Protein AF-A0AAV1HWH0-F1 (afdb_monomer)

Solvent-accessible surface area (backbone atoms only — not comparable to full-atom values): 44989 Å² total; per-residue (Å²): 133,88,81,86,91,81,87,86,86,89,86,90,88,80,91,81,90,79,86,90,89,85,91,83,89,86,89,86,81,90,87,86,86,82,88,84,90,86,82,89,83,92,82,85,85,87,84,88,84,84,89,80,90,79,82,91,80,88,83,65,87,72,60,67,61,49,59,59,50,52,56,52,54,51,49,58,50,51,58,52,66,75,65,70,82,79,80,84,90,78,92,84,84,89,82,92,75,93,77,80,92,73,91,78,80,86,82,80,88,70,95,53,75,58,61,64,61,60,60,74,71,65,74,94,82,82,85,83,75,88,71,93,65,81,47,29,31,19,16,46,40,47,79,33,22,71,34,47,55,48,34,42,70,74,37,72,84,36,49,77,40,70,18,88,38,66,66,51,20,53,47,32,35,74,70,69,73,17,66,27,28,27,44,66,44,35,28,43,82,72,38,70,37,50,68,50,59,56,47,53,69,75,41,86,50,14,34,49,32,45,44,76,44,78,61,54,37,21,40,26,28,47,71,92,55,56,81,86,55,44,40,30,39,30,14,20,60,69,58,48,63,43,20,39,71,53,52,69,73,46,80,80,53,45,79,41,56,43,95,34,28,19,48,30,39,46,50,40,54,74,70,64,41,66,44,39,27,20,41,22,36,63,57,21,28,67,76,50,63,35,36,74,77,46,71,64,48,38,72,59,87,83,29,39,32,40,26,38,29,35,24,72,63,67,48,77,61,84,65,92,80,82,67,61,29,30,30,34,35,37,32,33,69,58,55,57,86,102,46,66,58,53,55,25,48,67,46,58,52,53,42,42,34,42,81,60,71,38,28,73,80,42,48,40,57,40,56,55,83,72,93,62,101,51,91,70,50,50,37,39,38,36,35,31,56,42,36,80,66,38,65,60,54,49,52,21,52,57,53,32,54,77,63,23,84,40,69,44,80,39,26,32,20,54,56,70,74,81,72,78,74,89,74,61,71,76,64,62,71,70,67,78,82,74,83,84,88,80,86,86,81,86,84,88,89,88,90,80,90,83,79,96,68,98,68,91,72,78,82,76,71,80,74,79,77,88,62,88,76,78,84,70,58,56,33,32,24,16,46,33,51,83,32,18,71,35,46,58,52,38,43,70,73,39,73,74,44,42,79,39,66,15,89,41,69,66,51,35,55,47,36,42,76,68,69,73,22,64,31,29,26,40,72,41,32,28,58,77,69,38,69,39,60,70,52,60,54,47,51,70,76,39,89,50,15,36,50,34,48,46,76,46,78,61,58,39,22,39,28,25,43,77,90,50,53,79,88,53,31,38,32,43,26,13,14,62,64,60,49,62,51,21,36,74,52,55,68,70,39,75,81,48,44,81,43,56,44,94,36,29,21,55,22,36,45,51,40,48,77,69,66,38,66,40,32,29,10,39,26,36,68,58,20,19,66,74,50,65,31,36,75,76,41,70,63,46,46,65,96,60,86,37,40,36,35,29,38,29,34,24,71,62,66,54,81,64,65,94,63,76,98,62,59,30,30,28,34,35,37,34,29,53,61,101,53,77,41,31,66,53,58,47,49,42,40,36,34,83,65,58,31,26,71,81,42,46,40,60,37,50,59,91,75,78,84,75,80,66,97,58,95,68,95,73,77,72,94,67,52,52,39,37,41,35,34,29,53,35,43,76,73,36,69,67,43,46,53,26,51,55,52,33,52,73,58,29,81,41,71,46,79,38,26,43,22,54,48,67,75,76,93,82,80,132

pLDDT: mean 71.49, std 27.11, range [20.66, 98.0]

Nearest PDB structures (foldseek):
  6vh5-assembly1_C  TM=9.305E-01  e=8.935E-30  Brucella abortus 2308
  2qmx-assembly1_A  TM=9.030E-01  e=4.016E-30  Chlorobaculum tepidum TLS
  7am0-assembly2_C  TM=9.188E-01  e=2.508E-26  Komagataeibacter europaeus
  7am0-assembly1_A  TM=8.737E-01  e=5.483E-25  Komagataeibacter europaeus
  2qmw-assembly1_A-2  TM=8.424E-01  e=2.961E-16  Staphylococcus aureus subsp. aureus Mu50

Secondary structure (DSSP, 8-state):
---------------------------------------------------------PPPTTSHHHHHHHHHHHHHHHHHHHT---PPP------------------PPP--THHHHHHTT--TTS---------EEEEES-TTSHHHHHHHHH-TTSEEEEESSHHHHHHHHHTTS-SEEEEEEEETTTEE-HHHHHHHHHS--EEEEEEEEE---EEEESTT--GGG--EEEE-HHHHHHTHHHHHHSTTPEEEE-S-HHHHHHHHHHHT-TTEEEEE-HHHHHHHTPEEEEE--SS-S--EEEEEEEESS-----S--S--EEEEEEEE--B-SSS-BPTTHHHHHHHHHHTTT--EEEEEEEE--SS-SSTT-EEEEEEEES-TT-HHHHHHHHHHHHH-SEEEEEEEEE-------TTSHHHHTTSSSS----PPP------------------------------PPPEEEEEBSTTSHHHHHHHHHSTT-EEEEESSHHHHHHHHHTTS-SEEEEEEEETTTEE-HHHHHHHHHS--EEEEEEEEE---EEEESTT--GGG--EEEEEHHHHHHTHHHHHHSTTPEEEEES-HHHHHHHHHHHT-TTEEEEE-HHHHHHHT-EEEES--S-SS--EEEEEEEESSPP-----TTPPEEEEEEEE--SSTTHHHHHHHHHHTTTPPEEEEEEEE-SS-----SS------S--EEEEEEEE--TTSHHHHHHHHHHHHH-SEEEEEEEEEPP--TT--

Foldseek 3Di:
DDDDDDDDDDDDDDDDDDDDDDDDDDDDDDDDDDDDDDDDDDDDDDDDDDDDDDDDDDDDPPVLVVVVVVLVVLVVVLVVVVPPPDDDDDDDDDDDDDDDDDDDDDDDDDPPPVVVVVVVPDDPPPDDDPDPDAAEEEEEDDQQAQRVVQRCVVPVRHDYRYDPDPVVNLVCQVVVVHQKYKYFQAKQQQGGFVVVVVVLVVHLKAFAAKDKDFDKKFKWAAPPQAPLLAQEEEAAPVLCVQLVVVVVVRPNYHYAHDHHQLVLLQVRLVVVPSRYIGIGHPSSCVSSVIGTNGIRSGPARLIMTMMTMIGNDADDPQDPPVFWKKWKKKFFADADPPGARFFCLVLQLCVLQQVLLKFWDFWFWAADFPDDPDGRRTMIMTIITDFPNDPSVVRSQVSSVVGTPDMDTRHMYGYPQDDDDPPCPVVVVVPPPDDDDDDDDDDDDDDDDDDDDDDDDDPPPPPPPPDDDPPDAAEEEEEDDQQAPRQVVRCVVRPRHDYDYDPDPVRNLVCQVVVVGFKYKYWAAKNVRGGPVVNVVSLVVGLKAFADKDKDWFKKFKWAAPPQALQLAQEEEAAPVLCVQLVVVQVVHPNHDYGHDHHQLVQLQVRLVVVDSNYIGIGHVSSCVVSVIDRNGIRSGPDTTMMIMMTMIGNDAPPDDPPPDFWKKWKKKFFAPPGGCLVSQLSVLRRVLSKHWSGKGWRFDSDDPDPDPDPDSRGDSGGTMIMIMIGDAPVDPSVVSSVVSSVVRTPDMDTRHMYGDYDPPPDD

Mean predicted aligned error: 16.49 Å

Organism: NCBI:txid1274662

Sequence (764 aa):
MQLAPAWPLCTPFHLRAVGPDVCCGLSLGAECHTLRSMSLRKRKAPQNFTVLSATRVETSPQEQTALSAEALASRDRLDRALHTSDGPQTGMSMGSSLVSSTESRGQQVVLTTSLIAQAVNKSTDEIIAPSTVQSRVAYQGVPGAYSEGAARKACPEAEPLPCDQFEVAFQALAQWLADTAVLPIENSLGGSIHTVFDLLIKYRLHIVGEVTVDVRHCLMALPGVAREDVRRVQSHPQALSQCDAYLRNMKGVVREAVSDTAGAAQAIAQQGCRSTAAIASERAAELYGMNILERNIQDAQDNVTRFIVLSRDPLIALSDDGRAYKTSVVFSLPSRPGEGPGPGQLFKALSVFALRDIDMTKIESRPVREGSSRHFDYFFYLDLVGGMGDHNIQNALRQLQEIAPFLRVLGCYPMDLDAGDGQDSALAERQLSSNGASNPPESTTAEDALLLSGAAFPRRTGSQRKSSESSSAPVVAFQGIYGAYSEAVALEAVPGCQPLPCEHFETAFQVLSQWLAEQAVLPIESSTHGSIHAVYDLLIRYRLHIVGERVSEIHNCLLALPGTRQEDVRRVISDAVALSHCDAFVRSLPGVVRQAVDDTAQAAKIVAENGWRDAAAIGSERAAELYGLEVIARDIQGGQPNMCRFITLAREPLVTARLGASVFKT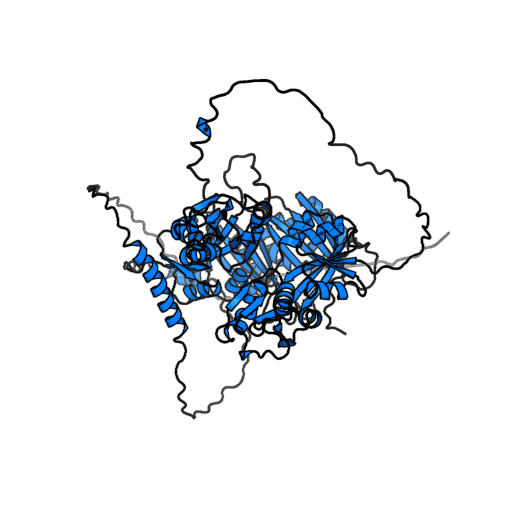SVVFSVPDSAGQLFKALSVFAIRDLDMTKIESRPMRSHPIQLADGAVGGRRFQYLLYVDFMGNLADDVSQNALRHLQEVTEFMRVLGCYPAHKESGTA

Structure (mmCIF, N/CA/C/O backbone):
data_AF-A0AAV1HWH0-F1
#
_entry.id   AF-A0AAV1HWH0-F1
#
loop_
_atom_site.group_PDB
_atom_site.id
_atom_site.type_symbol
_atom_site.label_atom_id
_atom_site.label_alt_id
_atom_site.label_comp_id
_atom_site.label_asym_id
_atom_site.label_entity_id
_atom_site.label_seq_id
_atom_site.pdbx_PDB_ins_code
_atom_site.Cartn_x
_atom_site.Cartn_y
_atom_site.Cartn_z
_atom_site.occupancy
_atom_site.B_iso_or_equiv
_atom_site.auth_seq_id
_atom_site.auth_comp_id
_atom_site.auth_asym_id
_atom_site.auth_atom_id
_atom_site.pdbx_PDB_model_num
ATOM 1 N N . MET A 1 1 ? 50.033 44.355 -29.689 1.00 31.88 1 MET A N 1
ATOM 2 C CA . MET A 1 1 ? 51.355 44.067 -29.087 1.00 31.88 1 MET A CA 1
ATOM 3 C C . MET A 1 1 ? 51.269 42.651 -28.536 1.00 31.88 1 MET A C 1
ATOM 5 O O . MET A 1 1 ? 50.428 42.434 -27.682 1.00 31.88 1 MET A O 1
ATOM 9 N N . GLN A 1 2 ? 51.745 41.657 -29.301 1.00 29.58 2 GLN A N 1
ATOM 10 C CA . GLN A 1 2 ? 53.045 40.968 -29.107 1.00 29.58 2 GLN A CA 1
ATOM 11 C C . GLN A 1 2 ? 53.033 40.124 -27.811 1.00 29.58 2 GLN A C 1
ATOM 13 O O . GLN A 1 2 ? 52.770 40.685 -26.762 1.00 29.58 2 GLN A O 1
ATOM 18 N N . LEU A 1 3 ? 53.285 38.811 -27.766 1.00 27.30 3 LEU A N 1
ATOM 19 C CA . LEU A 1 3 ? 54.025 37.884 -28.635 1.00 27.30 3 LEU A CA 1
ATOM 20 C C . LEU A 1 3 ? 53.686 36.426 -28.234 1.00 27.30 3 LEU A C 1
ATOM 22 O O . LEU A 1 3 ? 53.466 36.154 -27.057 1.00 27.30 3 LEU A O 1
ATOM 26 N N . ALA A 1 4 ? 53.718 35.499 -29.198 1.00 31.38 4 ALA A N 1
ATOM 27 C CA . ALA A 1 4 ? 53.982 34.069 -28.961 1.00 31.38 4 ALA A CA 1
ATOM 28 C C . ALA A 1 4 ? 55.497 33.832 -28.746 1.00 31.38 4 ALA A C 1
ATOM 30 O O . ALA A 1 4 ? 56.283 34.740 -29.034 1.00 31.38 4 ALA A O 1
ATOM 31 N N . PRO A 1 5 ? 55.935 32.659 -28.242 1.00 47.34 5 PRO A N 1
ATOM 32 C CA . PRO A 1 5 ? 56.351 31.518 -29.103 1.00 47.34 5 PRO A CA 1
ATOM 33 C C . PRO A 1 5 ? 56.081 30.148 -28.409 1.00 47.34 5 PRO A C 1
ATOM 35 O O . PRO A 1 5 ? 55.526 30.133 -27.321 1.00 47.34 5 PRO A O 1
ATOM 38 N N . ALA A 1 6 ? 56.479 28.943 -28.833 1.00 27.20 6 ALA A N 1
ATOM 39 C CA . ALA A 1 6 ? 56.696 28.219 -30.093 1.00 27.20 6 ALA A CA 1
ATOM 40 C C . ALA A 1 6 ? 56.736 26.701 -29.730 1.00 27.20 6 ALA A C 1
ATOM 42 O O . ALA A 1 6 ? 56.980 26.353 -28.575 1.00 27.20 6 ALA A O 1
ATOM 43 N N . TRP A 1 7 ? 56.491 25.813 -30.704 1.00 27.16 7 TRP A N 1
ATOM 44 C CA . TRP A 1 7 ? 56.638 24.336 -30.636 1.00 27.16 7 TRP A CA 1
ATOM 45 C C . TRP A 1 7 ? 58.113 23.850 -30.599 1.00 27.16 7 TRP A C 1
ATOM 47 O O . TRP A 1 7 ? 59.013 24.677 -30.755 1.00 27.16 7 TRP A O 1
ATOM 57 N N . PRO A 1 8 ? 58.383 22.532 -30.406 1.00 39.41 8 PRO A N 1
ATOM 58 C CA . PRO A 1 8 ? 58.489 21.540 -31.517 1.00 39.41 8 PRO A CA 1
ATOM 59 C C . PRO A 1 8 ? 57.739 20.207 -31.210 1.00 39.41 8 PRO A C 1
ATOM 61 O O . PRO A 1 8 ? 57.592 19.858 -30.046 1.00 39.41 8 PRO A O 1
ATOM 64 N N . LEU A 1 9 ? 57.042 19.493 -32.114 1.00 25.88 9 LEU A N 1
ATOM 65 C CA . LEU A 1 9 ? 57.341 18.778 -33.385 1.00 25.88 9 LEU A CA 1
ATOM 66 C C . LEU A 1 9 ? 58.060 17.403 -33.283 1.00 25.88 9 LEU A C 1
ATOM 68 O O . LEU A 1 9 ? 59.200 17.336 -32.839 1.00 25.88 9 LEU A O 1
ATOM 72 N N . CYS A 1 10 ? 57.390 16.390 -33.884 1.00 24.17 10 CYS A N 1
ATOM 73 C CA . CYS A 1 10 ? 57.870 15.131 -34.518 1.00 24.17 10 CYS A CA 1
ATOM 74 C C . CYS A 1 10 ? 58.195 13.905 -33.618 1.00 24.17 10 CYS A C 1
ATOM 76 O O . CYS A 1 10 ? 58.878 14.061 -32.621 1.00 24.17 10 CYS A O 1
ATOM 78 N N . THR A 1 11 ? 57.840 12.629 -33.891 1.00 27.17 11 THR A N 1
ATOM 79 C CA . THR A 1 11 ? 57.125 11.884 -34.975 1.00 27.17 11 THR A CA 1
ATOM 80 C C . THR A 1 11 ? 56.951 10.379 -34.545 1.00 27.17 11 THR A C 1
ATOM 82 O O . THR A 1 11 ? 57.459 10.028 -33.483 1.00 27.17 11 THR A O 1
ATOM 85 N N . PRO A 1 12 ? 56.254 9.495 -35.315 1.00 43.06 12 PRO A N 1
ATOM 86 C CA . PRO A 1 12 ? 55.487 8.314 -34.850 1.00 43.06 12 PRO A CA 1
ATOM 87 C C . PRO A 1 12 ? 56.060 6.924 -35.272 1.00 43.06 12 PRO A C 1
ATOM 89 O O . PRO A 1 12 ? 57.217 6.852 -35.667 1.00 43.06 12 PRO A O 1
ATOM 92 N N . PHE A 1 13 ? 55.198 5.877 -35.262 1.00 24.22 13 PHE A N 1
ATOM 93 C CA . PHE A 1 13 ? 55.312 4.455 -35.711 1.00 24.22 13 PHE A CA 1
ATOM 94 C C . PHE A 1 13 ? 55.477 3.418 -34.567 1.00 24.22 13 PHE A C 1
ATOM 96 O O . PHE A 1 13 ? 56.188 3.679 -33.613 1.00 24.22 13 PHE A O 1
ATOM 103 N N . HIS A 1 14 ? 54.844 2.230 -34.537 1.00 25.88 14 HIS A N 1
ATOM 104 C CA . HIS A 1 14 ? 54.439 1.314 -35.613 1.00 25.88 14 HIS A CA 1
ATOM 105 C C . HIS A 1 14 ? 53.289 0.363 -35.189 1.00 25.88 14 HIS A C 1
ATOM 107 O O . HIS A 1 14 ? 53.324 -0.227 -34.113 1.00 25.88 14 HIS A O 1
ATOM 113 N N . LEU A 1 15 ? 52.341 0.121 -36.104 1.00 28.00 15 LEU A N 1
ATOM 114 C CA . LEU A 1 15 ? 51.527 -1.101 -36.188 1.00 28.00 15 LEU A CA 1
ATOM 115 C C . LEU A 1 15 ? 52.414 -2.309 -36.540 1.00 28.00 15 LEU A C 1
ATOM 117 O O . LEU A 1 15 ? 53.232 -2.205 -37.459 1.00 28.00 15 LEU A O 1
ATOM 121 N N . ARG A 1 16 ? 52.169 -3.471 -35.918 1.00 23.81 16 ARG A N 1
ATOM 122 C CA . ARG A 1 16 ? 52.479 -4.787 -36.504 1.00 23.81 16 ARG A CA 1
ATOM 123 C C . ARG A 1 16 ? 51.511 -5.862 -36.003 1.00 23.81 16 ARG A C 1
ATOM 125 O O . ARG A 1 16 ? 51.553 -6.259 -34.846 1.00 23.81 16 ARG A O 1
ATOM 132 N N . ALA A 1 17 ? 50.672 -6.331 -36.920 1.00 26.83 17 ALA A N 1
ATOM 133 C CA . ALA A 1 17 ? 50.031 -7.635 -36.863 1.00 26.83 17 ALA A CA 1
ATOM 134 C C . ALA A 1 17 ? 51.025 -8.704 -37.346 1.00 26.83 17 ALA A C 1
ATOM 136 O O . ALA A 1 17 ? 51.699 -8.495 -38.355 1.00 26.83 17 ALA A O 1
ATOM 137 N N . VAL A 1 18 ? 51.080 -9.842 -36.653 1.00 28.34 18 VAL A N 1
ATOM 138 C CA . VAL A 1 18 ? 51.606 -11.123 -37.150 1.00 28.34 18 VAL A CA 1
ATOM 139 C C . VAL A 1 18 ? 50.712 -12.216 -36.556 1.00 28.34 18 VAL A C 1
ATOM 141 O O . VAL A 1 18 ? 50.475 -12.218 -35.351 1.00 28.34 18 VAL A O 1
ATOM 144 N N . GLY A 1 19 ? 50.154 -13.066 -37.421 1.00 25.84 19 GLY A N 1
ATOM 145 C CA . GLY A 1 19 ? 49.324 -14.218 -37.057 1.00 25.84 19 GLY A CA 1
ATOM 146 C C . GLY A 1 19 ? 50.149 -15.471 -36.709 1.00 25.84 19 GLY A C 1
ATOM 147 O O . GLY A 1 19 ? 51.246 -15.341 -36.174 1.00 25.84 19 GLY A O 1
ATOM 148 N N . PRO A 1 20 ? 49.628 -16.672 -37.003 1.00 45.09 20 PRO A N 1
ATOM 149 C CA . PRO A 1 20 ? 49.112 -17.612 -36.007 1.00 45.09 20 PRO A CA 1
ATOM 150 C C . PRO A 1 20 ? 50.008 -18.848 -35.839 1.00 45.09 20 PRO A C 1
ATOM 152 O O . PRO A 1 20 ? 50.784 -19.146 -36.733 1.00 45.09 20 PRO A O 1
ATOM 155 N N . ASP A 1 21 ? 49.862 -19.569 -34.724 1.00 25.23 21 ASP A N 1
ATOM 156 C CA . ASP A 1 21 ? 49.972 -21.036 -34.638 1.00 25.23 21 ASP A CA 1
ATOM 157 C C . ASP A 1 21 ? 49.776 -21.496 -33.184 1.00 25.23 21 ASP A C 1
ATOM 159 O O . ASP A 1 21 ? 50.351 -20.926 -32.260 1.00 25.23 21 ASP A O 1
ATOM 163 N N . VAL A 1 22 ? 48.919 -22.503 -32.988 1.00 26.66 22 VAL A N 1
ATOM 164 C CA . VAL A 1 22 ? 49.195 -23.783 -32.303 1.00 26.66 22 VAL A CA 1
ATOM 165 C C . VAL A 1 22 ? 47.876 -24.565 -32.229 1.00 26.66 22 VAL A C 1
ATOM 167 O O . VAL A 1 22 ? 46.939 -24.223 -31.508 1.00 26.66 22 VAL A O 1
ATOM 170 N N . CYS A 1 23 ? 47.834 -25.640 -33.016 1.00 23.56 23 CYS A N 1
ATOM 171 C CA . CYS A 1 23 ? 46.890 -26.747 -32.925 1.00 23.56 23 CYS A CA 1
ATOM 172 C C . CYS A 1 23 ? 47.266 -27.703 -31.782 1.00 23.56 23 CYS A C 1
ATOM 174 O O . CYS A 1 23 ? 48.437 -28.037 -31.635 1.00 23.56 23 CYS A O 1
ATOM 176 N N . CYS A 1 24 ? 46.255 -28.216 -31.079 1.00 26.28 24 CYS A N 1
ATOM 177 C CA . CYS A 1 24 ? 46.080 -29.585 -30.554 1.00 26.28 24 CYS A CA 1
ATOM 178 C C . CYS A 1 24 ? 44.626 -29.610 -30.032 1.00 26.28 24 CYS A C 1
ATOM 180 O O . CYS A 1 24 ? 44.284 -28.796 -29.188 1.00 26.28 24 CYS A O 1
ATOM 182 N N . GLY A 1 25 ? 43.658 -30.387 -30.514 1.00 23.92 25 GLY A N 1
ATOM 183 C CA . GLY A 1 25 ? 43.705 -31.713 -31.113 1.00 23.92 25 GLY A CA 1
ATOM 184 C C . GLY A 1 25 ? 43.063 -32.690 -30.129 1.00 23.92 25 GLY A C 1
ATOM 185 O O . GLY A 1 25 ? 43.769 -33.203 -29.276 1.00 23.92 25 GLY A O 1
ATOM 186 N N . LEU A 1 26 ? 41.747 -32.919 -30.235 1.00 24.52 26 LEU A N 1
ATOM 187 C CA . LEU A 1 26 ? 41.071 -34.142 -29.780 1.00 24.52 26 LEU A CA 1
ATOM 188 C C . LEU A 1 26 ? 39.712 -34.265 -30.490 1.00 24.52 26 LEU A C 1
ATOM 190 O O . LEU A 1 26 ? 38.755 -33.548 -30.216 1.00 24.52 26 LEU A O 1
ATOM 194 N N . SER A 1 27 ? 39.697 -35.167 -31.465 1.00 23.28 27 SER A N 1
ATOM 195 C CA . SER A 1 27 ? 38.557 -35.680 -32.219 1.00 23.28 27 SER A CA 1
ATOM 196 C C . SER A 1 27 ? 37.985 -36.930 -31.552 1.00 23.28 27 SER A C 1
ATOM 198 O O . SER A 1 27 ? 38.773 -37.719 -31.040 1.00 23.28 27 SER A O 1
ATOM 200 N N . LEU A 1 28 ? 36.670 -37.139 -31.666 1.00 26.16 28 LEU A N 1
ATOM 201 C CA . LEU A 1 28 ? 35.914 -38.409 -31.763 1.00 26.16 28 LEU A CA 1
ATOM 202 C C . LEU A 1 28 ? 34.434 -38.017 -31.584 1.00 26.16 28 LEU A C 1
ATOM 204 O O . LEU A 1 28 ? 34.115 -37.315 -30.637 1.00 26.16 28 LEU A O 1
ATOM 208 N N . GLY A 1 29 ? 33.454 -38.361 -32.407 1.00 23.59 29 GLY A N 1
ATOM 209 C CA . GLY A 1 29 ? 33.340 -39.173 -33.608 1.00 23.59 29 GLY A CA 1
ATOM 210 C C . GLY A 1 29 ? 31.848 -39.132 -33.971 1.00 23.59 29 GLY A C 1
ATOM 211 O O . GLY A 1 29 ? 30.995 -39.142 -33.087 1.00 23.59 29 GLY A O 1
ATOM 212 N N . ALA A 1 30 ? 31.541 -38.978 -35.254 1.00 24.41 30 ALA A N 1
ATOM 213 C CA . ALA A 1 30 ? 30.180 -38.936 -35.770 1.00 24.41 30 ALA A CA 1
ATOM 214 C C . ALA A 1 30 ? 29.579 -40.346 -35.847 1.00 24.41 30 ALA A C 1
ATOM 216 O O . ALA A 1 30 ? 30.260 -41.258 -36.306 1.00 24.41 30 ALA A O 1
ATOM 217 N N . GLU A 1 31 ? 28.288 -40.487 -35.545 1.00 23.42 31 GLU A N 1
ATOM 218 C CA . GLU A 1 31 ? 27.459 -41.530 -36.151 1.00 23.42 31 GLU A CA 1
ATOM 219 C C . GLU A 1 31 ? 26.171 -40.921 -36.704 1.00 23.42 31 GLU A C 1
ATOM 221 O O . GLU A 1 31 ? 25.414 -40.219 -36.037 1.00 23.42 31 GLU A O 1
ATOM 226 N N . CYS A 1 32 ? 25.988 -41.175 -37.994 1.00 21.05 32 CYS A N 1
ATOM 227 C CA . CYS A 1 32 ? 24.886 -40.771 -38.836 1.00 21.05 32 CYS A CA 1
ATOM 228 C C . CYS A 1 32 ? 24.104 -42.052 -39.138 1.00 21.05 32 CYS A C 1
ATOM 230 O O . CYS A 1 32 ? 24.679 -42.981 -39.703 1.00 21.05 32 CYS A O 1
ATOM 232 N N . HIS A 1 33 ? 22.814 -42.115 -38.801 1.00 23.98 33 HIS A N 1
ATOM 233 C CA . HIS A 1 33 ? 21.933 -43.163 -39.314 1.00 23.98 33 HIS A CA 1
ATOM 234 C C . HIS A 1 33 ? 20.680 -42.570 -39.952 1.00 23.98 33 HIS A C 1
ATOM 236 O O . HIS A 1 33 ? 19.969 -41.735 -39.399 1.00 23.98 33 HIS A O 1
ATOM 242 N N . THR A 1 34 ? 20.473 -43.013 -41.184 1.00 23.41 34 THR A N 1
ATOM 243 C CA . THR A 1 34 ? 19.483 -42.593 -42.164 1.00 23.41 34 THR A CA 1
ATOM 244 C C . THR A 1 34 ? 18.211 -43.444 -42.053 1.00 23.41 34 THR A C 1
ATOM 246 O O . THR A 1 34 ? 18.294 -44.661 -41.946 1.00 23.41 34 THR A O 1
ATOM 249 N N . LEU A 1 35 ? 17.060 -42.773 -42.199 1.00 24.64 35 LEU A N 1
ATOM 250 C CA . LEU A 1 35 ? 15.791 -43.201 -42.823 1.00 24.64 35 LEU A CA 1
ATOM 251 C C . LEU A 1 35 ? 15.085 -44.494 -42.361 1.00 24.64 35 LEU A C 1
ATOM 253 O O . LEU A 1 35 ? 15.552 -45.600 -42.614 1.00 24.64 35 LEU A O 1
ATOM 257 N N . ARG A 1 36 ? 13.795 -44.353 -42.005 1.00 23.03 36 ARG A N 1
ATOM 258 C CA . ARG A 1 36 ? 12.718 -45.069 -42.723 1.00 23.03 36 ARG A CA 1
ATOM 259 C C . ARG A 1 36 ? 11.333 -44.450 -42.525 1.00 23.03 36 ARG A C 1
ATOM 261 O O . ARG A 1 36 ? 10.868 -44.219 -41.417 1.00 23.03 36 ARG A O 1
ATOM 268 N N . SER A 1 37 ? 10.687 -44.229 -43.661 1.00 24.59 37 SER A N 1
ATOM 269 C CA . SER A 1 37 ? 9.282 -43.905 -43.855 1.00 24.59 37 SER A CA 1
ATOM 270 C C . SER A 1 37 ? 8.373 -45.082 -43.489 1.00 24.59 37 SER A C 1
ATOM 272 O O . SER A 1 37 ? 8.636 -46.216 -43.885 1.00 24.59 37 SER A O 1
ATOM 274 N N . MET A 1 38 ? 7.242 -44.806 -42.833 1.00 23.22 38 MET A N 1
ATOM 275 C CA . MET A 1 38 ? 6.042 -45.638 -42.941 1.00 23.22 38 MET A CA 1
ATOM 276 C C . MET A 1 38 ? 4.781 -44.773 -42.915 1.00 23.22 38 MET A C 1
ATOM 278 O O . MET A 1 38 ? 4.629 -43.853 -42.120 1.00 23.22 38 MET A O 1
ATOM 282 N N . SER A 1 39 ? 3.906 -45.084 -43.863 1.00 22.03 39 SER A N 1
ATOM 283 C CA . SER A 1 39 ? 2.655 -44.418 -44.193 1.00 22.03 39 SER A CA 1
ATOM 284 C C . SER A 1 39 ? 1.464 -45.270 -43.734 1.00 22.03 39 SER A C 1
ATOM 286 O O . SER A 1 39 ? 1.564 -46.495 -43.701 1.00 22.03 39 SER A O 1
ATOM 288 N N . LEU A 1 40 ? 0.330 -44.589 -43.511 1.00 24.11 40 LEU A N 1
ATOM 289 C CA . LEU A 1 40 ? -1.063 -45.069 -43.449 1.00 24.11 40 LEU A CA 1
ATOM 290 C C . LEU A 1 40 ? -1.537 -45.823 -42.189 1.00 24.11 40 LEU A C 1
ATOM 292 O O . LEU A 1 40 ? -1.225 -46.992 -41.993 1.00 24.11 40 LEU A O 1
ATOM 296 N N . ARG A 1 41 ? -2.554 -45.255 -41.513 1.00 23.62 41 ARG A N 1
ATOM 297 C CA . ARG A 1 41 ? -3.972 -45.653 -41.710 1.00 23.62 41 ARG A CA 1
ATOM 298 C C . ARG A 1 41 ? -4.963 -44.787 -40.912 1.00 23.62 41 ARG A C 1
ATOM 300 O O . ARG A 1 41 ? -4.950 -44.760 -39.691 1.00 23.62 41 ARG A O 1
ATOM 307 N N . LYS A 1 42 ? -5.905 -44.175 -41.641 1.00 28.09 42 LYS A N 1
ATOM 308 C CA . LYS A 1 42 ? -7.200 -43.670 -41.147 1.00 28.09 42 LYS A CA 1
ATOM 309 C C . LYS A 1 42 ? -8.091 -44.834 -40.682 1.00 28.09 42 LYS A C 1
ATOM 311 O O . LYS A 1 42 ? -8.313 -45.745 -41.480 1.00 28.09 42 LYS A O 1
ATOM 316 N N . ARG A 1 43 ? -8.704 -44.743 -39.495 1.00 24.06 43 ARG A N 1
ATOM 317 C CA . ARG A 1 43 ? -9.994 -45.381 -39.125 1.00 24.06 43 ARG A CA 1
ATOM 318 C C . ARG A 1 43 ? -10.686 -44.484 -38.083 1.00 24.06 43 ARG A C 1
ATOM 320 O O . ARG A 1 43 ? -10.095 -44.207 -37.056 1.00 24.06 43 ARG A O 1
ATOM 327 N N . LYS A 1 44 ? -11.738 -43.751 -38.468 1.00 23.09 44 LYS A N 1
ATOM 328 C CA . LYS A 1 44 ? -13.181 -44.078 -38.356 1.00 23.09 44 LYS A CA 1
ATOM 329 C C . LYS A 1 44 ? -13.689 -44.144 -36.904 1.00 23.09 44 LYS A C 1
ATOM 331 O O . LYS A 1 44 ? -13.445 -45.118 -36.207 1.00 23.09 44 LYS A O 1
ATOM 336 N N . ALA A 1 45 ? -14.448 -43.110 -36.537 1.00 27.08 45 ALA A N 1
ATOM 337 C CA . ALA A 1 45 ? -15.345 -43.048 -35.386 1.00 27.08 45 ALA A CA 1
ATOM 338 C C . ALA A 1 45 ? -16.505 -44.059 -35.485 1.00 27.08 45 ALA A C 1
ATOM 340 O O . ALA A 1 45 ? -16.839 -44.503 -36.592 1.00 27.08 45 ALA A O 1
ATOM 341 N N . PRO A 1 46 ? -17.204 -44.292 -34.363 1.00 24.89 46 PRO A N 1
ATOM 342 C CA . PRO A 1 46 ? -18.652 -44.425 -34.381 1.00 24.89 46 PRO A CA 1
ATOM 343 C C . PRO A 1 46 ? -19.348 -43.407 -33.460 1.00 24.89 46 PRO A C 1
ATOM 345 O O . PRO A 1 46 ? -18.866 -43.057 -32.386 1.00 24.89 46 PRO A O 1
ATOM 348 N N . GLN A 1 47 ? -20.499 -42.946 -33.947 1.00 25.19 47 GLN A N 1
ATOM 349 C CA . GLN A 1 47 ? -21.506 -42.131 -33.273 1.00 25.19 47 GLN A CA 1
ATOM 350 C C . GLN A 1 47 ? -22.513 -42.998 -32.487 1.00 25.19 47 GLN A C 1
ATOM 352 O O . GLN A 1 47 ? -22.681 -44.179 -32.796 1.00 25.19 47 GLN A O 1
ATOM 357 N N . ASN A 1 48 ? -23.275 -42.305 -31.624 1.00 23.16 48 ASN A N 1
ATOM 358 C CA . ASN A 1 48 ? -24.543 -42.650 -30.946 1.00 23.16 48 ASN A CA 1
ATOM 359 C C . ASN A 1 48 ? -24.379 -43.436 -29.622 1.00 23.16 48 ASN A C 1
ATOM 361 O O . ASN A 1 48 ? -23.673 -44.432 -29.583 1.00 23.16 48 ASN A O 1
ATOM 365 N N . PHE A 1 49 ? -24.993 -43.047 -28.493 1.00 23.02 49 PHE A N 1
ATOM 366 C CA . PHE A 1 49 ? -26.436 -42.822 -28.338 1.00 23.02 49 PHE A CA 1
ATOM 367 C C . PHE A 1 49 ? -26.837 -42.071 -27.034 1.00 23.02 49 PHE A C 1
ATOM 369 O O . PHE A 1 49 ? -26.276 -42.312 -25.972 1.00 23.02 49 PHE A O 1
ATOM 376 N N . THR A 1 50 ? -27.912 -41.280 -27.171 1.00 21.89 50 THR A N 1
ATOM 377 C CA . THR A 1 50 ? -29.010 -40.904 -26.236 1.00 21.89 50 THR A CA 1
ATOM 378 C C . THR A 1 50 ? -28.800 -40.099 -24.949 1.00 21.89 50 THR A C 1
ATOM 380 O O . THR A 1 50 ? -28.267 -40.560 -23.947 1.00 21.89 50 THR A O 1
ATOM 383 N N . VAL A 1 51 ? -29.469 -38.943 -24.971 1.00 23.72 51 VAL A N 1
ATOM 384 C CA . VAL A 1 51 ? -29.985 -38.143 -23.856 1.00 23.72 51 VAL A CA 1
ATOM 385 C C . VAL A 1 51 ? -31.084 -38.909 -23.106 1.00 23.72 51 VAL A C 1
ATOM 387 O O . VAL A 1 51 ? -32.020 -39.406 -23.731 1.00 23.72 51 VAL A O 1
ATOM 390 N N . LEU A 1 52 ? -31.015 -38.922 -21.772 1.00 22.41 52 LEU A N 1
ATOM 391 C CA . LEU A 1 52 ? -32.154 -39.176 -20.887 1.00 22.41 52 LEU A CA 1
ATOM 392 C C . LEU A 1 52 ? -32.299 -38.005 -19.910 1.00 22.41 52 LEU A C 1
ATOM 394 O O . LEU A 1 52 ? -31.396 -37.687 -19.143 1.00 22.41 52 LEU A O 1
ATOM 398 N N . SER A 1 53 ? -33.459 -37.363 -19.982 1.00 23.84 53 SER A N 1
ATOM 399 C CA . SER A 1 53 ? -33.963 -36.353 -19.057 1.00 23.84 53 SER A CA 1
ATOM 400 C C . SER A 1 53 ? -34.309 -36.960 -17.694 1.00 23.84 53 SER A C 1
ATOM 402 O O . SER A 1 53 ? -35.015 -37.969 -17.659 1.00 23.84 53 SER A O 1
ATOM 404 N N . ALA A 1 54 ? -33.956 -36.292 -16.594 1.00 22.62 54 ALA A N 1
ATOM 405 C CA . ALA A 1 54 ? -34.608 -36.492 -15.299 1.00 22.62 54 ALA A CA 1
ATOM 406 C C . ALA A 1 54 ? -34.593 -35.201 -14.455 1.00 22.62 54 ALA A C 1
ATOM 408 O O . ALA A 1 54 ? -33.569 -34.789 -13.928 1.00 22.62 54 ALA A O 1
ATOM 409 N N . THR A 1 55 ? -35.766 -34.565 -14.411 1.00 22.00 55 THR A N 1
ATOM 410 C CA . THR A 1 55 ? -36.448 -33.968 -13.245 1.00 22.00 55 THR A CA 1
ATOM 411 C C . THR A 1 55 ? -35.659 -33.180 -12.190 1.00 22.00 55 THR A C 1
ATOM 413 O O . THR A 1 55 ? -34.894 -33.710 -11.394 1.00 22.00 55 THR A O 1
ATOM 416 N N . ARG A 1 56 ? -36.043 -31.901 -12.120 1.00 23.02 56 ARG A N 1
ATOM 417 C CA . ARG A 1 56 ? -35.903 -30.920 -11.034 1.00 23.02 56 ARG A CA 1
ATOM 418 C C . ARG A 1 56 ? -36.257 -31.519 -9.656 1.00 23.02 56 ARG A C 1
ATOM 420 O O . ARG A 1 56 ? -37.360 -32.037 -9.494 1.00 23.02 56 ARG A O 1
ATOM 427 N N . VAL A 1 57 ? -35.361 -31.386 -8.678 1.00 22.86 57 VAL A N 1
ATOM 428 C CA . VAL A 1 57 ? -35.636 -31.600 -7.245 1.00 22.86 57 VAL A CA 1
ATOM 429 C C . VAL A 1 57 ? -35.471 -30.252 -6.547 1.00 22.86 57 VAL A C 1
ATOM 431 O O . VAL A 1 57 ? -34.417 -29.630 -6.640 1.00 22.86 57 VAL A O 1
ATOM 434 N N . GLU A 1 58 ? -36.542 -29.777 -5.915 1.00 24.03 58 GLU A N 1
ATOM 435 C CA . GLU A 1 58 ? -36.531 -28.630 -5.004 1.00 24.03 58 GLU A CA 1
ATOM 436 C C . GLU A 1 58 ? -35.914 -29.075 -3.671 1.00 24.03 58 GLU A C 1
ATOM 438 O O . GLU A 1 58 ? -36.392 -30.031 -3.057 1.00 24.03 58 GLU A O 1
ATOM 443 N N . THR A 1 59 ? -34.843 -28.414 -3.232 1.00 26.02 59 THR A N 1
ATOM 444 C CA . THR A 1 59 ? -34.181 -28.686 -1.949 1.00 26.02 59 THR A CA 1
ATOM 445 C C . THR A 1 59 ? -34.739 -27.796 -0.835 1.00 26.02 59 THR A C 1
ATOM 447 O O . THR A 1 59 ? -35.124 -26.645 -1.049 1.00 26.02 59 THR A O 1
ATOM 450 N N . SER A 1 60 ? -34.856 -28.374 0.363 1.00 24.16 60 SER A N 1
ATOM 451 C CA . SER A 1 60 ? -35.554 -27.810 1.524 1.00 24.16 60 SER A CA 1
ATOM 452 C C . SER A 1 60 ? -34.614 -27.018 2.461 1.00 24.16 60 SER A C 1
ATOM 454 O O . SER A 1 60 ? -33.394 -27.177 2.390 1.00 24.16 60 SER A O 1
ATOM 456 N N . PRO A 1 61 ? -35.141 -26.200 3.400 1.00 26.67 61 PRO A N 1
ATOM 457 C CA . PRO A 1 61 ? -34.353 -25.289 4.250 1.00 26.67 61 PRO A CA 1
ATOM 458 C C . PRO A 1 61 ? -33.382 -25.953 5.248 1.00 26.67 61 PRO A C 1
ATOM 460 O O . PRO A 1 61 ? -32.692 -25.254 5.987 1.00 26.67 61 PRO A O 1
ATOM 463 N N . GLN A 1 62 ? -33.326 -27.287 5.315 1.00 25.42 62 GLN A N 1
ATOM 464 C CA . GLN A 1 62 ? -32.463 -28.020 6.250 1.00 25.42 62 GLN A CA 1
ATOM 465 C C . GLN A 1 62 ? -31.044 -28.281 5.711 1.00 25.42 62 GLN A C 1
ATOM 467 O O . GLN A 1 62 ? -30.149 -28.571 6.498 1.00 25.42 62 GLN A O 1
ATOM 472 N N . GLU A 1 63 ? -30.785 -28.097 4.411 1.00 29.88 63 GLU A N 1
ATOM 473 C CA . GLU A 1 63 ? -29.430 -28.246 3.840 1.00 29.88 63 GLU A CA 1
ATOM 474 C C . GLU A 1 63 ? -28.542 -26.998 4.041 1.00 29.88 63 GLU A C 1
ATOM 476 O O . GLU A 1 63 ? -27.316 -27.093 4.038 1.00 29.88 63 GLU A O 1
ATOM 481 N N . GLN A 1 64 ? -29.127 -25.827 4.327 1.00 31.62 64 GLN A N 1
ATOM 482 C CA . GLN A 1 64 ? -28.374 -24.583 4.580 1.00 31.62 64 GLN A CA 1
ATOM 483 C C . GLN A 1 64 ? -27.693 -24.547 5.961 1.00 31.62 64 GLN A C 1
ATOM 485 O O . GLN A 1 64 ? -26.680 -23.870 6.147 1.00 31.62 64 GLN A O 1
ATOM 490 N N . THR A 1 65 ? -28.206 -25.310 6.930 1.00 29.39 65 THR A N 1
ATOM 491 C CA . THR A 1 65 ? -27.595 -25.461 8.263 1.00 29.39 65 THR A CA 1
ATOM 492 C C . THR A 1 65 ? -26.460 -26.494 8.284 1.00 29.39 65 THR A C 1
ATOM 494 O O . THR A 1 65 ? -25.621 -26.456 9.181 1.00 29.39 65 THR A O 1
ATOM 497 N N . ALA A 1 66 ? -26.371 -27.373 7.278 1.00 27.95 66 ALA A N 1
ATOM 498 C CA . ALA A 1 66 ? -25.290 -28.354 7.152 1.00 27.95 66 ALA A CA 1
ATOM 499 C C . ALA A 1 66 ? -23.984 -27.725 6.622 1.00 27.95 66 ALA A C 1
ATOM 501 O O . ALA A 1 66 ? -22.911 -27.982 7.167 1.00 27.95 66 ALA A O 1
ATOM 502 N N . LEU A 1 67 ? -24.081 -26.802 5.656 1.00 33.03 67 LEU A N 1
ATOM 503 C CA . LEU A 1 67 ? -22.931 -26.076 5.087 1.00 33.03 67 LEU A CA 1
ATOM 504 C C . LEU A 1 67 ? -22.203 -25.187 6.114 1.00 33.03 67 LEU A C 1
ATOM 506 O O . LEU A 1 67 ? -20.992 -24.986 6.039 1.00 33.03 67 LEU A O 1
ATOM 510 N N . SER A 1 68 ? -22.924 -24.676 7.113 1.00 33.72 68 SER A N 1
ATOM 511 C CA . SER A 1 68 ? -22.347 -23.882 8.206 1.00 33.72 68 SER A CA 1
ATOM 512 C C . SER A 1 68 ? -21.641 -24.753 9.257 1.00 33.72 68 SER A C 1
ATOM 514 O O . SER A 1 68 ? -20.647 -24.318 9.839 1.00 33.72 68 SER A O 1
ATOM 516 N N . ALA A 1 69 ? -22.081 -25.999 9.456 1.00 31.64 69 ALA A N 1
ATOM 517 C CA . ALA A 1 69 ? -21.426 -26.956 10.349 1.00 31.64 69 ALA A CA 1
ATOM 518 C C . ALA A 1 69 ? -20.139 -27.554 9.741 1.00 31.64 69 ALA A C 1
ATOM 520 O O . ALA A 1 69 ? -19.156 -27.755 10.457 1.00 31.64 69 ALA A O 1
ATOM 521 N N . GLU A 1 70 ? -20.099 -27.779 8.423 1.00 34.91 70 GLU A N 1
ATOM 522 C CA . GLU A 1 70 ? -18.905 -28.277 7.717 1.00 34.91 70 GLU A CA 1
ATOM 523 C C . GLU A 1 70 ? -17.774 -27.238 7.635 1.00 34.91 70 GLU A C 1
ATOM 525 O O . GLU A 1 70 ? -16.596 -27.591 7.763 1.00 34.91 70 GLU A O 1
ATOM 530 N N . ALA A 1 71 ? -18.113 -25.949 7.528 1.00 34.09 71 ALA A N 1
ATOM 531 C CA . ALA A 1 71 ? -17.143 -24.855 7.606 1.00 34.09 71 ALA A CA 1
ATOM 532 C C . ALA A 1 71 ? -16.478 -24.763 8.997 1.00 34.09 71 ALA A C 1
ATOM 534 O O . ALA A 1 71 ? -15.263 -24.583 9.099 1.00 34.09 71 ALA A O 1
ATOM 535 N N . LEU A 1 72 ? -17.249 -24.961 10.074 1.00 35.16 72 LEU A N 1
ATOM 536 C CA . LEU A 1 72 ? -16.730 -25.038 11.447 1.00 35.16 72 LEU A CA 1
ATOM 537 C C . LEU A 1 72 ? -15.855 -26.283 11.668 1.00 35.16 72 LEU A C 1
ATOM 539 O O . LEU A 1 72 ? -14.776 -26.182 12.251 1.00 35.16 72 LEU A O 1
ATOM 543 N N . ALA A 1 73 ? -16.263 -27.441 11.142 1.00 32.81 73 ALA A N 1
ATOM 544 C CA . ALA A 1 73 ? -15.486 -28.678 11.240 1.00 32.81 73 ALA A CA 1
ATOM 545 C C . ALA A 1 73 ? -14.161 -28.619 10.457 1.00 32.81 73 ALA A C 1
ATOM 547 O O . ALA A 1 73 ? -13.172 -29.237 10.858 1.00 32.81 73 ALA A O 1
ATOM 548 N N . SER A 1 74 ? -14.123 -27.870 9.352 1.00 36.84 74 SER A N 1
ATOM 549 C CA . SER A 1 74 ? -12.903 -27.627 8.574 1.00 36.84 74 SER A CA 1
ATOM 550 C C . SER A 1 74 ? -11.925 -26.706 9.311 1.00 36.84 74 SER A C 1
ATOM 552 O O . SER A 1 74 ? -10.719 -26.957 9.275 1.00 36.84 74 SER A O 1
ATOM 554 N N . ARG A 1 75 ? -12.437 -25.719 10.061 1.00 40.72 75 ARG A N 1
ATOM 555 C CA . ARG A 1 75 ? -11.640 -24.848 10.942 1.00 40.72 75 ARG A CA 1
ATOM 556 C C . ARG A 1 75 ? -10.977 -25.631 12.082 1.00 40.72 75 ARG A C 1
ATOM 558 O O . ARG A 1 75 ? -9.768 -25.547 12.256 1.00 40.72 75 ARG A O 1
ATOM 565 N N . ASP A 1 76 ? -11.729 -26.505 12.750 1.00 38.19 76 ASP A N 1
ATOM 566 C CA . ASP A 1 76 ? -11.211 -27.369 13.827 1.00 38.19 76 ASP A CA 1
ATOM 567 C C . ASP A 1 76 ? -10.165 -28.397 13.356 1.00 38.19 76 ASP A C 1
ATOM 569 O O . ASP A 1 76 ? -9.380 -28.908 14.163 1.00 38.19 76 ASP A O 1
ATOM 573 N N . ARG A 1 77 ? -10.176 -28.767 12.067 1.00 40.41 77 ARG A N 1
ATOM 574 C CA . ARG A 1 77 ? -9.145 -29.626 11.457 1.00 40.41 77 ARG A CA 1
ATOM 575 C C . ARG A 1 77 ? -7.867 -28.843 11.155 1.00 40.41 77 ARG A C 1
ATOM 577 O O . ARG A 1 77 ? -6.787 -29.398 11.339 1.00 40.41 77 ARG A O 1
ATOM 584 N N . LEU A 1 78 ? -7.990 -27.581 10.738 1.00 40.72 78 LEU A N 1
ATOM 585 C CA . LEU A 1 78 ? -6.861 -26.680 10.495 1.00 40.72 78 LEU A CA 1
ATOM 586 C C . LEU A 1 78 ? -6.123 -26.356 11.803 1.00 40.72 78 LEU A C 1
ATOM 588 O O . LEU A 1 78 ? -4.914 -26.556 11.887 1.00 40.72 78 LEU A O 1
ATOM 592 N N . ASP A 1 79 ? -6.862 -25.981 12.850 1.00 38.34 79 ASP A N 1
ATOM 593 C CA . ASP A 1 79 ? -6.295 -25.669 14.170 1.00 38.34 79 ASP A CA 1
ATOM 594 C C . ASP A 1 79 ? -5.599 -26.889 14.796 1.00 38.34 79 ASP A C 1
ATOM 596 O O . ASP A 1 79 ? -4.531 -26.777 15.398 1.00 38.34 79 ASP A O 1
ATOM 600 N N . ARG A 1 80 ? -6.145 -28.098 14.587 1.00 38.34 80 ARG A N 1
ATOM 601 C CA . ARG A 1 80 ? -5.499 -29.345 15.026 1.00 38.34 80 ARG A CA 1
ATOM 602 C C . ARG A 1 80 ? -4.219 -29.667 14.262 1.00 38.34 80 ARG A C 1
ATOM 604 O O . ARG A 1 80 ? -3.279 -30.148 14.884 1.00 38.34 80 ARG A O 1
ATOM 611 N N . ALA A 1 81 ? -4.162 -29.410 12.956 1.00 38.50 81 ALA A N 1
ATOM 612 C CA . ALA A 1 81 ? -2.959 -29.650 12.156 1.00 38.50 81 ALA A CA 1
ATOM 613 C C . ALA A 1 81 ? -1.826 -28.665 12.502 1.00 38.50 81 ALA A C 1
ATOM 615 O O . ALA A 1 81 ? -0.656 -29.046 12.506 1.00 38.50 81 ALA A O 1
ATOM 616 N N . LEU A 1 82 ? -2.173 -27.422 12.856 1.00 36.38 82 LEU A N 1
ATOM 617 C CA . LEU A 1 82 ? -1.221 -26.377 13.248 1.00 36.38 82 LEU A CA 1
ATOM 618 C C . LEU A 1 82 ? -0.694 -26.531 14.689 1.00 36.38 82 LEU A C 1
ATOM 620 O O . LEU A 1 82 ? 0.321 -25.930 15.029 1.00 36.38 82 LEU A O 1
ATOM 624 N N . HIS A 1 83 ? -1.346 -27.330 15.542 1.00 35.28 83 HIS A N 1
ATOM 625 C CA . HIS A 1 83 ? -0.945 -27.555 16.942 1.00 35.28 83 HIS A CA 1
ATOM 626 C C . HIS A 1 83 ? -0.245 -28.900 17.205 1.00 35.28 83 HIS A C 1
ATOM 628 O O . HIS A 1 83 ? 0.142 -29.181 18.336 1.00 35.28 83 HIS A O 1
ATOM 634 N N . THR A 1 84 ? -0.022 -29.732 16.183 1.00 31.03 84 THR A N 1
ATOM 635 C CA . THR A 1 84 ? 0.679 -31.026 16.315 1.00 31.03 84 THR A CA 1
ATOM 636 C C . THR A 1 84 ? 2.181 -30.964 16.007 1.00 31.03 84 THR A C 1
ATOM 638 O O . THR A 1 84 ? 2.743 -31.922 15.481 1.00 31.03 84 THR A O 1
ATOM 641 N N . SER A 1 85 ? 2.857 -29.862 16.344 1.00 29.70 85 SER A N 1
ATOM 642 C CA . SER A 1 85 ? 4.322 -29.754 16.270 1.00 29.70 85 SER A CA 1
ATOM 643 C C . SER A 1 85 ? 4.955 -29.543 17.648 1.00 29.70 85 SER A C 1
ATOM 645 O O . SER A 1 85 ? 5.669 -28.573 17.854 1.00 29.70 85 SER A O 1
ATOM 647 N N . ASP A 1 86 ? 4.709 -30.461 18.579 1.00 29.61 86 ASP A N 1
ATOM 648 C CA . ASP A 1 86 ? 5.542 -30.629 19.774 1.00 29.61 86 ASP A CA 1
ATOM 649 C C . ASP A 1 86 ? 5.823 -32.126 19.962 1.00 29.61 86 ASP A C 1
ATOM 651 O O . ASP A 1 86 ? 4.977 -32.904 20.405 1.00 29.61 86 ASP A O 1
ATOM 655 N N . GLY A 1 87 ? 7.019 -32.549 19.545 1.00 27.19 87 GLY A N 1
ATOM 656 C CA . GLY A 1 87 ? 7.562 -33.882 19.812 1.00 27.19 87 GLY A CA 1
ATOM 657 C C . GLY A 1 87 ? 8.402 -33.877 21.100 1.00 27.19 87 GLY A C 1
ATOM 658 O O . GLY A 1 87 ? 9.093 -32.892 21.363 1.00 27.19 87 GLY A O 1
ATOM 659 N N . PRO A 1 88 ? 8.371 -34.945 21.919 1.00 28.73 88 PRO A N 1
ATOM 660 C CA . PRO A 1 88 ? 8.876 -34.907 23.286 1.00 28.73 88 PRO A CA 1
ATOM 661 C C . PRO A 1 88 ? 10.403 -35.020 23.370 1.00 28.73 88 PRO A C 1
ATOM 663 O O . PRO A 1 88 ? 11.047 -35.780 22.646 1.00 28.73 88 PRO A O 1
ATOM 666 N N . GLN A 1 89 ? 10.965 -34.298 24.340 1.00 27.94 89 GLN A N 1
ATOM 667 C CA . GLN A 1 89 ? 12.343 -34.431 24.794 1.00 27.94 89 GLN A CA 1
ATOM 668 C C . GLN A 1 89 ? 12.561 -35.782 25.493 1.00 27.94 89 GLN A C 1
ATOM 670 O O . GLN A 1 89 ? 11.966 -36.050 26.535 1.00 27.94 89 GLN A O 1
ATOM 675 N N . THR A 1 90 ? 13.500 -36.585 24.995 1.00 27.77 90 THR A N 1
ATOM 676 C CA . THR A 1 90 ? 14.188 -37.608 25.797 1.00 27.77 90 THR A CA 1
ATOM 677 C C . THR A 1 90 ? 15.671 -37.591 25.459 1.00 27.77 90 THR A C 1
ATOM 679 O O . THR A 1 90 ? 16.058 -37.828 24.316 1.00 27.77 90 THR A O 1
ATOM 682 N N . GLY A 1 91 ? 16.494 -37.278 26.459 1.00 22.56 91 GLY A N 1
ATOM 683 C CA . GLY A 1 91 ? 17.945 -37.262 26.348 1.00 22.56 91 GLY A CA 1
ATOM 684 C C . GLY A 1 91 ? 18.565 -38.654 26.450 1.00 22.56 91 GLY A C 1
ATOM 685 O O . GLY A 1 91 ? 18.143 -39.474 27.259 1.00 22.56 91 GLY A O 1
ATOM 686 N N . MET A 1 92 ? 19.626 -38.871 25.677 1.00 22.75 92 MET A N 1
ATOM 687 C CA . MET A 1 92 ? 20.697 -39.821 25.971 1.00 22.75 92 MET A CA 1
ATOM 688 C C . MET A 1 92 ? 21.998 -39.298 25.351 1.00 22.75 92 MET A C 1
ATOM 690 O O . MET A 1 92 ? 22.000 -38.737 24.257 1.00 22.75 92 MET A O 1
ATOM 694 N N . SER A 1 93 ? 23.083 -39.402 26.114 1.00 20.66 93 SER A N 1
ATOM 695 C CA . SER A 1 93 ? 24.373 -38.762 25.869 1.00 20.66 93 SER A CA 1
ATOM 696 C C . SER A 1 93 ? 25.379 -39.663 25.139 1.00 20.66 93 SER A C 1
ATOM 698 O O . SER A 1 93 ? 25.240 -40.883 25.117 1.00 20.66 93 SER A O 1
ATOM 700 N N . MET A 1 94 ? 26.454 -39.001 24.685 1.00 23.16 94 MET A N 1
ATOM 701 C CA . MET A 1 94 ? 27.807 -39.493 24.362 1.00 23.16 94 MET A CA 1
ATOM 702 C C . MET A 1 94 ? 28.079 -39.976 22.931 1.00 23.16 94 MET A C 1
ATOM 704 O O . MET A 1 94 ? 27.560 -40.983 22.467 1.00 23.16 94 MET A O 1
ATOM 708 N N . GLY A 1 95 ? 29.019 -39.278 22.282 1.00 22.28 95 GLY A N 1
ATOM 709 C CA . GLY A 1 95 ? 29.620 -39.679 21.011 1.00 22.28 95 GLY A CA 1
ATOM 710 C C . GLY A 1 95 ? 30.398 -38.557 20.326 1.00 22.28 95 GLY A C 1
ATOM 711 O O . GLY A 1 95 ? 30.040 -38.130 19.238 1.00 22.28 95 GLY A O 1
ATOM 712 N N . SER A 1 96 ? 31.446 -38.052 20.977 1.00 22.59 96 SER A N 1
ATOM 713 C CA . SER A 1 96 ? 32.420 -37.112 20.412 1.00 22.59 96 SER A CA 1
ATOM 714 C C . SER A 1 96 ? 33.020 -37.613 19.094 1.00 22.59 96 SER A C 1
ATOM 716 O O . SER A 1 96 ? 33.620 -38.687 19.073 1.00 22.59 96 SER A O 1
ATOM 718 N N . SER A 1 97 ? 32.965 -36.810 18.031 1.00 22.38 97 SER A N 1
ATOM 719 C CA . SER A 1 97 ? 33.940 -36.842 16.933 1.00 22.38 97 SER A CA 1
ATOM 720 C C . SER A 1 97 ? 33.975 -35.490 16.226 1.00 22.38 97 SER A C 1
ATOM 722 O O . SER A 1 97 ? 32.966 -34.987 15.743 1.00 22.38 97 SER A O 1
ATOM 724 N N . LEU A 1 98 ? 35.169 -34.904 16.239 1.00 23.19 98 LEU A N 1
ATOM 725 C CA . LEU A 1 98 ? 35.568 -33.659 15.598 1.00 23.19 98 LEU A CA 1
ATOM 726 C C . LEU A 1 98 ? 35.196 -33.633 14.109 1.00 23.19 98 LEU A C 1
ATOM 728 O O . LEU A 1 98 ? 35.654 -34.493 13.362 1.00 23.19 98 LEU A O 1
ATOM 732 N N . VAL A 1 99 ? 34.494 -32.589 13.662 1.00 24.17 99 VAL A N 1
ATOM 733 C CA . VAL A 1 99 ? 34.619 -32.096 12.284 1.00 24.17 99 VAL A CA 1
ATOM 734 C C . VAL A 1 99 ? 34.756 -30.580 12.331 1.00 24.17 99 VAL A C 1
ATOM 736 O O . VAL A 1 99 ? 33.915 -29.856 12.855 1.00 24.17 99 VAL A O 1
ATOM 739 N N . SER A 1 100 ? 35.901 -30.145 11.826 1.00 21.75 100 SER A N 1
ATOM 740 C CA . SER A 1 100 ? 36.367 -28.777 11.697 1.00 21.75 100 SER A CA 1
ATOM 741 C C . SER A 1 100 ? 35.429 -27.893 10.881 1.00 21.75 100 SER A C 1
ATOM 743 O O . SER A 1 100 ? 34.956 -28.271 9.810 1.00 21.75 100 SER A O 1
ATOM 745 N N . SER A 1 101 ? 35.295 -26.664 11.366 1.00 23.41 101 SER A N 1
ATOM 746 C CA . SER A 1 101 ? 34.901 -25.457 10.648 1.00 23.41 101 SER A CA 1
ATOM 747 C C . SER A 1 101 ? 35.391 -25.411 9.196 1.00 23.41 101 SER A C 1
ATOM 749 O O . SER A 1 101 ? 36.591 -25.304 8.944 1.00 23.41 101 SER A O 1
ATOM 751 N N . THR A 1 102 ? 34.450 -25.392 8.255 1.00 22.75 102 THR A N 1
ATOM 752 C CA . THR A 1 102 ? 34.596 -24.683 6.979 1.00 22.75 102 THR A CA 1
ATOM 753 C C . THR A 1 102 ? 33.276 -23.982 6.678 1.00 22.75 102 THR A C 1
ATOM 755 O O . THR A 1 102 ? 32.247 -24.609 6.439 1.00 22.75 102 THR A O 1
ATOM 758 N N . GLU A 1 103 ? 33.308 -22.654 6.754 1.00 26.94 103 GLU A N 1
ATOM 759 C CA . GLU A 1 103 ? 32.278 -21.779 6.209 1.00 26.94 103 GLU A CA 1
ATOM 760 C C . GLU A 1 103 ? 32.153 -22.052 4.705 1.00 26.94 103 GLU A C 1
ATOM 762 O O . GLU A 1 103 ? 33.091 -21.820 3.942 1.00 26.94 103 GLU A O 1
ATOM 767 N N . SER A 1 104 ? 30.994 -22.543 4.265 1.00 23.25 104 SER A N 1
ATOM 768 C CA . SER A 1 104 ? 30.645 -22.601 2.846 1.00 23.25 104 SER A CA 1
ATOM 769 C C . SER A 1 104 ? 29.672 -21.471 2.523 1.00 23.25 104 SER A C 1
ATOM 771 O O . SER A 1 104 ? 28.462 -21.545 2.727 1.00 23.25 104 SER A O 1
ATOM 773 N N . ARG A 1 105 ? 30.243 -20.385 1.997 1.00 25.59 105 ARG A N 1
ATOM 774 C CA . ARG A 1 105 ? 29.538 -19.441 1.130 1.00 25.59 105 ARG A CA 1
ATOM 775 C C . ARG A 1 105 ? 28.985 -20.192 -0.087 1.00 25.59 105 ARG A C 1
ATOM 777 O O . ARG A 1 105 ? 29.737 -20.873 -0.771 1.00 25.59 105 ARG A O 1
ATOM 784 N N . GLY A 1 106 ? 27.715 -19.936 -0.400 1.00 31.25 106 GLY A N 1
ATOM 785 C CA . GLY A 1 106 ? 27.208 -19.880 -1.772 1.00 31.25 106 GLY A CA 1
ATOM 786 C C . GLY A 1 106 ? 26.948 -21.206 -2.484 1.00 31.25 106 GLY A C 1
ATOM 787 O O . GLY A 1 106 ? 27.813 -21.706 -3.188 1.00 31.25 106 GLY A O 1
ATOM 788 N N . GLN A 1 107 ? 25.699 -21.674 -2.423 1.00 26.61 107 GLN A N 1
ATOM 789 C CA . GLN A 1 107 ? 24.980 -22.251 -3.570 1.00 26.61 107 GLN A CA 1
ATOM 790 C C . GLN A 1 107 ? 23.511 -22.473 -3.181 1.00 26.61 107 GLN A C 1
ATOM 792 O O . GLN A 1 107 ? 23.117 -23.536 -2.707 1.00 26.61 107 GLN A O 1
ATOM 797 N N . GLN A 1 108 ? 22.675 -21.447 -3.361 1.00 30.02 108 GLN A N 1
ATOM 798 C CA . GLN A 1 108 ? 21.234 -21.667 -3.474 1.00 30.02 108 GLN A CA 1
ATOM 799 C C . GLN A 1 108 ? 20.946 -22.110 -4.906 1.00 30.02 108 GLN A C 1
ATOM 801 O O . GLN A 1 108 ? 21.329 -21.446 -5.867 1.00 30.02 108 GLN A O 1
ATOM 806 N N . VAL A 1 109 ? 20.329 -23.284 -5.020 1.00 30.31 109 VAL A N 1
ATOM 807 C CA . VAL A 1 109 ? 20.030 -23.962 -6.279 1.00 30.31 109 VAL A CA 1
ATOM 808 C C . VAL A 1 109 ? 19.162 -23.071 -7.163 1.00 30.31 109 VAL A C 1
ATOM 810 O O . VAL A 1 109 ? 18.038 -22.706 -6.825 1.00 30.31 109 VAL A O 1
ATOM 813 N N . VAL A 1 110 ? 19.764 -22.729 -8.293 1.00 33.47 110 VAL A N 1
ATOM 814 C CA . VAL A 1 110 ? 19.265 -21.929 -9.401 1.00 33.47 110 VAL A CA 1
ATOM 815 C C . VAL A 1 110 ? 18.276 -22.765 -10.218 1.00 33.47 110 VAL A C 1
ATOM 817 O O . VAL A 1 110 ? 18.527 -23.943 -10.471 1.00 33.47 110 VAL A O 1
ATOM 820 N N . LEU A 1 111 ? 17.187 -22.156 -10.696 1.00 34.41 111 LEU A N 1
ATOM 821 C CA . LEU A 1 111 ? 16.397 -22.694 -11.810 1.00 34.41 111 LEU A CA 1
ATOM 822 C C . LEU A 1 111 ? 17.211 -22.542 -13.109 1.00 34.41 111 LEU A C 1
ATOM 824 O O . LEU A 1 111 ? 16.932 -21.686 -13.940 1.00 34.41 111 LEU A O 1
ATOM 828 N N . THR A 1 112 ? 18.278 -23.323 -13.262 1.00 36.28 112 THR A N 1
ATOM 829 C CA . THR A 1 112 ? 18.946 -23.524 -14.552 1.00 36.28 112 THR A CA 1
ATOM 830 C C . THR A 1 112 ? 18.295 -24.692 -15.282 1.00 36.28 112 THR A C 1
ATOM 832 O O . THR A 1 112 ? 17.593 -25.506 -14.686 1.00 36.28 112 THR A O 1
ATOM 835 N N . THR A 1 113 ? 18.557 -24.753 -16.586 1.00 39.41 113 THR A N 1
ATOM 836 C CA . THR A 1 113 ? 18.289 -25.740 -17.656 1.00 39.41 113 THR A CA 1
ATOM 837 C C . THR A 1 113 ? 18.014 -27.216 -17.276 1.00 39.41 113 THR A C 1
ATOM 839 O O . THR A 1 113 ? 17.507 -27.975 -18.097 1.00 39.41 113 THR A O 1
ATOM 842 N N . SER A 1 114 ? 18.298 -27.629 -16.041 1.00 37.94 114 SER A N 1
ATOM 843 C CA . SER A 1 114 ? 17.963 -28.910 -15.412 1.00 37.94 114 SER A CA 1
ATOM 844 C C . SER A 1 114 ? 16.472 -29.270 -15.473 1.00 37.94 114 SER A C 1
ATOM 846 O O . SER A 1 114 ? 16.153 -30.416 -15.768 1.00 37.94 114 SER A O 1
ATOM 848 N N . LEU A 1 115 ? 15.544 -28.322 -15.280 1.00 39.06 115 LEU A N 1
ATOM 849 C CA . LEU A 1 115 ? 14.103 -28.632 -15.356 1.00 39.06 115 LEU A CA 1
ATOM 850 C C . LEU A 1 115 ? 13.645 -28.992 -16.773 1.00 39.06 115 LEU A C 1
ATOM 852 O O . LEU A 1 115 ? 12.790 -29.857 -16.930 1.00 39.06 115 LEU A O 1
ATOM 856 N N . ILE A 1 116 ? 14.264 -28.407 -17.805 1.00 41.53 116 ILE A N 1
ATOM 857 C CA . ILE A 1 116 ? 14.016 -28.800 -19.199 1.00 41.53 116 ILE A CA 1
ATOM 858 C C . ILE A 1 116 ? 14.537 -30.227 -19.427 1.00 41.53 116 ILE A C 1
ATOM 860 O O . ILE A 1 116 ? 13.859 -31.032 -20.052 1.00 41.53 116 ILE A O 1
ATOM 864 N N . ALA A 1 117 ? 15.689 -30.589 -18.851 1.00 33.72 117 ALA A N 1
ATOM 865 C CA . ALA A 1 117 ? 16.233 -31.946 -18.952 1.00 33.72 117 ALA A CA 1
ATOM 866 C C . ALA A 1 117 ? 15.448 -32.989 -18.126 1.00 33.72 117 ALA A C 1
ATOM 868 O O . ALA A 1 117 ? 15.307 -34.132 -18.557 1.00 33.72 117 ALA A O 1
ATOM 869 N N . GLN A 1 118 ? 14.901 -32.612 -16.965 1.00 33.97 118 GLN A N 1
ATOM 870 C CA . GLN A 1 118 ? 14.077 -33.490 -16.123 1.00 33.97 118 GLN A CA 1
ATOM 871 C C . GLN A 1 118 ? 12.647 -33.660 -16.665 1.00 33.97 118 GLN A C 1
ATOM 873 O O . GLN A 1 118 ? 12.039 -34.707 -16.445 1.00 33.97 118 GLN A O 1
ATOM 878 N N . ALA A 1 119 ? 12.131 -32.685 -17.420 1.00 36.12 119 ALA A N 1
ATOM 879 C CA . ALA A 1 119 ? 10.826 -32.762 -18.080 1.00 36.12 119 ALA A CA 1
ATOM 880 C C . ALA A 1 119 ? 10.815 -33.667 -19.328 1.00 36.12 119 ALA A C 1
ATOM 882 O O . ALA A 1 119 ? 9.764 -34.184 -19.693 1.00 36.12 119 ALA A O 1
ATOM 883 N N . VAL A 1 120 ? 11.968 -33.924 -19.957 1.00 33.53 120 VAL A N 1
ATOM 884 C CA . VAL A 1 120 ? 12.058 -34.761 -21.174 1.00 33.53 120 VAL A CA 1
ATOM 885 C C . VAL A 1 120 ? 11.948 -36.270 -20.879 1.00 33.53 120 VAL A C 1
ATOM 887 O O . VAL A 1 120 ? 11.701 -37.051 -21.792 1.00 33.53 120 VAL A O 1
ATOM 890 N N . ASN A 1 121 ? 12.042 -36.697 -19.611 1.00 31.44 121 ASN A N 1
ATOM 891 C CA . ASN A 1 121 ? 12.052 -38.120 -19.230 1.00 31.44 121 ASN A CA 1
ATOM 892 C C . ASN A 1 121 ? 10.804 -38.630 -18.485 1.00 31.44 121 ASN A C 1
ATOM 894 O O . ASN A 1 121 ? 10.814 -39.767 -18.013 1.00 31.44 121 ASN A O 1
ATOM 898 N N . LYS A 1 122 ? 9.714 -37.859 -18.388 1.00 29.09 122 LYS A N 1
ATOM 899 C CA . LYS A 1 122 ? 8.423 -38.411 -17.937 1.00 29.09 122 LYS A CA 1
ATOM 900 C C . LYS A 1 122 ? 7.567 -38.769 -19.148 1.00 29.09 122 LYS A C 1
ATOM 902 O O . LYS A 1 122 ? 6.912 -37.916 -19.736 1.00 29.09 122 LYS A O 1
ATOM 907 N N . SER A 1 123 ? 7.605 -40.046 -19.519 1.00 29.05 123 SER A N 1
ATOM 908 C CA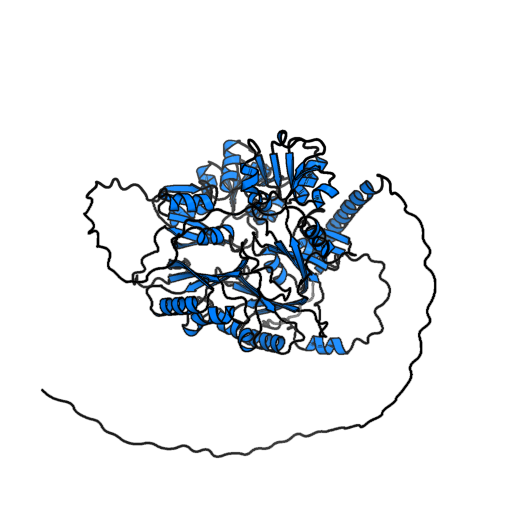 . SER A 1 123 ? 6.687 -40.655 -20.480 1.00 29.05 123 SER A CA 1
ATOM 909 C C . SER A 1 123 ? 5.232 -40.430 -20.062 1.00 29.05 123 SER A C 1
ATOM 911 O O . SER A 1 123 ? 4.864 -40.621 -18.905 1.00 29.05 123 SER A O 1
ATOM 913 N N . THR A 1 124 ? 4.417 -40.048 -21.034 1.00 32.47 124 THR A N 1
ATOM 914 C CA . THR A 1 124 ? 3.058 -39.505 -20.929 1.00 32.47 124 THR A CA 1
ATOM 915 C C . THR A 1 124 ? 1.951 -40.499 -20.536 1.00 32.47 124 THR A C 1
ATOM 917 O O . THR A 1 124 ? 0.791 -40.200 -20.784 1.00 32.47 124 THR A O 1
ATOM 920 N N . ASP A 1 125 ? 2.256 -41.641 -19.907 1.00 29.16 125 ASP A N 1
ATOM 921 C CA . ASP A 1 125 ? 1.283 -42.744 -19.749 1.00 29.16 125 ASP A CA 1
ATOM 922 C C . ASP A 1 125 ? 0.986 -43.214 -18.305 1.00 29.16 125 ASP A C 1
ATOM 924 O O . ASP A 1 125 ? 0.287 -44.207 -18.125 1.00 29.16 125 ASP A O 1
ATOM 928 N N . GLU A 1 126 ? 1.404 -42.502 -17.249 1.00 32.47 126 GLU A N 1
ATOM 929 C CA . GLU A 1 126 ? 1.066 -42.896 -15.860 1.00 32.47 126 GLU A CA 1
ATOM 930 C C . GLU A 1 126 ? 0.612 -41.738 -14.952 1.00 32.47 126 GLU A C 1
ATOM 932 O O . GLU A 1 126 ? 1.142 -41.566 -13.863 1.00 32.47 126 GLU A O 1
ATOM 937 N N . ILE A 1 127 ? -0.388 -40.936 -15.341 1.00 37.34 127 ILE A N 1
ATOM 938 C CA . ILE A 1 127 ? -1.149 -40.117 -14.368 1.00 37.34 127 ILE A CA 1
ATOM 939 C C . ILE A 1 127 ? -2.609 -39.952 -14.818 1.00 37.34 127 ILE A C 1
ATOM 941 O O . ILE A 1 127 ? -3.012 -38.860 -15.189 1.00 37.34 127 ILE A O 1
ATOM 945 N N . ILE A 1 128 ? -3.428 -41.009 -14.776 1.00 34.03 128 ILE A N 1
ATOM 946 C CA . ILE A 1 128 ? -4.882 -40.856 -14.564 1.00 34.03 128 ILE A CA 1
ATOM 947 C C . ILE A 1 128 ? -5.376 -42.032 -13.712 1.00 34.03 128 ILE A C 1
ATOM 949 O O . ILE A 1 128 ? -5.918 -43.015 -14.212 1.00 34.03 128 ILE A O 1
ATOM 953 N N . ALA A 1 129 ? -5.198 -41.922 -12.398 1.00 28.17 129 ALA A N 1
ATOM 954 C CA . ALA A 1 129 ? -6.170 -42.475 -11.464 1.00 28.17 129 ALA A CA 1
ATOM 955 C C . ALA A 1 129 ? -7.082 -41.304 -11.055 1.00 28.17 129 ALA A C 1
ATOM 957 O O . ALA A 1 129 ? -6.552 -40.254 -10.690 1.00 28.17 129 ALA A O 1
ATOM 958 N N . PRO A 1 130 ? -8.418 -41.419 -11.140 1.00 33.22 130 PRO A N 1
ATOM 959 C CA . PRO A 1 130 ? -9.307 -40.350 -10.707 1.00 33.22 130 PRO A CA 1
ATOM 960 C C . PRO A 1 130 ? -9.193 -40.211 -9.185 1.00 33.22 130 PRO A C 1
ATOM 962 O O . PRO A 1 130 ? -9.721 -41.030 -8.434 1.00 33.22 130 PRO A O 1
ATOM 965 N N . SER A 1 131 ? -8.466 -39.200 -8.714 1.00 36.28 131 SER A N 1
ATOM 966 C CA . SER A 1 131 ? -8.455 -38.846 -7.299 1.00 36.28 131 SER A CA 1
ATOM 967 C C . SER A 1 131 ? -9.807 -38.236 -6.947 1.00 36.28 131 SER A C 1
ATOM 969 O O . SER A 1 131 ? -10.156 -37.157 -7.413 1.00 36.28 131 SER A O 1
ATOM 971 N N . THR A 1 132 ? -10.563 -38.922 -6.098 1.00 41.56 132 THR A N 1
ATOM 972 C CA . THR A 1 132 ? -11.852 -38.503 -5.524 1.00 41.56 132 THR A CA 1
ATOM 973 C C . THR A 1 132 ? -11.714 -37.373 -4.489 1.00 41.56 132 THR A C 1
ATOM 975 O O . THR A 1 132 ? -12.509 -37.292 -3.556 1.00 41.56 132 THR A O 1
ATOM 978 N N . VAL A 1 133 ? -10.678 -36.538 -4.593 1.00 54.84 133 VAL A N 1
ATOM 979 C CA . VAL A 1 133 ? -10.411 -35.430 -3.670 1.00 54.84 133 VAL A CA 1
ATOM 980 C C . VAL A 1 133 ? -10.869 -34.153 -4.357 1.00 54.84 133 VAL A C 1
ATOM 982 O O . VAL A 1 133 ? -10.341 -33.784 -5.402 1.00 54.84 133 VAL A O 1
ATOM 985 N N . GLN A 1 134 ? -11.896 -33.521 -3.796 1.00 71.75 134 GLN A N 1
ATOM 986 C CA . GLN A 1 134 ? -12.399 -32.237 -4.266 1.00 71.75 134 GLN A CA 1
ATOM 987 C C . GLN A 1 134 ? -11.273 -31.202 -4.137 1.00 71.75 134 GLN A C 1
ATOM 989 O O . GLN A 1 134 ? -10.714 -31.041 -3.051 1.00 71.75 134 GLN A O 1
ATOM 994 N N . SER A 1 135 ? -10.894 -30.568 -5.250 1.00 88.31 135 SER A N 1
ATOM 995 C CA . SER A 1 135 ? -9.771 -29.627 -5.267 1.00 88.31 135 SER A CA 1
ATOM 996 C C . SER A 1 135 ? -10.075 -28.420 -4.382 1.00 88.31 135 SER A C 1
ATOM 998 O O . SER A 1 135 ? -11.222 -27.978 -4.330 1.00 88.31 135 SER A O 1
ATOM 1000 N N . ARG A 1 136 ? -9.074 -27.893 -3.671 1.00 95.69 136 ARG A N 1
ATOM 1001 C CA . ARG A 1 136 ? -9.250 -26.805 -2.693 1.00 95.69 136 ARG A CA 1
ATOM 1002 C C . ARG A 1 136 ? -8.493 -25.551 -3.094 1.00 95.69 136 ARG A C 1
ATOM 1004 O O . ARG A 1 136 ? -7.317 -25.624 -3.456 1.00 95.69 136 ARG A O 1
ATOM 1011 N N . VAL A 1 137 ? -9.144 -24.396 -2.956 1.00 96.75 137 VAL A N 1
ATOM 1012 C CA . VAL A 1 137 ? -8.558 -23.082 -3.250 1.00 96.75 137 VAL A CA 1
ATOM 1013 C C . VAL A 1 137 ? -8.553 -22.197 -2.004 1.00 96.75 137 VAL A C 1
ATOM 1015 O O . VAL A 1 137 ? -9.600 -21.773 -1.523 1.00 96.75 137 VAL A O 1
ATOM 1018 N N . ALA A 1 138 ? -7.371 -21.922 -1.456 1.00 97.25 138 ALA A N 1
ATOM 1019 C CA . ALA A 1 138 ? -7.221 -21.049 -0.295 1.00 97.25 138 ALA A CA 1
ATOM 1020 C C . ALA A 1 138 ? -7.379 -19.573 -0.678 1.00 97.25 138 ALA A C 1
ATOM 1022 O O . ALA A 1 138 ? -6.896 -19.134 -1.720 1.00 97.25 138 ALA A O 1
ATOM 1023 N N . TYR A 1 139 ? -8.009 -18.782 0.182 1.00 96.25 139 TYR A N 1
ATOM 1024 C CA . TYR A 1 139 ? -8.110 -17.334 0.012 1.00 96.25 139 TYR A CA 1
ATOM 1025 C C . TYR A 1 139 ? -8.108 -16.642 1.374 1.00 96.25 139 TYR A C 1
ATOM 1027 O O . TYR A 1 139 ? -8.521 -17.225 2.373 1.00 96.25 139 TYR A O 1
ATOM 1035 N N . GLN A 1 140 ? -7.655 -15.389 1.430 1.00 92.75 140 GLN A N 1
ATOM 1036 C CA . GLN A 1 140 ? -7.730 -14.606 2.665 1.00 92.75 140 GLN A CA 1
ATOM 1037 C C . GLN A 1 140 ? -9.108 -13.942 2.798 1.00 92.75 140 GLN A C 1
ATOM 1039 O O . GLN A 1 140 ? -9.560 -13.263 1.872 1.00 92.75 140 GLN A O 1
ATOM 1044 N N . GLY A 1 141 ? -9.748 -14.132 3.951 1.00 89.81 141 GLY A N 1
ATOM 1045 C CA . GLY A 1 141 ? -11.038 -13.559 4.325 1.00 89.81 141 GLY A CA 1
ATOM 1046 C C . GLY A 1 141 ? -12.073 -14.611 4.729 1.00 89.81 141 GLY A C 1
ATOM 1047 O O . GLY A 1 141 ? -11.786 -15.804 4.839 1.00 89.81 141 GLY A O 1
ATOM 1048 N N . VAL A 1 142 ? -13.306 -14.153 4.939 1.00 91.50 142 VAL A N 1
ATOM 1049 C CA . VAL A 1 142 ? -14.470 -15.010 5.240 1.00 91.50 142 VAL A CA 1
ATOM 1050 C C . VAL A 1 142 ? -15.351 -15.234 3.996 1.00 91.50 142 VAL A C 1
ATOM 1052 O O . VAL A 1 142 ? -15.173 -14.548 2.986 1.00 91.50 142 VAL A O 1
ATOM 1055 N N . PRO A 1 143 ? -16.293 -16.200 3.999 1.00 94.62 143 PRO A N 1
ATOM 1056 C CA . PRO A 1 143 ? -17.270 -16.340 2.915 1.00 94.62 143 PRO A CA 1
ATOM 1057 C C . PRO A 1 143 ? -18.024 -15.027 2.644 1.00 94.62 143 PRO A C 1
ATOM 1059 O O . PRO A 1 143 ? -18.399 -14.310 3.561 1.00 94.62 143 PRO A O 1
ATOM 1062 N N . GLY A 1 144 ? -18.219 -14.675 1.380 1.00 92.88 144 GLY A N 1
ATOM 1063 C CA . GLY A 1 144 ? -18.738 -13.383 0.934 1.00 92.88 144 GLY A CA 1
ATOM 1064 C C . GLY A 1 144 ? -17.664 -12.328 0.653 1.00 92.88 144 GLY A C 1
ATOM 1065 O O . GLY A 1 144 ? -17.982 -11.292 0.069 1.00 92.88 144 GLY A O 1
ATOM 1066 N N . ALA A 1 145 ? -16.399 -12.553 1.018 1.00 93.12 145 ALA A N 1
ATOM 1067 C CA . ALA A 1 145 ? -15.318 -11.622 0.699 1.00 93.12 145 ALA A CA 1
ATOM 1068 C C . ALA A 1 145 ? -15.032 -11.566 -0.814 1.00 93.12 145 ALA A C 1
ATOM 1070 O O . ALA A 1 145 ? -15.227 -12.541 -1.542 1.00 93.12 145 ALA A O 1
ATOM 1071 N N . TYR A 1 146 ? -14.480 -10.444 -1.292 1.00 93.88 146 TYR A N 1
ATOM 1072 C CA . TYR A 1 146 ? -14.050 -10.308 -2.693 1.00 93.88 146 TYR A CA 1
ATOM 1073 C C . TYR A 1 146 ? -13.016 -11.372 -3.098 1.00 93.88 146 TYR A C 1
ATOM 1075 O O . TYR A 1 146 ? -13.048 -11.858 -4.226 1.00 93.88 146 TYR A O 1
ATOM 1083 N N . SER A 1 147 ? -12.155 -11.790 -2.164 1.00 93.56 147 SER A N 1
ATOM 1084 C CA . SER A 1 147 ? -11.203 -12.888 -2.359 1.00 93.56 147 SER A CA 1
ATOM 1085 C C . SER A 1 147 ? -11.881 -14.240 -2.611 1.00 93.56 147 SER A C 1
ATOM 1087 O O . SER A 1 147 ? -11.371 -15.020 -3.409 1.00 93.56 147 SER A O 1
ATOM 1089 N N . GLU A 1 148 ? -13.042 -14.520 -2.000 1.00 94.75 148 GLU A N 1
ATOM 1090 C CA . GLU A 1 148 ? -13.817 -15.734 -2.310 1.00 94.75 148 GLU A CA 1
ATOM 1091 C C . GLU A 1 148 ? -14.363 -15.658 -3.742 1.00 94.75 148 GLU A C 1
ATOM 1093 O O . GLU A 1 148 ? -14.283 -16.627 -4.495 1.00 94.75 148 GLU A O 1
ATOM 1098 N N . GLY A 1 149 ? -14.882 -14.491 -4.139 1.00 92.75 149 GLY A N 1
ATOM 1099 C CA . GLY A 1 149 ? -15.338 -14.246 -5.508 1.00 92.75 149 GLY A CA 1
ATOM 1100 C C . GLY A 1 149 ? -14.224 -14.468 -6.534 1.00 92.75 149 GLY A C 1
ATOM 1101 O O . GLY A 1 149 ? -14.432 -15.157 -7.531 1.00 92.75 149 GLY A O 1
ATOM 1102 N N . ALA A 1 150 ? -13.019 -13.963 -6.250 1.00 94.88 150 ALA A N 1
ATOM 1103 C CA . ALA A 1 150 ? -11.832 -14.199 -7.067 1.00 94.88 150 ALA A CA 1
ATOM 1104 C C . ALA A 1 150 ? -11.454 -15.688 -7.121 1.00 94.88 150 ALA A C 1
ATOM 1106 O O . ALA A 1 150 ? -11.195 -16.213 -8.202 1.00 94.88 150 ALA A O 1
ATOM 1107 N N . ALA A 1 151 ? -11.468 -16.381 -5.978 1.00 94.88 151 ALA A N 1
ATOM 1108 C CA . ALA A 1 151 ? -11.161 -17.806 -5.895 1.00 94.88 151 ALA A CA 1
ATOM 1109 C C . ALA A 1 151 ? -12.136 -18.661 -6.716 1.00 94.88 151 ALA A C 1
ATOM 1111 O O . ALA A 1 151 ? -11.706 -19.528 -7.472 1.00 94.88 151 ALA A O 1
ATOM 1112 N N . ARG A 1 152 ? -13.439 -18.367 -6.635 1.00 93.38 152 ARG A N 1
ATOM 1113 C CA . ARG A 1 152 ? -14.476 -19.038 -7.433 1.00 93.38 152 ARG A CA 1
ATOM 1114 C C . ARG A 1 152 ? -14.366 -18.724 -8.920 1.00 93.38 152 ARG A C 1
ATOM 1116 O O . ARG A 1 152 ? -14.611 -19.605 -9.734 1.00 93.38 152 ARG A O 1
ATOM 1123 N N . LYS A 1 153 ? -14.000 -17.490 -9.283 1.00 92.94 153 LYS A N 1
ATOM 1124 C CA . LYS A 1 153 ? -13.779 -17.115 -10.686 1.00 92.94 153 LYS A CA 1
ATOM 1125 C C . LYS A 1 153 ? -12.563 -17.842 -11.270 1.00 92.94 153 LYS A C 1
ATOM 1127 O O . LYS A 1 153 ? -12.646 -18.355 -12.379 1.00 92.94 153 LYS A O 1
ATOM 1132 N N . ALA A 1 154 ? -11.459 -17.913 -10.525 1.00 90.88 154 ALA A N 1
ATOM 1133 C CA . ALA A 1 154 ? -10.232 -18.576 -10.966 1.00 90.88 154 ALA A CA 1
ATOM 1134 C C . ALA A 1 154 ? -10.352 -20.109 -10.993 1.00 90.88 154 ALA A C 1
ATOM 1136 O O . ALA A 1 154 ? -9.841 -20.751 -11.910 1.00 90.88 154 ALA A O 1
ATOM 1137 N N . CYS A 1 155 ? -11.034 -20.692 -10.004 1.00 92.06 155 CYS A N 1
ATOM 1138 C CA . CYS A 1 155 ? -11.177 -22.136 -9.831 1.00 92.06 155 CYS A CA 1
ATOM 1139 C C . CYS A 1 155 ? -12.656 -22.516 -9.578 1.00 92.06 155 CYS A C 1
ATOM 1141 O O . CYS A 1 155 ? -13.009 -22.820 -8.437 1.00 92.06 155 CYS A O 1
ATOM 1143 N N . PRO A 1 156 ? -13.532 -22.532 -10.608 1.00 90.75 156 PRO A N 1
ATOM 1144 C CA . PRO A 1 156 ? -14.980 -22.739 -10.432 1.00 90.75 156 PRO A CA 1
ATOM 1145 C C . PRO A 1 156 ? -15.372 -24.069 -9.779 1.00 90.75 156 PRO A C 1
ATOM 1147 O O . PRO A 1 156 ? -16.341 -24.129 -9.025 1.00 90.75 156 PRO A O 1
ATOM 1150 N N . GLU A 1 157 ? -14.599 -25.122 -10.044 1.00 89.75 157 GLU A N 1
ATOM 1151 C CA . GLU A 1 157 ? -14.848 -26.484 -9.550 1.00 89.75 157 GLU A CA 1
ATOM 1152 C C . GLU A 1 157 ? -14.203 -26.762 -8.178 1.00 89.75 157 GLU A C 1
ATOM 1154 O O . GLU A 1 157 ? -14.385 -27.842 -7.612 1.00 89.75 157 GLU A O 1
ATOM 1159 N N . ALA A 1 158 ? -13.419 -25.818 -7.641 1.00 92.06 158 ALA A N 1
ATOM 1160 C CA . ALA A 1 158 ? -12.706 -25.996 -6.381 1.00 92.06 158 ALA A CA 1
ATOM 1161 C C . ALA A 1 158 ? -13.539 -25.535 -5.174 1.00 92.06 158 ALA A C 1
ATOM 1163 O O . ALA A 1 158 ? -14.262 -24.539 -5.217 1.00 92.06 158 ALA A O 1
ATOM 1164 N N . GLU A 1 159 ? -13.392 -26.244 -4.058 1.00 94.69 159 GLU A N 1
ATOM 1165 C CA . GLU A 1 159 ? -13.935 -25.848 -2.763 1.00 94.69 159 GLU A CA 1
ATOM 1166 C C . GLU A 1 159 ? -13.102 -24.678 -2.195 1.00 94.69 159 GLU A C 1
ATOM 1168 O O . GLU A 1 159 ? -11.890 -24.829 -1.991 1.00 94.69 159 GLU A O 1
ATOM 1173 N N . PRO A 1 160 ? -13.706 -23.504 -1.936 1.00 94.69 160 PRO A N 1
ATOM 1174 C CA . PRO A 1 160 ? -12.977 -22.371 -1.389 1.00 94.69 160 PRO A CA 1
ATOM 1175 C C . PRO A 1 160 ? -12.691 -22.575 0.103 1.00 94.69 160 PRO A C 1
ATOM 1177 O O . PRO A 1 160 ? -13.593 -22.817 0.903 1.00 94.69 160 PRO A O 1
ATOM 1180 N N . LEU A 1 161 ? -11.421 -22.442 0.480 1.00 95.88 161 LEU A N 1
ATOM 1181 C CA . LEU A 1 161 ? -10.921 -22.573 1.845 1.00 95.88 161 LEU A CA 1
ATOM 1182 C C . LEU A 1 161 ? -10.624 -21.175 2.423 1.00 95.88 161 LEU A C 1
ATOM 1184 O O . LEU A 1 161 ? -9.618 -20.570 2.039 1.00 95.88 161 LEU A O 1
ATOM 1188 N N . PRO A 1 162 ? -11.459 -20.649 3.339 1.00 94.94 162 PRO A N 1
ATOM 1189 C CA . PRO A 1 162 ? -11.202 -19.364 3.981 1.00 94.94 162 PRO A CA 1
ATOM 1190 C C . PRO A 1 162 ? -9.985 -19.441 4.908 1.00 94.94 162 PRO A C 1
ATOM 1192 O O . PRO A 1 162 ? -9.834 -20.383 5.687 1.00 94.94 162 PRO A O 1
ATOM 1195 N N . CYS A 1 163 ? -9.138 -18.419 4.854 1.00 92.44 163 CYS A N 1
ATOM 1196 C CA . CYS A 1 163 ? -8.000 -18.214 5.744 1.00 92.44 163 CYS A CA 1
ATOM 1197 C C . CYS A 1 163 ? -8.100 -16.825 6.380 1.00 92.44 163 CYS A C 1
ATOM 1199 O O . CYS A 1 163 ? -8.407 -15.841 5.712 1.00 92.44 163 CYS A O 1
ATOM 1201 N N . ASP A 1 164 ? -7.819 -16.721 7.670 1.00 81.62 164 ASP A N 1
ATOM 1202 C CA . ASP A 1 164 ? -7.887 -15.462 8.416 1.00 81.62 164 ASP A CA 1
ATOM 1203 C C . ASP A 1 164 ? -6.823 -14.447 7.957 1.00 81.62 164 ASP A C 1
ATOM 1205 O O . ASP A 1 164 ? -7.115 -13.259 7.801 1.00 81.62 164 ASP A O 1
ATOM 1209 N N . GLN A 1 165 ? -5.606 -14.915 7.677 1.00 85.75 165 GLN A N 1
ATOM 1210 C CA . GLN A 1 165 ? -4.472 -14.093 7.259 1.00 85.75 165 GLN A CA 1
ATOM 1211 C C . GLN A 1 165 ? -3.885 -14.547 5.918 1.00 85.75 165 GLN A C 1
ATOM 1213 O O . GLN A 1 165 ? -3.973 -15.715 5.535 1.00 85.75 165 GLN A O 1
ATOM 1218 N N . PHE A 1 166 ? -3.214 -13.623 5.218 1.00 91.31 166 PHE A N 1
ATOM 1219 C CA . PHE A 1 166 ? -2.520 -13.937 3.964 1.00 91.31 166 PHE A CA 1
ATOM 1220 C C . PHE A 1 166 ? -1.495 -15.056 4.161 1.00 91.31 166 PHE A C 1
ATOM 1222 O O . PHE A 1 166 ? -1.445 -15.991 3.369 1.00 91.31 166 PHE A O 1
ATOM 1229 N N . GLU A 1 167 ? -0.712 -14.998 5.242 1.00 91.00 167 GLU A N 1
ATOM 1230 C CA . GLU A 1 167 ? 0.302 -16.012 5.527 1.00 91.00 167 GLU A CA 1
ATOM 1231 C C . GLU A 1 167 ? -0.307 -17.406 5.730 1.00 91.00 167 GLU A C 1
ATOM 1233 O O . GLU A 1 167 ? 0.259 -18.386 5.253 1.00 91.00 167 GLU A O 1
ATOM 1238 N N . VAL A 1 168 ? -1.491 -17.505 6.341 1.00 92.25 168 VAL A N 1
ATOM 1239 C CA . VAL A 1 168 ? -2.190 -18.786 6.521 1.00 92.25 168 VAL A CA 1
ATOM 1240 C C . VAL A 1 168 ? -2.600 -19.387 5.174 1.00 92.25 168 VAL A C 1
ATOM 1242 O O . VAL A 1 168 ? -2.437 -20.588 4.980 1.00 92.25 168 VAL A O 1
ATOM 1245 N N . ALA A 1 169 ? -3.014 -18.577 4.195 1.00 95.62 169 ALA A N 1
ATOM 1246 C CA . ALA A 1 169 ? -3.281 -19.067 2.838 1.00 95.62 169 ALA A CA 1
ATOM 1247 C C . ALA A 1 169 ? -2.007 -19.584 2.135 1.00 95.62 169 ALA A C 1
ATOM 1249 O O . ALA A 1 169 ? -2.035 -20.628 1.478 1.00 95.62 169 ALA A O 1
ATOM 1250 N N . PHE A 1 170 ? -0.867 -18.902 2.316 1.00 96.19 170 PHE A N 1
ATOM 1251 C CA . PHE A 1 170 ? 0.438 -19.378 1.833 1.00 96.19 170 PHE A CA 1
ATOM 1252 C C . PHE A 1 170 ? 0.848 -20.699 2.503 1.00 96.19 170 PHE A C 1
ATOM 1254 O O . PHE A 1 170 ? 1.308 -21.620 1.824 1.00 96.19 170 PHE A O 1
ATOM 1261 N N . GLN A 1 171 ? 0.667 -20.812 3.821 1.00 94.94 171 GLN A N 1
ATOM 1262 C CA . GLN A 1 171 ? 0.955 -22.028 4.583 1.00 94.94 171 GLN A CA 1
ATOM 1263 C C . GLN A 1 171 ? 0.048 -23.184 4.161 1.00 94.94 171 GLN A C 1
ATOM 1265 O O . GLN A 1 171 ? 0.552 -24.280 3.935 1.00 94.94 171 GLN A O 1
ATOM 1270 N N . ALA A 1 172 ? -1.252 -22.941 3.978 1.00 95.19 172 ALA A N 1
ATOM 1271 C CA . ALA A 1 172 ? -2.205 -23.951 3.529 1.00 95.19 172 ALA A CA 1
ATOM 1272 C C . ALA A 1 172 ? -1.794 -24.557 2.179 1.00 95.19 172 ALA A C 1
ATOM 1274 O O . ALA A 1 172 ? -1.802 -25.779 2.014 1.00 95.19 172 ALA A O 1
ATOM 1275 N N . LEU A 1 173 ? -1.357 -23.719 1.235 1.00 95.44 173 LEU A N 1
ATOM 1276 C CA . LEU A 1 173 ? -0.835 -24.182 -0.048 1.00 95.44 173 LEU A CA 1
ATOM 1277 C C . LEU A 1 173 ? 0.509 -24.919 0.105 1.00 95.44 173 LEU A C 1
ATOM 1279 O O . LEU A 1 173 ? 0.700 -25.988 -0.477 1.00 95.44 173 LEU A O 1
ATOM 1283 N N . ALA A 1 174 ? 1.434 -24.403 0.916 1.00 92.88 174 ALA A N 1
ATOM 1284 C CA . ALA A 1 174 ? 2.732 -25.039 1.153 1.00 92.88 174 ALA A CA 1
ATOM 1285 C C . ALA A 1 174 ? 2.623 -26.406 1.865 1.00 92.88 174 ALA A C 1
ATOM 1287 O O . ALA A 1 174 ? 3.436 -27.295 1.616 1.00 92.88 174 ALA A O 1
ATOM 1288 N N . GLN A 1 175 ? 1.617 -26.583 2.725 1.00 94.19 175 GLN A N 1
ATOM 1289 C CA . GLN A 1 175 ? 1.391 -27.775 3.551 1.00 94.19 175 GLN A CA 1
ATOM 1290 C C . GLN A 1 175 ? 0.378 -28.765 2.955 1.00 94.19 175 GLN A C 1
ATOM 1292 O O . GLN A 1 175 ? -0.039 -29.689 3.645 1.00 94.19 175 GLN A O 1
ATOM 1297 N N . TRP A 1 176 ? -0.008 -28.612 1.684 1.00 93.81 176 TRP A N 1
ATOM 1298 C CA . TRP A 1 176 ? -0.948 -29.525 1.009 1.00 93.81 176 TRP A CA 1
ATOM 1299 C C . TRP A 1 176 ? -2.373 -29.533 1.584 1.00 93.81 176 TRP A C 1
ATOM 1301 O O . TRP A 1 176 ? -3.132 -30.469 1.350 1.00 93.81 176 TRP A O 1
ATOM 1311 N N . LEU A 1 177 ? -2.763 -28.467 2.289 1.00 93.06 177 LEU A N 1
ATOM 1312 C CA . LEU A 1 177 ? -4.134 -28.252 2.771 1.00 93.06 177 LEU A CA 1
ATOM 1313 C C . LEU A 1 177 ? -5.030 -27.621 1.691 1.00 93.06 177 LEU A C 1
ATOM 1315 O O . LEU A 1 177 ? -6.250 -27.787 1.725 1.00 93.06 177 LEU A O 1
ATOM 1319 N N . ALA A 1 178 ? -4.417 -26.926 0.730 1.00 95.00 178 ALA A N 1
ATOM 1320 C CA . ALA A 1 178 ? -5.034 -26.437 -0.499 1.00 95.00 178 ALA A CA 1
ATOM 1321 C C . ALA A 1 178 ? -4.168 -26.785 -1.724 1.00 95.00 178 ALA A C 1
ATOM 1323 O O . ALA A 1 178 ? -2.952 -26.970 -1.602 1.00 95.00 178 ALA A O 1
ATOM 1324 N N . ASP A 1 179 ? -4.782 -26.867 -2.904 1.00 94.31 179 ASP A N 1
ATOM 1325 C CA . ASP A 1 179 ? -4.087 -27.117 -4.178 1.00 94.31 179 ASP A CA 1
ATOM 1326 C C . ASP A 1 179 ? -3.628 -25.825 -4.842 1.00 94.31 179 ASP A C 1
ATOM 1328 O O . ASP A 1 179 ? -2.574 -25.780 -5.472 1.00 94.31 179 ASP A O 1
ATOM 1332 N N . THR A 1 180 ? -4.422 -24.770 -4.671 1.00 96.25 180 THR A N 1
ATOM 1333 C CA . THR A 1 180 ? -4.134 -23.422 -5.159 1.00 96.25 180 THR A CA 1
ATOM 1334 C C . THR A 1 180 ? -4.464 -22.392 -4.088 1.00 96.25 180 THR A C 1
ATOM 1336 O O . THR A 1 180 ? -5.184 -22.681 -3.130 1.00 96.25 180 THR A O 1
ATOM 1339 N N . ALA A 1 181 ? -3.938 -21.179 -4.236 1.00 97.38 181 ALA A N 1
ATOM 1340 C CA . ALA A 1 181 ? -4.343 -20.040 -3.420 1.00 97.38 181 ALA A CA 1
ATOM 1341 C C . ALA A 1 181 ? -4.595 -18.816 -4.300 1.00 97.38 181 ALA A C 1
ATOM 1343 O O . ALA A 1 181 ? -3.835 -18.571 -5.233 1.00 97.38 181 ALA A O 1
ATOM 1344 N N . VAL A 1 182 ? -5.637 -18.044 -4.004 1.00 97.50 182 VAL A N 1
ATOM 1345 C CA . VAL A 1 182 ? -5.981 -16.818 -4.734 1.00 97.50 182 VAL A CA 1
ATOM 1346 C C . VAL A 1 182 ? -5.881 -15.630 -3.795 1.00 97.50 182 VAL A C 1
ATOM 1348 O O . VAL A 1 182 ? -6.569 -15.564 -2.775 1.00 97.50 182 VAL A O 1
ATOM 1351 N N . LEU A 1 183 ? -4.982 -14.701 -4.122 1.00 96.50 183 LEU A N 1
ATOM 1352 C CA . LEU A 1 183 ? -4.603 -13.602 -3.235 1.00 96.50 183 LEU A CA 1
ATOM 1353 C C . LEU A 1 183 ? -4.542 -12.277 -3.997 1.00 96.50 183 LEU A C 1
ATOM 1355 O O . LEU A 1 183 ? -4.031 -12.247 -5.117 1.00 96.50 183 LEU A O 1
ATOM 1359 N N . PRO A 1 184 ? -5.048 -11.177 -3.420 1.00 93.94 184 PRO A N 1
ATOM 1360 C CA . PRO A 1 184 ? -5.015 -9.878 -4.075 1.00 93.94 184 PRO A CA 1
ATOM 1361 C C . PRO A 1 184 ? -3.581 -9.333 -4.060 1.00 93.94 184 PRO A C 1
ATOM 1363 O O . PRO A 1 184 ? -2.911 -9.380 -3.031 1.00 93.94 184 PRO A O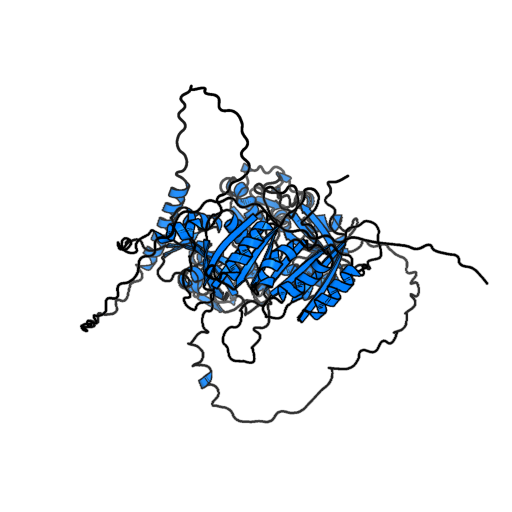 1
ATOM 1366 N N . ILE A 1 185 ? -3.102 -8.807 -5.189 1.00 92.25 185 ILE A N 1
ATOM 1367 C CA . ILE A 1 185 ? -1.753 -8.220 -5.294 1.00 92.25 185 ILE A CA 1
ATOM 1368 C C . ILE A 1 185 ? -1.787 -6.705 -5.523 1.00 92.25 185 ILE A C 1
ATOM 1370 O O . ILE A 1 185 ? -0.865 -5.995 -5.125 1.00 92.25 185 ILE A O 1
ATOM 1374 N N . GLU A 1 186 ? -2.849 -6.194 -6.145 1.00 88.88 186 GLU A N 1
ATOM 1375 C CA . GLU A 1 186 ? -2.988 -4.782 -6.503 1.00 88.88 186 GLU A CA 1
ATOM 1376 C C . GLU A 1 186 ? -4.470 -4.392 -6.578 1.00 88.88 186 GLU A C 1
ATOM 1378 O O . GLU A 1 186 ? -5.293 -5.155 -7.079 1.00 88.88 186 GLU A O 1
ATOM 1383 N N . ASN A 1 187 ? -4.817 -3.198 -6.102 1.00 87.06 187 ASN A N 1
ATOM 1384 C CA . ASN A 1 187 ? -6.135 -2.582 -6.256 1.00 87.06 187 ASN A CA 1
ATOM 1385 C C . ASN A 1 187 ? -6.000 -1.219 -6.958 1.00 87.06 187 ASN A C 1
ATOM 1387 O O . ASN A 1 187 ? -5.062 -0.476 -6.685 1.00 87.06 187 ASN A O 1
ATOM 1391 N N . SER A 1 188 ? -6.934 -0.851 -7.836 1.00 80.81 188 SER A N 1
ATOM 1392 C CA . SER A 1 188 ? -6.858 0.404 -8.602 1.00 80.81 188 SER A CA 1
ATOM 1393 C C . SER A 1 188 ? -6.915 1.659 -7.721 1.00 80.81 188 SER A C 1
ATOM 1395 O O . SER A 1 188 ? -6.306 2.675 -8.051 1.00 80.81 188 SER A O 1
ATOM 1397 N N . LEU A 1 189 ? -7.598 1.601 -6.572 1.00 74.94 189 LEU A N 1
ATOM 1398 C CA . LEU A 1 189 ? -7.691 2.722 -5.632 1.00 74.94 189 LEU A CA 1
ATOM 1399 C C . LEU A 1 189 ? -6.648 2.636 -4.516 1.00 74.94 189 LEU A C 1
ATOM 1401 O O . LEU A 1 189 ? -6.072 3.654 -4.131 1.00 74.94 189 LEU A O 1
ATOM 1405 N N . GLY A 1 190 ? -6.433 1.428 -3.996 1.00 70.75 190 GLY A N 1
ATOM 1406 C CA . GLY A 1 190 ? -5.570 1.113 -2.860 1.00 70.75 190 GLY A CA 1
ATOM 1407 C C . GLY A 1 190 ? -4.134 0.748 -3.225 1.00 70.75 190 GLY A C 1
ATOM 1408 O O . GLY A 1 190 ? -3.334 0.586 -2.314 1.00 70.75 190 GLY A O 1
ATOM 1409 N N . GLY A 1 191 ? -3.799 0.650 -4.514 1.00 81.44 191 GLY A N 1
ATOM 1410 C CA . GLY A 1 191 ? -2.490 0.276 -5.063 1.00 81.44 191 GLY A CA 1
ATOM 1411 C C . GLY A 1 191 ? -2.010 -1.130 -4.681 1.00 81.44 191 GLY A C 1
ATOM 1412 O O . GLY A 1 191 ? -2.810 -2.032 -4.435 1.00 81.44 191 GLY A O 1
ATOM 1413 N N . SER A 1 192 ? -0.689 -1.319 -4.683 1.00 85.38 192 SER A N 1
ATOM 1414 C CA . SER A 1 192 ? 0.004 -2.573 -4.357 1.00 85.38 192 SER A CA 1
ATOM 1415 C C . SER A 1 192 ? -0.269 -3.069 -2.927 1.00 85.38 192 SER A C 1
ATOM 1417 O O . SER A 1 192 ? -0.224 -2.299 -1.970 1.00 85.38 192 SER A O 1
ATOM 1419 N N . ILE A 1 193 ? -0.486 -4.380 -2.763 1.00 87.06 193 ILE A N 1
ATOM 1420 C CA . ILE A 1 193 ? -0.668 -5.036 -1.457 1.00 87.06 193 ILE A CA 1
ATOM 1421 C C . ILE A 1 193 ? 0.662 -5.662 -1.023 1.00 87.06 193 ILE A C 1
ATOM 1423 O O . ILE A 1 193 ? 0.957 -6.829 -1.287 1.00 87.06 193 ILE A O 1
ATOM 1427 N N . HIS A 1 194 ? 1.489 -4.860 -0.352 1.00 85.81 194 HIS A N 1
ATOM 1428 C CA . HIS A 1 194 ? 2.886 -5.185 -0.035 1.00 85.81 194 HIS A CA 1
ATOM 1429 C C . HIS A 1 194 ? 3.090 -6.472 0.773 1.00 85.81 194 HIS A C 1
ATOM 1431 O O . HIS A 1 194 ? 4.064 -7.184 0.542 1.00 85.81 194 HIS A O 1
ATOM 1437 N N . THR A 1 195 ? 2.156 -6.833 1.654 1.00 84.81 195 THR A N 1
ATOM 1438 C CA . THR A 1 195 ? 2.248 -8.082 2.426 1.00 84.81 195 THR A CA 1
ATOM 1439 C C . THR A 1 195 ? 2.317 -9.319 1.526 1.00 84.81 195 THR A C 1
ATOM 1441 O O . THR A 1 195 ? 3.048 -10.256 1.834 1.00 84.81 195 THR A O 1
ATOM 1444 N N . VAL A 1 196 ? 1.611 -9.327 0.389 1.00 91.19 196 VAL A N 1
ATOM 1445 C CA . VAL A 1 196 ? 1.647 -10.456 -0.555 1.00 91.19 196 VAL A CA 1
ATOM 1446 C C . VAL A 1 196 ? 2.989 -10.520 -1.286 1.00 91.19 196 VAL A C 1
ATOM 1448 O O . VAL A 1 196 ? 3.527 -11.612 -1.454 1.00 91.19 196 VAL A O 1
ATOM 1451 N N . PHE A 1 197 ? 3.583 -9.374 -1.638 1.00 90.25 197 PHE A N 1
ATOM 1452 C CA . PHE A 1 197 ? 4.943 -9.315 -2.188 1.00 90.25 197 PHE A CA 1
ATOM 1453 C C . PHE A 1 197 ? 5.975 -9.905 -1.218 1.00 90.25 197 PHE A C 1
ATOM 1455 O O . PHE A 1 197 ? 6.770 -10.761 -1.601 1.00 90.25 197 PHE A O 1
ATOM 1462 N N . ASP A 1 198 ? 5.910 -9.522 0.058 1.00 87.81 198 ASP A N 1
ATOM 1463 C CA . ASP A 1 198 ? 6.832 -10.023 1.081 1.00 87.81 198 ASP A CA 1
ATOM 1464 C C . ASP A 1 198 ? 6.684 -11.554 1.268 1.00 87.81 198 ASP A C 1
ATOM 1466 O O . ASP A 1 198 ? 7.676 -12.289 1.347 1.00 87.81 198 ASP A O 1
ATOM 1470 N N . LEU A 1 199 ? 5.448 -12.069 1.257 1.00 91.19 199 LEU A N 1
ATOM 1471 C CA . LEU A 1 199 ? 5.169 -13.507 1.356 1.00 91.19 199 LEU A CA 1
ATOM 1472 C C . LEU A 1 199 ? 5.614 -14.292 0.112 1.00 91.19 199 LEU A C 1
ATOM 1474 O O . LEU A 1 199 ? 6.093 -15.420 0.247 1.00 91.19 199 LEU A O 1
ATOM 1478 N N . LEU A 1 200 ? 5.537 -13.700 -1.083 1.00 92.62 200 LEU A N 1
ATOM 1479 C CA . LEU A 1 200 ? 6.057 -14.307 -2.312 1.00 92.62 200 LEU A CA 1
ATOM 1480 C C . LEU A 1 200 ? 7.561 -14.579 -2.226 1.00 92.62 200 LEU A C 1
ATOM 1482 O O . LEU A 1 200 ? 8.018 -15.578 -2.776 1.00 92.62 200 LEU A O 1
ATOM 1486 N N . ILE A 1 201 ? 8.332 -13.749 -1.516 1.00 89.62 201 ILE A N 1
ATOM 1487 C CA . ILE A 1 201 ? 9.761 -13.995 -1.264 1.00 89.62 201 ILE A CA 1
ATOM 1488 C C . ILE A 1 201 ? 9.957 -15.099 -0.235 1.00 89.62 201 ILE A C 1
ATOM 1490 O O . ILE A 1 201 ? 10.746 -16.015 -0.477 1.00 89.62 201 ILE A O 1
ATOM 1494 N N . LYS A 1 202 ? 9.219 -15.029 0.878 1.00 89.56 202 LYS A N 1
ATOM 1495 C CA . LYS A 1 202 ? 9.324 -15.968 2.002 1.00 89.56 202 LYS A CA 1
ATOM 1496 C C . LYS A 1 202 ? 9.000 -17.408 1.594 1.00 89.56 202 LYS A C 1
ATOM 1498 O O . LYS A 1 202 ? 9.705 -18.335 1.987 1.00 89.56 202 LYS A O 1
ATOM 1503 N N . TYR A 1 203 ? 7.958 -17.603 0.789 1.00 90.06 203 TYR A N 1
ATOM 1504 C CA . TYR A 1 203 ? 7.496 -18.923 0.366 1.00 90.06 203 TYR A CA 1
ATOM 1505 C C . TYR A 1 203 ? 7.954 -19.254 -1.054 1.00 90.06 203 TYR A C 1
ATOM 1507 O O . TYR A 1 203 ? 7.883 -18.428 -1.962 1.00 90.06 203 TYR A O 1
ATOM 1515 N N . ARG A 1 204 ? 8.374 -20.503 -1.280 1.00 87.56 204 ARG A N 1
ATOM 1516 C CA . ARG A 1 204 ? 8.733 -21.029 -2.609 1.00 87.56 204 ARG A CA 1
ATOM 1517 C C . ARG A 1 204 ? 7.493 -21.479 -3.390 1.00 87.56 204 ARG A C 1
ATOM 1519 O O . ARG A 1 204 ? 7.365 -22.647 -3.725 1.00 87.56 204 ARG A O 1
ATOM 1526 N N . LEU A 1 205 ? 6.572 -20.549 -3.618 1.00 94.00 205 LEU A N 1
ATOM 1527 C CA . LEU A 1 205 ? 5.378 -20.752 -4.440 1.00 94.00 205 LEU A CA 1
ATOM 1528 C C . LEU A 1 205 ? 5.506 -19.986 -5.758 1.00 94.00 205 LEU A C 1
ATOM 1530 O O . LEU A 1 205 ? 6.343 -19.082 -5.884 1.00 94.00 205 LEU A O 1
ATOM 1534 N N . HIS A 1 206 ? 4.674 -20.367 -6.725 1.00 94.88 206 HIS A N 1
ATOM 1535 C CA . HIS A 1 206 ? 4.702 -19.844 -8.083 1.00 94.88 206 HIS A CA 1
ATOM 1536 C C . HIS A 1 206 ? 3.364 -19.240 -8.486 1.00 94.88 206 HIS A C 1
ATOM 1538 O O . HIS A 1 206 ? 2.313 -19.818 -8.214 1.00 94.88 206 HIS A O 1
ATOM 1544 N N . ILE A 1 207 ? 3.415 -18.102 -9.177 1.00 95.81 207 ILE A N 1
ATOM 1545 C CA . ILE A 1 207 ? 2.244 -17.508 -9.819 1.00 95.81 207 ILE A CA 1
ATOM 1546 C C . ILE A 1 207 ? 1.941 -18.305 -11.091 1.00 95.81 207 ILE A C 1
ATOM 1548 O O . ILE A 1 207 ? 2.796 -18.439 -11.970 1.00 95.81 207 ILE A O 1
ATOM 1552 N N . VAL A 1 208 ? 0.729 -18.847 -11.168 1.00 93.88 208 VAL A N 1
ATOM 1553 C CA . VAL A 1 208 ? 0.252 -19.697 -12.272 1.00 93.88 208 VAL A CA 1
ATOM 1554 C C . VAL A 1 208 ? -0.942 -19.103 -13.017 1.00 93.88 208 VAL A C 1
ATOM 1556 O O . VAL A 1 208 ? -1.360 -19.646 -14.036 1.00 93.88 208 VAL A O 1
ATOM 1559 N N . GLY A 1 209 ? -1.462 -17.972 -12.546 1.00 92.12 209 GLY A N 1
ATOM 1560 C CA . GLY A 1 209 ? -2.559 -17.241 -13.169 1.00 92.12 209 GLY A CA 1
ATOM 1561 C C . GLY A 1 209 ? -2.779 -15.892 -12.499 1.00 92.12 209 GLY A C 1
ATOM 1562 O O . GLY A 1 209 ? -2.232 -15.615 -11.430 1.00 92.12 209 GLY A O 1
ATOM 1563 N N . GLU A 1 210 ? -3.622 -15.076 -13.111 1.00 92.56 210 GLU A N 1
ATOM 1564 C CA . GLU A 1 210 ? -4.174 -13.866 -12.512 1.00 92.56 210 GLU A CA 1
ATOM 1565 C C . GLU A 1 210 ? -5.681 -13.813 -12.767 1.00 92.56 210 GLU A C 1
ATOM 1567 O O . GLU A 1 210 ? -6.183 -14.451 -13.690 1.00 92.56 210 GLU A O 1
ATOM 1572 N N . VAL A 1 211 ? -6.408 -13.092 -11.918 1.00 92.38 211 VAL A N 1
ATOM 1573 C CA . VAL A 1 211 ? -7.837 -12.847 -12.098 1.00 92.38 211 VAL A CA 1
ATOM 1574 C C . VAL A 1 211 ? -8.197 -11.459 -11.600 1.00 92.38 211 VAL A C 1
ATOM 1576 O O . VAL A 1 211 ? -7.717 -10.999 -10.564 1.00 92.38 211 VAL A O 1
ATOM 1579 N N . THR A 1 212 ? -9.067 -10.786 -12.332 1.00 90.88 212 THR A N 1
ATOM 1580 C CA . THR A 1 212 ? -9.509 -9.433 -12.023 1.00 90.88 212 THR A CA 1
ATOM 1581 C C . THR A 1 212 ? -10.957 -9.434 -11.543 1.00 90.88 212 THR A C 1
ATOM 1583 O O . THR A 1 212 ? -11.817 -10.075 -12.161 1.00 90.88 212 THR A O 1
ATOM 1586 N N . VAL A 1 213 ? -11.230 -8.706 -10.454 1.00 90.69 213 VAL A N 1
ATOM 1587 C CA . VAL A 1 213 ? -12.561 -8.575 -9.838 1.00 90.69 213 VAL A CA 1
ATOM 1588 C C . VAL A 1 213 ? -12.905 -7.105 -9.606 1.00 90.69 213 VAL A C 1
ATOM 1590 O O . VAL A 1 213 ? -12.125 -6.366 -8.999 1.00 90.69 213 VAL A O 1
ATOM 1593 N N . ASP A 1 214 ? -14.101 -6.712 -10.039 1.00 90.12 214 ASP A N 1
ATOM 1594 C CA . ASP A 1 214 ? -14.675 -5.397 -9.758 1.00 90.12 214 ASP A CA 1
ATOM 1595 C C . ASP A 1 214 ? -15.172 -5.330 -8.309 1.00 90.12 214 ASP A C 1
ATOM 1597 O O . ASP A 1 214 ? -15.918 -6.191 -7.834 1.00 90.12 214 ASP A O 1
ATOM 1601 N N . VAL A 1 215 ? -14.776 -4.280 -7.598 1.00 90.38 215 VAL A N 1
ATOM 1602 C CA . VAL A 1 215 ? -15.139 -4.047 -6.200 1.00 90.38 215 VAL A CA 1
ATOM 1603 C C . VAL A 1 215 ? -16.312 -3.074 -6.152 1.00 90.38 215 VAL A C 1
ATOM 1605 O O . VAL A 1 215 ? -16.143 -1.863 -6.296 1.00 90.38 215 VAL A O 1
ATOM 1608 N N . ARG A 1 216 ? -17.515 -3.611 -5.931 1.00 92.69 216 ARG A N 1
ATOM 1609 C CA . ARG A 1 216 ? -18.766 -2.845 -5.830 1.00 92.69 216 ARG A CA 1
ATOM 1610 C C . ARG A 1 216 ? -19.354 -2.961 -4.430 1.00 92.69 216 ARG A C 1
ATOM 1612 O O . ARG A 1 216 ? -19.844 -4.020 -4.036 1.00 92.69 216 ARG A O 1
ATOM 1619 N N . HIS A 1 217 ? -19.328 -1.857 -3.690 1.00 95.06 217 HIS A N 1
ATOM 1620 C CA . HIS A 1 217 ? -19.784 -1.813 -2.306 1.00 95.06 217 HIS A CA 1
ATOM 1621 C C . HIS A 1 217 ? -21.298 -1.620 -2.228 1.00 95.06 217 HIS A C 1
ATOM 1623 O O . HIS A 1 217 ? -21.875 -0.752 -2.886 1.00 95.06 217 HIS A O 1
ATOM 1629 N N . CYS A 1 218 ? -21.943 -2.426 -1.389 1.00 96.88 218 CYS A N 1
ATOM 1630 C CA . CYS A 1 218 ? -23.365 -2.329 -1.082 1.00 96.88 218 CYS A CA 1
ATOM 1631 C C . CYS A 1 218 ? -23.556 -1.952 0.388 1.00 96.88 218 CYS A C 1
ATOM 1633 O O . CYS A 1 218 ? -22.923 -2.541 1.266 1.00 96.88 218 CYS A O 1
ATOM 1635 N N . LEU A 1 219 ? -24.467 -1.014 0.661 1.00 97.50 219 LEU A N 1
ATOM 1636 C CA . LEU A 1 219 ? -24.989 -0.791 2.006 1.00 97.50 219 LEU A CA 1
ATOM 1637 C C . LEU A 1 219 ? -26.080 -1.828 2.272 1.00 97.50 219 LEU A C 1
ATOM 1639 O O . LEU A 1 219 ? -27.062 -1.889 1.532 1.00 97.50 219 LEU A O 1
ATOM 1643 N N . MET A 1 220 ? -25.946 -2.616 3.334 1.00 97.69 220 MET A N 1
ATOM 1644 C CA . MET A 1 220 ? -26.905 -3.670 3.669 1.00 97.69 220 MET A CA 1
ATOM 1645 C C . MET A 1 220 ? -27.244 -3.696 5.155 1.00 97.69 220 MET A C 1
ATOM 1647 O O . MET A 1 220 ? -26.422 -3.356 5.998 1.00 97.69 220 MET A O 1
ATOM 1651 N N . ALA A 1 221 ? -28.456 -4.119 5.482 1.00 97.50 221 ALA A N 1
ATOM 1652 C CA . ALA A 1 221 ? -28.932 -4.272 6.852 1.00 97.50 221 ALA A CA 1
ATOM 1653 C C . ALA A 1 221 ? -29.800 -5.530 6.965 1.00 97.50 221 ALA A C 1
ATOM 1655 O O . ALA A 1 221 ? -30.059 -6.218 5.977 1.00 97.50 221 ALA A O 1
ATOM 1656 N N . LEU A 1 222 ? -30.264 -5.843 8.172 1.00 97.19 222 LEU A N 1
ATOM 1657 C CA . LEU A 1 222 ? -31.196 -6.950 8.363 1.00 97.19 222 LEU A CA 1
ATOM 1658 C C . LEU A 1 222 ? -32.506 -6.727 7.582 1.00 97.19 222 LEU A C 1
ATOM 1660 O O . LEU A 1 222 ? -32.946 -5.582 7.428 1.00 97.19 222 LEU A O 1
ATOM 1664 N N . PRO A 1 223 ? -33.182 -7.801 7.139 1.00 95.94 223 PRO A N 1
ATOM 1665 C CA . PRO A 1 223 ? -34.487 -7.694 6.500 1.00 95.94 223 PRO A CA 1
ATOM 1666 C C . PRO A 1 223 ? -35.489 -6.857 7.313 1.00 95.94 223 PRO A C 1
ATOM 1668 O O . PRO A 1 223 ? -35.667 -7.033 8.526 1.00 95.94 223 PRO A O 1
ATOM 1671 N N . GLY A 1 224 ? -36.149 -5.921 6.627 1.00 92.94 224 GLY A N 1
ATOM 1672 C CA . GLY A 1 224 ? -37.130 -5.009 7.220 1.00 92.94 224 GLY A CA 1
ATOM 1673 C C . GLY A 1 224 ? -36.544 -3.851 8.038 1.00 92.94 224 GLY A C 1
ATOM 1674 O O . GLY A 1 224 ? -37.305 -3.176 8.725 1.00 92.94 224 GLY A O 1
ATOM 1675 N N . VAL A 1 225 ? -35.227 -3.625 8.017 1.00 94.81 225 VAL A N 1
ATOM 1676 C CA . VAL A 1 225 ? -34.615 -2.380 8.513 1.00 94.81 225 VAL A CA 1
ATOM 1677 C C . VAL A 1 225 ? -34.673 -1.334 7.403 1.00 94.81 225 VAL A C 1
ATOM 1679 O O . VAL A 1 225 ? -34.225 -1.599 6.286 1.00 94.81 225 VAL A O 1
ATOM 1682 N N . ALA A 1 226 ? -35.235 -0.162 7.696 1.00 91.94 226 ALA A N 1
ATOM 1683 C CA . ALA A 1 226 ? -35.242 0.961 6.768 1.00 91.94 226 ALA A CA 1
ATOM 1684 C C . ALA A 1 226 ? -33.924 1.746 6.863 1.00 91.94 226 ALA A C 1
ATOM 1686 O O . ALA A 1 226 ? -33.223 1.704 7.878 1.00 91.94 226 ALA A O 1
ATOM 1687 N N . ARG A 1 227 ? -33.567 2.490 5.811 1.00 90.50 227 ARG A N 1
ATOM 1688 C CA . ARG A 1 227 ? -32.316 3.267 5.780 1.00 90.50 227 ARG A CA 1
ATOM 1689 C C . ARG A 1 227 ? -32.262 4.305 6.904 1.00 90.50 227 ARG A C 1
ATOM 1691 O O . ARG A 1 227 ? -31.194 4.577 7.444 1.00 90.50 227 ARG A O 1
ATOM 1698 N N . GLU A 1 228 ? -33.409 4.864 7.266 1.00 90.31 228 GLU A N 1
ATOM 1699 C CA . GLU A 1 228 ? -33.571 5.906 8.280 1.00 90.31 228 GLU A CA 1
ATOM 1700 C C . GLU A 1 228 ? -33.328 5.392 9.707 1.00 90.31 228 GLU A C 1
ATOM 1702 O O . GLU A 1 228 ? -33.041 6.185 10.609 1.00 90.31 228 GLU A O 1
ATOM 1707 N N . ASP A 1 229 ? -33.405 4.075 9.916 1.00 90.94 229 ASP A N 1
ATOM 1708 C CA . ASP A 1 229 ? -33.186 3.422 11.211 1.00 90.94 229 ASP A CA 1
ATOM 1709 C C . ASP A 1 229 ? -31.705 3.124 11.481 1.00 90.94 229 ASP A C 1
ATOM 1711 O O . ASP A 1 229 ? -31.318 2.814 12.612 1.00 90.94 229 ASP A O 1
ATOM 1715 N N . VAL A 1 230 ? -30.853 3.257 10.461 1.00 93.81 230 VAL A N 1
ATOM 1716 C CA . VAL A 1 230 ? -29.413 3.033 10.585 1.00 93.81 230 VAL A CA 1
ATOM 1717 C C . VAL A 1 230 ? -28.802 4.127 11.462 1.00 93.81 230 VAL A C 1
ATOM 1719 O O . VAL A 1 230 ? -28.955 5.328 11.226 1.00 93.81 230 VAL A O 1
ATOM 1722 N N . ARG A 1 231 ? -28.099 3.705 12.513 1.00 91.88 231 ARG A N 1
ATOM 1723 C CA . ARG A 1 231 ? -27.331 4.575 13.422 1.00 91.88 231 ARG A CA 1
ATOM 1724 C C . ARG A 1 231 ? -25.842 4.281 13.365 1.00 91.88 231 ARG A C 1
ATOM 1726 O O . ARG A 1 231 ? -25.038 5.109 13.786 1.00 91.88 231 ARG A O 1
ATOM 1733 N N . ARG A 1 232 ? -25.468 3.110 12.852 1.00 92.00 232 ARG A N 1
ATOM 1734 C CA . ARG A 1 232 ? -24.082 2.678 12.751 1.00 92.00 232 ARG A CA 1
ATOM 1735 C C . ARG A 1 232 ? -23.818 1.948 11.442 1.00 92.00 232 ARG A C 1
ATOM 1737 O O . ARG A 1 232 ? -24.670 1.190 10.992 1.00 92.00 232 ARG A O 1
ATOM 1744 N N . VAL A 1 233 ? -22.643 2.158 10.862 1.00 94.56 233 VAL A N 1
ATOM 1745 C CA . VAL A 1 233 ? -22.163 1.434 9.684 1.00 94.56 233 VAL A CA 1
ATOM 1746 C C . VAL A 1 233 ? -20.842 0.747 10.009 1.00 94.56 233 VAL A C 1
ATOM 1748 O O . VAL A 1 233 ? -19.899 1.414 10.430 1.00 94.56 233 VAL A O 1
ATOM 1751 N N . GLN A 1 234 ? -20.782 -0.568 9.802 1.00 92.19 234 GLN A N 1
ATOM 1752 C CA . GLN A 1 234 ? -19.597 -1.398 10.016 1.00 92.19 234 GLN A CA 1
ATOM 1753 C C . GLN A 1 234 ? -18.988 -1.859 8.690 1.00 92.19 234 GLN A C 1
ATOM 1755 O O . GLN A 1 234 ? -19.706 -2.325 7.804 1.00 92.19 234 GLN A O 1
ATOM 1760 N N . SER A 1 235 ? -17.666 -1.753 8.548 1.00 91.50 235 SER A N 1
ATOM 1761 C CA . SER A 1 235 ? -16.923 -2.364 7.437 1.00 91.50 235 SER A CA 1
ATOM 1762 C C . SER A 1 235 ? -15.410 -2.316 7.669 1.00 91.50 235 SER A C 1
ATOM 1764 O O . SER A 1 235 ? -14.942 -1.783 8.673 1.00 91.50 235 SER A O 1
ATOM 1766 N N . HIS A 1 236 ? -14.636 -2.836 6.719 1.00 84.81 236 HIS A N 1
ATOM 1767 C CA . HIS A 1 236 ? -13.189 -2.654 6.683 1.00 84.81 236 HIS A CA 1
ATOM 1768 C C . HIS A 1 236 ? -12.821 -1.162 6.536 1.00 84.81 236 HIS A C 1
ATOM 1770 O O . HIS A 1 236 ? -13.482 -0.474 5.749 1.00 84.81 236 HIS A O 1
ATOM 1776 N N . PRO A 1 237 ? -11.758 -0.648 7.197 1.00 73.19 237 PRO A N 1
ATOM 1777 C CA . PRO A 1 237 ? -11.335 0.753 7.085 1.00 73.19 237 PRO A CA 1
ATOM 1778 C C . PRO A 1 237 ? -11.238 1.265 5.645 1.00 73.19 237 PRO A C 1
ATOM 1780 O O . PRO A 1 237 ? -11.713 2.353 5.329 1.00 73.19 237 PRO A O 1
ATOM 1783 N N . GLN A 1 238 ? -10.682 0.450 4.744 1.00 76.25 238 GLN A N 1
ATOM 1784 C CA . GLN A 1 238 ? -10.557 0.805 3.329 1.00 76.25 238 GLN A CA 1
ATOM 1785 C C . GLN A 1 238 ? -11.913 0.897 2.614 1.00 76.25 238 GLN A C 1
ATOM 1787 O O . GLN A 1 238 ? -12.083 1.727 1.731 1.00 76.25 238 GLN A O 1
ATOM 1792 N N . ALA A 1 239 ? -12.889 0.064 2.977 1.00 85.12 239 ALA A N 1
ATOM 1793 C CA . ALA A 1 239 ? -14.225 0.134 2.388 1.00 85.12 239 ALA A CA 1
ATOM 1794 C C . ALA A 1 239 ? -15.000 1.352 2.916 1.00 85.12 239 ALA A C 1
ATOM 1796 O O . ALA A 1 239 ? -15.685 2.019 2.144 1.00 85.12 239 ALA A O 1
ATOM 1797 N N . LEU A 1 240 ? -14.838 1.685 4.204 1.00 84.25 240 LEU A N 1
ATOM 1798 C CA . LEU A 1 240 ? -15.391 2.908 4.793 1.00 84.25 240 LEU A CA 1
ATOM 1799 C C . LEU A 1 240 ? -14.824 4.162 4.119 1.00 84.25 240 LEU A C 1
ATOM 1801 O O . LEU A 1 240 ? -15.590 5.060 3.782 1.00 84.25 240 LEU A O 1
ATOM 1805 N N . SER A 1 241 ? -13.506 4.215 3.891 1.00 77.19 241 SER A N 1
ATOM 1806 C CA . SER A 1 241 ? -12.865 5.360 3.232 1.00 77.19 241 SER A CA 1
ATOM 1807 C C . SER A 1 241 ? -13.232 5.476 1.753 1.00 77.19 241 SER A C 1
ATOM 1809 O O . SER A 1 241 ? -13.359 6.583 1.247 1.00 77.19 241 SER A O 1
ATOM 1811 N N . GLN A 1 242 ? -13.461 4.351 1.070 1.00 82.06 242 GLN A N 1
ATOM 1812 C CA . GLN A 1 242 ? -13.939 4.323 -0.316 1.00 82.06 242 GLN A CA 1
ATOM 1813 C C . GLN A 1 242 ? -15.407 4.733 -0.472 1.00 82.06 242 GLN A C 1
ATOM 1815 O O . GLN A 1 242 ? -15.833 4.937 -1.602 1.00 82.06 242 GLN A O 1
ATOM 1820 N N . CYS A 1 243 ? -16.178 4.822 0.614 1.00 87.81 243 CYS A N 1
ATOM 1821 C CA . CYS A 1 243 ? -17.582 5.248 0.604 1.00 87.81 243 CYS A CA 1
ATOM 1822 C C . CYS A 1 243 ? -17.786 6.517 1.449 1.00 87.81 243 CYS A C 1
ATOM 1824 O O . CYS A 1 243 ? -18.877 6.766 1.970 1.00 87.81 243 CYS A O 1
ATOM 1826 N N . ASP A 1 244 ? -16.722 7.287 1.676 1.00 82.50 244 ASP A N 1
ATOM 1827 C CA . ASP A 1 244 ? -16.712 8.388 2.631 1.00 82.50 244 ASP A CA 1
ATOM 1828 C C . ASP A 1 244 ? -17.668 9.509 2.209 1.00 82.50 244 ASP A C 1
ATOM 1830 O O . ASP A 1 244 ? -18.421 10.018 3.049 1.00 82.50 244 ASP A O 1
ATOM 1834 N N . ALA A 1 245 ? -17.717 9.853 0.916 1.00 82.69 245 ALA A N 1
ATOM 1835 C CA . ALA A 1 245 ? -18.632 10.880 0.419 1.00 82.69 245 ALA A CA 1
ATOM 1836 C C . ALA A 1 245 ? -20.098 10.474 0.628 1.00 82.69 245 ALA A C 1
ATOM 1838 O O . ALA A 1 245 ? -20.908 11.279 1.099 1.00 82.69 245 ALA A O 1
ATOM 1839 N N . TYR A 1 246 ? -20.430 9.210 0.358 1.00 89.25 246 TYR A N 1
ATOM 1840 C CA . TYR A 1 246 ? -21.761 8.668 0.622 1.00 89.25 246 TYR A CA 1
ATOM 1841 C C . TYR A 1 246 ? -22.100 8.682 2.122 1.00 89.25 246 TYR A C 1
ATOM 1843 O O . TYR A 1 246 ? -23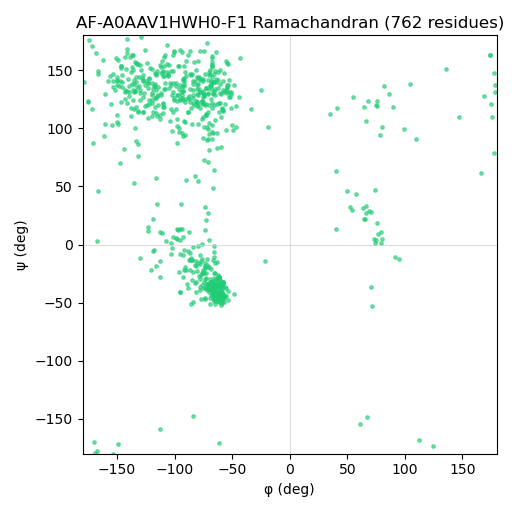.170 9.151 2.524 1.00 89.25 246 TYR A O 1
ATOM 1851 N N . LEU A 1 247 ? -21.172 8.238 2.975 1.00 87.56 247 LEU A N 1
ATOM 1852 C CA . LEU A 1 247 ? -21.372 8.179 4.423 1.00 87.56 247 LEU A CA 1
ATOM 1853 C C . LEU A 1 247 ? -21.504 9.564 5.066 1.00 87.56 247 LEU A C 1
ATOM 1855 O O . LEU A 1 247 ? -22.260 9.708 6.023 1.00 87.56 247 LEU A O 1
ATOM 1859 N N . ARG A 1 248 ? -20.817 10.596 4.557 1.00 82.94 248 ARG A N 1
ATOM 1860 C CA . ARG A 1 248 ? -20.984 11.987 5.030 1.00 82.94 248 ARG A CA 1
ATOM 1861 C C . ARG A 1 248 ? -22.405 12.511 4.826 1.00 82.94 248 ARG A C 1
ATOM 1863 O O . ARG A 1 248 ? -22.877 13.320 5.622 1.00 82.94 248 ARG A O 1
ATOM 1870 N N . ASN A 1 249 ? -23.101 12.034 3.795 1.00 87.19 249 ASN A N 1
ATOM 1871 C CA . ASN A 1 249 ? -24.482 12.426 3.520 1.00 87.19 249 ASN A CA 1
ATOM 1872 C C . ASN A 1 249 ? -25.496 11.731 4.451 1.00 87.19 249 ASN A C 1
ATOM 1874 O O . ASN A 1 249 ? -26.641 12.179 4.557 1.00 87.19 249 ASN A O 1
ATOM 1878 N N . MET A 1 250 ? -25.093 10.675 5.168 1.00 87.00 250 MET A N 1
ATOM 1879 C CA . MET A 1 250 ? -25.926 10.014 6.173 1.00 87.00 250 MET A CA 1
ATOM 1880 C C . MET A 1 250 ? -25.811 10.723 7.530 1.00 87.00 250 MET A C 1
ATOM 1882 O O . MET A 1 250 ? -24.840 10.566 8.269 1.00 87.00 250 MET A O 1
ATOM 1886 N N . LYS A 1 251 ? -26.829 11.509 7.890 1.00 80.62 251 LYS A N 1
ATOM 1887 C CA . LYS A 1 251 ? -26.842 12.260 9.155 1.00 80.62 251 LYS A CA 1
ATOM 1888 C C . LYS A 1 251 ? -26.920 11.327 10.368 1.00 80.62 251 LYS A C 1
ATOM 1890 O O . LYS A 1 251 ? -27.830 10.509 10.461 1.00 80.62 251 LYS A O 1
ATOM 1895 N N . GLY A 1 252 ? -26.022 11.523 11.336 1.00 78.94 252 GLY A N 1
ATOM 1896 C CA . GLY A 1 252 ? -26.077 10.854 12.644 1.00 78.94 252 GLY A CA 1
ATOM 1897 C C . GLY A 1 252 ? -25.633 9.388 12.649 1.00 78.94 252 GLY A C 1
ATOM 1898 O O . GLY A 1 252 ? -25.965 8.667 13.589 1.00 78.94 252 GLY A O 1
ATOM 1899 N N . VAL A 1 253 ? -24.906 8.943 11.620 1.00 86.88 253 VAL A N 1
ATOM 1900 C CA . VAL A 1 253 ? -24.366 7.582 11.533 1.00 86.88 253 VAL A CA 1
ATOM 1901 C C . VAL A 1 253 ? -22.938 7.530 12.067 1.00 86.88 253 VAL A C 1
ATOM 1903 O O . VAL A 1 253 ? -22.073 8.288 11.634 1.00 86.88 253 VAL A O 1
ATOM 1906 N N . VAL A 1 254 ? -22.683 6.594 12.980 1.00 83.88 254 VAL A N 1
ATOM 1907 C CA . VAL A 1 254 ? -21.339 6.277 13.480 1.00 83.88 254 VAL A CA 1
ATOM 1908 C C . VAL A 1 254 ? -20.681 5.247 12.565 1.00 83.88 254 VAL A C 1
ATOM 1910 O O . VAL A 1 254 ? -21.301 4.246 12.210 1.00 83.88 254 VAL A O 1
ATOM 1913 N N . ARG A 1 255 ? -19.422 5.469 12.193 1.00 83.44 255 ARG A N 1
ATOM 1914 C CA . ARG A 1 255 ? -18.620 4.521 11.410 1.00 83.44 255 ARG A CA 1
ATOM 1915 C C . ARG A 1 255 ? -17.832 3.643 12.371 1.00 83.44 255 ARG A C 1
ATOM 1917 O O . ARG A 1 255 ? -17.230 4.156 13.306 1.00 83.44 255 ARG A O 1
ATOM 1924 N N . GLU A 1 256 ? -17.860 2.338 12.161 1.00 80.94 256 GLU A N 1
ATOM 1925 C CA . GLU A 1 256 ? -17.144 1.379 12.995 1.00 80.94 256 GLU A CA 1
ATOM 1926 C C . GLU A 1 256 ? -16.283 0.477 12.112 1.00 80.94 256 GLU A C 1
ATOM 1928 O O . GLU A 1 256 ? -16.778 -0.294 11.289 1.00 80.94 256 GLU A O 1
ATOM 1933 N N . ALA A 1 257 ? -14.970 0.614 12.269 1.00 74.00 257 ALA A N 1
ATOM 1934 C CA . ALA A 1 257 ? -14.000 -0.194 11.560 1.00 74.00 257 ALA A CA 1
ATOM 1935 C C . ALA A 1 257 ? -13.944 -1.610 12.146 1.00 74.00 257 ALA A C 1
ATOM 1937 O O . ALA A 1 257 ? -13.739 -1.798 13.345 1.00 74.00 257 ALA A O 1
ATOM 1938 N N . VAL A 1 258 ? -14.074 -2.607 11.278 1.00 79.25 258 VAL A N 1
ATOM 1939 C CA . VAL A 1 258 ? -13.878 -4.025 11.596 1.00 79.25 258 VAL A CA 1
ATOM 1940 C C . VAL A 1 258 ? -12.860 -4.641 10.638 1.00 79.25 258 VAL A C 1
ATOM 1942 O O . VAL A 1 258 ? -12.484 -4.035 9.640 1.00 79.25 258 VAL A O 1
ATOM 1945 N N . SER A 1 259 ? -12.374 -5.844 10.932 1.00 69.56 259 SER A N 1
ATOM 1946 C CA . SER A 1 259 ? -11.266 -6.453 10.184 1.00 69.56 259 SER A CA 1
ATOM 1947 C C . SER A 1 259 ? -11.631 -6.970 8.788 1.00 69.56 259 SER A C 1
ATOM 1949 O O . SER A 1 259 ? -10.735 -7.182 7.982 1.00 69.56 259 SER A O 1
ATOM 1951 N N . ASP A 1 260 ? -12.912 -7.195 8.487 1.00 80.75 260 ASP A N 1
ATOM 1952 C CA . ASP A 1 260 ? -13.353 -7.783 7.216 1.00 80.75 260 ASP A CA 1
ATOM 1953 C C . ASP A 1 260 ? -14.731 -7.233 6.805 1.00 80.75 260 ASP A C 1
ATOM 1955 O O . ASP A 1 260 ? -15.640 -7.122 7.629 1.00 80.75 260 ASP A O 1
ATOM 1959 N N . THR A 1 261 ? -14.892 -6.890 5.523 1.00 90.06 261 THR A N 1
ATOM 1960 C CA . THR A 1 261 ? -16.164 -6.391 4.963 1.00 90.06 261 THR A CA 1
ATOM 1961 C C . THR A 1 261 ? -17.300 -7.419 5.036 1.00 90.06 261 THR A C 1
ATOM 1963 O O . THR A 1 261 ? -18.395 -7.098 5.490 1.00 90.06 261 THR A O 1
ATOM 1966 N N . ALA A 1 262 ? -17.052 -8.669 4.643 1.00 92.75 262 ALA A N 1
ATOM 1967 C CA . ALA A 1 262 ? -18.026 -9.750 4.721 1.00 92.75 262 ALA A CA 1
ATOM 1968 C C . ALA A 1 262 ? -18.207 -10.221 6.171 1.00 92.75 262 ALA A C 1
ATOM 1970 O O . ALA A 1 262 ? -19.325 -10.528 6.583 1.00 92.75 262 ALA A O 1
ATOM 1971 N N . GLY A 1 263 ? -17.141 -10.161 6.976 1.00 90.56 263 GLY A N 1
ATOM 1972 C CA . GLY A 1 263 ? -17.207 -10.383 8.422 1.00 90.56 263 GLY A CA 1
ATOM 1973 C C . GLY A 1 263 ? -18.146 -9.400 9.132 1.00 90.56 263 GLY A C 1
ATOM 1974 O O . GLY A 1 263 ? -18.870 -9.800 10.043 1.00 90.56 263 GLY A O 1
ATOM 1975 N N . ALA A 1 264 ? -18.212 -8.142 8.677 1.00 92.25 264 ALA A N 1
ATOM 1976 C CA . ALA A 1 264 ? -19.176 -7.157 9.175 1.00 92.25 264 ALA A CA 1
ATOM 1977 C C . ALA A 1 264 ? -20.627 -7.613 8.940 1.00 92.25 264 ALA A C 1
ATOM 1979 O O . ALA A 1 264 ? -21.442 -7.625 9.863 1.00 92.25 264 ALA A O 1
ATOM 1980 N N . ALA A 1 265 ? -20.941 -8.039 7.711 1.00 95.81 265 ALA A N 1
ATOM 1981 C CA . ALA A 1 265 ? -22.268 -8.541 7.357 1.00 95.81 265 ALA A CA 1
ATOM 1982 C C . ALA A 1 265 ? -22.628 -9.803 8.159 1.00 95.81 265 ALA A C 1
ATOM 1984 O O . ALA A 1 265 ? -23.728 -9.889 8.707 1.00 95.81 265 ALA A O 1
ATOM 1985 N N . GLN A 1 266 ? -21.679 -10.734 8.303 1.00 94.69 266 GLN A N 1
ATOM 1986 C CA . GLN A 1 266 ? -21.831 -11.937 9.120 1.00 94.69 266 GLN A CA 1
ATOM 1987 C C . GLN A 1 266 ? -22.169 -11.603 10.577 1.00 94.69 266 GLN A C 1
ATOM 1989 O O . GLN A 1 266 ? -23.110 -12.166 11.140 1.00 94.69 266 GLN A O 1
ATOM 1994 N N . ALA A 1 267 ? -21.407 -10.695 11.192 1.00 91.88 267 ALA A N 1
ATOM 1995 C CA . ALA A 1 267 ? -21.578 -10.327 12.591 1.00 91.88 267 ALA A CA 1
ATOM 1996 C C . ALA A 1 267 ? -22.950 -9.687 12.840 1.00 91.88 267 ALA A C 1
ATOM 1998 O O . ALA A 1 267 ? -23.647 -10.076 13.777 1.00 91.88 267 ALA A O 1
ATOM 1999 N N . ILE A 1 268 ? -23.377 -8.765 11.971 1.00 94.69 268 ILE A N 1
ATOM 2000 C CA . ILE A 1 268 ? -24.690 -8.112 12.071 1.00 94.69 268 ILE A CA 1
ATOM 2001 C C . ILE A 1 268 ? -25.823 -9.133 11.919 1.00 94.69 268 ILE A C 1
ATOM 2003 O O . ILE A 1 268 ? -26.782 -9.095 12.697 1.00 94.69 268 ILE A O 1
ATOM 2007 N N . ALA A 1 269 ? -25.697 -10.062 10.966 1.00 94.44 269 ALA A N 1
ATOM 2008 C CA . ALA A 1 269 ? -26.666 -11.133 10.757 1.00 94.44 269 ALA A CA 1
ATOM 2009 C C . ALA A 1 269 ? -26.797 -12.040 11.993 1.00 94.44 269 ALA A C 1
ATOM 2011 O O . ALA A 1 269 ? -27.907 -12.323 12.440 1.00 94.44 269 ALA A O 1
ATOM 2012 N N . GLN A 1 270 ? -25.672 -12.450 12.586 1.00 93.06 270 GLN A N 1
ATOM 2013 C CA . GLN A 1 270 ? -25.643 -13.339 13.753 1.00 93.06 270 GLN A CA 1
ATOM 2014 C C . GLN A 1 270 ? -26.135 -12.666 15.039 1.00 93.06 270 GLN A C 1
ATOM 2016 O O . GLN A 1 270 ? -26.811 -13.298 15.847 1.00 93.06 270 GLN A O 1
ATOM 2021 N N . GLN A 1 271 ? -25.794 -11.393 15.245 1.00 92.31 271 GLN A N 1
ATOM 2022 C CA . GLN A 1 271 ? -26.137 -10.654 16.464 1.00 92.31 271 GLN A CA 1
ATOM 2023 C C . GLN A 1 271 ? -27.540 -10.036 16.418 1.00 92.31 271 GLN A C 1
ATOM 2025 O O . GLN A 1 271 ? -28.049 -9.588 17.445 1.00 92.31 271 GLN A O 1
ATOM 2030 N N . GLY A 1 272 ? -28.180 -9.986 15.246 1.00 91.56 272 GLY A N 1
ATOM 2031 C CA . GLY A 1 272 ? -29.507 -9.390 15.100 1.00 91.56 272 GLY A CA 1
ATOM 2032 C C . GLY A 1 272 ? -29.515 -7.865 15.285 1.00 91.56 272 GLY A C 1
ATOM 2033 O O . GLY A 1 272 ? -30.521 -7.298 15.718 1.00 91.56 272 GLY A O 1
ATOM 2034 N N . CYS A 1 273 ? -28.410 -7.178 14.972 1.00 89.62 273 CYS A N 1
ATOM 2035 C CA . CYS A 1 273 ? -28.267 -5.733 15.168 1.00 89.62 273 CYS A CA 1
ATOM 2036 C C . CYS A 1 273 ? -29.133 -4.922 14.188 1.00 89.62 273 CYS A C 1
ATOM 2038 O O . CYS A 1 273 ? -28.716 -4.613 13.076 1.00 89.62 273 CYS A O 1
ATOM 2040 N N . ARG A 1 274 ? -30.338 -4.519 14.609 1.00 92.19 274 ARG A N 1
ATOM 2041 C CA . ARG A 1 274 ? -31.283 -3.775 13.749 1.00 92.19 274 ARG A CA 1
ATOM 2042 C C . ARG A 1 274 ? -30.911 -2.311 13.485 1.00 92.19 274 ARG A C 1
ATOM 2044 O O . ARG A 1 274 ? -31.419 -1.738 12.532 1.00 92.19 274 ARG A O 1
ATOM 2051 N N . SER A 1 275 ? -30.060 -1.702 14.310 1.00 92.69 275 SER A N 1
ATOM 2052 C CA . SER A 1 275 ? -29.606 -0.307 14.154 1.00 92.69 275 SER A CA 1
ATOM 2053 C C . SER A 1 275 ? -28.271 -0.172 13.408 1.00 92.69 275 SER A C 1
ATOM 2055 O O . SER A 1 275 ? -27.750 0.941 13.272 1.00 92.69 275 SER A O 1
ATOM 2057 N N . THR A 1 276 ? -27.720 -1.289 12.926 1.00 94.56 276 THR A N 1
ATOM 2058 C CA . THR A 1 276 ? -26.403 -1.360 12.290 1.00 94.56 276 THR A CA 1
ATOM 2059 C C . THR A 1 276 ? -26.539 -1.845 10.850 1.00 94.56 276 THR A C 1
ATOM 2061 O O . THR A 1 276 ? -27.220 -2.833 10.582 1.00 94.56 276 THR A O 1
ATOM 2064 N N . ALA A 1 277 ? -25.866 -1.164 9.928 1.00 96.75 277 ALA A N 1
ATOM 2065 C CA . ALA A 1 277 ? -25.691 -1.596 8.547 1.00 96.75 277 ALA A CA 1
ATOM 2066 C C . ALA A 1 277 ? -24.238 -2.027 8.293 1.00 96.75 277 ALA A C 1
ATOM 2068 O O . ALA A 1 277 ? -23.316 -1.551 8.955 1.00 96.75 277 ALA A O 1
ATOM 2069 N N . ALA A 1 278 ? -24.032 -2.913 7.324 1.00 97.31 278 ALA A N 1
ATOM 2070 C CA . ALA A 1 278 ? -22.722 -3.301 6.819 1.00 97.31 278 ALA A CA 1
ATOM 2071 C C . ALA A 1 278 ? -22.451 -2.614 5.475 1.00 97.31 278 ALA A C 1
ATOM 2073 O O . ALA A 1 278 ? -23.381 -2.416 4.688 1.00 97.31 278 ALA A O 1
ATOM 2074 N N . ILE A 1 279 ? -21.183 -2.323 5.181 1.00 97.25 279 ILE A N 1
ATOM 2075 C CA . ILE A 1 279 ? -20.722 -2.158 3.795 1.00 97.25 279 ILE A CA 1
ATOM 2076 C C . ILE A 1 279 ? -19.977 -3.428 3.401 1.00 97.25 279 ILE A C 1
ATOM 2078 O O . ILE A 1 279 ? -18.953 -3.745 4.008 1.00 97.25 279 ILE A O 1
ATOM 2082 N N . ALA A 1 280 ? -20.481 -4.154 2.408 1.00 96.12 280 ALA A N 1
ATOM 2083 C CA . ALA A 1 280 ? -19.867 -5.391 1.930 1.00 96.12 280 ALA A CA 1
ATOM 2084 C C . ALA A 1 280 ? -20.217 -5.663 0.459 1.00 96.12 280 ALA A C 1
ATOM 2086 O O . ALA A 1 280 ? -20.928 -4.880 -0.178 1.00 96.12 280 ALA A O 1
ATOM 2087 N N . SER A 1 281 ? -19.708 -6.773 -0.077 1.00 95.62 281 SER A N 1
ATOM 2088 C CA . SER A 1 281 ? -20.045 -7.246 -1.421 1.00 95.62 281 SER A CA 1
ATOM 2089 C C . SER A 1 281 ? -21.510 -7.694 -1.499 1.00 95.62 281 SER A C 1
ATOM 2091 O O . SER A 1 281 ? -22.093 -8.148 -0.512 1.00 95.62 281 SER A O 1
ATOM 2093 N N . GLU A 1 282 ? -22.103 -7.654 -2.689 1.00 95.19 282 GLU A N 1
ATOM 2094 C CA . GLU A 1 282 ? -23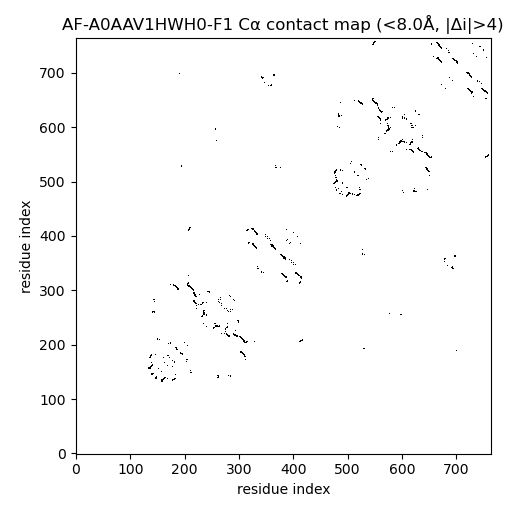.434 -8.234 -2.922 1.00 95.19 282 GLU A CA 1
ATOM 2095 C C . GLU A 1 282 ? -23.511 -9.714 -2.518 1.00 95.19 282 GLU A C 1
ATOM 2097 O O . GLU A 1 282 ? -24.486 -10.148 -1.906 1.00 95.19 282 GLU A O 1
ATOM 2102 N N . ARG A 1 283 ? -22.438 -10.471 -2.767 1.00 93.94 283 ARG A N 1
ATOM 2103 C CA . ARG A 1 283 ? -22.338 -11.881 -2.389 1.00 93.94 283 ARG A CA 1
ATOM 2104 C C . ARG A 1 283 ? -22.497 -12.099 -0.883 1.00 93.94 283 ARG A C 1
ATOM 2106 O O . ARG A 1 283 ? -23.132 -13.069 -0.472 1.00 93.94 283 ARG A O 1
ATOM 2113 N N . ALA A 1 284 ? -21.943 -11.213 -0.056 1.00 96.00 284 ALA A N 1
ATOM 2114 C CA . ALA A 1 284 ? -22.118 -11.289 1.392 1.00 96.00 284 ALA A CA 1
ATOM 2115 C C . ALA A 1 284 ? -23.592 -11.098 1.789 1.00 96.00 284 ALA A C 1
ATOM 2117 O O . ALA A 1 284 ? -24.070 -11.769 2.702 1.00 96.00 284 ALA A O 1
ATOM 2118 N N . ALA A 1 285 ? -24.336 -10.242 1.081 1.00 96.12 285 ALA A N 1
ATOM 2119 C CA . ALA A 1 285 ? -25.753 -10.050 1.362 1.00 96.12 285 ALA A CA 1
ATOM 2120 C C . ALA A 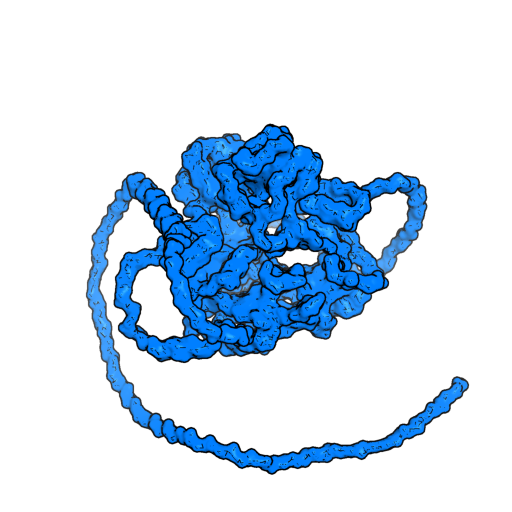1 285 ? -26.576 -11.313 1.078 1.00 96.12 285 ALA A C 1
ATOM 2122 O O . ALA A 1 285 ? -27.374 -11.718 1.921 1.00 96.12 285 ALA A O 1
ATOM 2123 N N . GLU A 1 286 ? -26.333 -11.969 -0.061 1.00 95.38 286 GLU A N 1
ATOM 2124 C CA . GLU A 1 286 ? -26.968 -13.248 -0.404 1.00 95.38 286 GLU A CA 1
ATOM 2125 C C . GLU A 1 286 ? -26.664 -14.328 0.637 1.00 95.38 286 GLU A C 1
ATOM 2127 O O . GLU A 1 286 ? -27.563 -15.022 1.110 1.00 95.38 286 GLU A O 1
ATOM 2132 N N . LEU A 1 287 ? -25.387 -14.460 1.005 1.00 95.56 287 LEU A N 1
ATOM 2133 C CA . LEU A 1 287 ? -24.901 -15.537 1.860 1.00 95.56 287 LEU A CA 1
ATOM 2134 C C . LEU A 1 287 ? -25.389 -15.402 3.309 1.00 95.56 287 LEU A C 1
ATOM 2136 O O . LEU A 1 287 ? -25.672 -16.409 3.956 1.00 95.56 287 LEU A O 1
ATOM 2140 N N . TYR A 1 288 ? -25.516 -14.171 3.807 1.00 96.62 288 TYR A N 1
ATOM 2141 C CA . TYR A 1 288 ? -25.949 -13.888 5.178 1.00 96.62 288 TYR A CA 1
ATOM 2142 C C . TYR A 1 288 ? -27.421 -13.461 5.289 1.00 96.62 288 TYR A C 1
ATOM 2144 O O . TYR A 1 288 ? -27.864 -13.087 6.375 1.00 96.62 288 TYR A O 1
ATOM 2152 N N . GLY A 1 289 ? -28.193 -13.515 4.196 1.00 95.94 289 GLY A N 1
ATOM 2153 C CA . GLY A 1 289 ? -29.615 -13.153 4.188 1.00 95.94 289 GLY A CA 1
ATOM 2154 C C . GLY A 1 289 ? -29.880 -11.679 4.518 1.00 95.94 289 GLY A C 1
ATOM 2155 O O . GLY A 1 289 ? -30.902 -11.350 5.124 1.00 95.94 289 GLY A O 1
ATOM 2156 N N . MET A 1 290 ? -28.952 -10.791 4.159 1.00 97.06 290 MET A N 1
ATOM 2157 C CA . MET A 1 290 ? -29.059 -9.352 4.404 1.00 97.06 290 MET A CA 1
ATOM 2158 C C . MET A 1 290 ? -29.855 -8.672 3.286 1.00 97.06 290 MET A C 1
ATOM 2160 O O . MET A 1 290 ? -29.767 -9.045 2.118 1.00 97.06 290 MET A O 1
ATOM 2164 N N . ASN A 1 291 ? -30.603 -7.626 3.629 1.00 97.56 291 ASN A N 1
ATOM 2165 C CA . ASN A 1 291 ? -31.280 -6.777 2.658 1.00 97.56 291 ASN A CA 1
ATOM 2166 C C . ASN A 1 291 ? -30.347 -5.652 2.196 1.00 97.56 291 ASN A C 1
ATOM 2168 O O . ASN A 1 291 ? -29.844 -4.880 3.017 1.00 97.56 291 ASN A O 1
ATOM 2172 N N . ILE A 1 292 ? -30.149 -5.531 0.885 1.00 98.00 292 ILE A N 1
ATOM 2173 C CA . ILE A 1 292 ? -29.368 -4.440 0.299 1.00 98.00 292 ILE A CA 1
ATOM 2174 C C . ILE A 1 292 ? -30.234 -3.179 0.281 1.00 98.00 292 ILE A C 1
ATOM 2176 O O . ILE A 1 292 ? -31.274 -3.133 -0.371 1.00 98.00 292 ILE A O 1
ATOM 2180 N N . LEU A 1 293 ? -29.793 -2.159 1.012 1.00 96.44 293 LEU A N 1
ATOM 2181 C CA . LEU A 1 293 ? -30.442 -0.852 1.075 1.00 96.44 293 LEU A CA 1
ATOM 2182 C C . LEU A 1 293 ? -30.052 0.013 -0.124 1.00 96.44 293 LEU A C 1
ATOM 2184 O O . LEU A 1 293 ? -30.894 0.711 -0.679 1.00 96.44 293 LEU A O 1
ATOM 2188 N N . GLU A 1 294 ? -28.778 -0.035 -0.518 1.00 96.25 294 GLU A N 1
ATOM 2189 C CA . GLU A 1 294 ? -28.260 0.711 -1.663 1.00 96.25 294 GLU A CA 1
ATOM 2190 C C . GLU A 1 294 ? -27.036 0.014 -2.266 1.00 96.25 294 GLU A C 1
ATOM 2192 O O . GLU A 1 294 ? -26.254 -0.625 -1.558 1.00 96.25 294 GLU A O 1
ATOM 2197 N N . ARG A 1 295 ? -26.878 0.130 -3.586 1.00 96.38 295 ARG A N 1
ATOM 2198 C CA . ARG A 1 295 ? -25.812 -0.501 -4.374 1.00 96.38 295 ARG A CA 1
ATOM 2199 C C . ARG A 1 295 ? -24.861 0.555 -4.908 1.00 96.38 295 ARG A C 1
ATOM 2201 O O . ARG A 1 295 ? -25.293 1.664 -5.196 1.00 96.38 295 ARG A O 1
ATOM 2208 N N . ASN A 1 296 ? -23.612 0.163 -5.138 1.00 92.75 296 ASN A N 1
ATOM 2209 C CA . ASN A 1 296 ? -22.589 0.999 -5.765 1.00 92.75 296 ASN A CA 1
ATOM 2210 C C . ASN A 1 296 ? -22.338 2.317 -5.012 1.00 92.75 296 ASN A C 1
ATOM 2212 O O . ASN A 1 296 ? -22.232 3.377 -5.626 1.00 92.75 296 ASN A O 1
ATOM 2216 N N . ILE A 1 297 ? -22.263 2.243 -3.679 1.00 93.81 297 ILE A N 1
ATOM 2217 C CA . ILE A 1 297 ? -22.098 3.420 -2.806 1.00 93.81 297 ILE A CA 1
ATOM 2218 C C . ILE A 1 297 ? -20.652 3.935 -2.729 1.00 93.81 297 ILE A C 1
ATOM 2220 O O . ILE A 1 297 ? -20.384 4.896 -2.010 1.00 93.81 297 ILE A O 1
ATOM 2224 N N . GLN A 1 298 ? -19.719 3.278 -3.420 1.00 89.25 298 GLN A N 1
ATOM 2225 C CA . GLN A 1 298 ? -18.330 3.712 -3.508 1.00 89.25 298 GLN A CA 1
ATOM 2226 C C . GLN A 1 298 ? -18.189 5.047 -4.251 1.00 89.25 298 GLN A C 1
ATOM 2228 O O . GLN A 1 298 ? -18.889 5.319 -5.226 1.00 89.25 298 GLN A O 1
ATOM 2233 N N . ASP A 1 299 ? -17.215 5.845 -3.827 1.00 84.12 299 ASP A N 1
ATOM 2234 C CA . ASP A 1 299 ? -16.946 7.180 -4.353 1.00 84.12 299 ASP A CA 1
ATOM 2235 C C . ASP A 1 299 ? -16.394 7.135 -5.794 1.00 84.12 299 ASP A C 1
ATOM 2237 O O . ASP A 1 299 ? -16.639 8.045 -6.585 1.00 84.12 299 ASP A O 1
ATOM 2241 N N . ALA A 1 300 ? -15.672 6.067 -6.160 1.00 78.25 300 ALA A N 1
ATOM 2242 C CA . ALA A 1 300 ? -15.125 5.846 -7.500 1.00 78.25 300 ALA A CA 1
ATOM 2243 C C . ALA A 1 300 ? -15.679 4.555 -8.119 1.00 78.25 300 ALA A C 1
ATOM 2245 O O . ALA A 1 300 ? -15.631 3.497 -7.493 1.00 78.25 300 ALA A O 1
ATOM 2246 N N . GLN A 1 301 ? -16.172 4.639 -9.358 1.00 75.69 301 GLN A N 1
ATOM 2247 C CA . GLN A 1 301 ? -16.813 3.509 -10.044 1.00 75.69 301 GLN A CA 1
ATOM 2248 C C . GLN A 1 301 ? -15.806 2.501 -10.622 1.00 75.69 301 GLN A C 1
ATOM 2250 O O . GLN A 1 301 ? -16.098 1.309 -10.669 1.00 75.69 301 GLN A O 1
ATOM 2255 N N . ASP A 1 302 ? -14.594 2.951 -10.956 1.00 77.12 302 ASP A N 1
ATOM 2256 C CA . ASP A 1 302 ? -13.535 2.125 -11.552 1.00 77.12 302 ASP A CA 1
ATOM 2257 C C . ASP A 1 302 ? -12.639 1.482 -10.469 1.00 77.12 302 ASP A C 1
ATOM 2259 O O . ASP A 1 302 ? -11.417 1.667 -10.419 1.00 77.12 302 ASP A O 1
ATOM 2263 N N . ASN A 1 303 ? -13.256 0.751 -9.535 1.00 84.88 303 ASN A N 1
ATOM 2264 C CA . ASN A 1 303 ? -12.553 0.052 -8.457 1.00 84.88 303 ASN A CA 1
ATOM 2265 C C . ASN A 1 303 ? -12.339 -1.420 -8.812 1.00 84.88 303 ASN A C 1
ATOM 2267 O O . ASN A 1 303 ? -13.271 -2.221 -8.792 1.00 84.88 303 ASN A O 1
ATOM 2271 N N . VAL A 1 304 ? -11.098 -1.781 -9.108 1.00 87.19 304 VAL A N 1
ATOM 2272 C CA . VAL A 1 304 ? -10.739 -3.094 -9.633 1.00 87.19 304 VAL A CA 1
ATOM 2273 C C . VAL A 1 304 ? -9.592 -3.665 -8.818 1.00 87.19 304 VAL A C 1
ATOM 2275 O O . VAL A 1 304 ? -8.599 -2.984 -8.567 1.00 87.19 304 VAL A O 1
ATOM 2278 N N . THR A 1 305 ? -9.706 -4.929 -8.419 1.00 90.00 305 THR A N 1
ATOM 2279 C CA . THR A 1 305 ? -8.628 -5.655 -7.738 1.00 90.00 305 THR A CA 1
ATOM 2280 C C . THR A 1 305 ? -8.091 -6.759 -8.632 1.00 90.00 305 THR A C 1
ATOM 2282 O O . THR A 1 305 ? -8.848 -7.593 -9.130 1.00 90.00 305 THR A O 1
ATOM 2285 N N . ARG A 1 306 ? -6.769 -6.773 -8.804 1.00 92.25 306 ARG A N 1
ATOM 2286 C CA . ARG A 1 306 ? -6.017 -7.843 -9.451 1.00 92.25 306 ARG A CA 1
ATOM 2287 C C . ARG A 1 306 ? -5.584 -8.857 -8.400 1.00 92.25 306 ARG A C 1
ATOM 2289 O O . ARG A 1 306 ? -4.909 -8.515 -7.425 1.00 92.25 306 ARG A O 1
ATOM 2296 N N . PHE A 1 307 ? -5.943 -10.108 -8.626 1.00 95.12 307 PHE A N 1
ATOM 2297 C CA . PHE A 1 307 ? -5.553 -11.256 -7.825 1.00 95.12 307 PHE A CA 1
ATOM 2298 C C . PHE A 1 307 ? -4.579 -12.131 -8.604 1.00 95.12 307 PHE A C 1
ATOM 2300 O O . PHE A 1 307 ? -4.647 -12.219 -9.827 1.00 95.12 307 PHE A O 1
ATOM 2307 N N . ILE A 1 308 ? -3.690 -12.797 -7.879 1.00 96.19 308 ILE A N 1
ATOM 2308 C CA . ILE A 1 308 ? -2.798 -13.830 -8.399 1.00 96.19 308 ILE A CA 1
ATOM 2309 C C . ILE A 1 308 ? -3.284 -15.203 -7.949 1.00 96.19 308 ILE A C 1
ATOM 2311 O O . ILE A 1 308 ? -3.780 -15.359 -6.832 1.00 96.19 308 ILE A O 1
ATOM 2315 N N . VAL A 1 309 ? -3.105 -16.197 -8.814 1.00 96.44 309 VAL A N 1
ATOM 2316 C CA . VAL A 1 309 ? -3.313 -17.612 -8.509 1.00 96.44 309 VAL A CA 1
ATOM 2317 C C . VAL A 1 309 ? -1.951 -18.235 -8.242 1.00 96.44 309 VAL A C 1
ATOM 2319 O O . VAL A 1 309 ? -1.048 -18.154 -9.076 1.00 96.44 309 VAL A O 1
ATOM 2322 N N . LEU A 1 310 ? -1.798 -18.851 -7.077 1.00 96.81 310 LEU A N 1
ATOM 2323 C CA . LEU A 1 310 ? -0.577 -19.504 -6.634 1.00 96.81 310 LEU A CA 1
ATOM 2324 C C . LEU A 1 310 ? -0.702 -21.021 -6.687 1.00 96.81 310 LEU A C 1
ATOM 2326 O O . LEU A 1 310 ? -1.751 -21.580 -6.373 1.00 96.81 310 LEU A O 1
ATOM 2330 N N . SER A 1 311 ? 0.414 -21.668 -7.007 1.00 95.06 311 SER A N 1
ATOM 2331 C CA . SER A 1 311 ? 0.609 -23.114 -6.922 1.00 95.06 311 SER A CA 1
ATOM 2332 C C . SER A 1 311 ? 1.982 -23.438 -6.327 1.00 95.06 311 SER A C 1
ATOM 2334 O O . SER A 1 311 ? 2.882 -22.592 -6.277 1.00 95.06 311 SER A O 1
ATOM 2336 N N . ARG A 1 312 ? 2.143 -24.683 -5.872 1.00 93.88 312 ARG A N 1
ATOM 2337 C CA . ARG A 1 312 ? 3.440 -25.247 -5.467 1.00 93.88 312 ARG A CA 1
ATOM 2338 C C . ARG A 1 312 ? 4.360 -25.477 -6.658 1.00 93.88 312 ARG A C 1
ATOM 2340 O O . ARG A 1 312 ? 5.562 -25.277 -6.532 1.00 93.88 312 ARG A O 1
ATOM 2347 N N . ASP A 1 313 ? 3.790 -25.876 -7.790 1.00 90.06 313 ASP A N 1
ATOM 2348 C CA . ASP A 1 313 ? 4.535 -26.171 -9.008 1.00 90.06 313 ASP A CA 1
ATOM 2349 C C . ASP A 1 313 ? 4.399 -25.014 -10.006 1.00 90.06 313 ASP A C 1
ATOM 2351 O O . ASP A 1 313 ? 3.300 -24.471 -10.176 1.00 90.06 313 ASP A O 1
ATOM 2355 N N . PRO A 1 314 ? 5.491 -24.610 -10.678 1.00 86.94 314 PRO A N 1
ATOM 2356 C CA . PRO A 1 314 ? 5.429 -23.567 -11.687 1.00 86.94 314 PRO A CA 1
ATOM 2357 C C . PRO A 1 314 ? 4.636 -24.039 -12.904 1.00 86.94 314 PRO A C 1
ATOM 2359 O O . PRO A 1 314 ? 4.757 -25.184 -13.346 1.00 86.94 314 PRO A O 1
ATOM 2362 N N . LEU A 1 315 ? 3.888 -23.120 -13.514 1.00 82.69 315 LEU A N 1
ATOM 2363 C CA . LEU A 1 315 ? 3.303 -23.362 -14.824 1.00 82.69 315 LEU A CA 1
ATOM 2364 C C . LEU A 1 315 ? 4.421 -23.319 -15.873 1.00 82.69 315 LEU A C 1
ATOM 2366 O O . LEU A 1 315 ? 5.005 -22.268 -16.141 1.00 82.69 315 LEU A O 1
ATOM 2370 N N . ILE A 1 316 ? 4.736 -24.469 -16.468 1.00 67.50 316 ILE A N 1
ATOM 2371 C CA . ILE A 1 316 ? 5.702 -24.545 -17.565 1.00 67.50 316 ILE A CA 1
ATOM 2372 C C . ILE A 1 316 ? 4.926 -24.438 -18.880 1.00 67.50 316 ILE A C 1
ATOM 2374 O O . ILE A 1 316 ? 4.432 -25.430 -19.411 1.00 67.50 316 ILE A O 1
ATOM 2378 N N . ALA A 1 317 ? 4.798 -23.219 -19.402 1.00 59.88 317 ALA A N 1
ATOM 2379 C CA . ALA A 1 317 ? 4.244 -22.983 -20.731 1.00 59.88 317 ALA A CA 1
ATOM 2380 C C . ALA A 1 317 ? 5.261 -23.438 -21.795 1.00 59.88 317 ALA A C 1
ATOM 2382 O O . ALA A 1 317 ? 6.157 -22.689 -22.177 1.00 59.88 317 ALA A O 1
ATOM 2383 N N . LEU A 1 318 ? 5.173 -24.706 -22.209 1.00 53.88 318 LEU A N 1
ATOM 2384 C CA . LEU A 1 318 ? 6.083 -25.325 -23.186 1.00 53.88 318 LEU A CA 1
ATOM 2385 C C . LEU A 1 318 ? 5.649 -25.114 -24.647 1.00 53.88 318 LEU A C 1
ATOM 2387 O O . LEU A 1 318 ? 6.393 -25.473 -25.557 1.00 53.88 318 LEU A O 1
ATOM 2391 N N . SER A 1 319 ? 4.467 -24.542 -24.890 1.00 51.97 319 SER A N 1
ATOM 2392 C CA . SER A 1 319 ? 3.895 -24.376 -26.228 1.00 51.97 319 SER A CA 1
ATOM 2393 C C . SER A 1 319 ? 3.086 -23.090 -26.350 1.00 51.97 319 SER A C 1
ATOM 2395 O O . SER A 1 319 ? 2.416 -22.696 -25.399 1.00 51.97 319 SER A O 1
ATOM 2397 N N . ASP A 1 320 ? 3.123 -22.491 -27.540 1.00 59.09 320 ASP A N 1
ATOM 2398 C CA . ASP A 1 320 ? 2.283 -21.364 -27.945 1.00 59.09 320 ASP A CA 1
ATOM 2399 C C . ASP A 1 320 ? 0.818 -21.824 -28.022 1.00 59.09 320 ASP A C 1
ATOM 2401 O O . ASP A 1 320 ? 0.390 -22.454 -28.990 1.00 59.09 320 ASP A O 1
ATOM 2405 N N . ASP A 1 321 ? 0.064 -21.597 -26.949 1.00 69.06 321 ASP A N 1
ATOM 2406 C CA . ASP A 1 321 ? -1.375 -21.863 -26.888 1.00 69.06 321 ASP A CA 1
ATOM 2407 C C . ASP A 1 321 ? -2.206 -20.669 -27.398 1.00 69.06 321 ASP A C 1
ATOM 2409 O O . ASP A 1 321 ? -3.430 -20.649 -27.248 1.00 69.06 321 ASP A O 1
ATOM 2413 N N . GLY A 1 322 ? -1.542 -19.679 -28.012 1.00 70.75 322 GLY A N 1
ATOM 2414 C CA . GLY A 1 322 ? -2.144 -18.460 -28.538 1.00 70.75 322 GLY A CA 1
ATOM 2415 C C . GLY A 1 322 ? -2.559 -17.448 -27.469 1.00 70.75 322 GLY A C 1
ATOM 2416 O O . GLY A 1 322 ? -3.100 -16.398 -27.820 1.00 70.75 322 GLY A O 1
ATOM 2417 N N . ARG A 1 323 ? -2.330 -17.723 -26.176 1.00 79.94 323 ARG A N 1
ATOM 2418 C CA . ARG A 1 323 ? -2.595 -16.763 -25.098 1.00 79.94 323 ARG A CA 1
ATOM 2419 C C . ARG A 1 323 ? -1.398 -15.851 -24.895 1.00 79.94 323 ARG A C 1
ATOM 2421 O O . ARG A 1 323 ? -0.243 -16.246 -25.027 1.00 79.94 323 ARG A O 1
ATOM 2428 N N . ALA A 1 324 ? -1.677 -14.611 -24.519 1.00 83.44 324 ALA A N 1
ATOM 2429 C CA . ALA A 1 324 ? -0.628 -13.690 -24.129 1.00 83.44 324 ALA A CA 1
ATOM 2430 C C . ALA A 1 324 ? -0.173 -14.012 -22.696 1.00 83.44 324 ALA A C 1
ATOM 2432 O O . ALA A 1 324 ? -0.995 -14.158 -21.792 1.00 83.44 324 ALA A O 1
ATOM 2433 N N . TYR A 1 325 ? 1.137 -14.124 -22.495 1.00 88.12 325 TYR A N 1
ATOM 2434 C CA . TYR A 1 325 ? 1.736 -14.481 -21.210 1.00 88.12 325 TYR A CA 1
ATOM 2435 C C . TYR A 1 325 ? 2.360 -13.280 -20.513 1.00 88.12 325 TYR A C 1
ATOM 2437 O O . TYR A 1 325 ? 2.814 -12.328 -21.152 1.00 88.12 325 TYR A O 1
ATOM 2445 N N . LYS A 1 326 ? 2.436 -13.379 -19.189 1.00 89.94 326 LYS A N 1
ATOM 2446 C CA . LYS A 1 326 ? 3.163 -12.471 -18.312 1.00 89.94 326 LYS A CA 1
ATOM 2447 C C . LYS A 1 326 ? 4.173 -13.258 -17.490 1.00 89.94 326 LYS A C 1
ATOM 2449 O O . LYS A 1 326 ? 3.869 -14.344 -16.994 1.00 89.94 326 LYS A O 1
ATOM 2454 N N . THR A 1 327 ? 5.366 -12.698 -17.332 1.00 93.12 327 THR A N 1
ATOM 2455 C CA . THR A 1 327 ? 6.415 -13.237 -16.466 1.00 93.12 327 THR A CA 1
ATOM 2456 C C . THR A 1 327 ? 6.694 -12.245 -15.346 1.00 93.12 327 THR A C 1
ATOM 2458 O O . THR A 1 327 ? 7.207 -11.155 -15.594 1.00 93.12 327 THR A O 1
ATOM 2461 N N . SER A 1 328 ? 6.375 -12.625 -14.109 1.00 94.94 328 SER A N 1
ATOM 2462 C CA . SER A 1 328 ? 6.660 -11.804 -12.929 1.00 94.94 328 SER A CA 1
ATOM 2463 C C . SER A 1 328 ? 8.007 -12.185 -12.332 1.00 94.94 328 SER A C 1
ATOM 2465 O O . SER A 1 328 ? 8.285 -13.366 -12.098 1.00 94.94 328 SER A O 1
ATOM 2467 N N . VAL A 1 329 ? 8.841 -11.192 -12.042 1.00 94.88 329 VAL A N 1
ATOM 2468 C CA . VAL A 1 329 ? 10.172 -11.385 -11.459 1.00 94.88 329 VAL A CA 1
ATOM 2469 C C . VAL A 1 329 ? 10.422 -10.425 -10.311 1.00 94.88 329 VAL A C 1
ATOM 2471 O O . VAL A 1 329 ? 9.825 -9.356 -10.223 1.00 94.88 329 VAL A O 1
ATOM 2474 N N . VAL A 1 330 ? 11.344 -10.810 -9.441 1.00 94.31 330 VAL A N 1
ATOM 2475 C CA . VAL A 1 330 ? 11.867 -9.961 -8.379 1.00 94.31 330 VAL A CA 1
ATOM 2476 C C . VAL A 1 330 ? 13.381 -10.032 -8.359 1.00 94.31 330 VAL A C 1
ATOM 2478 O O . VAL A 1 330 ? 13.957 -11.116 -8.469 1.00 94.31 330 VAL A O 1
ATOM 2481 N N . PHE A 1 331 ? 14.032 -8.884 -8.223 1.00 91.56 331 PHE A N 1
ATOM 2482 C CA . PHE A 1 331 ? 15.485 -8.809 -8.130 1.00 91.56 331 PHE A CA 1
ATOM 2483 C C . PHE A 1 331 ? 15.946 -7.730 -7.152 1.00 91.56 331 PHE A C 1
ATOM 2485 O O . PHE A 1 331 ? 15.188 -6.828 -6.797 1.00 91.56 331 PHE A O 1
ATOM 2492 N N . SER A 1 332 ? 17.199 -7.825 -6.714 1.00 88.25 332 SER A N 1
ATOM 2493 C CA . SER A 1 332 ? 17.884 -6.753 -5.988 1.00 88.25 332 SER A CA 1
ATOM 2494 C C . SER A 1 332 ? 18.988 -6.145 -6.846 1.00 88.25 332 SER A C 1
ATOM 2496 O O . SER A 1 332 ? 19.482 -6.765 -7.791 1.00 88.25 332 SER A O 1
ATOM 2498 N N . LEU A 1 333 ? 19.381 -4.918 -6.522 1.00 84.12 333 LEU A N 1
ATOM 2499 C CA . LEU A 1 333 ? 20.523 -4.268 -7.154 1.00 84.12 333 LEU A CA 1
ATOM 2500 C C . LEU A 1 333 ? 21.781 -4.418 -6.290 1.00 84.12 333 LEU A C 1
ATOM 2502 O O . LEU A 1 333 ? 21.676 -4.550 -5.070 1.00 84.12 333 LEU A O 1
ATOM 2506 N N . PRO A 1 334 ? 22.983 -4.384 -6.894 1.00 70.94 334 PRO A N 1
ATOM 2507 C CA . PRO A 1 334 ? 24.217 -4.329 -6.128 1.00 70.94 334 PRO A CA 1
ATOM 2508 C C . PRO A 1 334 ? 24.303 -3.005 -5.370 1.00 70.94 334 PRO A C 1
ATOM 2510 O O . PRO A 1 334 ? 24.372 -1.944 -5.995 1.00 70.94 334 PRO A O 1
ATOM 2513 N N . SER A 1 335 ? 24.386 -3.089 -4.047 1.00 61.06 335 SER A N 1
ATOM 2514 C CA . SER A 1 335 ? 24.737 -1.975 -3.166 1.00 61.06 335 SER A CA 1
ATOM 2515 C C . SER A 1 335 ? 26.146 -2.208 -2.608 1.00 61.06 335 SER A C 1
ATOM 2517 O O . SER A 1 335 ? 26.498 -3.334 -2.246 1.00 61.06 335 SER A O 1
ATOM 2519 N N . ARG A 1 336 ? 26.982 -1.165 -2.518 1.00 53.28 336 ARG A N 1
ATOM 2520 C CA . ARG A 1 336 ? 28.197 -1.233 -1.674 1.00 53.28 336 ARG A CA 1
ATOM 2521 C C . ARG A 1 336 ? 27.780 -1.130 -0.203 1.00 53.28 336 ARG A C 1
ATOM 2523 O O . ARG A 1 336 ? 26.642 -0.759 0.031 1.00 53.28 336 ARG A O 1
ATOM 2530 N N . PRO A 1 337 ? 28.620 -1.430 0.799 1.00 40.56 337 PRO A N 1
ATOM 2531 C CA . PRO A 1 337 ? 28.417 -0.972 2.185 1.00 40.56 337 PRO A CA 1
ATOM 2532 C C . PRO A 1 337 ? 28.641 0.558 2.292 1.00 40.56 337 PRO A C 1
ATOM 2534 O O . PRO A 1 337 ? 29.420 1.102 1.520 1.00 40.56 337 PRO A O 1
ATOM 2537 N N . GLY A 1 338 ? 27.955 1.291 3.182 1.00 47.09 338 GLY A N 1
ATOM 2538 C CA . GLY A 1 338 ? 27.944 2.779 3.219 1.00 47.09 338 GLY A CA 1
ATOM 2539 C C . GLY A 1 338 ? 27.206 3.559 2.090 1.00 47.09 338 GLY A C 1
ATOM 2540 O O . GLY A 1 338 ? 26.489 4.495 2.398 1.00 47.09 338 GLY A O 1
ATOM 2541 N N . GLU A 1 339 ? 27.227 3.113 0.824 1.00 50.66 339 GLU A N 1
ATOM 2542 C CA . GLU A 1 339 ? 26.515 3.715 -0.341 1.00 50.66 339 GLU A CA 1
ATOM 2543 C C . GLU A 1 339 ? 25.325 2.892 -0.918 1.00 50.66 339 GLU A C 1
ATOM 2545 O O . GLU A 1 339 ? 25.407 1.665 -0.974 1.00 50.66 339 GLU A O 1
ATOM 2550 N N . GLY A 1 340 ? 24.253 3.544 -1.401 1.00 55.00 340 GLY A N 1
ATOM 2551 C CA . GLY A 1 340 ? 23.119 2.902 -2.105 1.00 55.00 340 GLY A CA 1
ATOM 2552 C C . GLY A 1 340 ? 23.501 2.187 -3.420 1.00 55.00 340 GLY A C 1
ATOM 2553 O O . GLY A 1 340 ? 24.694 2.017 -3.706 1.00 55.00 340 GLY A O 1
ATOM 2554 N N . PRO A 1 341 ? 22.530 1.736 -4.244 1.00 56.44 341 PRO A N 1
ATOM 2555 C CA . PRO A 1 341 ? 22.853 1.277 -5.590 1.00 56.44 341 PRO A CA 1
ATOM 2556 C C . PRO A 1 341 ? 23.622 2.392 -6.308 1.00 56.44 341 PRO A C 1
ATOM 2558 O O . PRO A 1 341 ? 23.240 3.553 -6.264 1.00 56.44 341 PRO A O 1
ATOM 2561 N N . GLY A 1 342 ? 24.764 2.063 -6.916 1.00 60.56 342 GLY A N 1
ATOM 2562 C CA . GLY A 1 342 ? 25.516 3.060 -7.678 1.00 60.56 342 GLY A CA 1
ATOM 2563 C C . GLY A 1 342 ? 24.639 3.707 -8.767 1.00 60.56 342 GLY A C 1
ATOM 2564 O O . GLY A 1 342 ? 23.667 3.091 -9.221 1.00 60.56 342 GLY A O 1
ATOM 2565 N N . PRO A 1 343 ? 24.988 4.909 -9.247 1.00 64.50 343 PRO A N 1
ATOM 2566 C CA . PRO A 1 343 ? 24.204 5.586 -10.272 1.00 64.50 343 PRO A CA 1
ATOM 2567 C C . PRO A 1 343 ? 23.996 4.699 -11.509 1.00 64.50 343 PRO A C 1
ATOM 2569 O O . PRO A 1 343 ? 24.891 3.971 -11.956 1.00 64.50 343 PRO A O 1
ATOM 2572 N N . GLY A 1 344 ? 22.770 4.718 -12.037 1.00 70.81 344 GLY A N 1
ATOM 2573 C CA . GLY A 1 344 ? 22.382 3.979 -13.241 1.00 70.81 344 GLY A CA 1
ATOM 2574 C C . GLY A 1 344 ? 22.243 2.455 -13.087 1.00 70.81 344 GLY A C 1
ATOM 2575 O O . GLY A 1 344 ? 21.989 1.783 -14.087 1.00 70.81 344 GLY A O 1
ATOM 2576 N N . GLN A 1 345 ? 22.374 1.874 -11.886 1.00 79.94 345 GLN A N 1
ATOM 2577 C CA . GLN A 1 345 ? 22.279 0.414 -11.701 1.00 79.94 345 GLN A CA 1
ATOM 2578 C C . GLN A 1 345 ? 20.891 -0.140 -12.043 1.00 79.94 345 GLN A C 1
ATOM 2580 O O . GLN A 1 345 ? 20.799 -1.158 -12.732 1.00 79.94 345 GLN A O 1
ATOM 2585 N N . LEU A 1 346 ? 19.817 0.554 -11.645 1.00 82.94 346 LEU A N 1
ATOM 2586 C CA . LEU A 1 346 ? 18.458 0.164 -12.024 1.00 82.94 346 LEU A CA 1
ATOM 2587 C C . LEU A 1 346 ? 18.290 0.187 -13.545 1.00 82.94 346 LEU A C 1
ATOM 2589 O O . LEU A 1 346 ? 17.800 -0.768 -14.131 1.00 82.94 346 LEU A O 1
ATOM 2593 N N . PHE A 1 347 ? 18.774 1.233 -14.211 1.00 82.06 347 PHE A N 1
ATOM 2594 C CA . PHE A 1 347 ? 18.716 1.310 -15.667 1.00 82.06 347 PHE A CA 1
ATOM 2595 C C . PHE A 1 347 ? 19.472 0.172 -16.354 1.00 82.06 347 PHE A C 1
ATOM 2597 O O . PHE A 1 347 ? 18.944 -0.417 -17.294 1.00 82.06 347 PHE A O 1
ATOM 2604 N N . LYS A 1 348 ? 20.675 -0.182 -15.882 1.00 83.25 348 LYS A N 1
ATOM 2605 C CA . LYS A 1 348 ? 21.419 -1.332 -16.421 1.00 83.25 348 LYS A CA 1
ATOM 2606 C C . LYS A 1 348 ? 20.609 -2.618 -16.288 1.00 83.25 348 LYS A C 1
ATOM 2608 O O . LYS A 1 348 ? 20.504 -3.356 -17.265 1.00 83.25 348 LYS A O 1
ATOM 2613 N N . ALA A 1 349 ? 19.994 -2.847 -15.128 1.00 88.50 349 ALA A N 1
ATOM 2614 C CA . ALA A 1 349 ? 19.118 -3.993 -14.912 1.00 88.50 349 ALA A CA 1
ATOM 2615 C C . ALA A 1 349 ? 17.913 -3.983 -15.868 1.00 88.50 349 ALA A C 1
ATOM 2617 O O . ALA A 1 349 ? 17.631 -4.997 -16.492 1.00 88.50 349 ALA A O 1
ATOM 2618 N N . LEU A 1 350 ? 17.250 -2.838 -16.062 1.00 88.75 350 LEU A N 1
ATOM 2619 C CA . LEU A 1 350 ? 16.091 -2.723 -16.958 1.00 88.75 350 LEU A CA 1
ATOM 2620 C C . LEU A 1 350 ? 16.460 -2.774 -18.451 1.00 88.75 350 LEU A C 1
ATOM 2622 O O . LEU A 1 350 ? 15.642 -3.173 -19.280 1.00 88.75 350 LEU A O 1
ATOM 2626 N N . SER A 1 351 ? 17.697 -2.418 -18.811 1.00 86.81 351 SER A N 1
ATOM 2627 C CA . SER A 1 351 ? 18.167 -2.410 -20.204 1.00 86.81 351 SER A CA 1
ATOM 2628 C C . SER A 1 351 ? 18.137 -3.783 -20.864 1.00 86.81 351 SER A C 1
ATOM 2630 O O . SER A 1 351 ? 17.931 -3.875 -22.072 1.00 86.81 351 SER A O 1
ATOM 2632 N N . VAL A 1 352 ? 18.264 -4.857 -20.080 1.00 90.44 352 VAL A N 1
ATOM 2633 C CA . VAL A 1 352 ? 18.234 -6.233 -20.592 1.00 90.44 352 VAL A CA 1
ATOM 2634 C C . VAL A 1 352 ? 16.899 -6.577 -21.260 1.00 90.44 352 VAL A C 1
ATOM 2636 O O . VAL A 1 352 ? 16.883 -7.384 -22.190 1.00 90.44 352 VAL A O 1
ATOM 2639 N N . PHE A 1 353 ? 15.808 -5.945 -20.820 1.00 90.06 353 PHE A N 1
ATOM 2640 C CA . PHE A 1 353 ? 14.469 -6.122 -21.374 1.00 90.06 353 PHE A CA 1
ATOM 2641 C C . PHE A 1 353 ? 14.262 -5.227 -22.591 1.00 90.06 353 PHE A C 1
ATOM 2643 O O . PHE A 1 353 ? 13.889 -5.698 -23.662 1.00 90.06 353 PHE A O 1
ATOM 2650 N N . ALA A 1 354 ? 14.597 -3.947 -22.453 1.00 83.25 354 ALA A N 1
ATOM 2651 C CA . ALA A 1 354 ? 14.366 -2.967 -23.503 1.00 83.25 354 ALA A CA 1
ATOM 2652 C C . ALA A 1 354 ? 15.195 -3.211 -24.768 1.00 83.25 354 ALA A C 1
ATOM 2654 O O . ALA A 1 354 ? 14.690 -3.038 -25.868 1.00 83.25 354 ALA A O 1
ATOM 2655 N N . LEU A 1 355 ? 16.443 -3.675 -24.632 1.00 85.50 355 LEU A N 1
ATOM 2656 C CA . LEU A 1 355 ? 17.290 -4.047 -25.775 1.00 85.50 355 LEU A CA 1
ATOM 2657 C C . LEU A 1 355 ? 16.757 -5.262 -26.559 1.00 85.50 355 LEU A C 1
ATOM 2659 O O . LEU A 1 355 ? 17.334 -5.626 -27.581 1.00 85.50 355 LEU A O 1
ATOM 2663 N N . ARG A 1 356 ? 15.702 -5.914 -26.060 1.00 88.75 356 ARG A N 1
ATOM 2664 C CA . ARG A 1 356 ? 15.039 -7.079 -26.658 1.00 88.75 356 ARG A CA 1
ATOM 2665 C C . ARG A 1 356 ? 13.549 -6.833 -26.910 1.00 88.75 356 ARG A C 1
ATOM 2667 O O . ARG A 1 356 ? 12.817 -7.799 -27.093 1.00 88.75 356 ARG A O 1
ATOM 2674 N N . ASP A 1 357 ? 13.114 -5.571 -26.873 1.00 83.44 357 ASP A N 1
ATOM 2675 C CA . ASP A 1 357 ? 11.720 -5.151 -27.067 1.00 83.44 357 ASP A CA 1
ATOM 2676 C C . ASP A 1 357 ? 10.718 -5.862 -26.133 1.00 83.44 357 ASP A C 1
ATOM 2678 O O . ASP A 1 357 ? 9.551 -6.054 -26.471 1.00 83.44 357 ASP A O 1
ATOM 2682 N N . ILE A 1 358 ? 11.168 -6.246 -24.932 1.00 86.94 358 ILE A N 1
ATOM 2683 C CA . ILE A 1 358 ? 10.310 -6.840 -23.904 1.00 86.94 358 ILE A CA 1
ATOM 2684 C C . ILE A 1 358 ? 9.616 -5.715 -23.147 1.00 86.94 358 ILE A C 1
ATOM 2686 O O . ILE A 1 358 ? 10.269 -4.876 -22.517 1.00 86.94 358 ILE A O 1
ATOM 2690 N N . ASP A 1 359 ? 8.288 -5.720 -23.194 1.00 82.19 359 ASP A N 1
ATOM 2691 C CA . ASP A 1 359 ? 7.486 -4.703 -22.533 1.00 82.19 359 ASP A CA 1
ATOM 2692 C C . ASP A 1 359 ? 7.307 -4.990 -21.036 1.00 82.19 359 ASP A C 1
ATOM 2694 O O . ASP A 1 359 ? 7.289 -6.143 -20.595 1.00 82.19 359 ASP A O 1
ATOM 2698 N N . MET A 1 360 ? 7.163 -3.929 -20.245 1.00 85.38 360 MET A N 1
ATOM 2699 C CA . MET A 1 360 ? 6.994 -4.002 -18.792 1.00 85.38 360 MET A CA 1
ATOM 2700 C C . MET A 1 360 ? 5.663 -3.366 -18.410 1.00 85.38 360 MET A C 1
ATOM 2702 O O . MET A 1 360 ? 5.417 -2.206 -18.722 1.00 85.38 360 MET A O 1
ATOM 2706 N N . THR A 1 361 ? 4.819 -4.115 -17.706 1.00 79.75 361 THR A N 1
ATOM 2707 C CA . THR A 1 361 ? 3.482 -3.651 -17.293 1.00 79.75 361 THR A CA 1
ATOM 2708 C C . THR A 1 361 ? 3.451 -3.092 -15.880 1.00 79.75 361 THR A C 1
ATOM 2710 O O . THR A 1 361 ? 2.583 -2.286 -15.575 1.00 79.75 361 THR A O 1
ATOM 2713 N N . LYS A 1 362 ? 4.394 -3.479 -15.014 1.00 85.31 362 LYS A N 1
ATOM 2714 C CA . LYS A 1 362 ? 4.489 -2.973 -13.641 1.00 85.31 362 LYS A CA 1
ATOM 2715 C C . LYS A 1 362 ? 5.936 -2.972 -13.173 1.00 85.31 362 LYS A C 1
ATOM 2717 O O . LYS A 1 362 ? 6.673 -3.913 -13.465 1.00 85.31 362 LYS A O 1
ATOM 2722 N N . ILE A 1 363 ? 6.310 -1.941 -12.417 1.00 89.06 363 ILE A N 1
ATOM 2723 C CA . ILE A 1 363 ? 7.523 -1.911 -11.596 1.00 89.06 363 ILE A CA 1
ATOM 2724 C C . ILE A 1 363 ? 7.205 -1.359 -10.202 1.00 89.06 363 ILE A C 1
ATOM 2726 O O . ILE A 1 363 ? 6.544 -0.329 -10.067 1.00 89.06 363 ILE A O 1
ATOM 2730 N N . GLU A 1 364 ? 7.670 -2.049 -9.166 1.00 88.06 364 GLU A N 1
ATOM 2731 C CA . GLU A 1 364 ? 7.446 -1.679 -7.767 1.00 88.06 364 GLU A CA 1
ATOM 2732 C C . GLU A 1 364 ? 8.743 -1.833 -6.970 1.00 88.06 364 GLU A C 1
ATOM 2734 O O . GLU A 1 364 ? 9.329 -2.919 -6.946 1.00 88.06 364 GLU A O 1
ATOM 2739 N N . SER A 1 365 ? 9.190 -0.764 -6.307 1.00 86.56 365 SER A N 1
ATOM 2740 C CA . SER A 1 365 ? 10.295 -0.823 -5.348 1.00 86.56 365 SER A CA 1
ATOM 2741 C C . SER A 1 365 ? 9.767 -1.082 -3.936 1.00 86.56 365 SER A C 1
ATOM 2743 O O . SER A 1 365 ? 9.002 -0.278 -3.403 1.00 86.56 365 SER A O 1
ATOM 2745 N N . ARG A 1 366 ? 10.228 -2.156 -3.294 1.00 84.00 366 ARG A N 1
ATOM 2746 C CA . ARG A 1 366 ? 9.835 -2.550 -1.938 1.00 84.00 366 ARG A CA 1
ATOM 2747 C C . ARG A 1 366 ? 11.051 -2.580 -1.002 1.00 84.00 366 ARG A C 1
ATOM 2749 O O . ARG A 1 366 ? 11.971 -3.350 -1.276 1.00 84.00 366 ARG A O 1
ATOM 2756 N N . PRO A 1 367 ? 11.061 -1.807 0.101 1.00 76.25 367 PRO A N 1
ATOM 2757 C CA . PRO A 1 367 ? 12.133 -1.863 1.092 1.00 76.25 367 PRO A CA 1
ATOM 2758 C C . PRO A 1 367 ? 12.337 -3.277 1.657 1.00 76.25 367 PRO A C 1
ATOM 2760 O O . PRO A 1 367 ? 11.378 -3.937 2.062 1.00 76.25 367 PRO A O 1
ATOM 2763 N N . VAL A 1 368 ? 13.586 -3.729 1.697 1.00 71.94 368 VAL A N 1
ATOM 2764 C CA . VAL A 1 368 ? 14.024 -4.998 2.279 1.00 71.94 368 VAL A CA 1
ATOM 2765 C C . VAL A 1 368 ? 13.906 -4.904 3.799 1.00 71.94 368 VAL A C 1
ATOM 2767 O O . VAL A 1 368 ? 14.382 -3.950 4.409 1.00 71.94 368 VAL A O 1
ATOM 2770 N N . ARG A 1 369 ? 13.251 -5.898 4.410 1.00 64.25 369 ARG A N 1
ATOM 2771 C CA . ARG A 1 369 ? 13.023 -5.954 5.863 1.00 64.25 369 ARG A CA 1
ATOM 2772 C C . ARG A 1 369 ? 14.104 -6.708 6.645 1.00 64.25 369 ARG A C 1
ATOM 2774 O O . ARG A 1 369 ? 14.206 -6.503 7.844 1.00 64.25 369 ARG A O 1
ATOM 2781 N N . GLU A 1 370 ? 14.868 -7.597 6.007 1.00 53.81 370 GLU A N 1
ATOM 2782 C CA . GLU A 1 370 ? 15.830 -8.479 6.685 1.00 53.81 370 GLU A CA 1
ATOM 2783 C C . GLU A 1 370 ? 17.251 -8.317 6.132 1.00 53.81 370 GLU A C 1
ATOM 2785 O O . GLU A 1 370 ? 17.468 -8.338 4.922 1.00 53.81 370 GLU A O 1
ATOM 2790 N N . GLY A 1 371 ? 18.236 -8.230 7.031 1.00 47.38 371 GLY A N 1
ATOM 2791 C CA . GLY A 1 371 ? 19.653 -8.399 6.693 1.00 47.38 371 GLY A CA 1
ATOM 2792 C C . GLY A 1 371 ? 20.356 -7.201 6.046 1.00 47.38 371 GLY A C 1
ATOM 2793 O O . GLY A 1 371 ? 21.548 -7.314 5.760 1.00 47.38 371 GLY A O 1
ATOM 2794 N N . SER A 1 372 ? 19.690 -6.058 5.845 1.00 44.44 372 SER A N 1
ATOM 2795 C CA . SER A 1 372 ? 20.371 -4.822 5.450 1.00 44.44 372 SER A CA 1
ATOM 2796 C C . SER A 1 372 ? 20.856 -4.063 6.684 1.00 44.44 372 SER A C 1
ATOM 2798 O O . SER A 1 372 ? 20.088 -3.728 7.580 1.00 44.44 372 SER A O 1
ATOM 2800 N N . SER A 1 373 ? 22.142 -3.707 6.715 1.00 42.09 373 SER A N 1
ATOM 2801 C CA . SER A 1 373 ? 22.680 -2.722 7.667 1.00 42.09 373 SER A CA 1
ATOM 2802 C C . SER A 1 373 ? 22.263 -1.281 7.317 1.00 42.09 373 SER A C 1
ATOM 2804 O O . SER A 1 373 ? 22.860 -0.332 7.818 1.00 42.09 373 SER A O 1
ATOM 2806 N N . ARG A 1 374 ? 21.303 -1.121 6.396 1.00 51.84 374 ARG A N 1
ATOM 2807 C CA . ARG A 1 374 ? 20.760 0.137 5.888 1.00 51.84 374 ARG A CA 1
ATOM 2808 C C . ARG A 1 374 ? 19.253 0.164 5.978 1.00 51.84 374 ARG A C 1
ATOM 2810 O O . ARG A 1 374 ? 18.592 -0.837 5.695 1.00 51.84 374 ARG A O 1
ATOM 2817 N N . HIS A 1 375 ? 18.732 1.355 6.225 1.00 52.06 375 HIS A N 1
ATOM 2818 C CA . HIS A 1 375 ? 17.330 1.663 6.032 1.00 52.06 375 HIS A CA 1
ATOM 2819 C C . HIS A 1 375 ? 17.105 1.823 4.514 1.00 52.06 375 HIS A C 1
ATOM 2821 O O . HIS A 1 375 ? 17.771 2.636 3.879 1.00 52.06 375 HIS A O 1
ATOM 2827 N N . PHE A 1 376 ? 16.183 1.055 3.920 1.00 59.59 376 PHE A N 1
ATOM 2828 C CA . PHE A 1 376 ? 15.777 1.156 2.502 1.00 59.59 376 PHE A CA 1
ATOM 2829 C C . PHE A 1 376 ? 16.758 0.630 1.424 1.00 59.59 376 PHE A C 1
ATOM 2831 O O . PHE A 1 376 ? 16.935 1.264 0.385 1.00 59.59 376 PHE A O 1
ATOM 2838 N N . ASP A 1 377 ? 17.334 -0.566 1.586 1.00 69.75 377 ASP A N 1
ATOM 2839 C CA . ASP A 1 377 ? 17.674 -1.371 0.394 1.00 69.75 377 ASP A CA 1
ATOM 2840 C C . ASP A 1 377 ? 16.362 -1.867 -0.247 1.00 69.75 377 ASP A C 1
ATOM 2842 O O . ASP A 1 377 ? 15.406 -2.123 0.479 1.00 69.75 377 ASP A O 1
ATOM 2846 N N . TYR A 1 378 ? 16.268 -1.993 -1.577 1.00 79.44 378 TYR A N 1
ATOM 2847 C CA . TYR A 1 378 ? 15.002 -2.322 -2.257 1.00 79.44 378 TYR A CA 1
ATOM 2848 C C . TYR A 1 378 ? 15.064 -3.632 -3.049 1.00 79.44 378 TYR A C 1
ATOM 2850 O O . TYR A 1 378 ? 16.019 -3.895 -3.786 1.00 79.44 378 TYR A O 1
ATOM 2858 N N . PHE A 1 379 ? 13.988 -4.413 -2.963 1.00 87.62 379 PHE A N 1
ATOM 2859 C CA . PHE A 1 379 ? 13.608 -5.357 -4.007 1.00 87.62 379 PHE A CA 1
ATOM 2860 C C . PHE A 1 379 ? 12.798 -4.639 -5.083 1.00 87.62 379 PHE A C 1
ATOM 2862 O O . PHE A 1 379 ? 11.945 -3.808 -4.776 1.00 87.62 379 PHE A O 1
ATOM 2869 N N . PHE A 1 380 ? 13.039 -4.995 -6.340 1.00 90.56 380 PHE A N 1
ATOM 2870 C CA . PHE A 1 380 ? 12.272 -4.518 -7.483 1.00 90.56 380 PHE A CA 1
ATOM 2871 C C . PHE A 1 380 ? 11.425 -5.661 -8.026 1.00 90.56 380 PHE A C 1
ATOM 2873 O O . PHE A 1 380 ? 11.971 -6.677 -8.457 1.00 90.56 380 PHE A O 1
ATOM 2880 N N . TYR A 1 381 ? 10.105 -5.490 -8.002 1.00 92.81 381 TYR A N 1
ATOM 2881 C CA . TYR A 1 381 ? 9.145 -6.418 -8.595 1.00 92.81 381 TYR A CA 1
ATOM 2882 C C . TYR A 1 381 ? 8.722 -5.915 -9.962 1.00 92.81 381 TYR A C 1
ATOM 2884 O O . TYR A 1 381 ? 8.332 -4.754 -10.095 1.00 92.81 381 TYR A O 1
ATOM 2892 N N . LEU A 1 382 ? 8.804 -6.782 -10.966 1.00 92.44 382 LEU A N 1
ATOM 2893 C CA . LEU A 1 382 ? 8.476 -6.464 -12.348 1.00 92.44 382 LEU A CA 1
ATOM 2894 C C . LEU A 1 382 ? 7.489 -7.472 -12.919 1.00 92.44 382 LEU A C 1
ATOM 2896 O O . LEU A 1 382 ? 7.657 -8.675 -12.725 1.00 92.44 382 LEU A O 1
ATOM 2900 N N . ASP A 1 383 ? 6.551 -6.970 -13.716 1.00 91.12 383 ASP A N 1
ATOM 2901 C CA . ASP A 1 383 ? 5.701 -7.779 -14.587 1.00 91.12 383 ASP A CA 1
ATOM 2902 C C . ASP A 1 383 ? 6.093 -7.540 -16.050 1.00 91.12 383 ASP A C 1
ATOM 2904 O O . ASP A 1 383 ? 5.905 -6.443 -16.582 1.00 91.12 383 ASP A O 1
ATOM 2908 N N . LEU A 1 384 ? 6.629 -8.569 -16.703 1.00 90.44 384 LEU A N 1
ATOM 2909 C CA . LEU A 1 384 ? 7.081 -8.539 -18.095 1.00 90.44 384 LEU A CA 1
ATOM 2910 C C . LEU A 1 384 ? 6.017 -9.142 -19.010 1.00 90.44 384 LEU A C 1
ATOM 2912 O O . LEU A 1 384 ? 5.451 -10.185 -18.681 1.00 90.44 384 LEU A O 1
ATOM 2916 N N . VAL A 1 385 ? 5.784 -8.542 -20.175 1.00 88.50 385 VAL A N 1
ATOM 2917 C CA . VAL A 1 385 ? 4.962 -9.157 -21.226 1.00 88.50 385 VAL A CA 1
ATOM 2918 C C . VAL A 1 385 ? 5.817 -10.170 -21.973 1.00 88.50 385 VAL A C 1
ATOM 2920 O O . VAL A 1 385 ? 6.841 -9.820 -22.554 1.00 88.50 385 VAL A O 1
ATOM 2923 N N . GLY A 1 386 ? 5.395 -11.429 -21.953 1.00 87.06 386 GLY A N 1
ATOM 2924 C CA . GLY A 1 386 ? 6.112 -12.540 -22.564 1.00 87.06 386 GLY A CA 1
ATOM 2925 C C . GLY A 1 386 ? 6.156 -13.764 -21.658 1.00 87.06 386 GLY A C 1
ATOM 2926 O O . GLY A 1 386 ? 6.114 -13.668 -20.429 1.00 87.06 386 GLY A O 1
ATOM 2927 N N . GLY A 1 387 ? 6.224 -14.935 -22.287 1.00 88.12 387 GLY A N 1
ATOM 2928 C CA . GLY A 1 387 ? 6.309 -16.220 -21.602 1.00 88.12 387 GLY A CA 1
ATOM 2929 C C . GLY A 1 387 ? 7.728 -16.782 -21.575 1.00 88.12 387 GLY A C 1
ATOM 2930 O O . GLY A 1 387 ? 8.580 -16.419 -22.382 1.00 88.12 387 GLY A O 1
ATOM 2931 N N . MET A 1 388 ? 7.967 -17.753 -20.695 1.00 86.19 388 MET A N 1
ATOM 2932 C CA . MET A 1 388 ? 9.250 -18.460 -20.594 1.00 86.19 388 MET A CA 1
ATOM 2933 C C . MET A 1 388 ? 9.592 -19.311 -21.825 1.00 86.19 388 MET A C 1
ATOM 2935 O O . MET A 1 388 ? 10.726 -19.768 -21.926 1.00 86.19 388 MET A O 1
ATOM 2939 N N . GLY A 1 389 ? 8.654 -19.521 -22.754 1.00 83.38 389 GLY A N 1
ATOM 2940 C CA . GLY A 1 389 ? 8.930 -20.115 -24.066 1.00 83.38 389 GLY A CA 1
ATOM 2941 C C . GLY A 1 389 ? 9.660 -19.172 -25.033 1.00 83.38 389 GLY A C 1
ATOM 2942 O O . GLY A 1 389 ? 10.286 -19.643 -25.979 1.00 83.38 389 GLY A O 1
ATOM 2943 N N . ASP A 1 390 ? 9.632 -17.858 -24.791 1.00 86.62 390 ASP A N 1
ATOM 2944 C CA . ASP A 1 390 ? 10.310 -16.871 -25.631 1.00 86.62 390 ASP A CA 1
ATOM 2945 C C . ASP A 1 390 ? 11.810 -16.796 -25.294 1.00 86.62 390 ASP A C 1
ATOM 2947 O O . ASP A 1 390 ? 12.221 -16.497 -24.166 1.00 86.62 390 ASP A O 1
ATOM 2951 N N . HIS A 1 391 ? 12.652 -17.028 -26.303 1.00 88.56 391 HIS A N 1
ATOM 2952 C CA . HIS A 1 391 ? 14.102 -16.917 -26.180 1.00 88.56 391 HIS A CA 1
ATOM 2953 C C . HIS A 1 391 ? 14.553 -15.511 -25.758 1.00 88.56 391 HIS A C 1
ATOM 2955 O O . HIS A 1 391 ? 15.561 -15.387 -25.058 1.00 88.56 391 HIS A O 1
ATOM 2961 N N . ASN A 1 392 ? 13.832 -14.453 -26.140 1.00 90.12 392 ASN A N 1
ATOM 2962 C CA . ASN A 1 392 ? 14.155 -13.088 -25.731 1.00 90.12 392 ASN A CA 1
ATOM 2963 C C . ASN A 1 392 ? 14.019 -12.923 -24.218 1.00 90.12 392 ASN A C 1
ATOM 2965 O O . ASN A 1 392 ? 14.963 -12.449 -23.581 1.00 90.12 392 ASN A O 1
ATOM 2969 N N . ILE A 1 393 ? 12.909 -13.392 -23.637 1.00 90.50 393 ILE A N 1
ATOM 2970 C CA . ILE A 1 393 ? 12.673 -13.387 -22.185 1.00 90.50 393 ILE A CA 1
ATOM 2971 C C . ILE A 1 393 ? 13.766 -14.188 -21.473 1.00 90.50 393 ILE A C 1
ATOM 2973 O O . ILE A 1 393 ? 14.420 -13.677 -20.563 1.00 90.50 393 ILE A O 1
ATOM 2977 N N . GLN A 1 394 ? 14.041 -15.415 -21.924 1.00 91.31 394 GLN A N 1
ATOM 2978 C CA . GLN A 1 394 ? 15.078 -16.261 -21.322 1.00 91.31 394 GLN A CA 1
ATOM 2979 C C . GLN A 1 394 ? 16.466 -15.599 -21.342 1.00 91.31 394 GLN A C 1
ATOM 2981 O O . GLN A 1 394 ? 17.201 -15.640 -20.354 1.00 91.31 394 GLN A O 1
ATOM 2986 N N . ASN A 1 395 ? 16.837 -14.984 -22.467 1.00 93.44 395 ASN A N 1
ATOM 2987 C CA . ASN A 1 395 ? 18.119 -14.302 -22.619 1.00 93.44 395 ASN A CA 1
ATOM 2988 C C . ASN A 1 395 ? 18.197 -13.027 -21.767 1.00 93.44 395 ASN A C 1
ATOM 2990 O O . ASN A 1 395 ? 19.252 -12.756 -21.192 1.00 93.44 395 ASN A O 1
ATOM 2994 N N . ALA A 1 396 ? 17.100 -12.271 -21.656 1.00 93.75 396 ALA A N 1
ATOM 2995 C CA . ALA A 1 396 ? 17.018 -11.093 -20.798 1.00 93.75 396 ALA A CA 1
ATOM 2996 C C . ALA A 1 396 ? 17.216 -11.464 -19.324 1.00 93.75 396 ALA A C 1
ATOM 2998 O O . ALA A 1 396 ? 18.032 -10.850 -18.641 1.00 93.75 396 ALA A O 1
ATOM 2999 N N . LEU A 1 397 ? 16.539 -12.516 -18.853 1.00 93.69 397 LEU A N 1
ATOM 3000 C CA . LEU A 1 397 ? 16.664 -12.996 -17.475 1.00 93.69 397 LEU A CA 1
ATOM 3001 C C . LEU A 1 397 ? 18.064 -13.533 -17.170 1.00 93.69 397 LEU A C 1
ATOM 3003 O O . LEU A 1 397 ? 18.597 -13.258 -16.096 1.00 93.69 397 LEU A O 1
ATOM 3007 N N . ARG A 1 398 ? 18.695 -14.240 -18.118 1.00 93.69 398 ARG A N 1
ATOM 3008 C CA . ARG A 1 398 ? 20.085 -14.699 -17.966 1.00 93.69 398 ARG A CA 1
ATOM 3009 C C . ARG A 1 398 ? 21.049 -13.523 -17.816 1.00 93.69 398 ARG A C 1
ATOM 3011 O O . ARG A 1 398 ? 21.907 -13.556 -16.946 1.00 93.69 398 ARG A O 1
ATOM 3018 N N . GLN A 1 399 ? 20.881 -12.475 -18.621 1.00 93.75 399 GLN A N 1
ATOM 3019 C CA . GLN A 1 399 ? 21.708 -11.274 -18.510 1.00 93.75 399 GLN A CA 1
ATOM 3020 C C . GLN A 1 399 ? 21.418 -10.498 -17.216 1.00 93.75 399 GLN A C 1
ATOM 3022 O O . GLN A 1 399 ? 22.342 -10.000 -16.581 1.00 93.75 399 GLN A O 1
ATOM 3027 N N . LEU A 1 400 ? 20.156 -10.420 -16.785 1.00 93.06 400 LEU A N 1
ATOM 3028 C CA . LEU A 1 400 ? 19.805 -9.800 -15.507 1.00 93.06 400 LEU A CA 1
ATOM 3029 C C . LEU A 1 400 ? 20.483 -10.514 -14.335 1.00 93.06 400 LEU A C 1
ATOM 3031 O O . LEU A 1 400 ? 20.958 -9.854 -13.418 1.00 93.06 400 LEU A O 1
ATOM 3035 N N . GLN A 1 401 ? 20.575 -11.844 -14.386 1.00 91.00 401 GLN A N 1
ATOM 3036 C CA . GLN A 1 401 ? 21.241 -12.653 -13.366 1.00 91.00 401 GLN A CA 1
ATOM 3037 C C . GLN A 1 401 ? 22.737 -12.327 -13.216 1.00 91.00 401 GLN A C 1
ATOM 3039 O O . GLN A 1 401 ? 23.291 -12.491 -12.134 1.00 91.00 401 GLN A O 1
ATOM 3044 N N . GLU A 1 402 ? 23.396 -11.852 -14.275 1.00 89.25 402 GLU A N 1
ATOM 3045 C CA . GLU A 1 402 ? 24.796 -11.410 -14.214 1.00 89.25 402 GLU A CA 1
ATOM 3046 C C . GLU A 1 402 ? 24.948 -10.041 -13.527 1.00 89.25 402 GLU A C 1
ATOM 3048 O O . GLU A 1 402 ? 26.013 -9.726 -12.998 1.00 89.25 402 GLU A O 1
ATOM 3053 N N . ILE A 1 403 ? 23.888 -9.225 -13.530 1.00 87.12 403 ILE A N 1
ATOM 3054 C CA . ILE A 1 403 ? 23.877 -7.856 -12.993 1.00 87.12 403 ILE A CA 1
ATOM 3055 C C . ILE A 1 403 ? 23.348 -7.829 -11.551 1.00 87.12 403 ILE A C 1
ATOM 3057 O O . ILE A 1 403 ? 23.855 -7.077 -10.717 1.00 87.12 403 ILE A O 1
ATOM 3061 N N . ALA A 1 404 ? 22.309 -8.613 -11.268 1.00 87.81 404 ALA A N 1
ATOM 3062 C CA . ALA A 1 404 ? 21.563 -8.596 -10.019 1.00 87.81 404 ALA A CA 1
ATOM 3063 C C . ALA A 1 404 ? 22.106 -9.644 -9.026 1.00 87.81 404 ALA A C 1
ATOM 3065 O O . ALA A 1 404 ? 22.131 -10.831 -9.356 1.00 87.81 404 ALA A O 1
ATOM 3066 N N . PRO A 1 405 ? 22.476 -9.264 -7.784 1.00 86.38 405 PRO A N 1
ATOM 3067 C CA . PRO A 1 405 ? 22.927 -10.216 -6.762 1.00 86.38 405 PRO A CA 1
ATOM 3068 C C . PRO A 1 405 ? 21.857 -11.242 -6.373 1.00 86.38 405 PRO A C 1
ATOM 3070 O O . PRO A 1 405 ? 22.174 -12.341 -5.921 1.00 86.38 405 PRO A O 1
ATOM 3073 N N . PHE A 1 406 ? 20.588 -10.872 -6.534 1.00 89.06 406 PHE A N 1
ATOM 3074 C CA . PHE A 1 406 ? 19.438 -11.733 -6.327 1.00 89.06 406 PHE A CA 1
ATOM 3075 C C . PHE A 1 406 ? 18.468 -11.555 -7.490 1.00 89.06 406 PHE A C 1
ATOM 3077 O O . PHE A 1 406 ? 18.124 -10.428 -7.837 1.00 89.06 406 PHE A O 1
ATOM 3084 N N . LEU A 1 407 ? 18.002 -12.667 -8.055 1.00 92.62 407 LEU A N 1
ATOM 3085 C CA . LEU A 1 407 ? 16.939 -12.721 -9.053 1.00 92.62 407 LEU A CA 1
ATOM 3086 C C . LEU A 1 407 ? 16.093 -13.967 -8.793 1.00 92.62 407 LEU A C 1
ATOM 3088 O O . LEU A 1 407 ? 16.622 -15.073 -8.676 1.00 92.62 407 LEU A O 1
ATOM 3092 N N . ARG A 1 408 ? 14.773 -13.798 -8.763 1.00 92.56 408 ARG A N 1
ATOM 3093 C CA . ARG A 1 408 ? 13.808 -14.892 -8.710 1.00 92.56 408 ARG A CA 1
ATOM 3094 C C . ARG A 1 408 ? 12.675 -14.644 -9.697 1.00 92.56 408 ARG A C 1
ATOM 3096 O O . ARG A 1 408 ? 12.057 -13.584 -9.699 1.00 92.56 408 ARG A O 1
ATOM 3103 N N . VAL A 1 409 ? 12.367 -15.663 -10.493 1.00 94.12 409 VAL A N 1
ATOM 3104 C CA . VAL A 1 409 ? 11.133 -15.706 -11.284 1.00 94.12 409 VAL A CA 1
ATOM 3105 C C . VAL A 1 409 ? 10.003 -16.161 -10.367 1.00 94.12 409 VAL A C 1
ATOM 3107 O O . VAL A 1 409 ? 10.069 -17.242 -9.779 1.00 94.12 409 VAL A O 1
ATOM 3110 N N . LEU A 1 410 ? 8.991 -15.313 -10.206 1.00 94.62 410 LEU A N 1
ATOM 3111 C CA . LEU A 1 410 ? 7.824 -15.579 -9.366 1.00 94.62 410 LEU A CA 1
ATOM 3112 C C . LEU A 1 410 ? 6.799 -16.442 -10.099 1.00 94.62 410 LEU A C 1
ATOM 3114 O O . LEU A 1 410 ? 6.137 -17.261 -9.474 1.00 94.62 410 LEU A O 1
ATOM 3118 N N . GLY A 1 411 ? 6.696 -16.310 -11.419 1.00 92.75 411 GLY A N 1
ATOM 3119 C CA . GLY A 1 411 ? 5.819 -17.140 -12.234 1.00 92.75 411 GLY A CA 1
ATOM 3120 C C . GLY A 1 411 ? 5.776 -16.693 -13.687 1.00 92.75 411 GLY A C 1
ATOM 3121 O O . GLY A 1 411 ? 6.168 -15.573 -14.008 1.00 92.75 411 GLY A O 1
ATOM 3122 N N . CYS A 1 412 ? 5.293 -17.584 -14.548 1.00 92.56 412 CYS A N 1
ATOM 3123 C CA . CYS A 1 412 ? 4.997 -17.327 -15.953 1.00 92.56 412 CYS A CA 1
ATOM 3124 C C . CYS A 1 412 ? 3.597 -17.868 -16.231 1.00 92.56 412 CYS A C 1
ATOM 3126 O O . CYS A 1 412 ? 3.378 -19.075 -16.142 1.00 92.56 412 CYS A O 1
ATOM 3128 N N . TYR A 1 413 ? 2.653 -16.987 -16.532 1.00 91.88 413 TYR A N 1
ATOM 3129 C CA . TYR A 1 413 ? 1.232 -17.319 -16.516 1.00 91.88 413 TYR A CA 1
ATOM 3130 C C . TYR A 1 413 ? 0.456 -16.559 -17.597 1.00 91.88 413 TYR A C 1
ATOM 3132 O O . TYR A 1 413 ? 0.913 -15.501 -18.042 1.00 91.88 413 TYR A O 1
ATOM 3140 N N . PRO A 1 414 ? -0.681 -17.103 -18.071 1.00 88.56 414 PRO A N 1
ATOM 3141 C CA . PRO A 1 414 ? -1.525 -16.404 -19.031 1.00 88.56 414 PRO A CA 1
ATOM 3142 C C . PRO A 1 414 ? -2.083 -15.126 -18.399 1.00 88.56 414 PRO A C 1
ATOM 3144 O O . PRO A 1 414 ? -2.455 -15.119 -17.225 1.00 88.56 414 PRO A O 1
ATOM 3147 N N . MET A 1 415 ? -2.133 -14.052 -19.183 1.00 85.69 415 MET A N 1
ATOM 3148 C CA . MET A 1 415 ? -2.766 -12.804 -18.768 1.00 85.69 415 MET A CA 1
ATOM 3149 C C . MET A 1 415 ? -4.284 -12.964 -18.727 1.00 85.69 415 MET A C 1
ATOM 3151 O O . MET A 1 415 ? -4.866 -13.608 -19.604 1.00 85.69 415 MET A O 1
ATOM 3155 N N . ASP A 1 416 ? -4.918 -12.345 -17.733 1.00 78.06 416 ASP A N 1
ATOM 3156 C CA . ASP A 1 416 ? -6.376 -12.229 -17.673 1.00 78.06 416 ASP A CA 1
ATOM 3157 C C . ASP A 1 416 ? -6.817 -11.165 -18.685 1.00 78.06 416 ASP A C 1
ATOM 3159 O O . ASP A 1 416 ? -6.813 -9.964 -18.411 1.00 78.06 416 ASP A O 1
ATOM 3163 N N . LEU A 1 417 ? -7.109 -11.622 -19.904 1.00 61.22 417 LEU A N 1
ATOM 3164 C CA . LEU A 1 417 ? -7.602 -10.793 -21.004 1.00 61.22 417 LEU A CA 1
ATOM 3165 C C . LEU A 1 417 ? -9.135 -10.810 -21.101 1.00 61.22 417 LEU A C 1
ATOM 3167 O O . LEU A 1 417 ? -9.655 -10.411 -22.143 1.00 61.22 417 LEU A O 1
ATOM 3171 N N . ASP A 1 418 ? -9.853 -11.303 -20.082 1.00 50.59 418 ASP A N 1
ATOM 3172 C CA . ASP A 1 418 ? -11.250 -11.710 -20.237 1.00 50.59 418 ASP A CA 1
ATOM 3173 C C . ASP A 1 418 ? -12.141 -10.645 -20.904 1.00 50.59 418 ASP A C 1
ATOM 3175 O O . ASP A 1 418 ? -12.350 -9.528 -20.418 1.00 50.59 418 ASP A O 1
ATOM 3179 N N . ALA A 1 419 ? -12.633 -11.100 -22.062 1.00 34.78 419 ALA A N 1
ATOM 3180 C CA . ALA A 1 419 ? -13.701 -10.642 -22.928 1.00 34.78 419 ALA A CA 1
ATOM 3181 C C . ALA A 1 419 ? -14.786 -9.821 -22.223 1.00 34.78 419 ALA A C 1
ATOM 3183 O O . ALA A 1 419 ? -15.342 -10.234 -21.208 1.00 34.78 419 ALA A O 1
ATOM 3184 N N . GLY A 1 420 ? -15.134 -8.685 -22.835 1.00 30.94 420 GLY A N 1
ATOM 3185 C CA . GLY A 1 420 ? -16.285 -7.886 -22.436 1.00 30.94 420 GLY A CA 1
ATOM 3186 C C . GLY A 1 420 ? -17.535 -8.747 -22.272 1.00 30.94 420 GLY A C 1
ATOM 3187 O O . GLY A 1 420 ? -17.805 -9.624 -23.095 1.00 30.94 420 GLY A O 1
ATOM 3188 N N . ASP A 1 421 ? -18.273 -8.477 -21.199 1.00 29.84 421 ASP A N 1
ATOM 3189 C CA . ASP A 1 421 ? -19.548 -9.103 -20.876 1.00 29.84 421 ASP A CA 1
ATOM 3190 C C . ASP A 1 421 ? -20.469 -9.130 -22.103 1.00 29.84 421 ASP A C 1
ATOM 3192 O O . ASP A 1 421 ? -21.125 -8.153 -22.470 1.00 29.84 421 ASP A O 1
ATOM 3196 N N . GLY A 1 422 ? -20.540 -10.295 -22.743 1.00 29.05 422 GLY A N 1
ATOM 3197 C CA . GLY A 1 422 ? -21.419 -10.588 -23.869 1.00 29.05 422 GLY A CA 1
ATOM 3198 C C . GLY A 1 422 ? -22.888 -10.749 -23.473 1.00 29.05 422 GLY A C 1
ATOM 3199 O O . GLY A 1 422 ? -23.581 -11.557 -24.087 1.00 29.05 422 GLY A O 1
ATOM 3200 N N . GLN A 1 423 ? -23.375 -10.037 -22.451 1.00 28.48 423 GLN A N 1
ATOM 3201 C CA . GLN A 1 423 ? -24.781 -10.116 -22.029 1.00 28.48 423 GLN A CA 1
ATOM 3202 C C . GLN A 1 423 ? -25.503 -8.771 -21.848 1.00 28.48 423 GLN A C 1
ATOM 3204 O O . GLN A 1 423 ? -26.731 -8.781 -21.859 1.00 28.48 423 GLN A O 1
ATOM 3209 N N . ASP A 1 424 ? -24.815 -7.621 -21.849 1.00 32.47 424 ASP A N 1
ATOM 3210 C CA . ASP A 1 424 ? -25.482 -6.310 -21.697 1.00 32.47 424 ASP A CA 1
ATOM 3211 C C . ASP A 1 424 ? -25.645 -5.501 -23.000 1.00 32.47 424 ASP A C 1
ATOM 3213 O O . ASP A 1 424 ? -26.392 -4.518 -23.041 1.00 32.47 424 ASP A O 1
ATOM 3217 N N . SER A 1 425 ? -25.054 -5.935 -24.121 1.00 28.14 425 SER A N 1
ATOM 3218 C CA . SER A 1 425 ? -25.190 -5.234 -25.413 1.00 28.14 425 SER A CA 1
ATOM 3219 C C . SER A 1 425 ? -26.586 -5.349 -26.046 1.00 28.14 425 SER A C 1
ATOM 3221 O O . SER A 1 425 ? -26.970 -4.504 -26.852 1.00 28.14 425 SER A O 1
ATOM 3223 N N . ALA A 1 426 ? -27.399 -6.331 -25.641 1.00 27.95 426 ALA A N 1
ATOM 3224 C CA . ALA A 1 426 ? -28.744 -6.536 -26.188 1.00 27.95 426 ALA A CA 1
ATOM 3225 C C . ALA A 1 426 ? -29.823 -5.620 -25.568 1.00 27.95 426 ALA A C 1
ATOM 3227 O O . ALA A 1 426 ? -30.925 -5.503 -26.114 1.00 27.95 426 ALA A O 1
ATOM 3228 N N . LEU A 1 427 ? -29.531 -4.966 -24.437 1.00 30.28 427 LEU A N 1
ATOM 3229 C CA . LEU A 1 427 ? -30.467 -4.068 -23.747 1.00 30.28 427 LEU A CA 1
ATOM 3230 C C . LEU A 1 427 ? -30.302 -2.601 -24.178 1.00 30.28 427 LEU A C 1
ATOM 3232 O O . LEU A 1 427 ? -31.291 -1.866 -24.206 1.00 30.28 427 LEU A O 1
ATOM 3236 N N . ALA A 1 428 ? -29.102 -2.197 -24.606 1.00 27.73 428 ALA A N 1
ATOM 3237 C CA . ALA A 1 428 ? -28.824 -0.838 -25.080 1.00 27.73 428 ALA A CA 1
ATOM 3238 C C . ALA A 1 428 ? -29.408 -0.547 -26.481 1.00 27.73 428 ALA A C 1
ATOM 3240 O O . ALA A 1 428 ? -29.834 0.575 -26.757 1.00 27.73 428 ALA A O 1
ATOM 3241 N N . GLU A 1 429 ? -29.530 -1.554 -27.352 1.00 28.09 429 GLU A N 1
ATOM 3242 C CA . GLU A 1 429 ? -30.040 -1.367 -28.723 1.00 28.09 429 GLU A CA 1
ATOM 3243 C C . GLU A 1 429 ? -31.572 -1.233 -28.819 1.00 28.09 429 GLU A C 1
ATOM 3245 O O . GLU A 1 429 ? -32.102 -0.856 -29.865 1.00 28.09 429 GLU A O 1
ATOM 3250 N N . ARG A 1 430 ? -32.318 -1.467 -27.729 1.00 27.28 430 ARG A N 1
ATOM 3251 C CA . ARG A 1 430 ? -33.788 -1.324 -27.722 1.00 27.28 430 ARG A CA 1
ATOM 3252 C C . ARG A 1 430 ? -34.302 0.047 -27.282 1.00 27.28 430 ARG A C 1
ATOM 3254 O O . ARG A 1 430 ? -35.488 0.307 -27.462 1.00 27.28 430 ARG A O 1
ATOM 3261 N N . GLN A 1 431 ? -33.451 0.938 -26.771 1.00 29.28 431 GLN A N 1
ATOM 3262 C CA . GLN A 1 431 ? -33.872 2.272 -26.307 1.00 29.28 431 GLN A CA 1
ATOM 3263 C C . GLN A 1 431 ? -33.552 3.425 -27.277 1.00 29.28 431 GLN A C 1
ATOM 3265 O O . GLN A 1 431 ? -33.994 4.547 -27.054 1.00 29.28 431 GLN A O 1
ATOM 3270 N N . LEU A 1 432 ? -32.879 3.159 -28.402 1.00 30.06 432 LEU A N 1
ATOM 3271 C CA . LEU A 1 432 ? -32.526 4.172 -29.413 1.00 30.06 432 LEU A CA 1
ATOM 3272 C C . LEU A 1 432 ? -33.530 4.308 -30.574 1.00 30.06 432 LEU A C 1
ATOM 3274 O O . LEU A 1 432 ? -33.250 4.981 -31.561 1.00 30.06 432 LEU A O 1
ATOM 3278 N N . SER A 1 433 ? -34.729 3.727 -30.455 1.00 28.22 433 SER A N 1
ATOM 3279 C CA . SER A 1 433 ? -35.788 3.822 -31.475 1.00 28.22 433 SER A CA 1
ATOM 3280 C C . SER A 1 433 ? -37.049 4.557 -31.006 1.00 28.22 433 SER A C 1
ATOM 3282 O O . SER A 1 433 ? -38.152 4.244 -31.438 1.00 28.22 433 SER A O 1
ATOM 3284 N N . SER A 1 434 ? -36.914 5.581 -30.160 1.00 30.94 434 SER A N 1
ATOM 3285 C CA . SER A 1 434 ? -37.973 6.589 -29.998 1.00 30.94 434 SER A CA 1
ATOM 3286 C C . SER A 1 434 ? -37.438 7.873 -29.366 1.00 30.94 434 SER A C 1
ATOM 3288 O O . SER A 1 434 ? -37.382 7.982 -28.145 1.00 30.94 434 SER A O 1
ATOM 3290 N N . ASN A 1 435 ? -37.036 8.844 -30.186 1.00 29.30 435 ASN A N 1
ATOM 3291 C CA . ASN A 1 435 ? -37.524 10.227 -30.104 1.00 29.30 435 ASN A CA 1
ATOM 3292 C C . ASN A 1 435 ? -36.776 11.115 -31.100 1.00 29.30 435 ASN A C 1
ATOM 3294 O O . ASN A 1 435 ? -35.553 11.228 -31.084 1.00 29.30 435 ASN A O 1
ATOM 3298 N N . GLY A 1 436 ? -37.552 11.726 -31.994 1.00 26.00 436 GLY A N 1
ATOM 3299 C CA . GLY A 1 436 ? -37.076 12.660 -32.999 1.00 26.00 436 GLY A CA 1
ATOM 3300 C C . GLY A 1 436 ? -36.848 14.069 -32.448 1.00 26.00 436 GLY A C 1
ATOM 3301 O O . GLY A 1 436 ? -37.600 14.556 -31.613 1.00 26.00 436 GLY A O 1
ATOM 3302 N N . ALA A 1 437 ? -35.798 14.682 -32.991 1.00 26.58 437 ALA A N 1
ATOM 3303 C CA . ALA A 1 437 ? -35.631 16.082 -33.382 1.00 26.58 437 ALA A CA 1
ATOM 3304 C C . ALA A 1 437 ? -36.298 17.205 -32.554 1.00 26.58 437 ALA A C 1
ATOM 3306 O O . ALA A 1 437 ? -37.483 17.493 -32.706 1.00 26.58 437 ALA A O 1
ATOM 3307 N N . SER A 1 438 ? -35.455 18.004 -31.890 1.00 25.31 438 SER A N 1
ATOM 3308 C CA . SER A 1 438 ? -35.600 19.469 -31.838 1.00 25.31 438 SER A CA 1
ATOM 3309 C C . SER A 1 438 ? -34.236 20.148 -31.619 1.00 25.31 438 SER A C 1
ATOM 3311 O O . SER A 1 438 ? -33.446 19.686 -30.801 1.00 25.31 438 SER A O 1
ATOM 3313 N N . ASN A 1 439 ? -33.979 21.214 -32.385 1.00 26.81 439 ASN A N 1
ATOM 3314 C CA . ASN A 1 439 ? -32.715 21.957 -32.549 1.00 26.81 439 ASN A CA 1
ATOM 3315 C C . ASN A 1 439 ? -32.052 22.500 -31.257 1.00 26.81 439 ASN A C 1
ATOM 3317 O O . ASN A 1 439 ? -32.762 22.805 -30.298 1.00 26.81 439 ASN A O 1
ATOM 3321 N N . PRO A 1 440 ? -30.720 22.740 -31.267 1.00 27.23 440 PRO A N 1
ATOM 3322 C CA . PRO A 1 440 ? -29.997 23.436 -30.198 1.00 27.23 440 PRO A CA 1
ATOM 3323 C C . PRO A 1 440 ? -29.942 24.963 -30.423 1.00 27.23 440 PRO A C 1
ATOM 3325 O O . PRO A 1 440 ? -30.013 25.405 -31.573 1.00 27.23 440 PRO A O 1
ATOM 3328 N N . PRO A 1 441 ? -29.739 25.783 -29.373 1.00 26.73 441 PRO A N 1
ATOM 3329 C CA . PRO A 1 441 ? -29.250 27.143 -29.534 1.00 26.73 441 PRO A CA 1
ATOM 3330 C C . PRO A 1 441 ? -27.723 27.233 -29.333 1.00 26.73 441 PRO A C 1
ATOM 3332 O O . PRO A 1 441 ? -27.156 26.688 -28.387 1.00 26.73 441 PRO A O 1
ATOM 3335 N N . GLU A 1 442 ? -27.095 27.952 -30.265 1.00 25.33 442 GLU A N 1
ATOM 3336 C CA . GLU A 1 442 ? -25.822 28.693 -30.187 1.00 25.33 442 GLU A CA 1
ATOM 3337 C C . GLU A 1 442 ? -25.701 29.487 -28.862 1.00 25.33 442 GLU A C 1
ATOM 3339 O O . GLU A 1 442 ? -26.711 29.825 -28.254 1.00 25.33 442 GLU A O 1
ATOM 3344 N N . SER A 1 443 ? -24.570 29.948 -28.329 1.00 26.31 443 SER A N 1
ATOM 3345 C CA . SER A 1 443 ? -23.126 29.864 -28.571 1.00 26.31 443 SER A CA 1
ATOM 3346 C C . SER A 1 443 ? -22.492 30.688 -27.438 1.00 26.31 443 SER A C 1
ATOM 3348 O O . SER A 1 443 ? -22.973 31.790 -27.189 1.00 26.31 443 SER A O 1
ATOM 3350 N N . THR A 1 444 ? -21.383 30.258 -26.839 1.00 23.77 444 THR A N 1
ATOM 3351 C CA . THR A 1 444 ? -20.358 31.188 -26.325 1.00 23.77 444 THR A CA 1
ATOM 3352 C C . THR A 1 444 ? -19.018 30.472 -26.307 1.00 23.77 444 THR A C 1
ATOM 3354 O O . THR A 1 444 ? -18.747 29.624 -25.462 1.00 23.77 444 THR A O 1
ATOM 3357 N N . THR A 1 445 ? -18.211 30.809 -27.302 1.00 27.72 445 THR A N 1
ATOM 3358 C CA . THR A 1 445 ? -16.797 30.483 -27.452 1.00 27.72 445 THR A CA 1
ATOM 3359 C C . THR A 1 445 ? -15.944 31.468 -26.662 1.00 27.72 445 THR A C 1
ATOM 3361 O O . THR A 1 445 ? -16.222 32.665 -26.731 1.00 27.72 445 THR A O 1
ATOM 3364 N N . ALA A 1 446 ? -14.884 30.966 -26.027 1.00 23.34 446 ALA A N 1
ATOM 3365 C CA . ALA A 1 446 ? -13.513 31.498 -26.031 1.00 23.34 446 ALA A CA 1
ATOM 3366 C C . ALA A 1 446 ? -12.840 31.218 -24.683 1.00 23.34 446 ALA A C 1
ATOM 3368 O O . ALA A 1 446 ? -13.210 31.819 -23.684 1.00 23.34 446 ALA A O 1
ATOM 3369 N N . GLU A 1 447 ? -11.863 30.312 -24.678 1.00 25.20 447 GLU A N 1
ATOM 3370 C CA . GLU A 1 447 ? -10.509 30.555 -24.160 1.00 25.20 447 GLU A CA 1
ATOM 3371 C C . GLU A 1 447 ? -9.709 29.254 -24.267 1.00 25.20 447 GLU A C 1
ATOM 3373 O O . GLU A 1 447 ? -9.525 28.518 -23.308 1.00 25.20 447 GLU A O 1
ATOM 3378 N N . ASP A 1 448 ? -9.243 28.979 -25.483 1.00 27.05 448 ASP A N 1
ATOM 3379 C CA . ASP A 1 448 ? -8.042 28.187 -25.706 1.00 27.05 448 ASP A CA 1
ATOM 3380 C C . ASP A 1 448 ? -7.261 28.835 -26.855 1.00 27.05 448 ASP A C 1
ATOM 3382 O O . ASP A 1 448 ? -7.835 29.224 -27.873 1.00 27.05 448 ASP A O 1
ATOM 3386 N N . ALA A 1 449 ? -5.945 28.928 -26.649 1.00 25.81 449 ALA A N 1
ATOM 3387 C CA . ALA A 1 449 ? -4.893 29.432 -27.536 1.00 25.81 449 ALA A CA 1
ATOM 3388 C C . ALA A 1 449 ? -4.693 30.961 -27.640 1.00 25.81 449 ALA A C 1
ATOM 3390 O O . ALA A 1 449 ? -5.338 31.632 -28.437 1.00 25.81 449 ALA A O 1
ATOM 3391 N N . LEU A 1 450 ? -3.666 31.480 -26.942 1.00 23.34 450 LEU A N 1
ATOM 3392 C CA . LEU A 1 450 ? -2.558 32.266 -27.533 1.00 23.34 450 LEU A CA 1
ATOM 3393 C C . LEU A 1 450 ? -1.465 32.619 -26.487 1.00 23.34 450 LEU A C 1
ATOM 3395 O O . LEU A 1 450 ? -1.727 33.326 -25.521 1.00 23.34 450 LEU A O 1
ATOM 3399 N N . LEU A 1 451 ? -0.226 32.203 -26.813 1.00 23.58 451 LEU A N 1
ATOM 3400 C CA . LEU A 1 451 ? 1.087 32.851 -26.557 1.00 23.58 451 LEU A CA 1
ATOM 3401 C C . LEU A 1 451 ? 1.647 32.796 -25.119 1.00 23.58 451 LEU A C 1
ATOM 3403 O O . LEU A 1 451 ? 1.065 33.325 -24.187 1.00 23.58 451 LEU A O 1
ATOM 3407 N N . LEU A 1 452 ? 2.827 32.225 -24.827 1.00 34.28 452 LEU A N 1
ATOM 3408 C CA . LEU A 1 452 ? 4.113 32.257 -25.548 1.00 34.28 452 LEU A CA 1
ATOM 3409 C C . LEU A 1 452 ? 4.453 33.632 -26.143 1.00 34.28 452 LEU A C 1
ATOM 3411 O O . LEU A 1 452 ? 4.628 33.794 -27.344 1.00 34.28 452 LEU A O 1
ATOM 3415 N N . SER A 1 453 ? 4.625 34.622 -25.270 1.00 23.55 453 SER A N 1
ATOM 3416 C CA . SER A 1 453 ? 5.591 35.696 -25.502 1.00 23.55 453 SER A CA 1
ATOM 3417 C C . SER A 1 453 ? 6.178 36.140 -24.169 1.00 23.55 453 SER A C 1
ATOM 3419 O O . SER A 1 453 ? 5.443 36.535 -23.264 1.00 23.55 453 SER A O 1
ATOM 3421 N N . GLY A 1 454 ? 7.503 36.077 -24.045 1.00 35.88 454 GLY A N 1
ATOM 3422 C CA . GLY A 1 454 ? 8.210 36.715 -22.948 1.00 35.88 454 GLY A CA 1
ATOM 3423 C C . GLY A 1 454 ? 7.927 38.215 -22.948 1.00 35.88 454 GLY A C 1
ATOM 3424 O O . GLY A 1 454 ? 8.290 38.923 -23.883 1.00 35.88 454 GLY A O 1
ATOM 3425 N N . ALA A 1 455 ? 7.301 38.693 -21.880 1.00 23.27 455 ALA A N 1
ATOM 3426 C CA . ALA A 1 455 ? 7.274 40.095 -21.512 1.00 23.27 455 ALA A CA 1
ATOM 3427 C C . ALA A 1 455 ? 7.397 40.171 -19.990 1.00 23.27 455 ALA A C 1
ATOM 3429 O O . ALA A 1 455 ? 6.619 39.572 -19.248 1.00 23.27 455 ALA A O 1
ATOM 3430 N N . ALA A 1 456 ? 8.433 40.870 -19.535 1.00 33.66 456 ALA A N 1
ATOM 3431 C CA . ALA A 1 456 ? 8.674 41.151 -18.134 1.00 33.66 456 ALA A CA 1
ATOM 3432 C C . ALA A 1 456 ? 7.468 41.891 -17.534 1.00 33.66 456 ALA A C 1
ATOM 3434 O O . ALA A 1 456 ? 7.189 43.029 -17.909 1.00 33.66 456 ALA A O 1
ATOM 3435 N N . PHE A 1 457 ? 6.772 41.263 -16.585 1.00 24.98 457 PHE A N 1
ATOM 3436 C CA . PHE A 1 457 ? 5.815 41.955 -15.723 1.00 24.98 457 PHE A CA 1
ATOM 3437 C C . PHE A 1 457 ? 6.545 42.569 -14.520 1.00 24.98 457 PHE A C 1
ATOM 3439 O O . PHE A 1 457 ? 7.576 42.050 -14.080 1.00 24.98 457 PHE A O 1
ATOM 3446 N N . PRO A 1 458 ? 6.085 43.732 -14.031 1.00 22.47 458 PRO A N 1
ATOM 3447 C CA . PRO A 1 458 ? 6.922 44.655 -13.293 1.00 22.47 458 PRO A CA 1
ATOM 3448 C C . PRO A 1 458 ? 7.310 44.057 -11.947 1.00 22.47 458 PRO A C 1
ATOM 3450 O O . PRO A 1 458 ? 6.463 43.579 -11.190 1.00 22.47 458 PRO A O 1
ATOM 3453 N N . ARG A 1 459 ? 8.604 44.162 -11.623 1.00 27.94 459 ARG A N 1
ATOM 3454 C CA . ARG A 1 459 ? 9.086 44.084 -10.245 1.00 27.94 459 ARG A CA 1
ATOM 3455 C C . ARG A 1 459 ? 8.240 45.047 -9.414 1.00 27.94 459 ARG A C 1
ATOM 3457 O O . ARG A 1 459 ? 8.483 46.253 -9.430 1.00 27.94 459 ARG A O 1
ATOM 3464 N N . ARG A 1 460 ? 7.277 44.522 -8.654 1.00 24.91 460 ARG A N 1
ATOM 3465 C CA . ARG A 1 460 ? 6.864 45.172 -7.414 1.00 24.91 460 ARG A CA 1
ATOM 3466 C C . ARG A 1 460 ? 8.096 45.129 -6.530 1.00 24.91 460 ARG A C 1
ATOM 3468 O O . ARG A 1 460 ? 8.411 44.111 -5.923 1.00 24.91 460 ARG A O 1
ATOM 3475 N N . THR A 1 461 ? 8.845 46.224 -6.552 1.00 27.72 461 THR A N 1
ATOM 3476 C CA . THR A 1 461 ? 9.807 46.538 -5.511 1.00 27.72 461 THR A CA 1
ATOM 3477 C C . THR A 1 461 ? 9.089 46.320 -4.191 1.00 27.72 461 THR A C 1
ATOM 3479 O O . THR A 1 461 ? 8.032 46.903 -3.942 1.00 27.72 461 THR A O 1
ATOM 3482 N N . GLY A 1 462 ? 9.617 45.395 -3.390 1.00 29.78 462 GLY A N 1
ATOM 3483 C CA . GLY A 1 462 ? 9.184 45.209 -2.021 1.00 29.78 462 GLY A CA 1
ATOM 3484 C C . GLY A 1 462 ? 9.319 46.547 -1.314 1.00 29.78 462 GLY A C 1
ATOM 3485 O O . GLY A 1 462 ? 10.409 46.943 -0.909 1.00 29.78 462 GLY A O 1
ATOM 3486 N N . SER A 1 463 ? 8.207 47.269 -1.205 1.00 28.58 463 SER A N 1
ATOM 3487 C CA . SER A 1 463 ? 8.041 48.256 -0.159 1.00 28.58 463 SER A CA 1
ATOM 3488 C C . SER A 1 463 ? 8.164 47.460 1.128 1.00 28.58 463 SER A C 1
ATOM 3490 O O . SER A 1 463 ? 7.323 46.608 1.418 1.00 28.58 463 SER A O 1
ATOM 3492 N N . GLN A 1 464 ? 9.275 47.675 1.832 1.00 35.00 464 GLN A N 1
ATOM 3493 C CA . GLN A 1 464 ? 9.461 47.229 3.200 1.00 35.00 464 GLN A CA 1
ATOM 3494 C C . GLN A 1 464 ? 8.235 47.666 4.002 1.00 35.00 464 GLN A C 1
ATOM 3496 O O . GLN A 1 464 ? 8.145 48.808 4.457 1.00 35.00 464 GLN A O 1
ATOM 3501 N N . ARG A 1 465 ? 7.289 46.747 4.206 1.00 29.47 465 ARG A N 1
ATOM 3502 C CA . ARG A 1 465 ? 6.395 46.822 5.350 1.00 29.47 465 ARG A CA 1
ATOM 3503 C C . ARG A 1 465 ? 7.270 46.582 6.572 1.00 29.47 465 ARG A C 1
ATOM 3505 O O . ARG A 1 465 ? 7.475 45.455 6.999 1.00 29.47 465 ARG A O 1
ATOM 3512 N N . LYS A 1 466 ? 7.794 47.674 7.129 1.00 35.19 466 LYS A N 1
ATOM 3513 C CA . LYS A 1 466 ? 8.042 47.767 8.566 1.00 35.19 466 LYS A CA 1
ATOM 3514 C C . LYS A 1 466 ? 6.679 47.672 9.250 1.00 35.19 466 LYS A C 1
ATOM 3516 O O . LYS A 1 466 ? 6.047 48.684 9.527 1.00 35.19 466 LYS A O 1
ATOM 3521 N N . SER A 1 467 ? 6.204 46.453 9.450 1.00 34.75 467 SER A N 1
ATOM 3522 C CA . SER A 1 467 ? 5.135 46.143 10.389 1.00 34.75 467 SER A CA 1
ATOM 3523 C C . SER A 1 467 ? 5.767 45.315 11.491 1.00 34.75 467 SER A C 1
ATOM 3525 O O . SER A 1 467 ? 6.235 44.215 11.235 1.00 34.75 467 SER A O 1
ATOM 3527 N N . SER A 1 468 ? 5.834 45.914 12.675 1.00 37.94 468 SER A N 1
ATOM 3528 C CA . SER A 1 468 ? 6.051 45.288 13.979 1.00 37.94 468 SER A CA 1
ATOM 3529 C C . SER A 1 468 ? 5.762 43.780 14.000 1.00 37.94 468 SER A C 1
ATOM 3531 O O . SER A 1 468 ? 4.602 43.374 14.073 1.00 37.94 468 SER A O 1
ATOM 3533 N N . GLU A 1 469 ? 6.810 42.961 13.938 1.00 41.12 469 GLU A N 1
ATOM 3534 C CA . GLU A 1 469 ? 6.719 41.512 14.103 1.00 41.12 469 GLU A CA 1
ATOM 3535 C C . GLU A 1 469 ? 6.506 41.190 15.585 1.00 41.12 469 GLU A C 1
ATOM 3537 O O . GLU A 1 469 ? 7.441 41.168 16.384 1.00 41.12 469 GLU A O 1
ATOM 3542 N N . SER A 1 470 ? 5.264 40.894 15.963 1.00 42.16 470 SER A N 1
ATOM 3543 C CA . SER A 1 470 ? 5.064 39.833 16.943 1.00 42.16 470 SER A CA 1
ATOM 3544 C C . SER A 1 470 ? 5.393 38.527 16.219 1.00 42.16 470 SER A C 1
ATOM 3546 O O . SER A 1 470 ? 4.591 38.056 15.418 1.00 42.16 470 SER A O 1
ATOM 3548 N N . SER A 1 471 ? 6.599 38.002 16.430 1.00 51.09 471 SER A N 1
ATOM 3549 C CA . SER A 1 471 ? 7.063 36.706 15.921 1.00 51.09 471 SER A CA 1
ATOM 3550 C C . SER A 1 471 ? 6.160 35.579 16.451 1.00 51.09 471 SER A C 1
ATOM 3552 O O . SER A 1 471 ? 6.460 34.973 17.480 1.00 51.09 471 SER A O 1
ATOM 3554 N N . SER A 1 472 ? 5.026 35.321 15.798 1.00 74.38 472 SER A N 1
ATOM 3555 C CA . SER A 1 472 ? 4.226 34.122 16.048 1.00 74.38 472 SER A CA 1
ATOM 3556 C C . SER A 1 472 ? 4.971 32.913 15.491 1.00 74.38 472 SER A C 1
ATOM 3558 O O . SER A 1 472 ? 5.496 32.977 14.381 1.00 74.38 472 SER A O 1
ATOM 3560 N N . ALA A 1 473 ? 5.034 31.834 16.270 1.00 86.19 473 ALA A N 1
ATOM 3561 C CA . ALA A 1 473 ? 5.629 30.572 15.844 1.00 86.19 473 ALA A CA 1
ATOM 3562 C C . ALA A 1 473 ? 5.025 30.091 14.508 1.00 86.19 473 ALA A C 1
ATOM 3564 O O . ALA A 1 473 ? 3.813 30.237 14.325 1.00 86.19 473 ALA A O 1
ATOM 3565 N N . PRO A 1 474 ? 5.833 29.511 13.599 1.00 93.12 474 PRO A N 1
ATOM 3566 C CA . PRO A 1 474 ? 5.343 29.027 12.315 1.00 93.12 474 PRO A CA 1
ATOM 3567 C C . PRO A 1 474 ? 4.320 27.909 12.524 1.00 93.12 474 PRO A C 1
ATOM 3569 O O . PRO A 1 474 ? 4.554 27.008 13.332 1.00 93.12 474 PRO A O 1
ATOM 3572 N N . VAL A 1 475 ? 3.192 27.940 11.814 1.00 96.94 475 VAL A N 1
ATOM 3573 C CA . VAL A 1 475 ? 2.159 26.897 11.953 1.00 96.94 475 VAL A CA 1
ATOM 3574 C C . VAL A 1 475 ? 2.469 25.721 11.030 1.00 96.94 475 VAL A C 1
ATOM 3576 O O . VAL A 1 475 ? 2.550 25.886 9.808 1.00 96.94 475 VAL A O 1
ATOM 3579 N N . VAL A 1 476 ? 2.600 24.521 11.600 1.00 97.12 476 VAL A N 1
ATOM 3580 C CA . VAL A 1 476 ? 2.902 23.289 10.855 1.00 97.12 476 VAL A CA 1
ATOM 3581 C C . VAL A 1 476 ? 1.775 22.285 11.031 1.00 97.12 476 VAL A C 1
ATOM 3583 O O . VAL A 1 476 ? 1.537 21.785 12.127 1.00 97.12 476 VAL A O 1
ATOM 3586 N N . ALA A 1 477 ? 1.078 21.980 9.942 1.00 97.25 477 ALA A N 1
ATOM 3587 C CA . ALA A 1 477 ? 0.047 20.958 9.930 1.00 97.25 477 ALA A CA 1
ATOM 3588 C C . ALA A 1 477 ? 0.657 19.551 9.975 1.00 97.25 477 ALA A C 1
ATOM 3590 O O . ALA A 1 477 ? 1.713 19.298 9.397 1.00 97.25 477 ALA A O 1
ATOM 3591 N N . PHE A 1 478 ? -0.013 18.610 10.623 1.00 95.50 478 PHE A N 1
ATOM 3592 C CA . PHE A 1 478 ? 0.381 17.204 10.603 1.00 95.50 478 PHE A CA 1
ATOM 3593 C C . PHE A 1 478 ? -0.860 16.317 10.563 1.00 95.50 478 PHE A C 1
ATOM 3595 O O . PHE A 1 478 ? -1.920 16.709 11.050 1.00 95.50 478 PHE A O 1
ATOM 3602 N N . GLN A 1 479 ? -0.748 15.129 9.965 1.00 90.81 479 GLN A N 1
ATOM 3603 C CA . GLN A 1 479 ? -1.861 14.179 9.978 1.00 90.81 479 GLN A CA 1
ATOM 3604 C C . GLN A 1 479 ? -1.947 13.467 11.333 1.00 90.81 479 GLN A C 1
ATOM 3606 O O . GLN A 1 479 ? -0.941 12.957 11.828 1.00 90.81 479 GLN A O 1
ATOM 3611 N N . GLY A 1 480 ? -3.156 13.427 11.893 1.00 89.69 480 GLY A N 1
ATOM 3612 C CA . GLY A 1 480 ? -3.478 12.834 13.188 1.00 89.69 480 GLY A CA 1
ATOM 3613 C C . GLY A 1 480 ? -3.897 13.880 14.220 1.00 89.69 480 GLY A C 1
ATOM 3614 O O . GLY A 1 480 ? -4.154 15.045 13.896 1.00 89.69 480 GLY A O 1
ATOM 3615 N N . ILE A 1 481 ? -3.960 13.452 15.479 1.00 91.75 481 ILE A N 1
ATOM 3616 C CA . ILE A 1 481 ? -4.200 14.321 16.638 1.00 91.75 481 ILE A CA 1
ATOM 3617 C C . ILE A 1 481 ? -2.918 14.508 17.461 1.00 91.75 481 ILE A C 1
ATOM 3619 O O . ILE A 1 481 ? -1.919 13.829 17.233 1.00 91.75 481 ILE A O 1
ATOM 3623 N N . TYR A 1 482 ? -2.936 15.407 18.447 1.00 94.50 482 TYR A N 1
ATOM 3624 C CA . TYR A 1 482 ? -1.810 15.548 19.376 1.00 94.50 482 TYR A CA 1
ATOM 3625 C C . TYR A 1 482 ? -1.453 14.203 20.040 1.00 94.50 482 TYR A C 1
ATOM 3627 O O . TYR A 1 482 ? -2.329 13.455 20.450 1.00 94.50 482 TYR A O 1
ATOM 3635 N N . GLY A 1 483 ? -0.167 13.882 20.126 1.00 92.44 483 GLY A N 1
ATOM 3636 C CA . GLY A 1 483 ? 0.366 12.578 20.508 1.00 92.44 483 GLY A CA 1
ATOM 3637 C C . GLY A 1 483 ? 0.685 11.667 19.316 1.00 92.44 483 GLY A C 1
ATOM 3638 O O . GLY A 1 483 ? 1.368 10.660 19.501 1.00 92.44 483 GLY A O 1
ATOM 3639 N N . ALA A 1 484 ? 0.241 11.984 18.096 1.00 92.56 484 ALA A N 1
ATOM 3640 C CA . ALA A 1 484 ? 0.557 11.180 16.915 1.00 92.56 484 ALA A CA 1
ATOM 3641 C C . ALA A 1 484 ? 2.053 11.244 16.560 1.00 92.56 484 ALA A C 1
ATOM 3643 O O . ALA A 1 484 ? 2.721 12.255 16.784 1.00 92.56 484 ALA A O 1
ATOM 3644 N N . TYR A 1 485 ? 2.577 10.193 15.921 1.00 92.25 485 TYR A N 1
ATOM 3645 C CA . TYR A 1 485 ? 3.970 10.162 15.448 1.00 92.25 485 TYR A CA 1
ATOM 3646 C C . TYR A 1 485 ? 4.298 11.334 14.507 1.00 92.25 485 TYR A C 1
ATOM 3648 O O . TYR A 1 485 ? 5.374 11.921 14.597 1.00 92.25 485 TYR A O 1
ATOM 3656 N N . SER A 1 486 ? 3.347 11.736 13.658 1.00 92.69 486 SER A N 1
ATOM 3657 C CA . SER A 1 486 ? 3.493 12.890 12.763 1.00 92.69 486 SER A CA 1
ATOM 3658 C C . SER A 1 486 ? 3.697 14.217 13.513 1.00 92.69 486 SER A C 1
ATOM 3660 O O . SER A 1 486 ? 4.362 15.101 12.977 1.00 92.69 486 SER A O 1
ATOM 3662 N N . GLU A 1 487 ? 3.171 14.377 14.739 1.00 94.06 487 GLU A N 1
ATOM 3663 C CA . GLU A 1 487 ? 3.410 15.579 15.559 1.00 94.06 487 GLU A CA 1
ATOM 3664 C C . GLU A 1 487 ? 4.879 15.662 15.978 1.00 94.06 487 GLU A C 1
ATOM 3666 O O . GLU A 1 487 ? 5.505 16.712 15.838 1.00 94.06 487 GLU A O 1
ATOM 3671 N N . ALA A 1 488 ? 5.443 14.552 16.467 1.00 91.56 488 ALA A N 1
ATOM 3672 C CA . ALA A 1 488 ? 6.844 14.497 16.880 1.00 91.56 488 ALA A CA 1
ATOM 3673 C C . ALA A 1 488 ? 7.767 14.862 15.708 1.00 91.56 488 ALA A C 1
ATOM 3675 O O . ALA A 1 488 ? 8.617 15.744 15.830 1.00 91.56 488 ALA A O 1
ATOM 3676 N N . VAL A 1 489 ? 7.507 14.287 14.531 1.00 93.19 489 VAL A N 1
ATOM 3677 C CA . VAL A 1 489 ? 8.273 14.598 13.318 1.00 93.19 489 VAL A CA 1
ATOM 3678 C C . VAL A 1 489 ? 8.068 16.048 12.870 1.00 93.19 489 VAL A C 1
ATOM 3680 O O . VAL A 1 489 ? 9.017 16.667 12.390 1.00 93.19 489 VAL A O 1
ATOM 3683 N N . ALA A 1 490 ? 6.877 16.631 13.044 1.00 93.69 490 ALA A N 1
ATOM 3684 C CA . ALA A 1 490 ? 6.635 18.047 12.753 1.00 93.69 490 ALA A CA 1
ATOM 3685 C C . ALA A 1 490 ? 7.469 18.977 13.648 1.00 93.69 490 ALA A C 1
ATOM 3687 O O . ALA A 1 490 ? 8.105 19.907 13.146 1.00 93.69 490 ALA A O 1
ATOM 3688 N N . LEU A 1 491 ? 7.527 18.686 14.949 1.00 92.62 491 LEU A N 1
ATOM 3689 C CA . LEU A 1 491 ? 8.327 19.434 15.922 1.00 92.62 491 LEU A CA 1
ATOM 3690 C C . LEU A 1 491 ? 9.836 19.308 15.653 1.00 92.62 491 LEU A C 1
ATOM 3692 O O . LEU A 1 491 ? 10.575 20.277 15.818 1.00 92.62 491 LEU A O 1
ATOM 3696 N N . GLU A 1 492 ? 10.297 18.145 15.194 1.00 90.88 492 GLU A N 1
ATOM 3697 C CA . GLU A 1 492 ? 11.689 17.925 14.782 1.00 90.88 492 GLU A CA 1
ATOM 3698 C C . GLU A 1 492 ? 12.023 18.569 13.426 1.00 90.88 492 GLU A C 1
ATOM 3700 O O . GLU A 1 492 ? 13.137 19.050 13.195 1.00 90.88 492 GLU A O 1
ATOM 3705 N N . ALA A 1 493 ? 11.083 18.552 12.477 1.00 87.56 493 ALA A N 1
ATOM 3706 C CA . ALA A 1 493 ? 11.224 19.187 11.167 1.00 87.56 493 ALA A CA 1
ATOM 3707 C C . ALA A 1 493 ? 11.330 20.704 11.284 1.00 87.56 493 ALA A C 1
ATOM 3709 O O . ALA A 1 493 ? 12.198 21.298 10.643 1.00 87.56 493 ALA A O 1
ATOM 3710 N N . VAL A 1 494 ? 10.500 21.308 12.133 1.00 89.19 494 VAL A N 1
ATOM 3711 C CA . VAL A 1 494 ? 10.465 22.753 12.350 1.00 89.19 494 VAL A CA 1
ATOM 3712 C C . VAL A 1 494 ? 10.470 23.035 13.857 1.00 89.19 494 VAL A C 1
ATOM 3714 O O . VAL A 1 494 ? 9.406 23.192 14.465 1.00 89.19 494 VAL A O 1
ATOM 3717 N N . PRO A 1 495 ? 11.657 23.108 14.488 1.00 90.44 495 PRO A N 1
ATOM 3718 C CA . PRO A 1 495 ? 11.764 23.395 15.914 1.00 90.44 495 PRO A CA 1
ATOM 3719 C C . PRO A 1 495 ? 11.087 24.717 16.286 1.00 90.44 495 PRO A C 1
ATOM 3721 O O . PRO A 1 495 ? 11.326 25.749 15.661 1.00 90.44 495 PRO A O 1
ATOM 3724 N N . GLY A 1 496 ? 10.251 24.685 17.325 1.00 90.56 496 GLY A N 1
ATOM 3725 C CA . GLY A 1 496 ? 9.506 25.855 17.796 1.00 90.56 496 GLY A CA 1
ATOM 3726 C C . GLY A 1 496 ? 8.256 26.197 16.981 1.00 90.56 496 GLY A C 1
ATOM 3727 O O . GLY A 1 496 ? 7.694 27.268 17.196 1.00 90.56 496 GLY A O 1
ATOM 3728 N N . CYS A 1 497 ? 7.814 25.326 16.065 1.00 94.31 497 CYS A N 1
ATOM 3729 C CA . CYS A 1 497 ? 6.534 25.497 15.382 1.00 94.31 497 CYS A CA 1
ATOM 3730 C C . CYS A 1 497 ? 5.329 25.335 16.318 1.00 94.31 497 CYS A C 1
ATOM 3732 O O . CYS A 1 497 ? 5.410 24.725 17.385 1.00 94.31 497 CYS A O 1
ATOM 3734 N N . GLN A 1 498 ? 4.188 25.866 15.880 1.00 96.00 498 GLN A N 1
ATOM 3735 C CA . GLN A 1 498 ? 2.882 25.541 16.430 1.00 96.00 498 GLN A CA 1
ATOM 3736 C C . GLN A 1 498 ? 2.278 24.376 15.621 1.00 96.00 498 GLN A C 1
ATOM 3738 O O . GLN A 1 498 ? 1.845 24.590 14.484 1.00 96.00 498 GLN A O 1
ATOM 3743 N N . PRO A 1 499 ? 2.235 23.149 16.172 1.00 95.56 499 PRO A N 1
ATOM 3744 C CA . PRO A 1 499 ? 1.666 22.001 15.476 1.00 95.56 499 PRO A CA 1
ATOM 3745 C C . PRO A 1 499 ? 0.133 22.106 15.371 1.00 95.56 499 PRO A C 1
ATOM 3747 O O . PRO A 1 499 ? -0.560 22.345 16.367 1.00 95.56 499 PRO A O 1
ATOM 3750 N N . LEU A 1 500 ? -0.394 21.904 14.161 1.00 96.56 500 LEU A N 1
ATOM 3751 C CA . LEU A 1 500 ? -1.819 21.939 13.825 1.00 96.56 500 LEU A CA 1
ATOM 3752 C C . LEU A 1 500 ? -2.308 20.530 13.420 1.00 96.56 500 LEU A C 1
ATOM 3754 O O . LEU A 1 500 ? -1.973 20.064 12.328 1.00 96.56 500 LEU A O 1
ATOM 3758 N N . PRO A 1 501 ? -3.104 19.844 14.258 1.00 95.25 501 PRO A N 1
ATOM 3759 C CA . PRO A 1 501 ? -3.605 18.507 13.948 1.00 95.25 501 PRO A CA 1
ATOM 3760 C C . PRO A 1 501 ? -4.615 18.534 12.798 1.00 95.25 501 PRO A C 1
ATOM 3762 O O . PRO A 1 501 ? -5.462 19.426 12.714 1.00 95.25 501 PRO A O 1
ATOM 3765 N N . CYS A 1 502 ? -4.540 17.533 11.926 1.00 92.31 502 CYS A N 1
ATOM 3766 C CA . CYS A 1 502 ? -5.448 17.324 10.804 1.00 92.31 502 CYS A CA 1
ATOM 3767 C C . CYS A 1 502 ? -5.914 15.864 10.792 1.00 92.31 502 CYS A C 1
ATOM 3769 O O . CYS A 1 502 ? -5.119 14.964 10.532 1.00 92.31 502 CYS A O 1
ATOM 3771 N N . GLU A 1 503 ? -7.208 15.621 11.009 1.00 80.69 503 GLU A N 1
ATOM 3772 C CA . GLU A 1 503 ? -7.761 14.256 11.092 1.00 80.69 503 GLU A CA 1
ATOM 3773 C C . GLU A 1 503 ? -7.536 13.433 9.811 1.00 80.69 503 GLU A C 1
ATOM 3775 O O . GLU A 1 503 ? -7.287 12.230 9.863 1.00 80.69 503 GLU A O 1
ATOM 3780 N N . HIS A 1 504 ? -7.572 14.083 8.646 1.00 83.75 504 HIS A N 1
ATOM 3781 C CA . HIS A 1 504 ? -7.388 13.438 7.348 1.00 83.75 504 HIS A CA 1
ATOM 3782 C C . HIS A 1 504 ? -6.211 14.043 6.584 1.00 83.75 504 HIS A C 1
ATOM 3784 O O . HIS A 1 504 ? -5.924 15.237 6.704 1.00 83.75 504 HIS A O 1
ATOM 3790 N N . PHE A 1 505 ? -5.580 13.236 5.720 1.00 88.25 505 PHE A N 1
ATOM 3791 C CA . PHE A 1 505 ? -4.518 13.709 4.827 1.00 88.25 505 PHE A CA 1
ATOM 3792 C C . PHE A 1 505 ? -4.975 14.916 4.000 1.00 88.25 505 PHE A C 1
ATOM 3794 O O . PHE A 1 505 ? -4.279 15.924 3.964 1.00 88.25 505 PHE A O 1
ATOM 3801 N N . GLU A 1 506 ? -6.163 14.858 3.386 1.00 87.25 506 GLU A N 1
ATOM 3802 C CA . GLU A 1 506 ? -6.680 15.947 2.544 1.00 87.25 506 GLU A CA 1
ATOM 3803 C C . GLU A 1 506 ? -6.838 17.262 3.320 1.00 87.25 506 GLU A C 1
ATOM 3805 O O . GLU A 1 506 ? -6.520 18.325 2.787 1.00 87.25 506 GLU A O 1
ATOM 3810 N N . THR A 1 507 ? -7.229 17.203 4.597 1.00 90.38 507 THR A N 1
ATOM 3811 C CA . THR A 1 507 ? -7.328 18.386 5.460 1.00 90.38 507 THR A CA 1
ATOM 3812 C C . THR A 1 507 ? -5.981 19.097 5.579 1.00 90.38 507 THR A C 1
ATOM 3814 O O . THR A 1 507 ? -5.933 20.317 5.442 1.00 90.38 507 THR A O 1
ATOM 3817 N N . ALA A 1 508 ? -4.875 18.357 5.727 1.00 93.50 508 ALA A N 1
ATOM 3818 C CA . ALA A 1 508 ? -3.535 18.945 5.766 1.00 93.50 508 ALA A CA 1
ATOM 3819 C C . ALA A 1 508 ? -3.196 19.696 4.460 1.00 93.50 508 ALA A C 1
ATOM 3821 O O . ALA A 1 508 ? -2.675 20.811 4.490 1.00 93.50 508 ALA A O 1
ATOM 3822 N N . PHE A 1 509 ? -3.561 19.147 3.298 1.00 92.94 509 PHE A N 1
ATOM 3823 C CA . PHE A 1 509 ? -3.386 19.831 2.009 1.00 92.94 509 PHE A CA 1
ATOM 3824 C C . PHE A 1 509 ? -4.269 21.084 1.880 1.00 92.94 509 PHE A C 1
ATOM 3826 O O . PHE A 1 509 ? -3.830 22.110 1.344 1.00 92.94 509 PHE A O 1
ATOM 3833 N N . GLN A 1 510 ? -5.507 21.027 2.379 1.00 91.94 510 GLN A N 1
ATOM 3834 C CA . GLN A 1 510 ? -6.445 22.150 2.362 1.00 91.94 510 GLN A CA 1
ATOM 3835 C C . GLN A 1 510 ? -5.957 23.313 3.229 1.00 91.94 510 GLN A C 1
ATOM 3837 O O . GLN A 1 510 ? -5.914 24.441 2.737 1.00 91.94 510 GLN A O 1
ATOM 3842 N N . VAL A 1 511 ? -5.526 23.058 4.470 1.00 94.56 511 VAL A N 1
ATOM 3843 C CA . VAL A 1 511 ? -5.046 24.121 5.374 1.00 94.56 511 VAL A CA 1
ATOM 3844 C C . VAL A 1 511 ? -3.780 24.800 4.843 1.00 94.56 511 VAL A C 1
ATOM 3846 O O . VAL A 1 511 ? -3.646 26.020 4.965 1.00 94.56 511 VAL A O 1
ATOM 3849 N N . LEU A 1 512 ? -2.895 24.062 4.155 1.00 93.31 512 LEU A N 1
ATOM 3850 C CA . LEU A 1 512 ? -1.767 24.665 3.434 1.00 93.31 512 LEU A CA 1
ATOM 3851 C C . LEU A 1 512 ? -2.245 25.534 2.276 1.00 93.31 512 LEU A C 1
ATOM 3853 O O . LEU A 1 512 ? -1.764 26.649 2.100 1.00 93.31 512 LEU A O 1
ATOM 3857 N N . SER A 1 513 ? -3.198 25.049 1.486 1.00 89.88 513 SER A N 1
ATOM 3858 C CA . SER A 1 513 ? -3.720 25.792 0.333 1.00 89.88 513 SER A CA 1
ATOM 3859 C C . SER A 1 513 ? -4.462 27.071 0.751 1.00 89.88 513 SER A C 1
ATOM 3861 O O . SER A 1 513 ? -4.464 28.054 0.014 1.00 89.88 513 SER A O 1
ATOM 3863 N N . GLN A 1 514 ? -5.049 27.077 1.950 1.00 92.50 514 GLN A N 1
ATOM 3864 C CA . GLN A 1 514 ? -5.833 28.180 2.517 1.00 92.50 514 GLN A CA 1
ATOM 3865 C C . GLN A 1 514 ? -5.027 29.156 3.387 1.00 92.50 514 GLN A C 1
ATOM 3867 O O . GLN A 1 514 ? -5.617 30.058 3.973 1.00 92.50 514 GLN A O 1
ATOM 3872 N N . TRP A 1 515 ? -3.699 29.020 3.466 1.00 92.56 515 TRP A N 1
ATOM 3873 C CA . TRP A 1 515 ? -2.846 29.890 4.296 1.00 92.56 515 TRP A CA 1
ATOM 3874 C C . TRP A 1 515 ? -3.092 29.787 5.808 1.00 92.56 515 TRP A C 1
ATOM 3876 O O . TRP A 1 515 ? -2.716 30.686 6.553 1.00 92.56 515 TRP A O 1
ATOM 3886 N N . LEU A 1 516 ? -3.664 28.669 6.265 1.00 93.75 516 LEU A N 1
ATOM 3887 C CA . LEU A 1 516 ? -3.861 28.369 7.688 1.00 93.75 516 LEU A CA 1
ATOM 3888 C C . LEU A 1 516 ? -2.642 27.683 8.322 1.00 93.75 516 LEU A C 1
ATOM 3890 O O . LEU A 1 516 ? -2.465 27.745 9.533 1.00 93.75 516 LEU A O 1
ATOM 3894 N N . ALA A 1 517 ? -1.803 27.052 7.502 1.00 95.19 517 ALA A N 1
ATOM 3895 C CA . ALA A 1 517 ? -0.493 26.546 7.888 1.00 95.19 517 ALA A CA 1
ATOM 3896 C C . ALA A 1 517 ? 0.564 26.955 6.853 1.00 95.19 517 ALA A C 1
ATOM 3898 O O . ALA A 1 517 ? 0.259 27.213 5.680 1.00 95.19 517 ALA A O 1
ATOM 3899 N N . GLU A 1 518 ? 1.817 27.029 7.285 1.00 94.94 518 GLU A N 1
ATOM 3900 C CA . GLU A 1 518 ? 2.967 27.350 6.436 1.00 94.94 518 GLU A CA 1
ATOM 3901 C C . GLU A 1 518 ? 3.562 26.093 5.806 1.00 94.94 518 GLU A C 1
ATOM 3903 O O . GLU A 1 518 ? 3.951 26.116 4.635 1.00 94.94 518 GLU A O 1
ATOM 3908 N N . GLN A 1 519 ? 3.583 24.994 6.564 1.00 96.19 519 GLN A N 1
ATOM 3909 C CA . GLN A 1 519 ? 4.061 23.688 6.119 1.00 96.19 519 GLN A CA 1
ATOM 3910 C C . GLN A 1 519 ? 3.165 22.560 6.626 1.00 96.19 519 GLN A C 1
ATOM 3912 O O . GLN A 1 519 ? 2.410 22.747 7.578 1.00 96.19 519 GLN A O 1
ATOM 3917 N N . ALA A 1 520 ? 3.254 21.388 5.994 1.00 96.81 520 ALA A N 1
ATOM 3918 C CA . ALA A 1 520 ? 2.647 20.153 6.487 1.00 96.81 520 ALA A CA 1
ATOM 3919 C C . ALA A 1 520 ? 3.671 19.030 6.555 1.00 96.81 520 ALA A C 1
ATOM 3921 O O . ALA A 1 520 ? 4.460 18.879 5.629 1.00 96.81 520 ALA A O 1
ATOM 3922 N N . VAL A 1 521 ? 3.609 18.209 7.597 1.00 95.94 521 VAL A N 1
ATOM 3923 C CA . VAL A 1 521 ? 4.386 16.973 7.710 1.00 95.94 521 VAL A CA 1
ATOM 3924 C C . VAL A 1 521 ? 3.453 15.780 7.597 1.00 95.94 521 VAL A C 1
ATOM 3926 O O . VAL A 1 521 ? 2.516 15.634 8.383 1.00 95.94 521 VAL A O 1
ATOM 3929 N N . LEU A 1 522 ? 3.704 14.937 6.596 1.00 95.00 522 LEU A N 1
ATOM 3930 C CA . LEU A 1 522 ? 2.862 13.791 6.269 1.00 95.00 522 LEU A CA 1
ATOM 3931 C C . LEU A 1 522 ? 3.708 12.526 6.104 1.00 95.00 522 LEU A C 1
ATOM 3933 O O . LEU A 1 522 ? 4.744 12.585 5.436 1.00 95.00 522 LEU A O 1
ATOM 3937 N N . PRO A 1 523 ? 3.280 11.380 6.656 1.00 92.50 523 PRO A N 1
ATOM 3938 C CA . PRO A 1 523 ? 3.902 10.102 6.345 1.00 92.50 523 PRO A CA 1
ATOM 3939 C C . PRO A 1 523 ? 3.602 9.738 4.883 1.00 92.50 523 PRO A C 1
ATOM 3941 O O . PRO A 1 523 ? 2.469 9.890 4.429 1.00 92.50 523 PRO A O 1
ATOM 3944 N N . ILE A 1 524 ? 4.601 9.260 4.139 1.00 90.56 524 ILE A N 1
ATOM 3945 C CA . ILE A 1 524 ? 4.442 8.845 2.733 1.00 90.56 524 ILE A CA 1
ATOM 3946 C C . ILE A 1 524 ? 4.804 7.380 2.484 1.00 90.56 524 ILE A C 1
ATOM 3948 O O . ILE A 1 524 ? 4.344 6.798 1.506 1.00 90.56 524 ILE A O 1
ATOM 3952 N N . GLU A 1 525 ? 5.607 6.762 3.347 1.00 87.81 525 GLU A N 1
ATOM 3953 C CA . GLU A 1 525 ? 6.046 5.376 3.182 1.00 87.81 525 GLU A CA 1
ATOM 3954 C C . GLU A 1 525 ? 6.432 4.769 4.532 1.00 87.81 525 GLU A C 1
ATOM 3956 O O . GLU A 1 525 ? 6.981 5.449 5.393 1.00 87.81 525 GLU A O 1
ATOM 3961 N N . SER A 1 526 ? 6.172 3.478 4.713 1.00 83.38 526 SER A N 1
ATOM 3962 C CA . SER A 1 526 ? 6.559 2.703 5.891 1.00 83.38 526 SER A CA 1
ATOM 3963 C C . SER A 1 526 ? 7.299 1.425 5.480 1.00 83.38 526 SER A C 1
ATOM 3965 O O . SER A 1 526 ? 6.936 0.773 4.503 1.00 83.38 526 SER A O 1
ATOM 3967 N N . SER A 1 527 ? 8.313 0.997 6.239 1.00 78.44 527 SER A N 1
ATOM 3968 C CA . SER A 1 527 ? 8.996 -0.285 5.997 1.00 78.44 527 SER A CA 1
ATOM 3969 C C . SER A 1 527 ? 8.044 -1.477 6.149 1.00 78.44 527 SER A C 1
ATOM 3971 O O . SER A 1 527 ? 8.186 -2.498 5.465 1.00 78.44 527 SER A O 1
ATOM 3973 N N . THR A 1 528 ? 7.010 -1.339 6.978 1.00 71.56 528 THR A N 1
ATOM 3974 C CA . THR A 1 528 ? 5.991 -2.368 7.185 1.00 71.56 528 THR A CA 1
ATOM 3975 C C . THR A 1 528 ? 4.884 -2.274 6.134 1.00 71.56 528 THR A C 1
ATOM 3977 O O . THR A 1 528 ? 4.637 -3.252 5.441 1.00 71.56 528 THR A O 1
ATOM 3980 N N . HIS A 1 529 ? 4.282 -1.112 5.904 1.00 70.69 529 HIS A N 1
ATOM 3981 C CA . HIS A 1 529 ? 3.096 -1.021 5.032 1.00 70.69 529 HIS A CA 1
ATOM 3982 C C . HIS A 1 529 ? 3.413 -0.644 3.579 1.00 70.69 529 HIS A C 1
ATOM 3984 O O . HIS A 1 529 ? 2.547 -0.732 2.711 1.00 70.69 529 HIS A O 1
ATOM 3990 N N . GLY A 1 530 ? 4.665 -0.278 3.301 1.00 77.25 530 GLY A N 1
ATOM 3991 C CA . GLY A 1 530 ? 5.100 0.327 2.046 1.00 77.25 530 GLY A CA 1
ATOM 3992 C C . GLY A 1 530 ? 4.508 1.721 1.863 1.00 77.25 530 GLY A C 1
ATOM 3993 O O . GLY A 1 530 ? 4.317 2.453 2.836 1.00 77.25 530 GLY A O 1
ATOM 3994 N N . SER A 1 531 ? 4.261 2.106 0.618 1.00 82.00 531 SER A N 1
ATOM 3995 C CA . SER A 1 531 ? 3.811 3.449 0.256 1.00 82.00 531 SER A CA 1
ATOM 3996 C C . SER A 1 531 ? 2.404 3.792 0.764 1.00 82.00 531 SER A C 1
ATOM 3998 O O . SER A 1 531 ? 1.474 2.990 0.707 1.00 82.00 531 SER A O 1
ATOM 4000 N N . ILE A 1 532 ? 2.225 5.032 1.225 1.00 84.19 532 ILE A N 1
ATOM 4001 C CA . ILE A 1 532 ? 0.949 5.581 1.698 1.00 84.19 532 ILE A CA 1
ATOM 4002 C C . ILE A 1 532 ? 0.274 6.289 0.535 1.00 84.19 532 ILE A C 1
ATOM 4004 O O . ILE A 1 532 ? 0.535 7.445 0.193 1.00 84.19 532 ILE A O 1
ATOM 4008 N N . HIS A 1 533 ? -0.617 5.545 -0.100 1.00 79.44 533 HIS A N 1
ATOM 4009 C CA . HIS A 1 533 ? -1.065 5.867 -1.438 1.00 79.44 533 HIS A CA 1
ATOM 4010 C C . HIS A 1 533 ? -1.884 7.151 -1.563 1.00 79.44 533 HIS A C 1
ATOM 4012 O O . HIS A 1 533 ? -1.697 7.897 -2.524 1.00 79.44 533 HIS A O 1
ATOM 4018 N N . ALA A 1 534 ? -2.692 7.459 -0.548 1.00 79.06 534 ALA A N 1
ATOM 4019 C CA . ALA A 1 534 ? -3.511 8.665 -0.506 1.00 79.06 534 ALA A CA 1
ATOM 4020 C C . ALA A 1 534 ? -2.686 9.961 -0.606 1.00 79.06 534 ALA A C 1
ATOM 4022 O O . ALA A 1 534 ? -3.138 10.932 -1.210 1.00 79.06 534 ALA A O 1
ATOM 4023 N N . VAL A 1 535 ? -1.468 9.990 -0.054 1.00 87.69 535 VAL A N 1
ATOM 4024 C CA . VAL A 1 535 ? -0.613 11.188 -0.087 1.00 87.69 535 VAL A CA 1
ATOM 4025 C C . VAL A 1 535 ? -0.103 11.458 -1.502 1.00 87.69 535 VAL A C 1
ATOM 4027 O O . VAL A 1 535 ? -0.123 12.603 -1.952 1.00 87.69 535 VAL A O 1
ATOM 4030 N N . TYR A 1 536 ? 0.277 10.414 -2.240 1.00 84.88 536 TYR A N 1
ATOM 4031 C CA . TYR A 1 536 ? 0.702 10.521 -3.639 1.00 84.88 536 TYR A CA 1
ATOM 4032 C C . TYR A 1 536 ? -0.394 11.081 -4.554 1.00 84.88 536 TYR A C 1
ATOM 4034 O O . TYR A 1 536 ? -0.108 11.930 -5.404 1.00 84.88 536 TYR A O 1
ATOM 4042 N N . ASP A 1 537 ? -1.645 10.664 -4.353 1.00 81.12 537 ASP A N 1
ATOM 4043 C CA . ASP A 1 537 ? -2.781 11.165 -5.133 1.00 81.12 537 ASP A CA 1
ATOM 4044 C C . ASP A 1 537 ? -3.049 12.647 -4.835 1.00 81.12 537 ASP A C 1
ATOM 4046 O O . ASP A 1 537 ? -3.271 13.461 -5.738 1.00 81.12 537 ASP A O 1
ATOM 4050 N N . LEU A 1 538 ? -2.977 13.025 -3.554 1.00 85.69 538 LEU A N 1
ATOM 4051 C CA . LEU A 1 538 ? -3.153 14.408 -3.114 1.00 85.69 538 LEU A CA 1
ATOM 4052 C C . LEU A 1 538 ? -2.028 15.319 -3.627 1.00 85.69 538 LEU A C 1
ATOM 4054 O O . LEU A 1 538 ? -2.304 16.455 -4.009 1.00 85.69 538 LEU A O 1
ATOM 4058 N N . LEU A 1 539 ? -0.790 14.825 -3.731 1.00 87.19 539 LEU A N 1
ATOM 4059 C CA . LEU A 1 539 ? 0.325 15.573 -4.325 1.00 87.19 539 LEU A CA 1
ATOM 4060 C C . LEU A 1 539 ? 0.084 15.944 -5.790 1.00 87.19 539 LEU A C 1
ATOM 4062 O O . LEU A 1 539 ? 0.508 17.016 -6.220 1.00 87.19 539 LEU A O 1
ATOM 4066 N N . ILE A 1 540 ? -0.609 15.100 -6.558 1.00 83.69 540 ILE A N 1
ATOM 4067 C CA . ILE A 1 540 ? -0.996 15.432 -7.935 1.00 83.69 540 ILE A CA 1
ATOM 4068 C C . ILE A 1 540 ? -2.126 16.457 -7.935 1.00 83.69 540 ILE A C 1
ATOM 4070 O O . ILE A 1 540 ? -2.052 17.446 -8.667 1.00 83.69 540 ILE A O 1
ATOM 4074 N N . ARG A 1 541 ? -3.154 16.242 -7.106 1.00 83.00 541 ARG A N 1
ATOM 4075 C CA . ARG A 1 541 ? -4.356 17.085 -7.070 1.00 83.00 541 ARG A CA 1
ATOM 4076 C C . ARG A 1 541 ? -4.067 18.508 -6.596 1.00 83.00 541 ARG A C 1
ATOM 4078 O O . ARG A 1 541 ? -4.606 19.466 -7.145 1.00 83.00 541 ARG A O 1
ATOM 4085 N N . TYR A 1 542 ? -3.209 18.652 -5.593 1.00 83.19 542 TYR A N 1
ATOM 4086 C CA . TYR A 1 542 ? -2.824 19.938 -5.029 1.00 83.19 542 TYR A CA 1
ATOM 4087 C C . TYR A 1 542 ? -1.488 20.401 -5.609 1.00 83.19 542 TYR A C 1
ATOM 4089 O O . TYR A 1 542 ? -0.526 19.638 -5.697 1.00 83.19 542 TYR A O 1
ATOM 4097 N N . ARG A 1 543 ? -1.385 21.682 -5.976 1.00 83.25 543 ARG A N 1
ATOM 4098 C CA . ARG A 1 543 ? -0.135 22.299 -6.456 1.00 83.25 543 ARG A CA 1
ATOM 4099 C C . ARG A 1 543 ? 0.805 22.674 -5.299 1.00 83.25 543 ARG A C 1
ATOM 4101 O O . ARG A 1 543 ? 1.188 23.828 -5.168 1.00 83.25 543 ARG A O 1
ATOM 4108 N N . LEU A 1 544 ? 1.124 21.704 -4.443 1.00 91.12 544 LEU A N 1
ATOM 4109 C CA . LEU A 1 544 ? 2.110 21.837 -3.366 1.00 91.12 544 LEU A CA 1
ATOM 4110 C C . LEU A 1 544 ? 3.447 21.201 -3.762 1.00 91.12 544 LEU A C 1
ATOM 4112 O O . LEU A 1 544 ? 3.521 20.436 -4.731 1.00 91.12 544 LEU A O 1
ATOM 4116 N N . HIS A 1 545 ? 4.484 21.525 -2.991 1.00 93.12 545 HIS A N 1
ATOM 4117 C CA . HIS A 1 545 ? 5.850 21.081 -3.222 1.00 93.12 545 HIS A CA 1
ATOM 4118 C C . HIS A 1 545 ? 6.439 20.378 -2.004 1.00 93.12 545 HIS A C 1
ATOM 4120 O O . HIS A 1 545 ? 6.255 20.831 -0.875 1.00 93.12 545 HIS A O 1
ATOM 4126 N N . ILE A 1 546 ? 7.193 19.307 -2.245 1.00 94.75 546 ILE A N 1
ATOM 4127 C CA . ILE A 1 546 ? 8.019 18.667 -1.222 1.00 94.75 546 ILE A CA 1
ATOM 4128 C C . ILE A 1 546 ? 9.260 19.533 -0.994 1.00 94.75 546 ILE A C 1
ATOM 4130 O O . ILE A 1 546 ? 10.007 19.828 -1.930 1.00 94.75 546 ILE A O 1
ATOM 4134 N N . VAL A 1 547 ? 9.463 19.951 0.253 1.00 93.25 547 VAL A N 1
ATOM 4135 C CA . VAL A 1 547 ? 10.564 20.832 0.678 1.00 93.25 547 VAL A CA 1
ATOM 4136 C C . VAL A 1 547 ? 11.499 20.182 1.697 1.00 93.25 547 VAL A C 1
ATOM 4138 O O . VAL A 1 547 ? 12.540 20.750 2.021 1.00 93.25 547 VAL A O 1
ATOM 4141 N N . GLY A 1 548 ? 11.170 18.980 2.167 1.00 91.06 548 GLY A N 1
ATOM 4142 C CA . GLY A 1 548 ? 12.006 18.203 3.073 1.00 91.06 548 GLY A CA 1
ATOM 4143 C C . GLY A 1 548 ? 11.525 16.765 3.209 1.00 91.06 548 GLY A C 1
ATOM 4144 O O . GLY A 1 548 ? 10.393 16.439 2.851 1.00 91.06 548 GLY A O 1
ATOM 4145 N N . GLU A 1 549 ? 12.386 15.914 3.756 1.00 91.25 549 GLU A N 1
ATOM 4146 C CA . GLU A 1 549 ? 12.037 14.561 4.178 1.00 91.25 549 GLU A CA 1
ATOM 4147 C C . GLU A 1 549 ? 12.669 14.230 5.532 1.00 91.25 549 GLU A C 1
ATOM 4149 O O . GLU A 1 549 ? 13.728 14.755 5.889 1.00 91.25 549 GLU A O 1
ATOM 4154 N N . ARG A 1 550 ? 12.030 13.325 6.273 1.00 89.81 550 ARG A N 1
ATOM 4155 C CA . ARG A 1 550 ? 12.577 12.709 7.483 1.00 89.81 550 ARG A CA 1
ATOM 4156 C C . ARG A 1 550 ? 12.262 11.223 7.512 1.00 89.81 550 ARG A C 1
ATOM 4158 O O . ARG A 1 550 ? 11.224 10.807 7.012 1.00 89.81 550 ARG A O 1
ATOM 4165 N N . VAL A 1 551 ? 13.145 10.434 8.109 1.00 88.81 551 VAL A N 1
ATOM 4166 C CA . VAL A 1 551 ? 12.884 9.029 8.426 1.00 88.81 551 VAL A CA 1
ATOM 4167 C C . VAL A 1 551 ? 12.892 8.912 9.941 1.00 88.81 551 VAL A C 1
ATOM 4169 O O . VAL A 1 551 ? 13.826 9.387 10.578 1.00 88.81 551 VAL A O 1
ATOM 4172 N N . SER A 1 552 ? 11.843 8.326 10.506 1.00 87.81 552 SER A N 1
ATOM 4173 C CA . SER A 1 552 ? 11.696 8.146 11.949 1.00 87.81 552 SER A CA 1
ATOM 4174 C C . SER A 1 552 ? 11.321 6.702 12.268 1.00 87.81 552 SER A C 1
ATOM 4176 O O . SER A 1 552 ? 10.585 6.060 11.510 1.00 87.81 552 SER A O 1
ATOM 4178 N N . GLU A 1 553 ? 11.843 6.193 13.380 1.00 87.69 553 GLU A N 1
ATOM 4179 C CA . GLU A 1 553 ? 11.473 4.890 13.917 1.00 87.69 553 GLU A CA 1
ATOM 4180 C C . GLU A 1 553 ? 10.149 4.973 14.675 1.00 87.69 553 GLU A C 1
ATOM 4182 O O . GLU A 1 553 ? 9.954 5.816 15.549 1.00 87.69 553 GLU A O 1
ATOM 4187 N N . ILE A 1 554 ? 9.223 4.081 14.338 1.00 88.12 554 ILE A N 1
ATOM 4188 C CA . ILE A 1 554 ? 7.912 3.996 14.970 1.00 88.12 554 ILE A CA 1
ATOM 4189 C C . ILE A 1 554 ? 7.956 2.937 16.068 1.00 88.12 554 ILE A C 1
ATOM 4191 O O . ILE A 1 554 ? 7.816 1.739 15.806 1.00 88.12 554 ILE A O 1
ATOM 4195 N N . HIS A 1 555 ? 8.097 3.413 17.301 1.00 89.31 555 HIS A N 1
ATOM 4196 C CA . HIS A 1 555 ? 8.021 2.604 18.513 1.00 89.31 555 HIS A CA 1
ATOM 4197 C C . HIS A 1 555 ? 6.572 2.514 18.997 1.00 89.31 555 HIS A C 1
ATOM 4199 O O . HIS A 1 555 ? 5.983 3.524 19.392 1.00 89.31 555 HIS A O 1
ATOM 4205 N N . ASN A 1 556 ? 5.979 1.319 18.955 1.00 92.44 556 ASN A N 1
ATOM 4206 C CA . ASN A 1 556 ? 4.653 1.073 19.514 1.00 92.44 556 ASN A CA 1
ATOM 4207 C C . ASN A 1 556 ? 4.783 0.693 20.989 1.00 92.44 556 ASN A C 1
ATOM 4209 O O . ASN A 1 556 ? 5.492 -0.250 21.350 1.00 92.44 556 ASN A O 1
ATOM 4213 N N . CYS A 1 557 ? 4.060 1.408 21.844 1.00 94.81 557 CYS A N 1
ATOM 4214 C CA . CYS A 1 557 ? 4.025 1.170 23.279 1.00 94.81 557 CYS A CA 1
ATOM 4215 C C . CYS A 1 557 ? 2.621 0.760 23.722 1.00 94.81 557 CYS A C 1
ATOM 4217 O O . CYS A 1 557 ? 1.632 1.253 23.183 1.00 94.81 557 CYS A O 1
ATOM 4219 N N . LEU A 1 558 ? 2.534 -0.104 24.736 1.00 96.81 558 LEU A N 1
ATOM 4220 C CA . LEU A 1 558 ? 1.286 -0.378 25.442 1.00 96.81 558 LEU A CA 1
ATOM 4221 C C . LEU A 1 558 ? 1.105 0.671 26.546 1.00 96.81 558 LEU A C 1
ATOM 4223 O O . LEU A 1 558 ? 1.922 0.758 27.465 1.00 96.81 558 LEU A O 1
ATOM 4227 N N . LEU A 1 559 ? 0.042 1.461 26.441 1.00 97.81 559 LEU A N 1
ATOM 4228 C CA . LEU A 1 559 ? -0.272 2.601 27.296 1.00 97.81 559 LEU A CA 1
ATOM 4229 C C . LEU A 1 559 ? -1.510 2.290 28.136 1.00 97.81 559 LEU A C 1
ATOM 4231 O O . LEU A 1 559 ? -2.533 1.889 27.587 1.00 97.81 559 LEU A O 1
ATOM 4235 N N . ALA A 1 560 ? -1.459 2.499 29.445 1.00 97.38 560 ALA A N 1
ATOM 4236 C CA . ALA A 1 560 ? -2.602 2.266 30.327 1.00 97.38 560 ALA A CA 1
ATOM 4237 C C . ALA A 1 560 ? -2.690 3.335 31.418 1.00 97.38 560 ALA A C 1
ATOM 4239 O O . ALA A 1 560 ? -1.771 4.129 31.606 1.00 97.38 560 ALA A O 1
ATOM 4240 N N . LEU A 1 561 ? -3.806 3.381 32.146 1.00 97.31 561 LEU A N 1
ATOM 4241 C CA . LEU A 1 561 ? -3.932 4.308 33.270 1.00 97.31 561 LEU A CA 1
ATOM 4242 C C . LEU A 1 561 ? -2.898 3.999 34.359 1.00 97.31 561 LEU A C 1
ATOM 4244 O O . LEU A 1 561 ? -2.606 2.820 34.585 1.00 97.31 561 LEU A O 1
ATOM 4248 N N . PRO A 1 562 ? -2.424 5.016 35.099 1.00 96.38 562 PRO A N 1
ATOM 4249 C CA . PRO A 1 562 ? -1.444 4.815 36.154 1.00 96.38 562 PRO A CA 1
ATOM 4250 C C . PRO A 1 562 ? -1.820 3.715 37.155 1.00 96.38 562 PRO A C 1
ATOM 4252 O O . PRO A 1 562 ? -2.936 3.685 37.698 1.00 96.38 562 PRO A O 1
ATOM 4255 N N . GLY A 1 563 ? -0.877 2.800 37.391 1.00 92.69 563 GLY A N 1
ATOM 4256 C CA . GLY A 1 563 ? -1.039 1.647 38.279 1.00 92.69 563 GLY A CA 1
ATOM 4257 C C . GLY A 1 563 ? -1.792 0.449 37.685 1.00 92.69 563 GLY A C 1
ATOM 4258 O O . GLY A 1 563 ? -2.038 -0.515 38.412 1.00 92.69 563 GLY A O 1
ATOM 4259 N N . THR A 1 564 ? -2.163 0.482 36.403 1.00 93.94 564 THR A N 1
ATOM 4260 C CA . THR A 1 564 ? -2.728 -0.679 35.692 1.00 93.94 564 THR A CA 1
ATOM 4261 C C . THR A 1 564 ? -1.621 -1.678 35.380 1.00 93.94 564 THR A C 1
ATOM 4263 O O . THR A 1 564 ? -0.592 -1.304 34.819 1.00 93.94 564 THR A O 1
ATOM 4266 N N . ARG A 1 565 ? -1.810 -2.958 35.714 1.00 91.50 565 ARG A N 1
ATOM 4267 C CA . ARG A 1 565 ? -0.836 -3.999 35.366 1.00 91.50 565 ARG A CA 1
ATOM 4268 C C . ARG A 1 565 ? -1.183 -4.627 34.025 1.00 91.50 565 ARG A C 1
ATOM 4270 O O . ARG A 1 565 ? -2.345 -4.702 33.641 1.00 91.50 565 ARG A O 1
ATOM 4277 N N . GLN A 1 566 ? -0.175 -5.157 33.339 1.00 90.31 566 GLN A N 1
ATOM 4278 C CA . GLN A 1 566 ? -0.362 -5.839 32.055 1.00 90.31 566 GLN A CA 1
ATOM 4279 C C . GLN A 1 566 ? -1.338 -7.032 32.146 1.00 90.31 566 GLN A C 1
ATOM 4281 O O . GLN A 1 566 ? -2.076 -7.294 31.202 1.00 90.31 566 GLN A O 1
ATOM 4286 N N . GLU A 1 567 ? -1.380 -7.719 33.290 1.00 89.75 567 GLU A N 1
ATOM 4287 C CA . GLU A 1 567 ? -2.295 -8.838 33.577 1.00 89.75 567 GLU A CA 1
ATOM 4288 C C . GLU A 1 567 ? -3.775 -8.429 33.711 1.00 89.75 567 GLU A C 1
ATOM 4290 O O . GLU A 1 567 ? -4.664 -9.262 33.518 1.00 89.75 567 GLU A O 1
ATOM 4295 N N . ASP A 1 568 ? -4.043 -7.151 33.996 1.00 91.56 568 ASP A N 1
ATOM 4296 C CA . ASP A 1 568 ? -5.394 -6.611 34.184 1.00 91.56 568 ASP A CA 1
ATOM 4297 C C . ASP A 1 568 ? -6.046 -6.183 32.860 1.00 91.56 568 ASP A C 1
ATOM 4299 O O . ASP A 1 568 ? -7.258 -5.957 32.799 1.00 91.56 568 ASP A O 1
ATOM 4303 N N . VAL A 1 569 ? -5.260 -6.086 31.784 1.00 94.31 569 VAL A N 1
ATOM 4304 C CA . VAL A 1 569 ? -5.729 -5.627 30.476 1.00 94.31 569 VAL A CA 1
ATOM 4305 C C . VAL A 1 569 ? -6.651 -6.676 29.854 1.00 94.31 569 VAL A C 1
ATOM 4307 O O . VAL A 1 569 ? -6.253 -7.805 29.575 1.00 94.31 569 VAL A O 1
ATOM 4310 N N . ARG A 1 570 ? -7.898 -6.281 29.592 1.00 92.25 570 ARG A N 1
ATOM 4311 C CA . ARG A 1 570 ? -8.931 -7.067 28.893 1.00 92.25 570 ARG A CA 1
ATOM 4312 C C . ARG A 1 570 ? -9.302 -6.483 27.540 1.00 92.25 570 ARG A C 1
ATOM 4314 O O . ARG A 1 570 ? -9.931 -7.163 26.733 1.00 92.25 570 ARG A O 1
ATOM 4321 N N . ARG A 1 571 ? -8.907 -5.241 27.267 1.00 92.62 571 ARG A N 1
ATOM 4322 C CA . ARG A 1 571 ? -9.150 -4.567 25.995 1.00 92.62 571 ARG A CA 1
ATOM 4323 C C . ARG A 1 571 ? -7.903 -3.839 25.523 1.00 92.62 571 ARG A C 1
ATOM 4325 O O . ARG A 1 571 ? -7.312 -3.087 26.288 1.00 92.62 571 ARG A O 1
ATOM 4332 N N . VAL A 1 572 ? -7.551 -4.005 24.254 1.00 95.31 572 VAL A N 1
ATOM 4333 C CA . VAL A 1 572 ? -6.499 -3.220 23.602 1.00 95.31 572 VAL A CA 1
ATOM 4334 C C . VAL A 1 572 ? -7.098 -2.414 22.461 1.00 95.31 572 VAL A C 1
ATOM 4336 O O . VAL A 1 572 ? -7.777 -2.964 21.591 1.00 95.31 572 VAL A O 1
ATOM 4339 N N . ILE A 1 573 ? -6.857 -1.107 22.488 1.00 93.38 573 ILE A N 1
ATOM 4340 C CA . ILE A 1 573 ? -7.407 -0.133 21.548 1.00 93.38 573 ILE A CA 1
ATOM 4341 C C . ILE A 1 573 ? -6.266 0.458 20.731 1.00 93.38 573 ILE A C 1
ATOM 4343 O O . ILE A 1 573 ? -5.278 0.919 21.294 1.00 93.38 573 ILE A O 1
ATOM 4347 N N . SER A 1 574 ? -6.373 0.456 19.412 1.00 92.38 574 SER A N 1
ATOM 4348 C CA . SER A 1 574 ? -5.455 1.206 18.552 1.00 92.38 574 SER A CA 1
ATOM 4349 C C . SER A 1 574 ? -5.996 1.274 17.138 1.00 92.38 574 SER A C 1
ATOM 4351 O O . SER A 1 574 ? -7.084 0.768 16.866 1.00 92.38 574 SER A O 1
ATOM 4353 N N . ASP A 1 575 ? -5.243 1.880 16.235 1.00 84.00 575 ASP A N 1
ATOM 4354 C CA . ASP A 1 575 ? -5.552 1.778 14.824 1.00 84.00 575 ASP A CA 1
ATOM 4355 C C . ASP A 1 575 ? -5.333 0.342 14.304 1.00 84.00 575 ASP A C 1
ATOM 4357 O O . ASP A 1 575 ? -4.618 -0.472 14.903 1.00 84.00 575 ASP A O 1
ATOM 4361 N N . ALA A 1 576 ? -5.996 -0.004 13.198 1.00 73.00 576 ALA A N 1
ATOM 4362 C CA . ALA A 1 576 ? -5.949 -1.359 12.650 1.00 73.00 576 ALA A CA 1
ATOM 4363 C C . ALA A 1 576 ? -4.521 -1.792 12.267 1.00 73.00 576 ALA A C 1
ATOM 4365 O O . ALA A 1 576 ? -4.174 -2.968 12.418 1.00 73.00 576 ALA A O 1
ATOM 4366 N N . VAL A 1 577 ? -3.686 -0.849 11.817 1.00 75.31 577 VAL A N 1
ATOM 4367 C CA . VAL A 1 577 ? -2.294 -1.105 11.446 1.00 75.31 577 VAL A CA 1
ATOM 4368 C C . VAL A 1 577 ? -1.459 -1.435 12.682 1.00 75.31 577 VAL A C 1
ATOM 4370 O O . VAL A 1 577 ? -0.809 -2.485 12.701 1.00 75.31 577 VAL A O 1
ATOM 4373 N N . ALA A 1 578 ? -1.500 -0.614 13.736 1.00 83.62 578 ALA A N 1
ATOM 4374 C CA . ALA A 1 578 ? -0.758 -0.898 14.964 1.00 83.62 578 ALA A CA 1
ATOM 4375 C C . ALA A 1 578 ? -1.225 -2.201 15.632 1.00 83.62 578 ALA A C 1
ATOM 4377 O O . ALA A 1 578 ? -0.393 -3.008 16.051 1.00 83.62 578 ALA A O 1
ATOM 4378 N N . LEU A 1 579 ? -2.538 -2.471 15.660 1.00 84.19 579 LEU A N 1
ATOM 4379 C CA . LEU A 1 579 ? -3.076 -3.736 16.178 1.00 84.19 579 LEU A CA 1
ATOM 4380 C C . LEU A 1 579 ? -2.543 -4.951 15.413 1.00 84.19 579 LEU A C 1
ATOM 4382 O O . LEU A 1 579 ? -2.209 -5.961 16.032 1.00 84.19 579 LEU A O 1
ATOM 4386 N N . SER A 1 580 ? -2.463 -4.866 14.083 1.00 77.56 580 SER A N 1
ATOM 4387 C CA . SER A 1 580 ? -1.921 -5.948 13.259 1.00 77.56 580 SER A CA 1
ATOM 4388 C C . SER A 1 580 ? -0.419 -6.125 13.474 1.00 77.56 580 SER A C 1
ATOM 4390 O O . SER A 1 580 ? 0.070 -7.252 13.501 1.00 77.56 580 SER A O 1
ATOM 4392 N N . HIS A 1 581 ? 0.327 -5.032 13.622 1.00 78.50 581 HIS A N 1
ATOM 4393 C CA . HIS A 1 581 ? 1.778 -5.085 13.785 1.00 78.50 581 HIS A CA 1
ATOM 4394 C C . HIS A 1 581 ? 2.204 -5.607 15.168 1.00 78.50 581 HIS A C 1
ATOM 4396 O O . HIS A 1 581 ? 3.247 -6.248 15.310 1.00 78.50 581 HIS A O 1
ATOM 4402 N N . CYS A 1 582 ? 1.368 -5.383 16.179 1.00 86.38 582 CYS A N 1
ATOM 4403 C CA . CYS A 1 582 ? 1.566 -5.863 17.543 1.00 86.38 582 CYS A CA 1
ATOM 4404 C C . CYS A 1 582 ? 0.780 -7.152 17.842 1.00 86.38 582 CYS A C 1
ATOM 4406 O O . CYS A 1 582 ? 0.659 -7.539 19.003 1.00 86.38 582 CYS A O 1
ATOM 4408 N N . ASP A 1 583 ? 0.243 -7.834 16.824 1.00 83.00 583 ASP A N 1
ATOM 4409 C CA . ASP A 1 583 ? -0.675 -8.969 16.982 1.00 83.00 583 ASP A CA 1
ATOM 4410 C C . ASP A 1 583 ? -0.095 -10.092 17.855 1.00 83.00 583 ASP A C 1
ATOM 4412 O O . ASP A 1 583 ? -0.766 -10.571 18.768 1.00 83.00 583 ASP A O 1
ATOM 4416 N N . ALA A 1 584 ? 1.170 -10.465 17.642 1.00 83.50 584 ALA A N 1
ATOM 4417 C CA . ALA A 1 584 ? 1.842 -11.496 18.436 1.00 83.50 584 ALA A CA 1
ATOM 4418 C C . ALA A 1 584 ? 1.877 -11.142 19.934 1.00 83.50 584 ALA A C 1
ATOM 4420 O O . ALA A 1 584 ? 1.576 -11.982 20.784 1.00 83.50 584 ALA A O 1
ATOM 4421 N N . PHE A 1 585 ? 2.176 -9.882 20.256 1.00 89.69 585 PHE A N 1
ATOM 4422 C CA . PHE A 1 585 ? 2.177 -9.394 21.630 1.00 89.69 585 PHE A CA 1
ATOM 4423 C C . PHE A 1 585 ? 0.754 -9.322 22.195 1.00 89.69 585 PHE A C 1
ATOM 4425 O O . PHE A 1 585 ? 0.500 -9.820 23.289 1.00 89.69 585 PHE A O 1
ATOM 4432 N N . VAL A 1 586 ? -0.206 -8.779 21.444 1.00 88.81 586 VAL A N 1
ATOM 4433 C CA . VAL A 1 586 ? -1.606 -8.669 21.886 1.00 88.81 586 VAL A CA 1
ATOM 4434 C C . VAL A 1 586 ? -2.227 -10.048 22.140 1.00 88.81 586 VAL A C 1
ATOM 4436 O O . VAL A 1 586 ? -2.955 -10.208 23.115 1.00 88.81 586 VAL A O 1
ATOM 4439 N N . ARG A 1 587 ? -1.909 -11.068 21.327 1.00 85.25 587 ARG A N 1
ATOM 4440 C CA . ARG A 1 587 ? -2.347 -12.463 21.542 1.00 85.25 587 ARG A CA 1
ATOM 4441 C C . ARG A 1 587 ? -1.745 -13.102 22.794 1.00 85.25 587 ARG A C 1
ATOM 4443 O O . ARG A 1 587 ? -2.344 -14.027 23.333 1.00 85.25 587 ARG A O 1
ATOM 4450 N N . SER A 1 588 ? -0.587 -12.625 23.256 1.00 88.00 588 SER A N 1
ATOM 4451 C CA . SER A 1 588 ? 0.025 -13.105 24.502 1.00 88.00 588 SER A CA 1
ATOM 4452 C C . SER A 1 588 ? -0.732 -12.636 25.752 1.00 88.00 588 SER A C 1
ATOM 4454 O O . SER A 1 588 ? -0.579 -13.227 26.821 1.00 88.00 588 SER A O 1
ATOM 4456 N N . LEU A 1 589 ? -1.579 -11.605 25.627 1.00 88.50 589 LEU A N 1
ATOM 4457 C CA . LEU A 1 589 ? -2.379 -11.086 26.729 1.00 88.50 589 LEU A CA 1
ATOM 4458 C C . LEU A 1 589 ? -3.637 -11.952 26.953 1.00 88.50 589 LEU A C 1
ATOM 4460 O O . LEU A 1 589 ? -4.361 -12.270 26.003 1.00 88.50 589 LEU A O 1
ATOM 4464 N N . PRO A 1 590 ? -3.953 -12.324 28.205 1.00 82.75 590 PRO A N 1
ATOM 4465 C CA . PRO A 1 590 ? -5.008 -13.288 28.497 1.00 82.75 590 PRO A CA 1
ATOM 4466 C C . PRO A 1 590 ? -6.418 -12.714 28.285 1.00 82.75 590 PRO A C 1
ATOM 4468 O O . PRO A 1 590 ? -6.911 -11.899 29.069 1.00 82.75 590 PRO A O 1
ATOM 4471 N N . GLY A 1 591 ? -7.122 -13.226 27.270 1.00 80.62 591 GLY A N 1
ATOM 4472 C CA . GLY A 1 591 ? -8.539 -12.924 27.032 1.00 80.62 591 GLY A CA 1
ATOM 4473 C C . GLY A 1 591 ? -8.805 -11.493 26.557 1.00 80.62 591 GLY A C 1
ATOM 4474 O O . GLY A 1 591 ? -9.873 -10.951 26.833 1.00 80.62 591 GLY A O 1
ATOM 4475 N N . VAL A 1 592 ? -7.833 -10.874 25.882 1.00 88.50 592 VAL A N 1
ATOM 4476 C CA . VAL A 1 592 ? -7.939 -9.496 25.396 1.00 88.50 592 VAL A CA 1
ATOM 4477 C C . VAL A 1 592 ? -8.833 -9.381 24.163 1.00 88.50 592 VAL A C 1
ATOM 4479 O O . VAL A 1 592 ? -8.657 -10.084 23.168 1.00 88.50 592 VAL A O 1
ATOM 4482 N N . VAL A 1 593 ? -9.747 -8.413 24.203 1.00 85.31 593 VAL A N 1
ATOM 4483 C CA . VAL A 1 593 ? -10.545 -7.959 23.061 1.00 85.31 593 VAL A CA 1
ATOM 4484 C C . VAL A 1 593 ? -9.838 -6.798 22.366 1.00 85.31 593 VAL A C 1
ATOM 4486 O O . VAL A 1 593 ? -9.355 -5.871 23.013 1.00 85.31 593 VAL A O 1
ATOM 4489 N N . ARG A 1 594 ? -9.803 -6.818 21.035 1.00 84.44 594 ARG A N 1
ATOM 4490 C CA . ARG A 1 594 ? -9.225 -5.736 20.229 1.00 84.44 594 ARG A CA 1
ATOM 4491 C C . ARG A 1 594 ? -10.311 -4.776 19.795 1.00 84.44 594 ARG A C 1
ATOM 4493 O O . ARG A 1 594 ? -11.370 -5.211 19.350 1.00 84.44 594 ARG A O 1
ATOM 4500 N N . GLN A 1 595 ? -10.023 -3.490 19.876 1.00 82.88 595 GLN A N 1
ATOM 4501 C CA . GLN A 1 595 ? -10.911 -2.445 19.398 1.00 82.88 595 GLN A CA 1
ATOM 4502 C C . GLN A 1 595 ? -10.137 -1.531 18.450 1.00 82.88 595 GLN A C 1
ATOM 4504 O O . GLN A 1 595 ? -9.207 -0.845 18.869 1.00 82.88 595 GLN A O 1
ATOM 4509 N N . ALA A 1 596 ? -10.521 -1.537 17.176 1.00 77.31 596 ALA A N 1
ATOM 4510 C CA . ALA A 1 596 ? -9.926 -0.661 16.178 1.00 77.31 596 ALA A CA 1
ATOM 4511 C C . ALA A 1 596 ? -10.518 0.754 16.278 1.00 77.31 596 ALA A C 1
ATOM 4513 O O . ALA A 1 596 ? -11.726 0.922 16.453 1.00 77.31 596 ALA A O 1
ATOM 4514 N N . VAL A 1 597 ? -9.662 1.760 16.154 1.00 79.31 597 VAL A N 1
ATOM 4515 C CA . VAL A 1 597 ? -10.019 3.174 15.972 1.00 79.31 597 VAL A CA 1
ATOM 4516 C C . VAL A 1 597 ? -9.257 3.735 14.768 1.00 79.31 597 VAL A C 1
ATOM 4518 O O . VAL A 1 597 ? -8.493 3.013 14.135 1.00 79.31 597 VAL A O 1
ATOM 4521 N N . ASP A 1 598 ? -9.462 5.004 14.424 1.00 69.56 598 ASP A N 1
ATOM 4522 C CA . ASP A 1 598 ? -8.833 5.586 13.230 1.00 69.56 598 ASP A CA 1
ATOM 4523 C C . ASP A 1 598 ? -7.366 6.006 13.449 1.00 69.56 598 ASP A C 1
ATOM 4525 O O . ASP A 1 598 ? -6.608 6.111 12.489 1.00 69.56 598 ASP A O 1
ATOM 4529 N N . ASP A 1 599 ? -6.956 6.258 14.698 1.00 82.25 599 ASP A N 1
ATOM 4530 C CA . ASP A 1 599 ? -5.653 6.846 15.030 1.00 82.25 599 ASP A CA 1
ATOM 4531 C C . ASP A 1 599 ? -5.114 6.322 16.379 1.00 82.25 599 ASP A C 1
ATOM 4533 O O . ASP A 1 599 ? -5.862 6.134 17.346 1.00 82.25 599 ASP A O 1
ATOM 4537 N N . THR A 1 600 ? -3.803 6.075 16.456 1.00 89.50 600 THR A N 1
ATOM 4538 C CA . THR A 1 600 ? -3.145 5.512 17.650 1.00 89.50 600 THR A CA 1
ATOM 4539 C C . THR A 1 600 ? -3.140 6.473 18.840 1.00 89.50 600 THR A C 1
ATOM 4541 O O . THR A 1 600 ? -3.338 6.053 19.982 1.00 89.50 600 THR A O 1
ATOM 4544 N N . ALA A 1 601 ? -2.980 7.776 18.606 1.00 92.44 601 ALA A N 1
ATOM 4545 C CA . ALA A 1 601 ? -3.080 8.783 19.655 1.00 92.44 601 ALA A CA 1
ATOM 4546 C C . ALA A 1 601 ? -4.537 8.970 20.097 1.00 92.44 601 ALA A C 1
ATOM 4548 O O . ALA A 1 601 ? -4.801 9.134 21.290 1.00 92.44 601 ALA A O 1
ATOM 4549 N N . GLN A 1 602 ? -5.500 8.839 19.176 1.00 90.81 602 GLN A N 1
ATOM 4550 C CA . GLN A 1 602 ? -6.924 8.810 19.528 1.00 90.81 602 GLN A CA 1
ATOM 4551 C C . GLN A 1 602 ? -7.251 7.623 20.444 1.00 90.81 602 GLN A C 1
ATOM 4553 O O . GLN A 1 602 ? -8.048 7.771 21.370 1.00 90.81 602 GLN A O 1
ATOM 4558 N N . ALA A 1 603 ? -6.611 6.467 20.257 1.00 92.69 603 ALA A N 1
ATOM 4559 C CA . ALA A 1 603 ? -6.763 5.336 21.170 1.00 92.69 603 ALA A CA 1
ATOM 4560 C C . ALA A 1 603 ? -6.286 5.664 22.592 1.00 92.69 603 ALA A C 1
ATOM 4562 O O . ALA A 1 603 ? -7.000 5.389 23.559 1.00 92.69 603 ALA A O 1
ATOM 4563 N N . ALA A 1 604 ? -5.117 6.300 22.720 1.00 95.88 604 ALA A N 1
ATOM 4564 C CA . ALA A 1 604 ? -4.587 6.752 24.007 1.00 95.88 604 ALA A CA 1
ATOM 4565 C C . ALA A 1 604 ? -5.544 7.746 24.685 1.00 95.88 604 ALA A C 1
ATOM 4567 O O . ALA A 1 604 ? -5.908 7.574 25.850 1.00 95.88 604 ALA A O 1
ATOM 4568 N N . LYS A 1 605 ? -6.044 8.724 23.924 1.00 94.75 605 LYS A N 1
ATOM 4569 C CA . LYS A 1 605 ? -7.042 9.686 24.396 1.00 94.75 605 LYS A CA 1
ATOM 4570 C C . LYS A 1 605 ? -8.310 9.002 24.915 1.00 94.75 605 LYS A C 1
ATOM 4572 O O . LYS A 1 605 ? -8.774 9.329 26.003 1.00 94.75 605 LYS A O 1
ATOM 4577 N N . ILE A 1 606 ? -8.845 8.024 24.178 1.00 93.38 606 ILE A N 1
ATOM 4578 C CA . ILE A 1 606 ? -10.048 7.272 24.570 1.00 93.38 606 ILE A CA 1
ATOM 4579 C C . ILE A 1 606 ? -9.838 6.552 25.905 1.00 93.38 606 ILE A C 1
ATOM 4581 O O . ILE A 1 606 ? -10.708 6.634 26.774 1.00 93.38 606 ILE A O 1
ATOM 4585 N N . VAL A 1 607 ? -8.707 5.863 26.088 1.00 95.38 607 VAL A N 1
ATOM 4586 C CA . VAL A 1 607 ? -8.409 5.156 27.347 1.00 95.38 607 VAL A CA 1
ATOM 4587 C C . VAL A 1 607 ? -8.326 6.137 28.518 1.00 95.38 607 VAL A C 1
ATOM 4589 O O . VAL A 1 607 ? -8.920 5.883 29.569 1.00 95.38 607 VAL A O 1
ATOM 4592 N N . ALA A 1 608 ? -7.658 7.276 28.320 1.00 95.38 608 ALA A N 1
ATOM 4593 C CA . ALA A 1 608 ? -7.512 8.308 29.340 1.00 95.38 608 ALA A CA 1
ATOM 4594 C C . ALA A 1 608 ? -8.856 8.950 29.729 1.00 95.38 608 ALA A C 1
ATOM 4596 O O . ALA A 1 608 ? -9.201 8.993 30.909 1.00 95.38 608 ALA A O 1
ATOM 4597 N N . GLU A 1 609 ? -9.644 9.407 28.750 1.00 94.75 609 GLU A N 1
ATOM 4598 C CA . GLU A 1 609 ? -10.906 10.124 28.988 1.00 94.75 609 GLU A CA 1
ATOM 4599 C C . GLU A 1 609 ? -11.987 9.236 29.611 1.00 94.75 609 GLU A C 1
ATOM 4601 O O . GLU A 1 609 ? -12.789 9.709 30.417 1.00 94.75 609 GLU A O 1
ATOM 4606 N N . ASN A 1 610 ? -12.013 7.946 29.266 1.00 93.50 610 ASN A N 1
ATOM 4607 C CA . ASN A 1 610 ? -13.011 7.021 29.798 1.00 93.50 610 ASN A CA 1
ATOM 4608 C C . ASN A 1 610 ? -12.631 6.419 31.159 1.00 93.50 610 ASN A C 1
ATOM 4610 O O . ASN A 1 610 ? -13.484 5.815 31.813 1.00 93.50 610 ASN A O 1
ATOM 4614 N N . GLY A 1 611 ? -11.376 6.550 31.601 1.00 92.44 611 GLY A N 1
ATOM 4615 C CA . GLY A 1 611 ? -10.950 6.023 32.899 1.00 92.44 611 GLY A CA 1
ATOM 4616 C C . GLY A 1 611 ? -10.983 4.488 32.994 1.00 92.44 611 GLY A C 1
ATOM 4617 O O . GLY A 1 611 ? -11.155 3.941 34.086 1.00 92.44 611 GLY A O 1
ATOM 4618 N N . TRP A 1 612 ? -10.836 3.778 31.870 1.00 91.56 612 TRP A N 1
ATOM 4619 C CA . TRP A 1 612 ? -10.880 2.313 31.817 1.00 91.56 612 TRP A CA 1
ATOM 4620 C C . TRP A 1 612 ? -9.596 1.681 32.360 1.00 91.56 612 TRP A C 1
ATOM 4622 O O . TRP A 1 612 ? -8.545 1.742 31.729 1.00 91.56 612 TRP A O 1
ATOM 4632 N N . ARG A 1 613 ? -9.687 1.043 33.531 1.00 92.06 613 ARG A N 1
ATOM 4633 C CA . ARG A 1 613 ? -8.564 0.324 34.166 1.00 92.06 613 ARG A CA 1
ATOM 4634 C C . ARG A 1 613 ? -8.310 -1.064 33.578 1.00 92.06 613 ARG A C 1
ATOM 4636 O O . ARG A 1 613 ? -7.263 -1.641 33.821 1.00 92.06 613 ARG A O 1
ATOM 4643 N N . ASP A 1 614 ? -9.266 -1.601 32.832 1.00 92.31 614 ASP A N 1
ATOM 4644 C CA . ASP A 1 614 ? -9.174 -2.875 32.119 1.00 92.31 614 ASP A CA 1
ATOM 4645 C C . ASP A 1 614 ? -8.812 -2.691 30.634 1.00 92.31 614 ASP A C 1
ATOM 4647 O O . ASP A 1 614 ? -8.783 -3.663 29.874 1.00 92.31 614 ASP A O 1
ATOM 4651 N N . ALA A 1 615 ? -8.538 -1.457 30.201 1.00 94.88 615 ALA A N 1
ATOM 4652 C CA . ALA A 1 615 ? -8.175 -1.142 28.829 1.00 94.88 615 ALA A CA 1
ATOM 4653 C C . ALA A 1 615 ? -6.760 -0.567 28.734 1.00 94.88 615 ALA A C 1
ATOM 4655 O O . ALA A 1 615 ? -6.296 0.165 29.606 1.00 94.88 615 ALA A O 1
ATOM 4656 N N . ALA A 1 616 ? -6.105 -0.866 27.619 1.00 97.00 616 ALA A N 1
ATOM 4657 C CA . ALA A 1 616 ? -4.850 -0.263 27.216 1.00 97.00 616 ALA A CA 1
ATOM 4658 C C . ALA A 1 616 ? -4.946 0.231 25.769 1.00 97.00 616 ALA A C 1
ATOM 4660 O O . ALA A 1 616 ? -5.729 -0.287 24.969 1.00 97.00 616 ALA A O 1
ATOM 4661 N N . ALA A 1 617 ? -4.142 1.229 25.428 1.00 97.19 617 ALA A N 1
ATOM 4662 C CA . ALA A 1 617 ? -3.974 1.719 24.072 1.00 97.19 617 ALA A CA 1
ATOM 4663 C C . ALA A 1 617 ? -2.615 1.291 23.515 1.00 97.19 617 ALA A C 1
ATOM 4665 O O . ALA A 1 617 ? 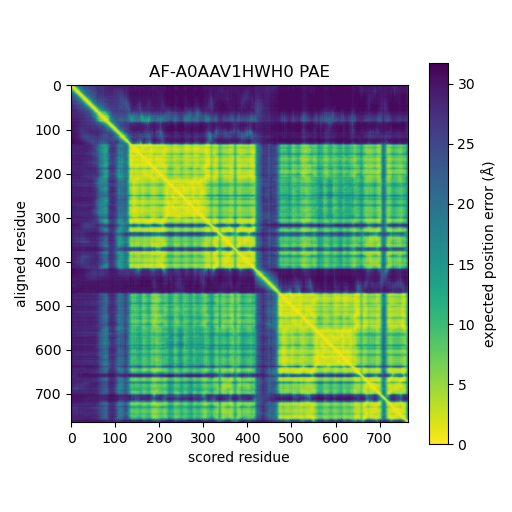-1.648 1.203 24.266 1.00 97.19 617 ALA A O 1
ATOM 4666 N N . ILE A 1 618 ? -2.519 1.062 22.206 1.00 96.12 618 ILE A N 1
ATOM 4667 C CA . ILE A 1 618 ? -1.218 1.049 21.524 1.00 96.12 618 ILE A CA 1
ATOM 4668 C C . ILE A 1 618 ? -0.994 2.433 20.928 1.00 96.12 618 ILE A C 1
ATOM 4670 O O . ILE A 1 618 ? -1.846 2.913 20.177 1.00 96.12 618 ILE A O 1
ATOM 4674 N N . GLY A 1 619 ? 0.127 3.069 21.257 1.00 94.12 619 GLY A N 1
ATOM 4675 C CA . GLY A 1 619 ? 0.462 4.401 20.760 1.00 94.12 619 GLY A CA 1
ATOM 4676 C C . GLY A 1 619 ? 1.893 4.823 21.075 1.00 94.12 619 GLY A C 1
ATOM 4677 O O . GLY A 1 619 ? 2.708 4.016 21.523 1.00 94.12 619 GLY A O 1
ATOM 4678 N N . SER A 1 620 ? 2.189 6.098 20.824 1.00 94.12 620 SER A N 1
ATOM 4679 C CA . SER A 1 620 ? 3.508 6.686 21.061 1.00 94.12 620 SER A CA 1
ATOM 4680 C C . SER A 1 620 ? 3.726 7.031 22.541 1.00 94.12 620 SER A C 1
ATOM 4682 O O . SER A 1 620 ? 2.779 7.287 23.288 1.00 94.12 620 SER A O 1
ATOM 4684 N N . GLU A 1 621 ? 4.985 7.134 22.966 1.00 93.12 621 GLU A N 1
ATOM 4685 C CA . GLU A 1 621 ? 5.317 7.632 24.311 1.00 93.12 621 GLU A CA 1
ATOM 4686 C C . GLU A 1 621 ? 4.845 9.072 24.533 1.00 93.12 621 GLU A C 1
ATOM 4688 O O . GLU A 1 621 ? 4.356 9.413 25.607 1.00 93.12 621 GLU A O 1
ATOM 4693 N N . ARG A 1 622 ? 4.895 9.898 23.482 1.00 91.81 622 ARG A N 1
ATOM 4694 C CA . ARG A 1 622 ? 4.362 11.264 23.492 1.00 91.81 622 ARG A CA 1
ATOM 4695 C C . ARG A 1 622 ? 2.872 11.283 23.839 1.00 91.81 622 ARG A C 1
ATOM 4697 O O . ARG A 1 622 ? 2.438 12.125 24.620 1.00 91.81 622 ARG A O 1
ATOM 4704 N N . ALA A 1 623 ? 2.084 10.363 23.280 1.00 95.12 623 ALA A N 1
ATOM 4705 C CA . ALA A 1 623 ? 0.669 10.239 23.618 1.00 95.12 623 ALA A CA 1
ATOM 4706 C C . ALA A 1 623 ? 0.480 9.842 25.092 1.00 95.12 623 ALA A C 1
ATOM 4708 O O . ALA A 1 623 ? -0.435 10.342 25.744 1.00 95.12 623 ALA A O 1
ATOM 4709 N N . ALA A 1 624 ? 1.363 9.001 25.638 1.00 95.88 624 ALA A N 1
ATOM 4710 C CA . ALA A 1 624 ? 1.331 8.639 27.052 1.00 95.88 624 ALA A CA 1
ATOM 4711 C C . ALA A 1 624 ? 1.536 9.863 27.958 1.00 95.88 624 ALA A C 1
ATOM 4713 O O . ALA A 1 624 ? 0.718 10.122 28.840 1.00 95.88 624 ALA A O 1
ATOM 4714 N N . GLU A 1 625 ? 2.572 10.661 27.683 1.00 94.75 625 GLU A N 1
ATOM 4715 C CA . GLU A 1 625 ? 2.862 11.901 28.413 1.00 94.75 625 GLU A CA 1
ATOM 4716 C C . GLU A 1 625 ? 1.707 12.903 28.323 1.00 94.75 625 GLU A C 1
ATOM 4718 O O . GLU A 1 625 ? 1.288 13.473 29.331 1.00 94.75 625 GLU A O 1
ATOM 4723 N N . LEU A 1 626 ? 1.173 13.103 27.115 1.00 95.50 626 LEU A N 1
ATOM 4724 C CA . LEU A 1 626 ? 0.127 14.085 26.849 1.00 95.50 626 LEU A CA 1
ATOM 4725 C C . LEU A 1 626 ? -1.192 13.743 27.552 1.00 95.50 626 LEU A C 1
ATOM 4727 O O . LEU A 1 626 ? -1.871 14.637 28.057 1.00 95.50 626 LEU A O 1
ATOM 4731 N N . TYR A 1 627 ? -1.559 12.461 27.569 1.00 96.75 627 TYR A N 1
ATOM 4732 C CA . TYR A 1 627 ? -2.833 11.989 28.113 1.00 96.75 627 TYR A CA 1
ATOM 4733 C C . TYR A 1 627 ? -2.728 11.439 29.542 1.00 96.75 627 TYR A C 1
ATOM 4735 O O . TYR A 1 627 ? -3.718 10.941 30.076 1.00 96.75 627 TYR A O 1
ATOM 4743 N N . GLY A 1 628 ? -1.559 11.547 30.184 1.00 96.44 628 GLY A N 1
ATOM 4744 C CA . GLY A 1 628 ? -1.348 11.098 31.563 1.00 96.44 628 GLY A CA 1
ATOM 4745 C C . GLY A 1 628 ? -1.446 9.579 31.742 1.00 96.44 628 GLY A C 1
ATOM 4746 O O . GLY A 1 628 ? -1.919 9.114 32.780 1.00 96.44 628 GLY A O 1
ATOM 4747 N N . LEU A 1 629 ? -1.037 8.813 30.729 1.00 97.50 629 LEU A N 1
ATOM 4748 C CA . LEU A 1 629 ? -0.970 7.351 30.766 1.00 97.50 629 LEU A CA 1
ATOM 4749 C C . LEU A 1 629 ? 0.445 6.875 31.123 1.00 97.50 629 LEU A C 1
ATOM 4751 O O . LEU A 1 629 ? 1.438 7.542 30.840 1.00 97.50 629 LEU A O 1
ATOM 4755 N N . GLU A 1 630 ? 0.541 5.682 31.702 1.00 97.31 630 GLU A N 1
ATOM 4756 C CA . GLU A 1 630 ? 1.800 4.976 31.921 1.00 97.31 630 GLU A CA 1
ATOM 4757 C C . GLU A 1 630 ? 2.115 4.051 30.744 1.00 97.31 630 GLU A C 1
ATOM 4759 O O . GLU A 1 630 ? 1.252 3.331 30.233 1.00 97.31 630 GLU A O 1
ATOM 4764 N N . VAL A 1 631 ? 3.385 4.042 30.340 1.00 97.25 631 VAL A N 1
ATOM 4765 C CA . VAL A 1 631 ? 3.915 3.060 29.393 1.00 97.25 631 VAL A CA 1
ATOM 4766 C C . VAL A 1 631 ? 4.186 1.763 30.152 1.00 97.25 631 VAL A C 1
ATOM 4768 O O . VAL A 1 631 ? 5.180 1.661 30.871 1.00 97.25 631 VAL A O 1
ATOM 4771 N N . ILE A 1 632 ? 3.311 0.773 29.990 1.00 95.94 632 ILE A N 1
ATOM 4772 C CA . ILE A 1 632 ? 3.411 -0.520 30.685 1.00 95.94 632 ILE A CA 1
ATOM 4773 C C . ILE A 1 632 ? 4.206 -1.566 29.891 1.00 95.94 632 ILE A C 1
ATOM 4775 O O . ILE A 1 632 ? 4.712 -2.518 30.478 1.00 95.94 632 ILE A O 1
ATOM 4779 N N . ALA A 1 633 ? 4.372 -1.373 28.578 1.00 94.19 633 ALA A N 1
ATOM 4780 C CA . ALA A 1 633 ? 5.314 -2.124 27.746 1.00 94.19 633 ALA A CA 1
ATOM 4781 C C . ALA A 1 633 ? 5.815 -1.261 26.574 1.00 94.19 633 ALA A C 1
ATOM 4783 O O . ALA A 1 633 ? 5.054 -0.468 26.016 1.00 94.19 633 ALA A O 1
ATOM 4784 N N . ARG A 1 634 ? 7.087 -1.421 26.197 1.00 92.81 634 ARG A N 1
ATOM 4785 C CA . ARG A 1 634 ? 7.743 -0.716 25.079 1.00 92.81 634 ARG A CA 1
ATOM 4786 C C . ARG A 1 634 ? 8.080 -1.697 23.967 1.00 92.81 634 ARG A C 1
ATOM 4788 O O . ARG A 1 634 ? 8.241 -2.882 24.242 1.00 92.81 634 ARG A O 1
ATOM 4795 N N . ASP A 1 635 ? 8.175 -1.183 22.746 1.00 88.19 635 ASP A N 1
ATOM 4796 C CA . ASP A 1 635 ? 8.569 -1.938 21.555 1.00 88.19 635 ASP A CA 1
ATOM 4797 C C . ASP A 1 635 ? 7.795 -3.244 21.375 1.00 88.19 635 ASP A C 1
ATOM 4799 O O . ASP A 1 635 ? 8.348 -4.305 21.100 1.00 88.19 635 ASP A O 1
ATOM 4803 N N . ILE A 1 636 ? 6.473 -3.158 21.538 1.00 90.19 636 ILE A N 1
ATOM 4804 C CA . ILE A 1 636 ? 5.583 -4.323 21.461 1.00 90.19 636 ILE A CA 1
ATOM 4805 C C . ILE A 1 636 ? 5.328 -4.784 20.017 1.00 90.19 636 ILE A C 1
ATOM 4807 O O . ILE A 1 636 ? 4.560 -5.719 19.779 1.00 90.19 636 ILE A O 1
ATOM 4811 N N . GLN A 1 637 ? 5.928 -4.109 19.035 1.00 83.12 637 GLN A N 1
ATOM 4812 C CA . GLN A 1 637 ? 5.935 -4.536 17.643 1.00 83.12 637 GLN A CA 1
ATOM 4813 C C . GLN A 1 637 ? 6.785 -5.795 17.411 1.00 83.12 637 GLN A C 1
ATOM 4815 O O . GLN A 1 637 ? 7.814 -6.010 18.049 1.00 83.12 637 GLN A O 1
ATOM 4820 N N . GLY A 1 638 ? 6.367 -6.642 16.467 1.00 67.56 638 GLY A N 1
ATOM 4821 C CA . GLY A 1 638 ? 7.075 -7.884 16.159 1.00 67.56 638 GLY A CA 1
ATOM 4822 C C . GLY A 1 638 ? 8.402 -7.678 15.417 1.00 67.56 638 GLY A C 1
ATOM 4823 O O . GLY A 1 638 ? 8.402 -7.376 14.229 1.00 67.56 638 GLY A O 1
ATOM 4824 N N . GLY A 1 639 ? 9.523 -7.958 16.091 1.00 65.88 639 GLY A N 1
ATOM 4825 C CA . GLY A 1 639 ? 10.822 -8.346 15.515 1.00 65.88 639 GLY A CA 1
ATOM 4826 C C . GLY A 1 639 ? 11.643 -7.279 14.775 1.00 65.88 639 GLY A C 1
ATOM 4827 O O . GLY A 1 639 ? 12.823 -7.133 15.077 1.00 65.88 639 GLY A O 1
ATOM 4828 N N . GLN A 1 640 ? 11.066 -6.574 13.796 1.00 65.38 640 GLN A N 1
ATOM 4829 C CA . GLN A 1 640 ? 11.788 -5.648 12.910 1.00 65.38 640 GLN A CA 1
ATOM 4830 C C . GLN A 1 640 ? 11.433 -4.180 13.196 1.00 65.38 640 GLN A C 1
ATOM 4832 O O . GLN A 1 640 ? 10.273 -3.877 13.494 1.00 65.38 640 GLN A O 1
ATOM 4837 N N . PRO A 1 641 ? 12.395 -3.248 13.059 1.00 72.06 641 PRO A N 1
ATOM 4838 C CA . PRO A 1 641 ? 12.138 -1.830 13.258 1.00 72.06 641 PRO A CA 1
ATOM 4839 C C . PRO A 1 641 ? 11.193 -1.286 12.173 1.00 72.06 641 PRO A C 1
ATOM 4841 O O . PRO A 1 641 ? 11.373 -1.494 10.966 1.00 72.06 641 PRO A O 1
ATOM 4844 N N . ASN A 1 642 ? 10.154 -0.570 12.604 1.00 81.31 642 ASN A N 1
ATOM 4845 C CA . ASN A 1 642 ? 9.189 0.055 11.706 1.00 81.31 642 ASN A CA 1
ATOM 4846 C C . ASN A 1 642 ? 9.645 1.472 11.368 1.00 81.31 642 ASN A C 1
ATOM 4848 O O . ASN A 1 642 ? 9.366 2.413 12.101 1.00 81.31 642 ASN A O 1
ATOM 4852 N N . MET A 1 643 ? 10.345 1.623 10.252 1.00 85.50 643 MET A N 1
ATOM 4853 C CA . MET A 1 643 ? 10.733 2.929 9.730 1.00 85.50 643 MET A CA 1
ATOM 4854 C C . MET A 1 643 ? 9.552 3.565 9.014 1.00 85.50 643 MET A C 1
ATOM 4856 O O . MET A 1 643 ? 8.927 2.929 8.165 1.00 85.50 643 MET A O 1
ATOM 4860 N N . CYS A 1 644 ? 9.286 4.835 9.287 1.00 88.50 644 CYS A N 1
ATOM 4861 C CA . CYS A 1 644 ? 8.350 5.637 8.515 1.00 88.50 644 CYS A CA 1
ATOM 4862 C C . CYS A 1 644 ? 9.076 6.840 7.913 1.00 88.50 644 CYS A C 1
ATOM 4864 O O . CYS A 1 644 ? 9.779 7.583 8.600 1.00 88.50 644 CYS A O 1
ATOM 4866 N N . ARG A 1 645 ? 8.913 7.018 6.605 1.00 91.06 645 ARG A N 1
ATOM 4867 C CA . ARG A 1 645 ? 9.392 8.171 5.856 1.00 91.06 645 ARG A CA 1
ATOM 4868 C C . ARG A 1 645 ? 8.280 9.208 5.794 1.00 91.06 645 ARG A C 1
ATOM 4870 O O . ARG A 1 645 ? 7.183 8.943 5.303 1.00 91.06 645 ARG A O 1
ATOM 4877 N N . PHE A 1 646 ? 8.604 10.406 6.249 1.00 93.94 646 PHE A N 1
ATOM 4878 C CA . PHE A 1 646 ? 7.759 11.586 6.231 1.00 93.94 646 PHE A CA 1
ATOM 4879 C C . PHE A 1 646 ? 8.291 12.599 5.225 1.00 93.94 646 PHE A C 1
ATOM 4881 O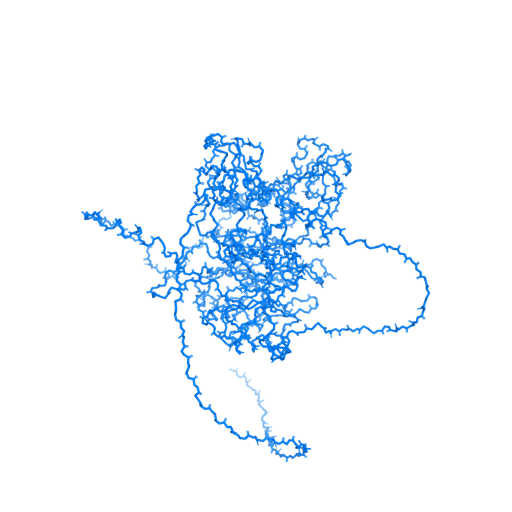 O . PHE A 1 646 ? 9.501 12.726 5.026 1.00 93.94 646 PHE A O 1
ATOM 4888 N N . ILE A 1 647 ? 7.377 13.353 4.629 1.00 94.94 647 ILE A N 1
ATOM 4889 C CA . ILE A 1 647 ? 7.686 14.491 3.771 1.00 94.94 647 ILE A CA 1
ATOM 4890 C C . ILE A 1 647 ? 7.156 15.778 4.385 1.00 94.94 647 ILE A C 1
ATOM 4892 O O . ILE A 1 647 ? 6.090 15.799 5.002 1.00 94.94 647 ILE A O 1
ATOM 4896 N N . THR A 1 648 ? 7.898 16.857 4.170 1.00 95.12 648 THR A N 1
ATOM 4897 C CA . THR A 1 648 ? 7.476 18.214 4.500 1.00 95.12 648 THR A CA 1
ATOM 4898 C C . THR A 1 648 ? 6.993 18.898 3.231 1.00 95.12 648 THR A C 1
ATOM 4900 O O . THR A 1 648 ? 7.715 18.951 2.234 1.00 95.12 648 THR A O 1
ATOM 4903 N N . LEU A 1 649 ? 5.778 19.433 3.266 1.00 96.00 649 LEU A N 1
ATOM 4904 C CA . LEU A 1 649 ? 5.137 20.142 2.167 1.00 96.00 649 LEU A CA 1
ATOM 4905 C C . LEU A 1 649 ? 5.106 21.642 2.411 1.00 96.00 649 LEU A C 1
ATOM 4907 O O . LEU A 1 649 ? 4.914 22.084 3.541 1.00 96.00 649 LEU A O 1
ATOM 4911 N N . ALA A 1 650 ? 5.213 22.410 1.332 1.00 94.31 650 ALA A N 1
ATOM 4912 C CA . ALA A 1 650 ? 4.981 23.848 1.318 1.00 94.31 650 ALA A CA 1
ATOM 4913 C C . ALA A 1 650 ? 4.264 24.279 0.030 1.00 94.31 650 ALA A C 1
ATOM 4915 O O . ALA A 1 650 ? 4.203 23.543 -0.959 1.00 94.31 650 ALA A O 1
ATOM 4916 N N . ARG A 1 651 ? 3.714 25.498 0.043 1.00 92.12 651 ARG A N 1
ATOM 4917 C CA . ARG A 1 651 ? 3.094 26.121 -1.140 1.00 92.12 651 ARG A CA 1
ATOM 4918 C C . ARG A 1 651 ? 4.115 26.516 -2.199 1.00 92.12 651 ARG A C 1
ATOM 4920 O O . ARG A 1 651 ? 3.828 26.425 -3.385 1.00 92.12 651 ARG A O 1
ATOM 4927 N N . GLU A 1 652 ? 5.277 26.987 -1.764 1.00 89.56 652 GLU A N 1
ATOM 4928 C CA . GLU A 1 652 ? 6.349 27.418 -2.653 1.00 89.56 652 GLU A CA 1
ATOM 4929 C C . GLU A 1 652 ? 7.443 26.349 -2.689 1.00 89.56 652 GLU A C 1
ATOM 4931 O O . GLU A 1 652 ? 7.763 25.766 -1.647 1.00 89.56 652 GLU A O 1
ATOM 4936 N N . PRO A 1 653 ? 8.015 26.063 -3.870 1.00 86.50 653 PRO A N 1
ATOM 4937 C CA . PRO A 1 653 ? 9.150 25.165 -3.957 1.00 86.50 653 PRO A CA 1
ATOM 4938 C C . PRO A 1 653 ? 10.346 25.781 -3.233 1.00 86.50 653 PRO A C 1
ATOM 4940 O O . PRO A 1 653 ? 10.537 26.999 -3.220 1.00 86.50 653 PRO A O 1
ATOM 4943 N N . LEU A 1 654 ? 11.195 24.925 -2.671 1.00 83.62 654 LEU A N 1
ATOM 4944 C CA . LEU A 1 654 ? 12.443 25.377 -2.081 1.00 83.62 654 LEU A CA 1
ATOM 4945 C C . LEU A 1 654 ? 13.318 26.001 -3.178 1.00 83.62 654 LEU A C 1
ATOM 4947 O O . LEU A 1 654 ? 13.656 25.345 -4.164 1.00 83.62 654 LEU A O 1
ATOM 4951 N N . VAL A 1 655 ? 13.685 27.275 -3.020 1.00 71.94 655 VAL A N 1
ATOM 4952 C CA . VAL A 1 655 ? 14.630 27.924 -3.934 1.00 71.94 655 VAL A CA 1
ATOM 4953 C C . VAL A 1 655 ? 16.008 27.336 -3.663 1.00 71.94 655 VAL A C 1
ATOM 4955 O O . VAL A 1 655 ? 16.679 27.683 -2.691 1.00 71.94 655 VAL A O 1
ATOM 4958 N N . THR A 1 656 ? 16.429 26.415 -4.524 1.00 64.81 656 THR A N 1
ATOM 4959 C CA . THR A 1 656 ? 17.730 25.760 -4.440 1.00 64.81 656 THR A CA 1
ATOM 4960 C C . THR A 1 656 ? 18.829 26.759 -4.798 1.00 64.81 656 THR A C 1
ATOM 4962 O O . THR A 1 656 ? 19.204 26.915 -5.960 1.00 64.81 656 THR A O 1
ATOM 4965 N N . ALA A 1 657 ? 19.368 27.466 -3.806 1.00 57.44 657 ALA A N 1
ATOM 4966 C CA . ALA A 1 657 ? 20.708 28.026 -3.943 1.00 57.44 657 ALA A CA 1
ATOM 4967 C C . ALA A 1 657 ? 21.722 26.866 -3.980 1.00 57.44 657 ALA A C 1
ATOM 4969 O O . ALA A 1 657 ? 21.406 25.758 -3.541 1.00 57.44 657 ALA A O 1
ATOM 4970 N N . ARG A 1 658 ? 22.953 27.108 -4.458 1.00 53.88 658 ARG A N 1
ATOM 4971 C CA . ARG A 1 658 ? 24.096 26.194 -4.253 1.00 53.88 658 ARG A CA 1
ATOM 4972 C C . ARG A 1 658 ? 24.448 26.149 -2.756 1.00 53.88 658 ARG A C 1
ATOM 4974 O O . ARG A 1 658 ? 25.484 26.648 -2.330 1.00 53.88 658 ARG A O 1
ATOM 4981 N N . LEU A 1 659 ? 23.526 25.651 -1.939 1.00 50.53 659 LEU A N 1
ATOM 4982 C CA . LEU A 1 659 ? 23.696 25.384 -0.523 1.00 50.53 659 LEU A CA 1
ATOM 4983 C C . LEU A 1 659 ? 24.703 24.239 -0.442 1.00 50.53 659 LEU A C 1
ATOM 4985 O O . LEU A 1 659 ? 24.480 23.172 -1.009 1.00 50.53 659 LEU A O 1
ATOM 4989 N N . GLY A 1 660 ? 25.857 24.504 0.171 1.00 54.59 660 GLY A N 1
ATOM 4990 C CA . GLY A 1 660 ? 26.981 23.570 0.194 1.00 54.59 660 GLY A CA 1
ATOM 4991 C C . GLY A 1 660 ? 26.617 22.173 0.714 1.00 54.59 660 GLY A C 1
ATOM 4992 O O . GLY A 1 660 ? 25.665 22.020 1.473 1.00 54.59 660 GLY A O 1
ATOM 4993 N N . ALA A 1 661 ? 27.407 21.178 0.289 1.00 53.12 661 ALA A N 1
ATOM 4994 C CA . ALA A 1 661 ? 27.593 19.808 0.807 1.00 53.12 661 ALA A CA 1
ATOM 4995 C C . ALA A 1 661 ? 26.369 18.996 1.301 1.00 53.12 661 ALA A C 1
ATOM 4997 O O . ALA A 1 661 ? 26.545 17.972 1.962 1.00 53.12 661 ALA A O 1
ATOM 4998 N N . SER A 1 662 ? 25.136 19.411 1.018 1.00 63.09 662 SER A N 1
ATOM 4999 C CA . SER A 1 662 ? 23.938 18.612 1.275 1.00 63.09 662 SER A CA 1
ATOM 5000 C C . SER A 1 662 ? 23.585 17.843 0.015 1.00 63.09 662 SER A C 1
ATOM 5002 O O . SER A 1 662 ? 23.575 18.391 -1.086 1.00 63.09 662 SER A O 1
ATOM 5004 N N . VAL A 1 663 ? 23.346 16.547 0.177 1.00 79.69 663 VAL A N 1
ATOM 5005 C CA . VAL A 1 663 ? 22.860 15.707 -0.909 1.00 79.69 663 VAL A CA 1
ATOM 5006 C C . VAL A 1 663 ? 21.382 16.041 -1.112 1.00 79.69 663 VAL A C 1
ATOM 5008 O O . VAL A 1 663 ? 20.626 16.072 -0.142 1.00 79.69 663 VAL A O 1
ATOM 5011 N N . PHE A 1 664 ? 20.976 16.334 -2.346 1.00 87.12 664 PHE A N 1
ATOM 5012 C CA . PHE A 1 664 ? 19.590 16.657 -2.689 1.00 87.12 664 PHE A CA 1
ATOM 5013 C C . PHE A 1 664 ? 18.887 15.464 -3.324 1.00 87.12 664 PHE A C 1
ATOM 5015 O O . PHE A 1 664 ? 19.501 14.671 -4.040 1.00 87.12 664 PHE A O 1
ATOM 5022 N N . LYS A 1 665 ? 17.582 15.390 -3.089 1.00 89.69 665 LYS A N 1
ATOM 5023 C CA . LYS A 1 665 ? 16.657 14.475 -3.743 1.00 89.69 665 LYS A CA 1
ATOM 5024 C C . LYS A 1 665 ? 15.627 15.293 -4.514 1.00 89.69 665 LYS A C 1
ATOM 5026 O O . LYS A 1 665 ? 15.116 16.293 -4.007 1.00 89.69 665 LYS A O 1
ATOM 5031 N N . THR A 1 666 ? 15.330 14.864 -5.732 1.00 92.50 666 THR A N 1
ATOM 5032 C CA . THR A 1 666 ? 14.260 15.416 -6.558 1.00 92.50 666 THR A CA 1
ATOM 5033 C C . THR A 1 666 ? 13.213 14.338 -6.793 1.00 92.50 666 THR A C 1
ATOM 5035 O O . THR A 1 666 ? 13.532 13.249 -7.270 1.00 92.50 666 THR A O 1
ATOM 5038 N N . SER A 1 667 ? 11.960 14.661 -6.478 1.00 93.94 667 SER A N 1
ATOM 5039 C CA . SER A 1 667 ? 10.808 13.793 -6.727 1.00 93.94 667 SER A CA 1
ATOM 5040 C C . SER A 1 667 ? 10.058 14.268 -7.958 1.00 93.94 667 SER A C 1
ATOM 5042 O O . SER A 1 667 ? 9.720 15.451 -8.082 1.00 93.94 667 SER A O 1
ATOM 5044 N N . VAL A 1 668 ? 9.752 13.344 -8.858 1.00 94.00 668 VAL A N 1
ATOM 5045 C CA . VAL A 1 668 ? 9.007 13.601 -10.090 1.00 94.00 668 VAL A CA 1
ATOM 5046 C C . VAL A 1 668 ? 7.920 12.550 -10.260 1.00 94.00 668 VAL A C 1
ATOM 5048 O O . VAL A 1 668 ? 8.100 11.387 -9.909 1.00 94.00 668 VAL A O 1
ATOM 5051 N N . VAL A 1 669 ? 6.783 12.970 -10.798 1.00 92.31 669 VAL A N 1
ATOM 5052 C CA . VAL A 1 669 ? 5.732 12.073 -11.271 1.00 92.31 669 VAL A CA 1
ATOM 5053 C C . VAL A 1 669 ? 5.551 12.258 -12.768 1.00 92.31 669 VAL A C 1
ATOM 5055 O O . VAL A 1 669 ? 5.571 13.392 -13.250 1.00 92.31 669 VAL A O 1
ATOM 5058 N N . PHE A 1 670 ? 5.387 11.168 -13.508 1.00 90.56 670 PHE A N 1
ATOM 5059 C CA . PHE A 1 670 ? 5.148 11.219 -14.947 1.00 90.56 670 PHE A CA 1
ATOM 5060 C C . PHE A 1 670 ? 4.321 10.032 -15.446 1.00 90.56 670 PHE A C 1
ATOM 5062 O O . PHE A 1 670 ? 4.242 9.006 -14.778 1.00 90.56 670 PHE A O 1
ATOM 5069 N N . SER A 1 671 ? 3.711 10.163 -16.621 1.00 89.00 671 SER A N 1
ATOM 5070 C CA . SER A 1 671 ? 3.132 9.043 -17.371 1.00 89.00 671 SER A CA 1
ATOM 5071 C C . SER A 1 671 ? 3.886 8.850 -18.682 1.00 89.00 671 SER A C 1
ATOM 5073 O O . SER A 1 671 ? 4.422 9.798 -19.264 1.00 89.00 671 SER A O 1
ATOM 5075 N N . VAL A 1 672 ? 3.943 7.607 -19.143 1.00 84.31 672 VAL A N 1
ATOM 5076 C CA . VAL A 1 672 ? 4.540 7.246 -20.431 1.00 84.31 672 VAL A CA 1
ATOM 5077 C C . VAL A 1 672 ? 3.448 6.764 -21.385 1.00 84.31 672 VAL A C 1
ATOM 5079 O O . VAL A 1 672 ? 2.492 6.149 -20.909 1.00 84.31 672 VAL A O 1
ATOM 5082 N N . PRO A 1 673 ? 3.587 6.995 -22.704 1.00 76.69 673 PRO A N 1
ATOM 5083 C CA . PRO A 1 673 ? 2.653 6.443 -23.679 1.00 76.69 673 PRO A CA 1
ATOM 5084 C C . PRO A 1 673 ? 2.583 4.917 -23.579 1.00 76.69 673 PRO A C 1
ATOM 5086 O O . PRO A 1 673 ? 3.606 4.268 -23.337 1.00 76.69 673 PRO A O 1
ATOM 5089 N N . ASP A 1 674 ? 1.411 4.340 -23.851 1.00 68.50 674 ASP A N 1
ATOM 5090 C CA . ASP A 1 674 ? 1.203 2.886 -23.866 1.00 68.50 674 ASP A CA 1
ATOM 5091 C C . ASP A 1 674 ? 1.820 2.258 -25.129 1.00 68.50 674 ASP A C 1
ATOM 5093 O O . ASP A 1 674 ? 1.151 1.919 -26.103 1.00 68.50 674 ASP A O 1
ATOM 5097 N N . SER A 1 675 ? 3.150 2.189 -25.157 1.00 67.50 675 SER A N 1
ATOM 5098 C CA . SER A 1 675 ? 3.912 1.520 -26.209 1.00 67.50 675 SER A CA 1
ATOM 5099 C C . SER A 1 675 ? 5.184 0.892 -25.651 1.00 67.50 675 SER A C 1
ATOM 5101 O O . SER A 1 675 ? 5.760 1.359 -24.663 1.00 67.50 675 SER A O 1
ATOM 5103 N N . ALA A 1 676 ? 5.631 -0.176 -26.311 1.00 66.81 676 ALA A N 1
ATOM 5104 C CA . ALA A 1 676 ? 6.772 -0.959 -25.865 1.00 66.81 676 ALA A CA 1
ATOM 5105 C C . ALA A 1 676 ? 8.027 -0.089 -25.676 1.00 66.81 676 ALA A C 1
ATOM 5107 O O . ALA A 1 676 ? 8.386 0.741 -26.518 1.00 66.81 676 ALA A O 1
ATOM 5108 N N . GLY A 1 677 ? 8.697 -0.279 -24.538 1.00 72.69 677 GLY A N 1
ATOM 5109 C CA . GLY A 1 677 ? 9.978 0.363 -24.237 1.00 72.69 677 GLY A CA 1
ATOM 5110 C C . GLY A 1 677 ? 9.908 1.850 -23.860 1.00 72.69 677 GLY A C 1
ATOM 5111 O O . GLY A 1 677 ? 10.959 2.451 -23.630 1.00 72.69 677 GLY A O 1
ATOM 5112 N N . GLN A 1 678 ? 8.725 2.469 -23.744 1.00 80.62 678 GLN A N 1
ATOM 5113 C CA . GLN A 1 678 ? 8.629 3.881 -23.330 1.00 80.62 678 GLN A CA 1
ATOM 5114 C C . GLN A 1 678 ? 9.088 4.109 -21.895 1.00 80.62 678 GLN A C 1
ATOM 5116 O O . GLN A 1 678 ? 9.829 5.056 -21.634 1.00 80.62 678 GLN A O 1
ATOM 5121 N N . LEU A 1 679 ? 8.736 3.203 -20.979 1.00 82.31 679 LEU A N 1
ATOM 5122 C CA . LEU A 1 679 ? 9.254 3.242 -19.613 1.00 82.31 679 LEU A CA 1
ATOM 5123 C C . LEU A 1 679 ? 10.786 3.228 -19.615 1.00 82.31 679 LEU A C 1
ATOM 5125 O O . LEU A 1 679 ? 11.424 4.030 -18.941 1.00 82.31 679 LEU A O 1
ATOM 5129 N N . PHE A 1 680 ? 11.397 2.376 -20.436 1.00 81.88 680 PHE A N 1
ATOM 5130 C CA . PHE A 1 680 ? 12.848 2.347 -20.559 1.00 81.88 680 PHE A CA 1
ATOM 5131 C C . PHE A 1 680 ? 13.424 3.664 -21.091 1.00 81.88 680 PHE A C 1
ATOM 5133 O O . PHE A 1 680 ? 14.399 4.165 -20.529 1.00 81.88 680 PHE A O 1
ATOM 5140 N N . LYS A 1 681 ? 12.820 4.259 -22.130 1.00 83.44 681 LYS A N 1
ATOM 5141 C CA . LYS A 1 681 ? 13.238 5.572 -22.653 1.00 83.44 681 LYS A CA 1
ATOM 5142 C C . LYS A 1 681 ? 13.162 6.647 -21.572 1.00 83.44 681 LYS A C 1
ATOM 5144 O O . LYS A 1 681 ? 14.141 7.367 -21.380 1.00 83.44 681 LYS A O 1
ATOM 5149 N N . ALA A 1 682 ? 12.064 6.695 -20.821 1.00 88.44 682 ALA A N 1
ATOM 5150 C CA . ALA A 1 682 ? 11.893 7.619 -19.706 1.00 88.44 682 ALA A CA 1
ATOM 5151 C C . ALA A 1 682 ? 12.962 7.415 -18.620 1.00 88.44 682 ALA A C 1
ATOM 5153 O O . ALA A 1 682 ? 13.553 8.381 -18.153 1.00 88.44 682 ALA A O 1
ATOM 5154 N N . LEU A 1 683 ? 13.298 6.173 -18.263 1.00 87.06 683 LEU A N 1
ATOM 5155 C CA . LEU A 1 683 ? 14.323 5.899 -17.248 1.00 87.06 683 LEU A CA 1
ATOM 5156 C C . LEU A 1 683 ? 15.759 6.107 -17.758 1.00 87.06 683 LEU A C 1
ATOM 5158 O O . LEU A 1 683 ? 16.662 6.406 -16.973 1.00 87.06 683 LEU A O 1
ATOM 5162 N N . SER A 1 684 ? 15.983 6.016 -19.073 1.00 85.06 684 SER A N 1
ATOM 5163 C CA . SER A 1 684 ? 17.293 6.252 -19.693 1.00 85.06 684 SER A CA 1
ATOM 5164 C C . SER A 1 684 ? 17.820 7.668 -19.472 1.00 85.06 684 SER A C 1
ATOM 5166 O O . SER A 1 684 ? 19.035 7.874 -19.405 1.00 85.06 684 SER A O 1
ATOM 5168 N N . VAL A 1 685 ? 16.918 8.643 -19.304 1.00 88.88 685 VAL A N 1
ATOM 5169 C CA . VAL A 1 685 ? 17.283 10.056 -19.151 1.00 88.88 685 VAL A CA 1
ATOM 5170 C C . VAL A 1 685 ? 18.134 10.295 -17.905 1.00 88.88 685 VAL A C 1
ATOM 5172 O O . VAL A 1 685 ? 19.042 11.128 -17.955 1.00 88.88 685 VAL A O 1
ATOM 5175 N N . PHE A 1 686 ? 17.872 9.534 -16.837 1.00 88.12 686 PHE A N 1
ATOM 5176 C CA . PHE A 1 686 ? 18.600 9.583 -15.573 1.00 88.12 686 PHE A CA 1
ATOM 5177 C C . PHE A 1 686 ? 19.944 8.872 -15.694 1.00 88.12 686 PHE A C 1
ATOM 5179 O O . PHE A 1 686 ? 20.984 9.424 -15.344 1.00 88.12 686 PHE A O 1
ATOM 5186 N N . ALA A 1 687 ? 19.941 7.673 -16.272 1.00 82.12 687 ALA A N 1
ATOM 5187 C CA . ALA A 1 687 ? 21.123 6.827 -16.318 1.00 82.12 687 ALA A CA 1
ATOM 5188 C C . ALA A 1 687 ? 22.234 7.348 -17.229 1.00 82.12 687 ALA A C 1
ATOM 5190 O O . ALA A 1 687 ? 23.396 7.294 -16.853 1.00 82.12 687 ALA A O 1
ATOM 5191 N N . ILE A 1 688 ? 21.890 7.910 -18.394 1.00 84.88 688 ILE A N 1
ATOM 5192 C CA . ILE A 1 688 ? 22.870 8.530 -19.310 1.00 84.88 688 ILE A CA 1
ATOM 5193 C C . ILE A 1 688 ? 23.569 9.740 -18.653 1.00 84.88 688 ILE A C 1
ATOM 5195 O O . ILE A 1 688 ? 24.589 10.220 -19.142 1.00 84.88 688 ILE A O 1
ATOM 5199 N N . ARG A 1 689 ? 23.016 10.244 -17.545 1.00 86.62 689 ARG A N 1
ATOM 5200 C CA . ARG A 1 689 ? 23.496 11.401 -16.786 1.00 86.62 689 ARG A CA 1
ATOM 5201 C C . ARG A 1 689 ? 24.021 11.033 -15.395 1.00 86.62 689 ARG A C 1
ATOM 5203 O O . ARG A 1 689 ? 24.227 11.935 -14.591 1.00 86.62 689 ARG A O 1
ATOM 5210 N N . ASP A 1 690 ? 24.203 9.740 -15.115 1.00 80.75 690 ASP A N 1
ATOM 5211 C CA . ASP A 1 690 ? 24.639 9.216 -13.815 1.00 80.75 690 ASP A CA 1
ATOM 5212 C C . ASP A 1 690 ? 23.790 9.716 -12.627 1.00 80.75 690 ASP A C 1
ATOM 5214 O O . ASP A 1 690 ? 24.282 9.874 -11.510 1.00 80.75 690 ASP A O 1
ATOM 5218 N N . LEU A 1 691 ? 22.493 9.956 -12.855 1.00 84.12 691 LEU A N 1
ATOM 5219 C CA . LEU A 1 691 ? 21.544 10.275 -11.791 1.00 84.12 691 LEU A CA 1
ATOM 5220 C C . LEU A 1 691 ? 21.038 8.977 -11.164 1.00 84.12 691 LEU A C 1
ATOM 5222 O O . LEU A 1 691 ? 20.483 8.111 -11.847 1.00 84.12 691 LEU A O 1
ATOM 5226 N N . ASP A 1 692 ? 21.245 8.843 -9.857 1.00 79.69 692 ASP A N 1
ATOM 5227 C CA . ASP A 1 692 ? 20.811 7.674 -9.103 1.00 79.69 692 ASP A CA 1
ATOM 5228 C C . ASP A 1 692 ? 19.323 7.765 -8.756 1.00 79.69 692 ASP A C 1
ATOM 5230 O O . ASP A 1 692 ? 18.873 8.777 -8.223 1.00 79.69 692 ASP A O 1
ATOM 5234 N N . MET A 1 693 ? 18.560 6.714 -9.052 1.00 83.50 693 MET A N 1
ATOM 5235 C CA . MET A 1 693 ? 17.137 6.629 -8.722 1.00 83.50 693 MET A CA 1
ATOM 5236 C C . MET A 1 693 ? 16.974 5.801 -7.452 1.00 83.50 693 MET A C 1
ATOM 5238 O O . MET A 1 693 ? 17.255 4.604 -7.450 1.00 83.50 693 MET A O 1
ATOM 5242 N N . THR A 1 694 ? 16.469 6.421 -6.389 1.00 75.75 694 THR A N 1
ATOM 5243 C CA . THR A 1 694 ? 16.311 5.772 -5.081 1.00 75.75 694 THR A CA 1
ATOM 5244 C C . THR A 1 694 ? 14.961 5.091 -4.900 1.00 75.75 694 THR A C 1
ATOM 5246 O O . THR A 1 694 ? 14.834 4.232 -4.036 1.00 75.75 694 THR A O 1
ATOM 5249 N N . LYS A 1 695 ? 13.940 5.489 -5.668 1.00 82.12 695 LYS A N 1
ATOM 5250 C CA . LYS A 1 695 ? 12.586 4.921 -5.594 1.00 82.12 695 LYS A CA 1
ATOM 5251 C C . LYS A 1 695 ? 11.916 4.996 -6.958 1.00 82.12 695 LYS A C 1
ATOM 5253 O O . LYS A 1 695 ? 12.061 6.006 -7.647 1.00 82.12 695 LYS A O 1
ATOM 5258 N N . ILE A 1 696 ? 11.174 3.951 -7.315 1.00 87.44 696 ILE A N 1
ATOM 5259 C CA . ILE A 1 696 ? 10.245 3.964 -8.445 1.00 87.44 696 ILE A CA 1
ATOM 5260 C C . ILE A 1 696 ? 8.985 3.180 -8.091 1.00 87.44 696 ILE A C 1
ATOM 5262 O O . ILE A 1 696 ? 9.054 2.057 -7.596 1.00 87.44 696 ILE A O 1
ATOM 5266 N N . GLU A 1 697 ? 7.832 3.772 -8.362 1.00 86.06 697 GLU A N 1
ATOM 5267 C CA . GLU A 1 697 ? 6.541 3.183 -8.025 1.00 86.06 697 GLU A CA 1
ATOM 5268 C C . GLU A 1 697 ? 5.536 3.410 -9.149 1.00 86.06 697 GLU A C 1
ATOM 5270 O O . GLU A 1 697 ? 5.384 4.533 -9.635 1.00 86.06 697 GLU A O 1
ATOM 5275 N N . SER A 1 698 ? 4.855 2.334 -9.549 1.00 85.88 698 SER A N 1
ATOM 5276 C CA . SER A 1 698 ? 3.799 2.367 -10.563 1.00 85.88 698 SER A CA 1
ATOM 5277 C C . SER A 1 698 ? 2.439 2.486 -9.892 1.00 85.88 698 SER A C 1
ATOM 5279 O O . SER A 1 698 ? 2.068 1.632 -9.088 1.00 85.88 698 SER A O 1
ATOM 5281 N N . ARG A 1 699 ? 1.658 3.504 -10.261 1.00 81.25 699 ARG A N 1
ATOM 5282 C CA . ARG A 1 699 ? 0.324 3.754 -9.713 1.00 81.25 699 ARG A CA 1
ATOM 5283 C C . ARG A 1 699 ? -0.777 3.780 -10.758 1.00 81.25 699 ARG A C 1
ATOM 5285 O O . ARG A 1 699 ? -0.715 4.632 -11.638 1.00 81.25 699 ARG A O 1
ATOM 5292 N N . PRO A 1 700 ? -1.796 2.909 -10.643 1.00 74.38 700 PRO A N 1
ATOM 5293 C CA . PRO A 1 700 ? -2.957 2.950 -11.519 1.00 74.38 700 PRO A CA 1
ATOM 5294 C C . PRO A 1 700 ? -3.606 4.339 -11.580 1.00 74.38 700 PRO A C 1
ATOM 5296 O O . PRO A 1 700 ? -3.881 4.955 -10.549 1.00 74.38 700 PRO A O 1
ATOM 5299 N N . MET A 1 701 ? -3.868 4.830 -12.787 1.00 67.62 701 MET A N 1
ATOM 5300 C CA . MET A 1 701 ? -4.618 6.057 -13.020 1.00 67.62 701 MET A CA 1
ATOM 5301 C C . MET A 1 701 ? -6.100 5.831 -12.721 1.00 67.62 701 MET A C 1
ATOM 5303 O O . MET A 1 701 ? -6.690 4.840 -13.140 1.00 67.62 701 MET A O 1
ATOM 5307 N N . ARG A 1 702 ? -6.708 6.782 -12.001 1.00 60.28 702 ARG A N 1
ATOM 5308 C CA . ARG A 1 702 ? -8.113 6.722 -11.559 1.00 60.28 702 ARG A CA 1
ATOM 5309 C C . ARG A 1 702 ? -9.126 7.207 -12.606 1.00 60.28 702 ARG A C 1
ATOM 5311 O O . ARG A 1 702 ? -10.318 7.192 -12.327 1.00 60.28 702 ARG A O 1
ATOM 5318 N N . SER A 1 703 ? -8.678 7.674 -13.772 1.00 44.88 703 SER A N 1
ATOM 5319 C CA . SER A 1 703 ? -9.554 8.155 -14.843 1.00 44.88 703 SER A CA 1
ATOM 5320 C C . SER A 1 703 ? -8.917 7.973 -16.225 1.00 44.88 703 SER A C 1
ATOM 5322 O O . SER A 1 703 ? -7.777 8.388 -16.430 1.00 44.88 703 SER A O 1
ATOM 5324 N N . HIS A 1 704 ? -9.724 7.423 -17.146 1.00 37.66 704 HIS A N 1
ATOM 5325 C CA . HIS A 1 704 ? -9.504 7.025 -18.553 1.00 37.66 704 HIS A CA 1
ATOM 5326 C C . HIS A 1 704 ? -9.229 5.525 -18.783 1.00 37.66 704 HIS A C 1
ATOM 5328 O O . HIS A 1 704 ? -8.079 5.095 -18.772 1.00 37.66 704 HIS A O 1
ATOM 5334 N N . PRO A 1 705 ? -10.242 4.739 -19.193 1.00 32.25 705 PRO A N 1
ATOM 5335 C CA . PRO A 1 705 ? -10.019 3.821 -20.295 1.00 32.25 705 PRO A CA 1
ATOM 5336 C C . PRO A 1 705 ? -9.881 4.686 -21.556 1.00 32.25 705 PRO A C 1
ATOM 5338 O O . PRO A 1 705 ? -10.863 5.253 -22.035 1.00 32.25 705 PRO A O 1
ATOM 5341 N N . ILE A 1 706 ? -8.666 4.868 -22.079 1.00 32.28 706 ILE A N 1
ATOM 5342 C CA . ILE A 1 706 ? -8.518 5.479 -23.406 1.00 32.28 706 ILE A CA 1
ATOM 5343 C C . ILE A 1 706 ? -9.236 4.555 -24.399 1.00 32.28 706 ILE A C 1
ATOM 5345 O O . ILE A 1 706 ? -8.820 3.416 -24.610 1.00 32.28 706 ILE A O 1
ATOM 5349 N N . GLN A 1 707 ? -10.330 5.033 -25.002 1.00 26.02 707 GLN A N 1
ATOM 5350 C CA . GLN A 1 707 ? -10.866 4.431 -26.220 1.00 26.02 707 GLN A CA 1
ATOM 5351 C C . GLN A 1 707 ? -9.819 4.620 -27.320 1.00 26.02 707 GLN A C 1
ATOM 5353 O O . GLN A 1 707 ? -9.610 5.728 -27.811 1.00 26.02 707 GLN A O 1
ATOM 5358 N N . LEU A 1 708 ? -9.147 3.532 -27.694 1.00 27.08 708 LEU A N 1
ATOM 5359 C CA . LEU A 1 708 ? -8.374 3.471 -28.928 1.00 27.08 708 LEU A CA 1
ATOM 5360 C C . LEU A 1 708 ? -9.350 3.606 -30.102 1.00 27.08 708 LEU A C 1
ATOM 5362 O O . LEU A 1 708 ? -10.346 2.889 -30.177 1.00 27.08 708 LEU A O 1
ATOM 5366 N N . ALA A 1 709 ? -9.062 4.531 -31.017 1.00 27.56 709 ALA A N 1
ATOM 5367 C CA . ALA A 1 709 ? -9.876 4.790 -32.203 1.00 27.56 709 ALA A CA 1
ATOM 5368 C C . ALA A 1 709 ? -9.833 3.662 -33.256 1.00 27.56 709 ALA A C 1
ATOM 5370 O O . ALA A 1 709 ? -10.475 3.792 -34.291 1.00 27.56 709 ALA A O 1
ATOM 5371 N N . ASP A 1 710 ? -9.159 2.542 -32.983 1.00 26.91 710 ASP A N 1
ATOM 5372 C CA . ASP A 1 710 ? -9.118 1.376 -33.861 1.00 26.91 710 ASP A CA 1
ATOM 5373 C C . ASP A 1 710 ? -9.556 0.134 -33.076 1.00 26.91 710 ASP A C 1
ATOM 5375 O O . ASP A 1 710 ? -8.951 -0.227 -32.069 1.00 26.91 710 ASP A O 1
ATOM 5379 N N . GLY A 1 711 ? -10.642 -0.500 -33.530 1.00 28.27 711 GLY A N 1
ATOM 5380 C CA . GLY A 1 711 ? -11.407 -1.557 -32.853 1.00 28.27 711 GLY A CA 1
ATOM 5381 C C . GLY A 1 711 ? -10.709 -2.909 -32.641 1.00 28.27 711 GLY A C 1
ATOM 5382 O O . GLY A 1 711 ? -11.307 -3.950 -32.905 1.00 28.27 711 GLY A O 1
ATOM 5383 N N . ALA A 1 712 ? -9.480 -2.919 -32.128 1.00 25.86 712 ALA A N 1
ATOM 5384 C CA . ALA A 1 712 ? -8.871 -4.085 -31.502 1.00 25.86 712 ALA A CA 1
ATOM 5385 C C . ALA A 1 712 ? -9.180 -4.051 -29.995 1.00 25.86 712 ALA A C 1
ATOM 5387 O O . ALA A 1 712 ? -8.633 -3.249 -29.240 1.00 25.86 712 ALA A O 1
ATOM 5388 N N . VAL A 1 713 ? -10.104 -4.906 -29.557 1.00 32.03 713 VAL A N 1
ATOM 5389 C CA . VAL A 1 713 ? -10.493 -5.051 -28.148 1.00 32.03 713 VAL A CA 1
ATOM 5390 C C . VAL A 1 713 ? -9.318 -5.653 -27.371 1.00 32.03 713 VAL A C 1
ATOM 5392 O O . VAL A 1 713 ? -9.101 -6.859 -27.384 1.00 32.03 713 VAL A O 1
ATOM 5395 N N . GLY A 1 714 ? -8.537 -4.787 -26.729 1.00 32.53 714 GLY A N 1
ATOM 5396 C CA . GLY A 1 714 ? -7.392 -5.149 -25.895 1.00 32.53 714 GLY A CA 1
ATOM 5397 C C . GLY A 1 714 ? -6.916 -3.965 -25.054 1.00 32.53 714 GLY A C 1
ATOM 5398 O O . GLY A 1 714 ? -5.733 -3.650 -25.045 1.00 32.53 714 GLY A O 1
ATOM 5399 N N . GLY A 1 715 ? -7.839 -3.249 -24.404 1.00 39.19 715 GLY A N 1
ATOM 5400 C CA . GLY A 1 715 ? -7.486 -2.140 -23.515 1.00 39.19 715 GLY A CA 1
ATOM 5401 C C . GLY A 1 715 ? -6.868 -2.660 -22.216 1.00 39.19 715 GLY A C 1
ATOM 5402 O O . GLY A 1 715 ? -7.510 -3.417 -21.488 1.00 39.19 715 GLY A O 1
ATOM 5403 N N . ARG A 1 716 ? -5.632 -2.256 -21.900 1.00 50.81 716 ARG A N 1
ATOM 5404 C CA . ARG A 1 716 ? -5.030 -2.504 -20.581 1.00 50.81 716 ARG A CA 1
ATOM 5405 C C . ARG A 1 716 ? -5.891 -1.815 -19.515 1.00 50.81 716 ARG A C 1
ATOM 5407 O O . ARG A 1 716 ? -6.072 -0.604 -19.561 1.00 50.81 716 ARG A O 1
ATOM 5414 N N . ARG A 1 717 ? -6.404 -2.573 -18.536 1.00 50.97 717 ARG A N 1
ATOM 5415 C CA . ARG A 1 717 ? -7.209 -2.030 -17.416 1.00 50.97 717 ARG A CA 1
ATOM 5416 C C . ARG A 1 717 ? -6.425 -1.093 -16.488 1.00 50.97 717 ARG A C 1
ATOM 5418 O O . ARG A 1 717 ? -7.032 -0.356 -15.722 1.00 50.97 717 ARG A O 1
ATOM 5425 N N . PHE A 1 718 ? -5.095 -1.118 -16.555 1.00 52.28 718 PHE A N 1
ATOM 5426 C CA . PHE A 1 718 ? -4.217 -0.311 -15.716 1.00 52.28 718 PHE A CA 1
ATOM 5427 C C . PHE A 1 718 ? -3.296 0.547 -16.593 1.00 52.28 718 PHE A C 1
ATOM 5429 O O . PHE A 1 718 ? -2.374 0.029 -17.219 1.00 52.28 718 PHE A O 1
ATOM 5436 N N . GLN A 1 719 ? -3.540 1.859 -16.624 1.00 68.25 719 GLN A N 1
ATOM 5437 C CA . GLN A 1 719 ? -2.541 2.857 -17.025 1.00 68.25 719 GLN A CA 1
ATOM 5438 C C . GLN A 1 719 ? -1.819 3.351 -15.777 1.00 68.25 719 GLN A C 1
ATOM 5440 O O . GLN A 1 719 ? -2.461 3.513 -14.742 1.00 68.25 719 GLN A O 1
ATOM 5445 N N . TYR A 1 720 ? -0.508 3.584 -15.848 1.00 78.75 720 TYR A N 1
ATOM 5446 C CA . TYR A 1 720 ? 0.299 3.876 -14.664 1.00 78.75 720 TYR A CA 1
ATOM 5447 C C . TYR A 1 720 ? 0.909 5.283 -14.689 1.00 78.75 720 TYR A C 1
ATOM 5449 O O . TYR A 1 720 ? 1.547 5.694 -15.657 1.00 78.75 720 TYR A O 1
ATOM 5457 N N . LEU A 1 721 ? 0.774 5.989 -13.568 1.00 86.06 721 LEU A N 1
ATOM 5458 C CA . LEU A 1 721 ? 1.652 7.086 -13.179 1.00 86.06 721 LEU A CA 1
ATOM 5459 C C . LEU A 1 721 ? 2.882 6.513 -12.485 1.00 86.06 721 LEU A C 1
ATOM 5461 O O . LEU A 1 721 ? 2.781 5.609 -11.659 1.00 86.06 721 LEU A O 1
ATOM 5465 N N . LEU A 1 722 ? 4.042 7.063 -12.804 1.00 89.31 722 LEU A N 1
ATOM 5466 C CA . LEU A 1 722 ? 5.323 6.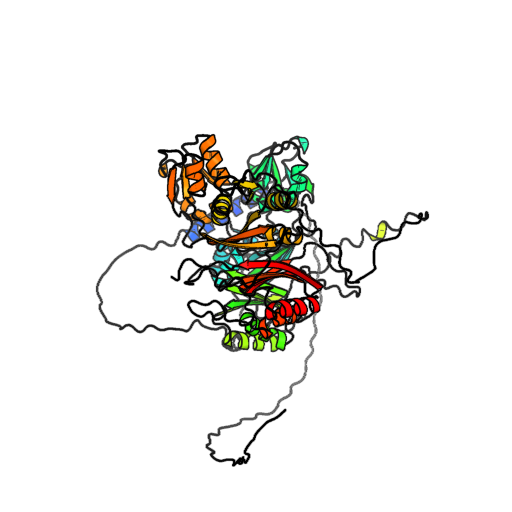643 -12.267 1.00 89.31 722 LEU A CA 1
ATOM 5467 C C . LEU A 1 722 ? 5.843 7.731 -11.348 1.00 89.31 722 LEU A C 1
ATOM 5469 O O . LEU A 1 722 ? 6.081 8.857 -11.784 1.00 89.31 722 LEU A O 1
ATOM 5473 N N . TYR A 1 723 ? 6.021 7.385 -10.080 1.00 90.94 723 TYR A N 1
ATOM 5474 C CA . TYR A 1 723 ? 6.664 8.247 -9.098 1.00 90.94 723 TYR A CA 1
ATOM 5475 C C . TYR A 1 723 ? 8.119 7.833 -8.972 1.00 90.94 723 TYR A C 1
ATOM 5477 O O . TYR A 1 723 ? 8.403 6.673 -8.681 1.00 90.94 723 TYR A O 1
ATOM 5485 N N . VAL A 1 724 ? 9.029 8.777 -9.193 1.00 91.56 724 VAL A N 1
ATOM 5486 C CA . VAL A 1 724 ? 10.471 8.550 -9.120 1.00 91.56 724 VAL A CA 1
ATOM 5487 C C . VAL A 1 724 ? 11.103 9.555 -8.174 1.00 91.56 724 VAL A C 1
ATOM 5489 O O . VAL A 1 724 ? 10.911 10.763 -8.319 1.00 91.56 724 VAL A O 1
ATOM 5492 N N . ASP A 1 725 ? 11.913 9.041 -7.254 1.00 90.25 725 ASP A N 1
ATOM 5493 C CA . ASP A 1 725 ? 12.880 9.840 -6.510 1.00 90.25 725 ASP A CA 1
ATOM 5494 C C . ASP A 1 725 ? 14.265 9.600 -7.100 1.00 90.25 725 ASP A C 1
ATOM 5496 O O . ASP A 1 725 ? 14.694 8.449 -7.220 1.00 90.25 725 ASP A O 1
ATOM 5500 N N . PHE A 1 726 ? 14.980 10.674 -7.423 1.00 88.88 726 PHE A N 1
ATOM 5501 C CA . PHE A 1 726 ? 16.377 10.593 -7.832 1.00 88.88 726 PHE A CA 1
ATOM 5502 C C . PHE A 1 726 ? 17.261 11.559 -7.046 1.00 88.88 726 PHE A C 1
ATOM 5504 O O . PHE A 1 726 ? 16.830 12.631 -6.615 1.00 88.88 726 PHE A O 1
ATOM 5511 N N . MET A 1 727 ? 18.518 11.174 -6.863 1.00 86.69 727 MET A N 1
ATOM 5512 C CA . MET A 1 727 ? 19.544 11.986 -6.225 1.00 86.69 727 MET A CA 1
ATOM 5513 C C . MET A 1 727 ? 20.006 13.054 -7.214 1.00 86.69 727 MET A C 1
ATOM 5515 O O . MET A 1 727 ? 20.669 12.758 -8.207 1.00 86.69 727 MET A O 1
ATOM 5519 N N . GLY A 1 728 ? 19.621 14.301 -6.965 1.00 86.50 728 GLY A N 1
ATOM 5520 C CA . GLY A 1 728 ? 19.912 15.414 -7.858 1.00 86.50 728 GLY A CA 1
ATOM 5521 C C . GLY A 1 728 ? 19.308 16.722 -7.369 1.00 86.50 728 GLY A C 1
ATOM 5522 O O . GLY A 1 728 ? 18.246 16.740 -6.743 1.00 86.50 728 GLY A O 1
ATOM 5523 N N . ASN A 1 729 ? 20.002 17.823 -7.658 1.00 88.38 729 ASN A N 1
ATOM 5524 C CA . ASN A 1 729 ? 19.563 19.179 -7.351 1.00 88.38 729 ASN A CA 1
ATOM 5525 C C . ASN A 1 729 ? 19.084 19.880 -8.631 1.00 88.38 729 ASN A C 1
ATOM 5527 O O . ASN A 1 729 ? 19.770 19.837 -9.652 1.00 88.38 729 ASN A O 1
ATOM 5531 N N . LEU A 1 730 ? 17.940 20.567 -8.581 1.00 88.00 730 LEU A N 1
ATOM 5532 C CA . LEU A 1 730 ? 17.431 21.377 -9.697 1.00 88.00 730 LEU A CA 1
ATOM 5533 C C . LEU A 1 730 ? 18.300 22.598 -10.023 1.00 88.00 730 LEU A C 1
ATOM 5535 O O . LEU A 1 730 ? 18.111 23.200 -11.076 1.00 88.00 730 LEU A O 1
ATOM 5539 N N . ALA A 1 731 ? 19.243 22.972 -9.157 1.00 86.06 731 ALA A N 1
ATOM 5540 C CA . ALA A 1 731 ? 20.254 23.983 -9.455 1.00 86.06 731 ALA A CA 1
ATOM 5541 C C . ALA A 1 731 ? 21.343 23.489 -10.428 1.00 86.06 731 ALA A C 1
ATOM 5543 O O . ALA A 1 731 ? 22.070 24.316 -10.981 1.00 86.06 731 ALA A O 1
ATOM 5544 N N . ASP A 1 732 ? 21.461 22.172 -10.627 1.00 87.69 732 ASP A N 1
ATOM 5545 C CA . ASP A 1 732 ? 22.488 21.569 -11.471 1.00 87.69 732 ASP A CA 1
ATOM 5546 C C . ASP A 1 732 ? 21.974 21.344 -12.897 1.00 87.69 732 ASP A C 1
ATOM 5548 O O . ASP A 1 732 ? 20.886 20.800 -13.113 1.00 87.69 732 ASP A O 1
ATOM 5552 N N . ASP A 1 733 ? 22.805 21.685 -13.887 1.00 88.62 733 ASP A N 1
ATOM 5553 C CA . ASP A 1 733 ? 22.474 21.513 -15.307 1.00 88.62 733 ASP A CA 1
ATOM 5554 C C . ASP A 1 733 ? 22.154 20.050 -15.649 1.00 88.62 733 ASP A C 1
ATOM 5556 O O . ASP A 1 733 ? 21.309 19.776 -16.500 1.00 88.62 733 ASP A O 1
ATOM 5560 N N . VAL A 1 734 ? 22.802 19.095 -14.972 1.00 90.12 734 VAL A N 1
ATOM 5561 C CA . VAL A 1 734 ? 22.592 17.654 -15.174 1.00 90.12 734 VAL A CA 1
ATOM 5562 C C . VAL A 1 734 ? 21.137 17.272 -14.889 1.00 90.12 734 VAL A C 1
ATOM 5564 O O . VAL A 1 734 ? 20.476 16.698 -15.759 1.00 90.12 734 VAL A O 1
ATOM 5567 N N . SER A 1 735 ? 20.611 17.657 -13.724 1.00 90.88 735 SER A N 1
ATOM 5568 C CA . SER A 1 735 ? 19.224 17.392 -13.325 1.00 90.88 735 SER A CA 1
ATOM 5569 C C . SER A 1 735 ? 18.229 18.118 -14.229 1.00 90.88 735 SER A C 1
ATOM 5571 O O . SER A 1 735 ? 17.253 17.522 -14.683 1.00 90.88 735 SER A O 1
ATOM 5573 N N . GLN A 1 736 ? 18.486 19.392 -14.553 1.00 91.19 736 GLN A N 1
ATOM 5574 C CA . GLN A 1 736 ? 17.607 20.167 -15.436 1.00 91.19 736 GLN A CA 1
ATOM 5575 C C . GLN A 1 736 ? 17.531 19.568 -16.844 1.00 91.19 736 GLN A C 1
ATOM 5577 O O . GLN A 1 736 ? 16.453 19.479 -17.433 1.00 91.19 736 GLN A O 1
ATOM 5582 N N . ASN A 1 737 ? 18.667 19.128 -17.388 1.00 92.69 737 ASN A N 1
ATOM 5583 C CA . ASN A 1 737 ? 18.725 18.487 -18.696 1.00 92.69 737 ASN A CA 1
ATOM 5584 C C . ASN A 1 737 ? 18.044 17.112 -18.690 1.00 92.69 737 ASN A C 1
ATOM 5586 O O . ASN A 1 737 ? 17.455 16.739 -19.704 1.00 92.69 737 ASN A O 1
ATOM 5590 N N . ALA A 1 738 ? 18.115 16.365 -17.583 1.00 92.75 738 ALA A N 1
ATOM 5591 C CA . ALA A 1 738 ? 17.393 15.104 -17.429 1.00 92.75 738 ALA A CA 1
ATOM 5592 C C . ALA A 1 738 ? 15.877 15.329 -17.471 1.00 92.75 738 ALA A C 1
ATOM 5594 O O . ALA A 1 738 ? 15.188 14.672 -18.243 1.00 92.75 738 ALA A O 1
ATOM 5595 N N . LEU A 1 739 ? 15.376 16.306 -16.709 1.00 93.38 739 LEU A N 1
ATOM 5596 C CA . LEU A 1 739 ? 13.948 16.625 -16.652 1.00 93.38 739 LEU A CA 1
ATOM 5597 C C . LEU A 1 739 ? 13.412 17.197 -17.966 1.00 93.38 739 LEU A C 1
ATOM 5599 O O . LEU A 1 739 ? 12.309 16.847 -18.366 1.00 93.38 739 LEU A O 1
ATOM 5603 N N . ARG A 1 740 ? 14.191 18.026 -18.674 1.00 93.56 740 ARG A N 1
ATOM 5604 C CA . ARG A 1 740 ? 13.799 18.512 -20.007 1.00 93.56 740 ARG A CA 1
ATOM 5605 C C . ARG A 1 740 ? 13.636 17.356 -20.992 1.00 93.56 740 ARG A C 1
ATOM 5607 O O . ARG A 1 740 ? 12.645 17.304 -21.703 1.00 93.56 740 ARG A O 1
ATOM 5614 N N . HIS A 1 741 ? 14.578 16.414 -20.988 1.00 93.81 741 HIS A N 1
ATOM 5615 C CA . HIS A 1 741 ? 14.496 15.232 -21.842 1.00 93.81 741 HIS A CA 1
ATOM 5616 C C . HIS A 1 741 ? 13.354 14.298 -21.418 1.00 93.81 741 HIS A C 1
ATOM 5618 O O . HIS A 1 741 ? 12.655 13.763 -22.269 1.00 93.81 741 HIS A O 1
ATOM 5624 N N . LEU A 1 742 ? 13.113 14.139 -20.111 1.00 93.25 742 LEU A N 1
ATOM 5625 C CA . LEU A 1 742 ? 11.972 13.377 -19.602 1.00 93.25 742 LEU A CA 1
ATOM 5626 C C . LEU A 1 742 ? 10.647 13.963 -20.102 1.00 93.25 742 LEU A C 1
ATOM 5628 O O . LEU A 1 742 ? 9.775 13.221 -20.542 1.00 93.25 742 LEU A O 1
ATOM 5632 N N . GLN A 1 743 ? 10.519 15.290 -20.094 1.00 91.69 743 GLN A N 1
ATOM 5633 C CA . GLN A 1 743 ? 9.335 15.994 -20.584 1.00 91.69 743 GLN A CA 1
ATOM 5634 C C . GLN A 1 743 ? 9.066 15.760 -22.079 1.00 91.69 743 GLN A C 1
ATOM 5636 O O . GLN A 1 743 ? 7.918 15.804 -22.499 1.00 91.69 743 GLN A O 1
ATOM 5641 N N . GLU A 1 744 ? 10.100 15.504 -22.882 1.00 90.94 744 GLU A N 1
ATOM 5642 C CA . GLU A 1 744 ? 9.960 15.220 -24.318 1.00 90.94 744 GLU A CA 1
ATOM 5643 C C . GLU A 1 744 ? 9.456 13.796 -24.600 1.00 90.94 744 GLU A C 1
ATOM 5645 O O . GLU A 1 744 ? 8.874 13.551 -25.655 1.00 90.94 744 GLU A O 1
ATOM 5650 N N . VAL A 1 745 ? 9.678 12.854 -23.675 1.00 88.25 745 VAL A N 1
ATOM 5651 C CA . VAL A 1 745 ? 9.345 11.425 -23.847 1.00 88.25 745 VAL A CA 1
ATOM 5652 C C . VAL A 1 745 ? 8.145 10.967 -23.009 1.00 88.25 745 VAL A C 1
ATOM 5654 O O . VAL A 1 745 ? 7.817 9.782 -23.005 1.00 88.25 745 VAL A O 1
ATOM 5657 N N . THR A 1 746 ? 7.498 11.883 -22.288 1.00 87.62 746 THR A N 1
ATOM 5658 C CA . THR A 1 746 ? 6.360 11.610 -21.395 1.00 87.62 746 THR A CA 1
ATOM 5659 C C . THR A 1 746 ? 5.121 12.379 -21.842 1.00 87.62 746 THR A C 1
ATOM 5661 O O . THR A 1 746 ? 5.225 13.447 -22.439 1.00 87.62 746 THR A O 1
ATOM 5664 N N . GLU A 1 747 ? 3.932 11.843 -21.560 1.00 86.06 747 GLU A N 1
ATOM 5665 C CA . GLU A 1 747 ? 2.662 12.531 -21.867 1.00 86.06 747 GLU A CA 1
ATOM 5666 C C . GLU A 1 747 ? 2.307 13.552 -20.784 1.00 86.06 747 GLU A C 1
ATOM 5668 O O . GLU A 1 747 ? 1.740 14.613 -21.046 1.00 86.06 747 GLU A O 1
ATOM 5673 N N . PHE A 1 748 ? 2.681 13.235 -19.548 1.00 87.62 748 PHE A N 1
ATOM 5674 C CA . PHE A 1 748 ? 2.541 14.091 -18.388 1.00 87.62 748 PHE A CA 1
ATOM 5675 C C . PHE A 1 748 ? 3.815 14.006 -17.559 1.00 87.62 748 PHE A C 1
ATOM 5677 O O . PHE A 1 748 ? 4.330 12.917 -17.326 1.00 87.62 748 PHE A O 1
ATOM 5684 N N . MET A 1 749 ? 4.292 15.146 -17.060 1.00 90.44 749 MET A N 1
ATOM 5685 C CA . MET A 1 749 ? 5.384 15.210 -16.095 1.00 90.44 749 MET A CA 1
ATOM 5686 C C . MET A 1 749 ? 5.150 16.368 -15.129 1.00 90.44 749 MET A C 1
ATOM 5688 O O . MET A 1 749 ? 4.844 17.491 -15.535 1.00 90.44 749 MET A O 1
ATOM 5692 N N . ARG A 1 750 ? 5.366 16.116 -13.839 1.00 90.25 750 ARG A N 1
ATOM 5693 C CA . ARG A 1 750 ? 5.390 17.144 -12.804 1.00 90.25 750 ARG A CA 1
ATOM 5694 C C . ARG A 1 750 ? 6.501 16.873 -11.803 1.00 90.25 750 ARG A C 1
ATOM 5696 O O . ARG A 1 750 ? 6.568 15.812 -11.190 1.00 90.25 750 ARG A O 1
ATOM 5703 N N . VAL A 1 751 ? 7.327 17.887 -11.570 1.00 92.56 751 VAL A N 1
ATOM 5704 C CA . VAL A 1 751 ? 8.271 17.890 -10.451 1.00 92.56 751 VAL A CA 1
ATOM 5705 C C . VAL A 1 751 ? 7.495 18.167 -9.164 1.00 92.56 751 VAL A C 1
ATOM 5707 O O . VAL A 1 751 ? 6.816 19.190 -9.044 1.00 92.56 751 VAL A O 1
ATOM 5710 N N . LEU A 1 752 ? 7.573 17.240 -8.215 1.00 93.06 752 LEU A N 1
ATOM 5711 C CA . LEU A 1 752 ? 6.902 17.327 -6.919 1.00 93.06 752 LEU A CA 1
ATOM 5712 C C . LEU A 1 752 ? 7.729 18.125 -5.912 1.00 93.06 752 LEU A C 1
ATOM 5714 O O . LEU A 1 752 ? 7.164 18.805 -5.065 1.00 93.06 752 LEU A O 1
ATOM 5718 N N . GLY A 1 753 ? 9.055 18.100 -6.013 1.00 92.31 753 GLY A N 1
ATOM 5719 C CA . GLY A 1 753 ? 9.926 18.885 -5.146 1.00 92.31 753 GLY A CA 1
ATOM 5720 C C . GLY A 1 753 ? 11.399 18.575 -5.362 1.00 92.31 753 GLY A C 1
ATOM 5721 O O . GLY A 1 753 ? 11.741 17.549 -5.943 1.00 92.31 753 GLY A O 1
ATOM 5722 N N . CYS A 1 754 ? 12.256 19.473 -4.885 1.00 92.50 754 CYS A N 1
ATOM 5723 C CA . CYS A 1 754 ? 13.700 19.283 -4.801 1.00 92.50 754 CYS A CA 1
ATOM 5724 C C . CYS A 1 754 ? 14.159 19.764 -3.431 1.00 92.50 754 CYS A C 1
ATOM 5726 O O . CYS A 1 754 ? 14.003 20.939 -3.097 1.00 92.50 754 CYS A O 1
ATOM 5728 N N . TYR A 1 755 ? 14.684 18.847 -2.629 1.00 91.56 755 TYR A N 1
ATOM 5729 C CA . TYR A 1 755 ? 14.857 19.055 -1.199 1.00 91.56 755 TYR A CA 1
ATOM 5730 C C . TYR A 1 755 ? 16.076 18.296 -0.656 1.00 91.56 755 TYR A C 1
ATOM 5732 O O . TYR A 1 755 ? 16.548 17.351 -1.294 1.00 91.56 755 TYR A O 1
ATOM 5740 N N . PRO A 1 756 ? 16.625 18.703 0.504 1.00 87.50 756 PRO A N 1
ATOM 5741 C CA . PRO A 1 756 ? 17.725 17.982 1.134 1.00 87.50 756 PRO A CA 1
ATOM 5742 C C . PRO A 1 756 ? 17.309 16.547 1.472 1.00 87.50 756 PRO A C 1
ATOM 5744 O O . PRO A 1 756 ? 16.265 16.333 2.090 1.00 87.50 756 PRO A O 1
ATOM 5747 N N . ALA A 1 757 ? 18.127 15.574 1.077 1.00 81.75 757 ALA A N 1
ATOM 5748 C CA . ALA A 1 757 ? 17.925 14.178 1.434 1.00 81.75 757 ALA A CA 1
ATOM 5749 C C . ALA A 1 757 ? 18.170 13.962 2.936 1.00 81.75 757 ALA A C 1
ATOM 5751 O O . ALA A 1 757 ? 18.990 14.654 3.554 1.00 81.75 757 ALA A O 1
ATOM 5752 N N . HIS A 1 758 ? 17.479 12.983 3.520 1.00 76.00 758 HIS A N 1
ATOM 5753 C CA . HIS A 1 758 ? 17.684 12.611 4.916 1.00 76.00 758 HIS A CA 1
ATOM 5754 C C . HIS A 1 758 ? 19.138 12.174 5.152 1.00 76.00 758 HIS A C 1
ATOM 5756 O O . HIS A 1 758 ? 19.662 11.316 4.442 1.00 76.00 758 HIS A O 1
ATOM 5762 N N . LYS A 1 759 ? 19.793 12.746 6.168 1.00 66.62 759 LYS A N 1
ATOM 5763 C CA . LYS A 1 759 ? 21.090 12.257 6.650 1.00 66.62 759 LYS A CA 1
ATOM 5764 C C . LYS A 1 759 ? 20.819 11.193 7.705 1.00 66.62 759 LYS A C 1
ATOM 5766 O O . LYS A 1 759 ? 20.292 11.531 8.760 1.00 66.62 759 LYS A O 1
ATOM 5771 N N . GLU A 1 760 ? 21.168 9.935 7.437 1.00 53.25 760 GLU A N 1
ATOM 5772 C CA . GLU A 1 760 ? 21.171 8.912 8.486 1.00 53.25 760 GLU A CA 1
ATOM 5773 C C . GLU A 1 760 ? 22.087 9.385 9.624 1.00 53.25 760 GLU A C 1
ATOM 5775 O O . GLU A 1 760 ? 23.265 9.692 9.418 1.00 53.25 760 GLU A O 1
ATOM 5780 N N . SER A 1 761 ? 21.537 9.510 10.830 1.00 39.50 761 SER A N 1
ATOM 5781 C CA . SER A 1 761 ? 22.295 9.837 12.034 1.00 39.50 761 SER A CA 1
ATOM 5782 C C . SER A 1 761 ? 23.170 8.639 12.410 1.00 39.50 761 SER A C 1
ATOM 5784 O O . SER A 1 761 ? 22.780 7.820 13.235 1.00 39.50 761 SER A O 1
ATOM 5786 N N . GLY A 1 762 ? 24.323 8.494 11.753 1.00 35.44 762 GLY A N 1
ATOM 5787 C CA . GLY A 1 762 ? 25.187 7.323 11.942 1.00 35.44 762 GLY A CA 1
ATOM 5788 C C . GLY A 1 762 ? 26.602 7.394 11.364 1.00 35.44 762 GLY A C 1
ATOM 5789 O O . GLY A 1 762 ? 27.339 6.424 11.491 1.00 35.44 762 GLY A O 1
ATOM 5790 N N . THR A 1 763 ? 27.027 8.511 10.771 1.00 29.48 763 THR A N 1
ATOM 5791 C CA . THR A 1 763 ? 28.437 8.718 10.397 1.00 29.48 763 THR A CA 1
ATOM 5792 C C . THR A 1 763 ? 28.888 10.108 10.829 1.00 29.48 763 THR A C 1
ATOM 5794 O O . THR A 1 763 ? 28.742 11.080 10.081 1.00 29.48 763 THR A O 1
ATOM 5797 N N . ALA A 1 764 ? 29.385 10.187 12.062 1.00 25.14 764 ALA A N 1
ATOM 5798 C CA . ALA A 1 764 ? 30.321 11.214 12.506 1.00 25.14 764 ALA A CA 1
ATOM 5799 C C . ALA A 1 764 ? 31.730 10.617 12.502 1.00 25.14 764 ALA A C 1
ATOM 5801 O O . ALA A 1 764 ? 31.847 9.430 12.889 1.00 25.14 764 ALA A O 1
#

Radius of gyration: 31.94 Å; Cα contacts (8 Å, |Δi|>4): 1367; chains: 1; bounding box: 96×94×82 Å

InterPro domains:
  IPR001086 Prephenate dehydratase [PF00800] (137-313)
  IPR001086 Prephenate dehydratase [PF00800] (476-652)
  IPR001086 Prephenate dehydratase [PS51171] (136-312)
  IPR001086 Prephenate dehydratase [PS51171] (475-651)
  IPR002912 ACT domain [PS51671] (334-414)
  IPR002912 ACT domain [PS51671] (667-756)
  IPR018528 Prephenate dehydratase, conserved site [PS00857] (288-310)
  IPR018528 Prephenate dehydratase, conserved site [PS00858] (360-367)
  IPR018528 Prephenate dehydratase, conserved site [PS00858] (693-700)
  IPR045865 ACT-like domain [SSF55021] (307-415)
  IPR045865 ACT-like domain [SSF55021] (664-758)